Protein AF-0000000084555552 (afdb_homodimer)

Solvent-accessible surface area (backbone atoms only — not comparable to full-atom values): 51570 Å² total; per-residue (Å²): 131,85,63,41,32,30,37,31,36,58,42,62,59,38,36,66,40,48,61,44,42,51,59,56,48,58,71,69,38,66,29,37,39,37,36,34,46,58,45,84,52,55,28,61,59,44,50,56,56,46,33,74,76,32,78,50,43,44,78,46,81,36,83,60,73,51,71,53,64,30,64,51,51,33,51,45,52,47,43,39,24,70,73,68,57,19,38,31,37,39,61,41,54,65,50,48,43,84,39,47,71,81,75,53,57,63,60,62,54,57,64,67,54,81,68,51,30,33,20,35,45,29,28,50,35,39,54,71,59,44,85,52,69,45,47,45,35,61,48,60,40,48,25,27,32,45,76,54,71,48,90,60,39,33,35,37,36,26,13,66,51,56,71,74,42,49,68,41,40,34,67,89,37,50,39,42,31,37,52,46,93,84,74,45,74,44,76,56,79,47,56,76,41,82,65,40,35,30,42,27,46,88,52,63,30,73,44,52,43,51,37,51,27,45,51,52,31,38,22,40,16,33,54,45,20,73,50,39,66,64,61,54,68,28,45,53,50,34,53,26,51,53,66,71,61,68,75,79,87,71,71,87,63,49,40,84,64,41,53,76,42,87,72,85,60,82,62,86,72,47,55,67,72,78,69,60,44,57,34,49,52,52,51,51,36,41,53,50,20,25,50,40,22,49,54,59,29,56,77,64,57,62,45,33,25,34,40,30,42,42,52,88,55,60,70,32,37,50,49,24,50,53,25,57,73,51,29,72,58,73,65,51,36,38,40,32,30,33,60,90,81,52,57,64,68,57,54,51,52,51,38,69,70,39,89,48,38,44,81,40,47,63,85,52,85,80,79,75,47,47,30,34,32,43,39,53,57,48,48,24,44,36,44,51,27,69,46,53,53,51,34,50,42,60,55,42,66,90,33,51,31,37,38,28,44,46,61,41,78,83,42,84,78,24,39,31,65,52,72,33,40,39,79,41,54,15,43,60,53,38,67,67,29,72,87,41,93,56,61,61,78,24,46,56,52,25,27,40,26,52,55,80,55,89,84,64,52,66,62,80,38,42,55,86,40,33,76,36,49,68,62,50,47,61,67,60,24,56,88,34,56,28,37,30,26,40,90,69,80,119,131,85,62,42,32,29,35,31,35,57,42,62,60,37,36,67,42,48,61,44,41,52,58,57,49,58,72,69,38,68,28,37,40,37,34,36,46,58,44,85,52,56,29,61,60,46,51,56,56,45,32,73,77,34,80,50,44,44,76,45,80,36,84,62,73,51,70,53,65,30,64,50,51,32,50,44,51,47,45,41,24,71,72,67,57,19,39,32,37,39,60,43,53,66,50,49,43,83,39,46,70,82,74,54,57,64,59,62,54,59,65,70,54,80,68,53,31,34,20,37,44,30,27,50,34,40,54,71,59,44,84,54,68,46,46,44,33,60,49,60,39,49,25,28,31,44,77,55,70,47,89,60,37,34,36,38,35,26,13,66,50,54,70,73,42,50,68,40,39,34,69,89,37,50,40,43,33,37,52,44,94,84,74,45,75,44,77,57,77,46,56,77,42,81,64,40,35,30,43,28,47,87,53,62,28,71,43,53,45,51,38,51,27,45,51,51,29,38,23,40,17,33,54,46,20,76,40,37,63,64,61,56,69,27,46,52,50,34,52,25,50,52,67,71,61,67,74,80,86,71,70,86,63,48,40,84,65,44,54,76,41,87,72,84,59,84,63,86,71,45,55,66,71,78,68,58,44,58,34,50,52,50,52,50,36,42,53,48,20,24,51,41,22,48,54,58,31,58,77,64,57,60,44,34,25,34,39,28,43,43,52,89,52,60,70,31,37,50,47,23,50,53,24,57,72,52,29,73,60,74,64,52,36,39,41,32,31,32,59,91,82,53,57,65,67,58,54,51,51,51,39,69,70,39,90,47,38,44,80,41,47,62,86,54,85,78,79,75,48,46,30,35,31,44,40,53,58,48,49,22,45,36,44,53,29,70,45,54,55,50,34,50,40,59,57,40,65,90,33,50,33,37,37,29,44,48,60,41,80,81,43,86,71,24,41,33,65,53,71,31,38,38,77,42,54,16,44,59,53,40,67,66,29,72,86,40,93,54,62,61,76,26,47,57,52,25,26,40,25,50,56,82,55,87,84,63,52,66,62,79,38,43,56,87,41,33,75,36,49,68,60,49,46,62,68,61,25,56,88,32,57,28,39,31,26,38,85,68,79,120

Foldseek 3Di:
DQFAEEEEEEDAQPLLALLLQVVQCVVAHPAYEYEYEPHPDCNVVQLVVVCVVPVRYHYHYHPDLADDQQVVQLVRLLCCLPVVPGQKYHYDYSQKDKAFDPPDDPRVVVRPDDDFKAWAFEWEKEFPDQQFDSQFNPLQGWIWIAPDTDPFTAMMGGSVVSVVFDWTADPPRRFIWTQDPVRDIDTDDHYYDPRIHMYGYCGRHPLSLQQCLLSVQVSPCLVANPPDPPSVVSVVQNVCVVVVNDDDDDRPRIGTDHRRDDDGDGGDRRDGDDDDSVSRNVVSVVVSVVVVLLVVLLVVAKAEEEEEFDFDCLVLQVQAVVQVVLAPDDRYAYEYEYDPPPDVVSQVCQCVVDVRYHYDYLPDDDADIFKYAYAYRNEHAHNHLVSLQRSVCSSVVLAFKAFEQQDDPPPPSYRYFANDKDKDQLQVVCVVPLPPPDARNCQSRRMMGRGDDPVDRRSVQADSRDGVRSVVSVVPRHPGMYIYRDPPDD/DQFAEEEEEEDAQPLLALQLLVVQCVVAHPAYEYEYEPHPDCNVVQLVVVCVVPVRYHYHYHPDLADDQQVVQLVRLLCCLPVVPGQKYHYDYSQKDKAFDPPDDPRVVVRPDDDFKAWAFEWEKEFPDQQFDSQFNPLQGWIWIAPDTDPFTAMMGGSVVSVVFDWTADPPRRFIWTQDPVRDIDTDDHYYDPRIHMYGYCGRHPLSLQQCLLSVQVSPCLVANPPDPPSVVSVVQNVCVVVVNDDDDDRPPIGTDHRRDDDGDGGDRRDGDDDDSVVRNVVSVVVSVVVVLLVVLLVVAKAEEEEEFDFPCLVLQVQAVVLVVLAPDDRYAYEYEYDPPPDVVSQVCQCVVDVRYYYDYLPDDDADIFKYAYAYRNEHAHNHLVSLQRSVCSSVVLAFKAFEQQPPPPDDRYRYFANDKDKDQLQVVLVVPLPPPDARNCQSRRMMGRGDDPPDRRSVQADSRDGVRSVVSVVPRHPGMYIYRDPPPD

Organism: NCBI:txid82374

Sequence (980 aa):
MSEKIIVVSMAKNEADIIESFVRYYMTFADGIIIVDHNSDDDTGKILAELQKEYPSLIVDQLKTIEHVQSEVMTNLVKIAANELGAGWVLPLDIDEYLIPRDGADCRSLLNNITDDVISLNWIEHELVDMEHERDVFLLNRLCNRSSKVNVMTKIFLKGSFVQNNNIRLIQGNHGVMKLAENDSESLAYAPRCSEFILAHFPFRSREQYVSKHAIGWLTSAMKYSVTTIAATNWKRAFDKICENDYEIPKIKDAKFVGKMFEENIALKYTDSKPINVLSRVMQLAEKICDKYARETAVHKLSTITVIMPLGHDFDAAVDTIGSLLNQTIRDWKLFIIAPNDIDERVRTALIECDGRISVVGINNDIVPEGFVKLISPGRKLSSDCLEKEAIALEIHREFNINVTYSNGKDAMGADVVVDHFCAQDGTDIWNGIKDTPYSLTGGVSGMMLRNIPQDLQLPEVIENYQWQEKEILGKLLPGKLFLVFSERFVMSEKIIVVSMAKNEADIIESFVRYYMTFADGIIIVDHNSDDDTGKILAELQKEYPSLIVDQLKTIEHVQSEVMTNLVKIAANELGAGWVLPLDIDEYLIPRDGADCRSLLNNITDDVISLNWIEHELVDMEHERDVFLLNRLCNRSSKVNVMTKIFLKGSFVQNNNIRLIQGNHGVMKLAENDSESLAYAPRCSEFILAHFPFRSREQYVSKHAIGWLTSAMKYSVTTIAATNWKRAFDKICENDYEIPKIKDAKFVGKMFEENIALKYTDSKPINVLSRVMQLAEKICDKYARETAVHKLSTITVIMPLGHDFDAAVDTIGSLLNQTIRDWKLFIIAPNDIDERVRTALIECDGRISVVGINNDIVPEGFVKLISPGRKLSSDCLEKEAIALEIHREFNINVTYSNGKDAMGADVVVDHFCAQDGTDIWNGIKDTPYSLTGGVSGMMLRNIPQDLQLPEVIENYQWQEKEILGKLLPGKLFLVFSERFV

Radius of gyration: 33.03 Å; Cα contacts (8 Å, |Δi|>4): 2004; chains: 2; bounding box: 77×93×76 Å

Secondary structure (DSSP, 8-state):
-PPPEEEEEEESS-TTTHHHHHHHHTTT-SEEEEEE---SSTHHHHHHHHHHH-TTEEEEE----S--HHHHHHHHHHIIIIIT--SEEEE--TTEEEEETTS--HHHHHHH---SEEEEEEEEEEES-SSS-TTS-GGGS-EEEESS--SSEEEEEEHHHHHHS-EEEPGGGS-EEEEPTTS-EEEPP-PEEEEEEEEE---S-HHHHHHHHHHHHHHHHHHH-SS-SS-HHHHHHHHHHHTT-------TTEEEEE-S-SS-PPPSS---PPP-HHHHHHHHHHHHHHHHHHHHHHHTPPPEEEEEE--S-HHHHHHHHHHHHT-S---EEEEEE--TT--HHHHHHHHHH-TTEEEE-TTS-----SEEEE--TT-EE-TTHHHHHHHHHHH-TT-SEEEE----SSSTTEE---S-EEEEEHHHHHHHHTTSS---TTGGGGEEESS--TT--GGGGEETTEE-HHHHHHHHSTT-EEEEE-SS--/-PPPEEEEEEESS-TTTHHHHHHHHTTT-SEEEEEE---SSTHHHHHHHHHHH-TTEEEEE----S--HHHHHHHHHHIIIIIT--SEEEE--TTEEEEETTS--HHHHHHH---SEEEEEEEEEEES-SSS-TTS-GGGS-EEEESS--SSEEEEEEHHHHHHS-EEEPGGGS-EEEEPTTS-EEEPP-PEEEEEEEEE---S-HHHHHHHHHHHHHHHHHHH-TT-SS-HHHHHHHHHHHTT-------TTEEEEE-S-SS-PPPSS---PPP-HHHHHHHHHHHHHHHHHHHHHHHTPPPEEEEEE--S-HHHHHHHHHHHHT-S---EEEEEE--TT--HHHHHHHHHH-TTEEEE-TTS-----SEEEE--TT-EE-TTHHHHHHHHHHH-TT-SEEEE----SSSSSEEPPPS-EEEEEHHHHHHHHTTSS---TTGGGGEEESS--TT--GGGGEETTEE-HHHHHHHHSTT-EEEEE-S---

Nearest PDB structures (foldseek):
  7msp-assembly2_B  TM=6.741E-01  e=6.247E-08  Bacillus subtilis subsp. subtilis str. 168
  7msk-assembly1_B  TM=5.847E-01  e=1.275E-07  Bacillus thuringiensis serovar andalousiensis BGSC 4AW1
  8vh7-assembly2_B  TM=3.640E-01  e=1.473E-09  Pasteurella multocida
  8vh7-assembly1_A  TM=3.133E-01  e=1.869E-09  Pasteurella multocida
  1ll0-assembly5_I  TM=3.508E-01  e=1.951E-03  Oryctolagus cuniculus

Structure (mmCIF, N/CA/C/O backbone):
data_AF-0000000084555552-model_v1
#
loop_
_entity.id
_entity.type
_entity.pdbx_description
1 polymer 'Glycosyltransferase 2-like domain-containing protein'
#
loop_
_atom_site.group_PDB
_atom_site.id
_atom_site.type_symbol
_atom_site.label_atom_id
_atom_site.label_alt_id
_atom_site.label_comp_id
_atom_site.label_asym_id
_atom_site.label_entity_id
_atom_site.label_seq_id
_atom_site.pdbx_PDB_ins_code
_atom_site.Cartn_x
_atom_site.Cartn_y
_atom_site.Cartn_z
_atom_site.occupancy
_atom_site.B_iso_or_equiv
_atom_site.auth_seq_id
_atom_site.auth_comp_id
_atom_site.auth_asym_id
_atom_site.auth_atom_id
_atom_site.pdbx_PDB_model_num
ATOM 1 N N . MET A 1 1 ? 8.477 -46.25 -22.234 1 52.38 1 MET A N 1
ATOM 2 C CA . MET A 1 1 ? 8.508 -44.906 -22.781 1 52.38 1 MET A CA 1
ATOM 3 C C . MET A 1 1 ? 8.867 -43.875 -21.703 1 52.38 1 MET A C 1
ATOM 5 O O . MET A 1 1 ? 8.5 -44.062 -20.547 1 52.38 1 MET A O 1
ATOM 9 N N . SER A 1 2 ? 9.961 -43.062 -21.875 1 78.12 2 SER A N 1
ATOM 10 C CA . SER A 1 2 ? 10.477 -42.094 -20.906 1 78.12 2 SER A CA 1
ATOM 11 C C . SER A 1 2 ? 9.414 -41.094 -20.5 1 78.12 2 SER A C 1
ATOM 13 O O . SER A 1 2 ? 8.617 -40.656 -21.328 1 78.12 2 SER A O 1
ATOM 15 N N . GLU A 1 3 ? 9.203 -41 -19.234 1 89.94 3 GLU A N 1
ATOM 16 C CA . GLU A 1 3 ? 8.188 -40.094 -18.688 1 89.94 3 GLU A CA 1
ATOM 17 C C . GLU A 1 3 ? 8.5 -38.656 -19.047 1 89.94 3 GLU A C 1
ATOM 19 O O . GLU A 1 3 ? 9.664 -38.25 -19.047 1 89.94 3 GLU A O 1
ATOM 24 N N . LYS A 1 4 ? 7.453 -38.031 -19.578 1 96.94 4 LYS A N 1
ATOM 25 C CA . LYS A 1 4 ? 7.562 -36.594 -19.844 1 96.94 4 LYS A CA 1
ATOM 26 C C . LYS A 1 4 ? 7.801 -35.812 -18.547 1 96.94 4 LYS A C 1
ATOM 28 O O . LYS A 1 4 ? 7.051 -35.969 -17.578 1 96.94 4 LYS A O 1
ATOM 33 N N . ILE A 1 5 ? 8.836 -34.969 -18.531 1 97.88 5 ILE A N 1
ATOM 34 C CA . ILE A 1 5 ? 9.211 -34.219 -17.328 1 97.88 5 ILE A CA 1
ATOM 35 C C . ILE A 1 5 ? 8.906 -32.719 -17.516 1 97.88 5 ILE A C 1
ATOM 37 O O . ILE A 1 5 ? 9.398 -32.094 -18.469 1 97.88 5 ILE A O 1
ATOM 41 N N . ILE A 1 6 ? 8.102 -32.156 -16.625 1 98.38 6 ILE A N 1
ATOM 42 C CA . ILE A 1 6 ? 7.773 -30.734 -16.688 1 98.38 6 ILE A CA 1
ATOM 43 C C . ILE A 1 6 ? 8.156 -30.047 -15.383 1 98.38 6 ILE A C 1
ATOM 45 O O . ILE A 1 6 ? 7.77 -30.5 -14.297 1 98.38 6 ILE A O 1
ATOM 49 N N . VAL A 1 7 ? 8.906 -28.984 -15.477 1 98.56 7 VAL A N 1
ATOM 50 C CA . VAL A 1 7 ? 9.281 -28.156 -14.328 1 98.56 7 VAL A CA 1
ATOM 51 C C . VAL A 1 7 ? 8.312 -26.984 -14.195 1 98.56 7 VAL A C 1
ATOM 53 O O . VAL A 1 7 ? 7.945 -26.359 -15.195 1 98.56 7 VAL A O 1
ATOM 56 N N . VAL A 1 8 ? 7.812 -26.734 -12.969 1 98.25 8 VAL A N 1
ATOM 57 C CA . VAL A 1 8 ? 6.957 -25.578 -12.727 1 98.25 8 VAL A CA 1
ATOM 58 C C . VAL A 1 8 ? 7.578 -24.688 -11.656 1 98.25 8 VAL A C 1
ATOM 60 O O . VAL A 1 8 ? 8.156 -25.188 -10.68 1 98.25 8 VAL A O 1
ATOM 63 N N . SER A 1 9 ? 7.504 -23.375 -11.883 1 97.62 9 SER A N 1
ATOM 64 C CA . SER A 1 9 ? 8.148 -22.453 -10.953 1 97.62 9 SER A CA 1
ATOM 65 C C . SER A 1 9 ? 7.465 -21.094 -10.961 1 97.62 9 SER A C 1
ATOM 67 O O . SER A 1 9 ? 6.625 -20.812 -11.82 1 97.62 9 SER A O 1
ATOM 69 N N . MET A 1 10 ? 7.734 -20.391 -9.977 1 94.88 10 MET A N 1
ATOM 70 C CA . MET A 1 10 ? 7.348 -19 -9.844 1 94.88 10 MET A CA 1
ATOM 71 C C . MET A 1 10 ? 8.57 -18.109 -9.609 1 94.88 10 MET A C 1
ATOM 73 O O . MET A 1 10 ? 9.477 -18.484 -8.859 1 94.88 10 MET A O 1
ATOM 77 N N . ALA A 1 11 ? 8.594 -17.016 -10.375 1 94.12 11 ALA A N 1
ATOM 78 C CA . ALA A 1 11 ? 9.773 -16.156 -10.289 1 94.12 11 ALA A CA 1
ATOM 79 C C . ALA A 1 11 ? 9.383 -14.734 -9.906 1 94.12 11 ALA A C 1
ATOM 81 O O . ALA A 1 11 ? 8.383 -14.211 -10.391 1 94.12 11 ALA A O 1
ATOM 82 N N . LYS A 1 12 ? 10.109 -14.156 -8.992 1 91.12 12 LYS A N 1
ATOM 83 C CA . LYS A 1 12 ? 10.008 -12.742 -8.656 1 91.12 12 LYS A CA 1
ATOM 84 C C . LYS A 1 12 ? 11.391 -12.117 -8.469 1 91.12 12 LYS A C 1
ATOM 86 O O . LYS A 1 12 ? 12.094 -12.43 -7.508 1 91.12 12 LYS A O 1
ATOM 91 N N . ASN A 1 13 ? 11.766 -11.227 -9.328 1 91.12 13 ASN A N 1
ATOM 92 C CA . ASN A 1 13 ? 13.031 -10.5 -9.289 1 91.12 13 ASN A CA 1
ATOM 93 C C . ASN A 1 13 ? 14.219 -11.461 -9.234 1 91.12 13 ASN A C 1
ATOM 95 O O . ASN A 1 13 ? 15.07 -11.352 -8.352 1 91.12 13 ASN A O 1
ATOM 99 N N . GLU A 1 14 ? 14.258 -12.359 -10.156 1 93.94 14 GLU A N 1
ATOM 100 C CA . GLU A 1 14 ? 15.32 -13.367 -10.203 1 93.94 14 GLU A CA 1
ATOM 101 C C . GLU A 1 14 ? 16.172 -13.203 -11.461 1 93.94 14 GLU A C 1
ATOM 103 O O . GLU A 1 14 ? 16.594 -14.195 -12.062 1 93.94 14 GLU A O 1
ATOM 108 N N . ALA A 1 15 ? 16.375 -12.008 -11.891 1 92.94 15 ALA A N 1
ATOM 109 C CA . ALA A 1 15 ? 17.094 -11.742 -13.133 1 92.94 15 ALA A CA 1
ATOM 110 C C . ALA A 1 15 ? 18.516 -12.305 -13.07 1 92.94 15 ALA A C 1
ATOM 112 O O . ALA A 1 15 ? 19.078 -12.703 -14.094 1 92.94 15 ALA A O 1
ATOM 113 N N . ASP A 1 16 ? 19.062 -12.438 -11.914 1 92.12 16 ASP A N 1
ATOM 114 C CA . ASP A 1 16 ? 20.453 -12.852 -11.758 1 92.12 16 ASP A CA 1
ATOM 115 C C . ASP A 1 16 ? 20.609 -14.359 -11.977 1 92.12 16 ASP A C 1
ATOM 117 O O . ASP A 1 16 ? 21.703 -14.836 -12.281 1 92.12 16 ASP A O 1
ATOM 121 N N . ILE A 1 17 ? 19.484 -15.141 -11.867 1 95.25 17 ILE A N 1
ATOM 122 C CA . ILE A 1 17 ? 19.719 -16.578 -11.945 1 95.25 17 ILE A CA 1
ATOM 123 C C . ILE A 1 17 ? 18.641 -17.234 -12.812 1 95.25 17 ILE A C 1
ATOM 125 O O . ILE A 1 17 ? 18.703 -18.438 -13.086 1 95.25 17 ILE A O 1
ATOM 129 N N . ILE A 1 18 ? 17.656 -16.5 -13.273 1 97.12 18 ILE A N 1
ATOM 130 C CA . ILE A 1 18 ? 16.547 -17.094 -13.992 1 97.12 18 ILE A CA 1
ATOM 131 C C . ILE A 1 18 ? 17.047 -17.781 -15.258 1 97.12 18 ILE A C 1
ATOM 133 O O . ILE A 1 18 ? 16.562 -18.844 -15.625 1 97.12 18 ILE A O 1
ATOM 137 N N . GLU A 1 19 ? 18.016 -17.188 -15.914 1 97.69 19 GLU A N 1
ATOM 138 C CA . GLU A 1 19 ? 18.578 -17.812 -17.109 1 97.69 19 GLU A CA 1
ATOM 139 C C . GLU A 1 19 ? 19.297 -19.109 -16.766 1 97.69 19 GLU A C 1
ATOM 141 O O . GLU A 1 19 ? 19.156 -20.109 -17.453 1 97.69 19 GLU A O 1
ATOM 146 N N . SER A 1 20 ? 20.109 -19.094 -15.711 1 97.12 20 SER A N 1
ATOM 147 C CA . SER A 1 20 ? 20.781 -20.312 -15.25 1 97.12 20 SER A CA 1
ATOM 148 C C . SER A 1 20 ? 19.766 -21.422 -14.984 1 97.12 20 SER A C 1
ATOM 150 O O . SER A 1 20 ? 20 -22.578 -15.359 1 97.12 20 SER A O 1
ATOM 152 N N . PHE A 1 21 ? 18.688 -21.047 -14.367 1 97.81 21 PHE A N 1
ATOM 153 C CA . PHE A 1 21 ? 17.641 -22 -14.016 1 97.81 21 PHE A CA 1
ATOM 154 C C . PHE A 1 21 ? 17.062 -22.656 -15.266 1 97.81 21 PHE A C 1
ATOM 156 O O . PHE A 1 21 ? 17.016 -23.875 -15.367 1 97.81 21 PHE A O 1
ATOM 163 N N . VAL A 1 22 ? 16.672 -21.828 -16.172 1 98.38 22 VAL A N 1
ATOM 164 C CA . VAL A 1 22 ? 16.016 -22.328 -17.375 1 98.38 22 VAL A CA 1
ATOM 165 C C . VAL A 1 22 ? 16.984 -23.188 -18.188 1 98.38 22 VAL A C 1
ATOM 167 O O . VAL A 1 22 ? 16.641 -24.297 -18.609 1 98.38 22 VAL A O 1
ATOM 170 N N . ARG A 1 23 ? 18.141 -22.719 -18.406 1 97.44 23 ARG A N 1
ATOM 171 C CA . ARG A 1 23 ? 19.109 -23.438 -19.234 1 97.44 23 ARG A CA 1
ATOM 172 C C . ARG A 1 23 ? 19.469 -24.781 -18.594 1 97.44 23 ARG A C 1
ATOM 174 O O . ARG A 1 23 ? 19.656 -25.781 -19.281 1 97.44 23 ARG A O 1
ATOM 181 N N . TYR A 1 24 ? 19.609 -24.797 -17.297 1 96.69 24 TYR A N 1
ATOM 182 C CA . TYR A 1 24 ? 19.938 -26.031 -16.609 1 96.69 24 TYR A CA 1
ATOM 183 C C . TYR A 1 24 ? 18.844 -27.078 -16.797 1 96.69 24 TYR A C 1
ATOM 185 O O . TYR A 1 24 ? 19.109 -28.203 -17.234 1 96.69 24 TYR A O 1
ATOM 193 N N . TYR A 1 25 ? 17.625 -26.734 -16.5 1 97.12 25 TYR A N 1
ATOM 194 C CA . TYR A 1 25 ? 16.547 -27.734 -16.484 1 97.12 25 TYR A CA 1
ATOM 195 C C . TYR A 1 25 ? 16.156 -28.109 -17.906 1 97.12 25 TYR A C 1
ATOM 197 O O . TYR A 1 25 ? 15.68 -29.219 -18.156 1 97.12 25 TYR A O 1
ATOM 205 N N . MET A 1 26 ? 16.469 -27.25 -18.844 1 96.12 26 MET A N 1
ATOM 206 C CA . MET A 1 26 ? 16.188 -27.578 -20.234 1 96.12 26 MET A CA 1
ATOM 207 C C . MET A 1 26 ? 17.156 -28.641 -20.75 1 96.12 26 MET A C 1
ATOM 209 O O . MET A 1 26 ? 16.938 -29.219 -21.828 1 96.12 26 MET A O 1
ATOM 213 N N . THR A 1 27 ? 18.156 -28.938 -19.984 1 93.81 27 THR A N 1
ATOM 214 C CA . THR A 1 27 ? 19.078 -29.984 -20.391 1 93.81 27 THR A CA 1
ATOM 215 C C . THR A 1 27 ? 18.438 -31.359 -20.312 1 93.81 27 THR A C 1
ATOM 217 O O . THR A 1 27 ? 18.875 -32.312 -20.969 1 93.81 27 THR A O 1
ATOM 220 N N . PHE A 1 28 ? 17.359 -31.516 -19.484 1 94.12 28 PHE A N 1
ATOM 221 C CA . PHE A 1 28 ? 16.797 -32.844 -19.391 1 94.12 28 PHE A CA 1
ATOM 222 C C . PHE A 1 28 ? 15.273 -32.781 -19.297 1 94.12 28 PHE A C 1
ATOM 224 O O . PHE A 1 28 ? 14.594 -33.781 -19.5 1 94.12 28 PHE A O 1
ATOM 231 N N . ALA A 1 29 ? 14.703 -31.672 -18.938 1 96.94 29 ALA A N 1
ATOM 232 C CA . ALA A 1 29 ? 13.25 -31.547 -18.859 1 96.94 29 ALA A CA 1
ATOM 233 C C . ALA A 1 29 ? 12.641 -31.375 -20.25 1 96.94 29 ALA A C 1
ATOM 235 O O . ALA A 1 29 ? 13.305 -30.859 -21.156 1 96.94 29 ALA A O 1
ATOM 236 N N . ASP A 1 30 ? 11.367 -31.781 -20.375 1 97.69 30 ASP A N 1
ATOM 237 C CA . ASP A 1 30 ? 10.664 -31.656 -21.641 1 97.69 30 ASP A CA 1
ATOM 238 C C . ASP A 1 30 ? 9.953 -30.297 -21.734 1 97.69 30 ASP A C 1
ATOM 240 O O . ASP A 1 30 ? 9.578 -29.875 -22.828 1 97.69 30 ASP A O 1
ATOM 244 N N . GLY A 1 31 ? 9.742 -29.703 -20.656 1 97.75 31 GLY A N 1
ATOM 245 C CA . GLY A 1 31 ? 9.109 -28.406 -20.609 1 97.75 31 GLY A CA 1
ATOM 246 C C . GLY A 1 31 ? 9.25 -27.719 -19.266 1 97.75 31 GLY A C 1
ATOM 247 O O . GLY A 1 31 ? 9.508 -28.375 -18.25 1 97.75 31 GLY A O 1
ATOM 248 N N . ILE A 1 32 ? 9.102 -26.375 -19.297 1 98.44 32 ILE A N 1
ATOM 249 C CA . ILE A 1 32 ? 9.125 -25.562 -18.094 1 98.44 32 ILE A CA 1
ATOM 250 C C . ILE A 1 32 ? 7.973 -24.562 -18.125 1 98.44 32 ILE A C 1
ATOM 252 O O . ILE A 1 32 ? 7.699 -23.953 -19.172 1 98.44 32 ILE A O 1
ATOM 256 N N . ILE A 1 33 ? 7.262 -24.484 -17.047 1 97.88 33 ILE A N 1
ATOM 257 C CA . ILE A 1 33 ? 6.27 -23.422 -16.859 1 97.88 33 ILE A CA 1
ATOM 258 C C . ILE A 1 33 ? 6.723 -22.484 -15.742 1 97.88 33 ILE A C 1
ATOM 260 O O . ILE A 1 33 ? 6.957 -22.906 -14.609 1 97.88 33 ILE A O 1
ATOM 264 N N . ILE A 1 34 ? 6.828 -21.188 -16.094 1 97.5 34 ILE A N 1
ATOM 265 C CA . ILE A 1 34 ? 7.223 -20.203 -15.094 1 97.5 34 ILE A CA 1
ATOM 266 C C . ILE A 1 34 ? 6.188 -19.078 -15.047 1 97.5 34 ILE A C 1
ATOM 268 O O . ILE A 1 34 ? 5.801 -18.531 -16.078 1 97.5 34 ILE A O 1
ATOM 272 N N . VAL A 1 35 ? 5.703 -18.781 -13.883 1 95.12 35 VAL A N 1
ATOM 273 C CA . VAL A 1 35 ? 4.871 -17.594 -13.656 1 95.12 35 VAL A CA 1
ATOM 274 C C . VAL A 1 35 ? 5.727 -16.469 -13.094 1 95.12 35 VAL A C 1
ATOM 276 O O . VAL A 1 35 ? 6.316 -16.594 -12.016 1 95.12 35 VAL A O 1
ATOM 279 N N . ASP A 1 36 ? 5.859 -15.461 -13.867 1 93.31 36 ASP A N 1
ATOM 280 C CA . ASP A 1 36 ? 6.52 -14.25 -13.375 1 93.31 36 ASP A CA 1
ATOM 281 C C . ASP A 1 36 ? 5.582 -13.438 -12.492 1 93.31 36 ASP A C 1
ATOM 283 O O . ASP A 1 36 ? 4.582 -12.891 -12.969 1 93.31 36 ASP A O 1
ATOM 287 N N . HIS A 1 37 ? 5.891 -13.359 -11.258 1 89.62 37 HIS A N 1
ATOM 288 C CA . HIS A 1 37 ? 5.059 -12.703 -10.258 1 89.62 37 HIS A CA 1
ATOM 289 C C . HIS A 1 37 ? 5.336 -11.203 -10.211 1 89.62 37 HIS A C 1
ATOM 291 O O . HIS A 1 37 ? 5.703 -10.664 -9.164 1 89.62 37 HIS A O 1
ATOM 297 N N . ASN A 1 38 ? 5.121 -10.547 -11.297 1 84.44 38 ASN A N 1
ATOM 298 C CA . ASN A 1 38 ? 5.199 -9.094 -11.406 1 84.44 38 ASN A CA 1
ATOM 299 C C . ASN A 1 38 ? 6.566 -8.578 -10.977 1 84.44 38 ASN A C 1
ATOM 301 O O . ASN A 1 38 ? 6.66 -7.703 -10.109 1 84.44 38 ASN A O 1
ATOM 305 N N . SER A 1 39 ? 7.609 -9.109 -11.641 1 88.5 39 SER A N 1
ATOM 306 C CA . SER A 1 39 ? 8.977 -8.711 -11.336 1 88.5 39 SER A CA 1
ATOM 307 C C . SER A 1 39 ? 9.227 -7.254 -11.727 1 88.5 39 SER A C 1
ATOM 309 O O . SER A 1 39 ? 8.664 -6.766 -12.703 1 88.5 39 SER A O 1
ATOM 311 N N . ASP A 1 40 ? 10.062 -6.605 -10.953 1 81.88 40 ASP A N 1
ATOM 312 C CA . ASP A 1 40 ? 10.43 -5.219 -11.203 1 81.88 40 ASP A CA 1
ATOM 313 C C . ASP A 1 40 ? 11.797 -5.125 -11.875 1 81.88 40 ASP A C 1
ATOM 315 O O . ASP A 1 40 ? 12.242 -4.039 -12.25 1 81.88 40 ASP A O 1
ATOM 319 N N . ASP A 1 41 ? 12.461 -6.23 -12.102 1 87 41 ASP A N 1
ATOM 320 C CA . ASP A 1 41 ? 13.766 -6.262 -12.758 1 87 41 ASP A CA 1
ATOM 321 C C . ASP A 1 41 ? 13.672 -6.91 -14.133 1 87 41 ASP A C 1
ATOM 323 O O . ASP A 1 41 ? 12.609 -6.926 -14.75 1 87 41 ASP A O 1
ATOM 327 N N . ASP A 1 42 ? 14.797 -7.371 -14.617 1 90.31 42 ASP A N 1
ATOM 328 C CA . ASP A 1 42 ? 14.836 -7.84 -16 1 90.31 42 ASP A CA 1
ATOM 329 C C . ASP A 1 42 ? 14.383 -9.289 -16.109 1 90.31 42 ASP A C 1
ATOM 331 O O . ASP A 1 42 ? 14.555 -9.93 -17.141 1 90.31 42 ASP A O 1
ATOM 335 N N . THR A 1 43 ? 13.82 -9.859 -15.07 1 93.88 43 THR A N 1
ATOM 336 C CA . THR A 1 43 ? 13.375 -11.25 -15.078 1 93.88 43 THR A CA 1
ATOM 337 C C . THR A 1 43 ? 12.422 -11.508 -16.25 1 93.88 43 THR A C 1
ATOM 339 O O . THR A 1 43 ? 12.625 -12.445 -17.016 1 93.88 43 THR A O 1
ATOM 342 N N . GLY A 1 44 ? 11.445 -10.617 -16.359 1 93.06 44 GLY A N 1
ATOM 343 C CA . GLY A 1 44 ? 10.492 -10.773 -17.453 1 93.06 44 GLY A CA 1
ATOM 344 C C . GLY A 1 44 ? 11.133 -10.688 -18.812 1 93.06 44 GLY A C 1
ATOM 345 O O . GLY A 1 44 ? 10.812 -11.477 -19.703 1 93.06 44 GLY A O 1
ATOM 346 N N . LYS A 1 45 ? 12.023 -9.766 -18.953 1 93.69 45 LYS A N 1
ATOM 347 C CA . LYS A 1 45 ? 12.719 -9.586 -20.219 1 93.69 45 LYS A CA 1
ATOM 348 C C . LYS A 1 45 ? 13.547 -10.82 -20.578 1 93.69 45 LYS A C 1
ATOM 350 O O . LYS A 1 45 ? 13.539 -11.281 -21.719 1 93.69 45 LYS A O 1
ATOM 355 N N . ILE A 1 46 ? 14.273 -11.328 -19.641 1 96.5 46 ILE A N 1
ATOM 356 C CA . ILE A 1 46 ? 15.109 -12.5 -19.844 1 96.5 46 ILE A CA 1
ATOM 357 C C . ILE A 1 46 ? 14.242 -13.703 -20.203 1 96.5 46 ILE A C 1
ATOM 359 O O . ILE A 1 46 ? 14.562 -14.461 -21.125 1 96.5 46 ILE A O 1
ATOM 363 N N . LEU A 1 47 ? 13.141 -13.867 -19.516 1 97.25 47 LEU A N 1
ATOM 364 C CA . LEU A 1 47 ? 12.219 -14.969 -19.797 1 97.25 47 LEU A CA 1
ATOM 365 C C . LEU A 1 47 ? 11.672 -14.875 -21.219 1 97.25 47 LEU A C 1
ATOM 367 O O . LEU A 1 47 ? 11.539 -15.891 -21.906 1 97.25 47 LEU A O 1
ATOM 371 N N . ALA A 1 48 ? 11.367 -13.688 -21.656 1 95.12 48 ALA A N 1
ATOM 372 C CA . ALA A 1 48 ? 10.859 -13.484 -23 1 95.12 48 ALA A CA 1
ATOM 373 C C . ALA A 1 48 ? 11.883 -13.914 -24.047 1 95.12 48 ALA A C 1
ATOM 375 O O . ALA A 1 48 ? 11.539 -14.562 -25.031 1 95.12 48 ALA A O 1
ATOM 376 N N . GLU A 1 49 ? 13.117 -13.578 -23.812 1 96.88 49 GLU A N 1
ATOM 377 C CA . GLU A 1 49 ? 14.188 -13.977 -24.719 1 96.88 49 GLU A CA 1
ATOM 378 C C . GLU A 1 49 ? 14.383 -15.492 -24.719 1 96.88 49 GLU A C 1
ATOM 380 O O . GLU A 1 49 ? 14.586 -16.109 -25.766 1 96.88 49 GLU A O 1
ATOM 385 N N . LEU A 1 50 ? 14.352 -16.047 -23.578 1 97.69 50 LEU A N 1
ATOM 386 C CA . LEU A 1 50 ? 14.531 -17.484 -23.438 1 97.69 50 LEU A CA 1
ATOM 387 C C . LEU A 1 50 ? 13.391 -18.25 -24.125 1 97.69 50 LEU A C 1
ATOM 389 O O . LEU A 1 50 ? 13.602 -19.328 -24.688 1 97.69 50 LEU A O 1
ATOM 393 N N . GLN A 1 51 ? 12.25 -17.703 -24.016 1 96.62 51 GLN A N 1
ATOM 394 C CA . GLN A 1 51 ? 11.102 -18.328 -24.688 1 96.62 51 GLN A CA 1
ATOM 395 C C . GLN A 1 51 ? 11.336 -18.453 -26.188 1 96.62 51 GLN A C 1
ATOM 397 O O . GLN A 1 51 ? 10.859 -19.406 -26.812 1 96.62 51 GLN A O 1
ATOM 402 N N . LYS A 1 52 ? 12.016 -17.516 -26.781 1 96.56 52 LYS A N 1
ATOM 403 C CA . LYS A 1 52 ? 12.352 -17.578 -28.203 1 96.56 52 LYS A CA 1
ATOM 404 C C . LYS A 1 52 ? 13.289 -18.734 -28.484 1 96.56 52 LYS A C 1
ATOM 406 O O . LYS A 1 52 ? 13.211 -19.359 -29.562 1 96.56 52 LYS A O 1
ATOM 411 N N . GLU A 1 53 ? 14.156 -19.031 -27.594 1 96.94 53 GLU A N 1
ATOM 412 C CA . GLU A 1 53 ? 15.133 -20.094 -27.75 1 96.94 53 GLU A CA 1
ATOM 413 C C . GLU A 1 53 ? 14.516 -21.469 -27.438 1 96.94 53 GLU A C 1
ATOM 415 O O . GLU A 1 53 ? 14.883 -22.469 -28.062 1 96.94 53 GLU A O 1
ATOM 420 N N . TYR A 1 54 ? 13.641 -21.453 -26.453 1 97.38 54 TYR A N 1
ATOM 421 C CA . TYR A 1 54 ? 13.031 -22.688 -26 1 97.38 54 TYR A CA 1
ATOM 422 C C . TYR A 1 54 ? 11.516 -22.656 -26.172 1 97.38 54 TYR A C 1
ATOM 424 O O . TYR A 1 54 ? 10.797 -22.219 -25.266 1 97.38 54 TYR A O 1
ATOM 432 N N . PRO A 1 55 ? 10.984 -23.25 -27.125 1 95.38 55 PRO A N 1
ATOM 433 C CA . PRO A 1 55 ? 9.539 -23.219 -27.344 1 95.38 55 PRO A CA 1
ATOM 434 C C . PRO A 1 55 ? 8.758 -23.953 -26.25 1 95.38 55 PRO A C 1
ATOM 436 O O . PRO A 1 55 ? 7.559 -23.719 -26.078 1 95.38 55 PRO A O 1
ATOM 439 N N . SER A 1 56 ? 9.414 -24.828 -25.547 1 96.69 56 SER A N 1
ATOM 440 C CA . SER A 1 56 ? 8.758 -25.609 -24.5 1 96.69 56 SER A CA 1
ATOM 441 C C . SER A 1 56 ? 8.75 -24.859 -23.172 1 96.69 56 SER A C 1
ATOM 443 O O . SER A 1 56 ? 8.266 -25.375 -22.172 1 96.69 56 SER A O 1
ATOM 445 N N . LEU A 1 57 ? 9.297 -23.656 -23.188 1 97.5 57 LEU A N 1
ATOM 446 C CA . LEU A 1 57 ? 9.195 -22.75 -22.047 1 97.5 57 LEU A CA 1
ATOM 447 C C . LEU A 1 57 ? 7.922 -21.922 -22.125 1 97.5 57 LEU A C 1
ATOM 449 O O . LEU A 1 57 ? 7.754 -21.125 -23.047 1 97.5 57 LEU A O 1
ATOM 453 N N . ILE A 1 58 ? 7.066 -22.141 -21.203 1 96.44 58 ILE A N 1
ATOM 454 C CA . ILE A 1 58 ? 5.828 -21.375 -21.109 1 96.44 58 ILE A CA 1
ATOM 455 C C . ILE A 1 58 ? 5.941 -20.359 -19.984 1 96.44 58 ILE A C 1
ATOM 457 O O . ILE A 1 58 ? 6.27 -20.703 -18.844 1 96.44 58 ILE A O 1
ATOM 461 N N . VAL A 1 59 ? 5.711 -19.094 -20.297 1 95.56 59 VAL A N 1
ATOM 462 C CA . VAL A 1 59 ? 5.809 -18.031 -19.312 1 95.56 59 VAL A CA 1
ATOM 463 C C . VAL A 1 59 ? 4.461 -17.328 -19.188 1 95.56 59 VAL A C 1
ATOM 465 O O . VAL A 1 59 ? 3.844 -16.953 -20.188 1 95.56 59 VAL A O 1
ATOM 468 N N . ASP A 1 60 ? 3.996 -17.234 -17.969 1 91.12 60 ASP A N 1
ATOM 469 C CA . ASP A 1 60 ? 2.801 -16.453 -17.656 1 91.12 60 ASP A CA 1
ATOM 470 C C . ASP A 1 60 ? 3.127 -15.289 -16.719 1 91.12 60 ASP A C 1
ATOM 472 O O . ASP A 1 60 ? 4.152 -15.312 -16.031 1 91.12 60 ASP A O 1
ATOM 476 N N . GLN A 1 61 ? 2.297 -14.297 -16.797 1 87.56 61 GLN A N 1
ATOM 477 C CA . GLN A 1 61 ? 2.465 -13.125 -15.938 1 87.56 61 GLN A CA 1
ATOM 478 C C . GLN A 1 61 ? 1.356 -13.039 -14.891 1 87.56 61 GLN A C 1
ATOM 480 O O . GLN A 1 61 ? 0.179 -13.219 -15.211 1 87.56 61 GLN A O 1
ATOM 485 N N . LEU A 1 62 ? 1.747 -12.922 -13.711 1 84 62 LEU A N 1
ATOM 486 C CA . LEU A 1 62 ? 0.803 -12.695 -12.617 1 84 62 LEU A CA 1
ATOM 487 C C . LEU A 1 62 ? 0.863 -11.25 -12.133 1 84 62 LEU A C 1
ATOM 489 O O . LEU A 1 62 ? 1.907 -10.797 -11.664 1 84 62 LEU A O 1
ATOM 493 N N . LYS A 1 63 ? -0.28 -10.578 -12.125 1 74.38 63 LYS A N 1
ATOM 494 C CA . LYS A 1 63 ? -0.317 -9.141 -11.844 1 74.38 63 LYS A CA 1
ATOM 495 C C . LYS A 1 63 ? -0.551 -8.875 -10.359 1 74.38 63 LYS A C 1
ATOM 497 O O . LYS A 1 63 ? -0.304 -7.773 -9.875 1 74.38 63 LYS A O 1
ATOM 502 N N . THR A 1 64 ? -0.842 -9.898 -9.664 1 76.5 64 THR A N 1
ATOM 503 C CA . THR A 1 64 ? -1.101 -9.695 -8.25 1 76.5 64 THR A CA 1
ATOM 504 C C . THR A 1 64 ? 0.19 -9.352 -7.508 1 76.5 64 THR A C 1
ATOM 506 O O . THR A 1 64 ? 1.278 -9.742 -7.934 1 76.5 64 THR A O 1
ATOM 509 N N . ILE A 1 65 ? 0.042 -8.523 -6.449 1 77.56 65 ILE A N 1
ATOM 510 C CA . ILE A 1 65 ? 1.201 -8.102 -5.668 1 77.56 65 ILE A CA 1
ATOM 511 C C . ILE A 1 65 ? 1.358 -9.008 -4.449 1 77.56 65 ILE A C 1
ATOM 513 O O . ILE A 1 65 ? 2.479 -9.344 -4.059 1 77.56 65 ILE A O 1
ATOM 517 N N . GLU A 1 66 ? 0.264 -9.539 -3.893 1 76.31 66 GLU A N 1
ATOM 518 C CA . GLU A 1 66 ? 0.238 -10.32 -2.658 1 76.31 66 GLU A CA 1
ATOM 519 C C . GLU A 1 66 ? 0.95 -11.656 -2.834 1 76.31 66 GLU A C 1
ATOM 521 O O . GLU A 1 66 ? 1.072 -12.156 -3.953 1 76.31 66 GLU A O 1
ATOM 526 N N . HIS A 1 67 ? 1.403 -12.102 -1.782 1 74.44 67 HIS A N 1
ATOM 527 C CA . HIS A 1 67 ? 2.061 -13.398 -1.81 1 74.44 67 HIS A CA 1
ATOM 528 C C . HIS A 1 67 ? 1.048 -14.523 -2.008 1 74.44 67 HIS A C 1
ATOM 530 O O . HIS A 1 67 ? 0.199 -14.758 -1.145 1 74.44 67 HIS A O 1
ATOM 536 N N . VAL A 1 68 ? 1.114 -15.266 -3.174 1 76.12 68 VAL A N 1
ATOM 537 C CA . VAL A 1 68 ? 0.141 -16.297 -3.514 1 76.12 68 VAL A CA 1
ATOM 538 C C . VAL A 1 68 ? 0.865 -17.531 -4.035 1 76.12 68 VAL A C 1
ATOM 540 O O . VAL A 1 68 ? 0.427 -18.156 -5.008 1 76.12 68 VAL A O 1
ATOM 543 N N . GLN A 1 69 ? 1.924 -17.891 -3.404 1 80.62 69 GLN A N 1
ATOM 544 C CA . GLN A 1 69 ? 2.812 -18.938 -3.918 1 80.62 69 GLN A CA 1
ATOM 545 C C . GLN A 1 69 ? 2.113 -20.281 -3.947 1 80.62 69 GLN A C 1
ATOM 547 O O . GLN A 1 69 ? 2.135 -20.984 -4.969 1 80.62 69 GLN A O 1
ATOM 552 N N . SER A 1 70 ? 1.452 -20.703 -2.906 1 83.19 70 SER A N 1
ATOM 553 C CA . SER A 1 70 ? 0.817 -22 -2.838 1 83.19 70 SER A CA 1
ATOM 554 C C . SER A 1 70 ? -0.276 -22.141 -3.893 1 83.19 70 SER A C 1
ATOM 556 O O . SER A 1 70 ? -0.335 -23.156 -4.602 1 83.19 70 SER A O 1
ATOM 558 N N . GLU A 1 71 ? -1.039 -21.172 -3.99 1 85.12 71 GLU A N 1
ATOM 559 C CA . GLU A 1 71 ? -2.135 -21.188 -4.953 1 85.12 71 GLU A CA 1
ATOM 560 C C . GLU A 1 71 ? -1.609 -21.281 -6.387 1 85.12 71 GLU A C 1
ATOM 562 O O . GLU A 1 71 ? -2.084 -22.094 -7.176 1 85.12 71 GLU A O 1
ATOM 567 N N . VAL A 1 72 ? -0.634 -20.531 -6.645 1 89.94 72 VAL A N 1
ATOM 568 C CA . VAL A 1 72 ? -0.083 -20.469 -7.992 1 89.94 72 VAL A CA 1
ATOM 569 C C . VAL A 1 72 ? 0.603 -21.797 -8.336 1 89.94 72 VAL A C 1
ATOM 571 O O . VAL A 1 72 ? 0.359 -22.375 -9.398 1 89.94 72 VAL A O 1
ATOM 574 N N . MET A 1 73 ? 1.354 -22.297 -7.457 1 93.38 73 MET A N 1
ATOM 575 C CA . MET A 1 73 ? 2.1 -23.516 -7.715 1 93.38 73 MET A CA 1
ATOM 576 C C . MET A 1 73 ? 1.157 -24.719 -7.84 1 93.38 73 MET A C 1
ATOM 578 O O . MET A 1 73 ? 1.387 -25.609 -8.656 1 93.38 73 MET A O 1
ATOM 582 N N . THR A 1 74 ? 0.119 -24.766 -7.059 1 93.31 74 THR A N 1
ATOM 583 C CA . THR A 1 74 ? -0.875 -25.812 -7.172 1 93.31 74 THR A CA 1
ATOM 584 C C . THR A 1 74 ? -1.508 -25.828 -8.562 1 93.31 74 THR A C 1
ATOM 586 O O . THR A 1 74 ? -1.619 -26.875 -9.195 1 93.31 74 THR A O 1
ATOM 589 N N . ASN A 1 75 ? -1.813 -24.656 -8.945 1 93.12 75 ASN A N 1
ATOM 590 C CA . ASN A 1 75 ? -2.41 -24.547 -10.273 1 93.12 75 ASN A CA 1
ATOM 591 C C . ASN A 1 75 ? -1.438 -24.969 -11.367 1 93.12 75 ASN A C 1
ATOM 593 O O . ASN A 1 75 ? -1.835 -25.625 -12.336 1 93.12 75 ASN A O 1
ATOM 597 N N . LEU A 1 76 ? -0.215 -24.625 -11.227 1 95.62 76 LEU A N 1
ATOM 598 C CA . LEU A 1 76 ? 0.79 -24.969 -12.227 1 95.62 76 LEU A CA 1
ATOM 599 C C . LEU A 1 76 ? 0.99 -26.469 -12.297 1 95.62 76 LEU A C 1
ATOM 601 O O . LEU A 1 76 ? 1.143 -27.031 -13.391 1 95.62 76 LEU A O 1
ATOM 605 N N . VAL A 1 77 ? 0.979 -27.094 -11.188 1 97.25 77 VAL A N 1
ATOM 606 C CA . VAL A 1 77 ? 1.136 -28.547 -11.133 1 97.25 77 VAL A CA 1
ATOM 607 C C . VAL A 1 77 ? -0.038 -29.219 -11.844 1 97.25 77 VAL A C 1
ATOM 609 O O . VAL A 1 77 ? 0.149 -30.172 -12.594 1 97.25 77 VAL A O 1
ATOM 612 N N . LYS A 1 78 ? -1.176 -28.75 -11.68 1 96.25 78 LYS A N 1
ATOM 613 C CA . LYS A 1 78 ? -2.367 -29.297 -12.32 1 96.25 78 LYS A CA 1
ATOM 614 C C . LYS A 1 78 ? -2.318 -29.094 -13.828 1 96.25 78 LYS A C 1
ATOM 616 O O . LYS A 1 78 ? -2.643 -30 -14.594 1 96.25 78 LYS A O 1
ATOM 621 N N . ILE A 1 79 ? -1.89 -27.953 -14.219 1 95.75 79 ILE A N 1
ATOM 622 C CA . ILE A 1 79 ? -1.771 -27.656 -15.641 1 95.75 79 ILE A CA 1
ATOM 623 C C . ILE A 1 79 ? -0.745 -28.594 -16.281 1 95.75 79 ILE A C 1
ATOM 625 O O . ILE A 1 79 ? -1.001 -29.188 -17.328 1 95.75 79 ILE A O 1
ATOM 629 N N . ALA A 1 80 ? 0.352 -28.766 -15.633 1 97.31 80 ALA A N 1
ATOM 630 C CA . ALA A 1 80 ? 1.414 -29.625 -16.141 1 97.31 80 ALA A CA 1
ATOM 631 C C . ALA A 1 80 ? 0.926 -31.062 -16.312 1 97.31 80 ALA A C 1
ATOM 633 O O . ALA A 1 80 ? 1.187 -31.703 -17.328 1 97.31 80 ALA A O 1
ATOM 634 N N . ALA A 1 81 ? 0.203 -31.547 -15.375 1 97.19 81 ALA A N 1
ATOM 635 C CA . ALA A 1 81 ? -0.263 -32.938 -15.383 1 97.19 81 ALA A CA 1
ATOM 636 C C . ALA A 1 81 ? -1.434 -33.125 -16.344 1 97.19 81 ALA A C 1
ATOM 638 O O . ALA A 1 81 ? -1.416 -34 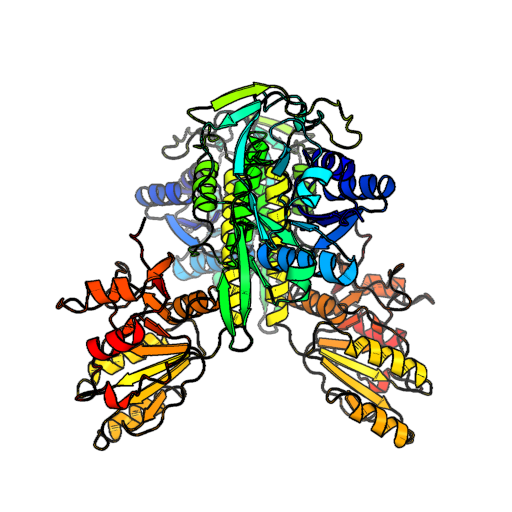-17.203 1 97.19 81 ALA A O 1
ATOM 639 N N . ASN A 1 82 ? -2.377 -32.219 -16.25 1 95.94 82 ASN A N 1
ATOM 640 C CA . ASN A 1 82 ? -3.658 -32.406 -16.922 1 95.94 82 ASN A CA 1
ATOM 641 C C . ASN A 1 82 ? -3.615 -31.906 -18.359 1 95.94 82 ASN A C 1
ATOM 643 O O . ASN A 1 82 ? -4.242 -32.5 -19.234 1 95.94 82 ASN A O 1
ATOM 647 N N . GLU A 1 83 ? -2.939 -30.875 -18.547 1 94.12 83 GLU A N 1
ATOM 648 C CA . GLU A 1 83 ? -2.986 -30.25 -19.859 1 94.12 83 GLU A CA 1
ATOM 649 C C . GLU A 1 83 ? -1.757 -30.625 -20.688 1 94.12 83 GLU A C 1
ATOM 651 O O . GLU A 1 83 ? -1.851 -30.781 -21.906 1 94.12 83 GLU A O 1
ATOM 656 N N . LEU A 1 84 ? -0.647 -30.828 -20.062 1 95.25 84 LEU A N 1
ATOM 657 C CA . LEU A 1 84 ? 0.58 -31.062 -20.812 1 95.25 84 LEU A CA 1
ATOM 658 C C . LEU A 1 84 ? 0.983 -32.531 -20.75 1 95.25 84 LEU A C 1
ATOM 660 O O . LEU A 1 84 ? 1.95 -32.938 -21.406 1 95.25 84 LEU A O 1
ATOM 664 N N . GLY A 1 85 ? 0.294 -33.25 -19.922 1 95.38 85 GLY A N 1
ATOM 665 C CA . GLY A 1 85 ? 0.524 -34.688 -19.891 1 95.38 85 GLY A CA 1
ATOM 666 C C . GLY A 1 85 ? 1.837 -35.062 -19.234 1 95.38 85 GLY A C 1
ATOM 667 O O . GLY A 1 85 ? 2.521 -36 -19.688 1 95.38 85 GLY A O 1
ATOM 668 N N . ALA A 1 86 ? 2.242 -34.438 -18.266 1 96.88 86 ALA A N 1
ATOM 669 C CA . ALA A 1 86 ? 3.504 -34.688 -17.578 1 96.88 86 ALA A CA 1
ATOM 670 C C . ALA A 1 86 ? 3.477 -36.031 -16.859 1 96.88 86 ALA A C 1
ATOM 672 O O . ALA A 1 86 ? 2.49 -36.375 -16.203 1 96.88 86 ALA A O 1
ATOM 673 N N . GLY A 1 87 ? 4.516 -36.812 -17.078 1 96.88 87 GLY A N 1
ATOM 674 C CA . GLY A 1 87 ? 4.73 -37.969 -16.234 1 96.88 87 GLY A CA 1
ATOM 675 C C . GLY A 1 87 ? 5.262 -37.625 -14.859 1 96.88 87 GLY A C 1
ATOM 676 O O . GLY A 1 87 ? 4.82 -38.188 -13.859 1 96.88 87 GLY A O 1
ATOM 677 N N . TRP A 1 88 ? 6.223 -36.656 -14.859 1 97.62 88 TRP A N 1
ATOM 678 C CA . TRP A 1 88 ? 6.754 -36.062 -13.633 1 97.62 88 TRP A CA 1
ATOM 679 C C . TRP A 1 88 ? 6.562 -34.531 -13.633 1 97.62 88 TRP A C 1
ATOM 681 O O . TRP A 1 88 ? 6.805 -33.875 -14.648 1 97.62 88 TRP A O 1
ATOM 691 N N . VAL A 1 89 ? 6.105 -34.062 -12.539 1 98.31 89 VAL A N 1
ATOM 692 C CA . VAL A 1 89 ? 6.035 -32.625 -12.312 1 98.31 89 VAL A CA 1
ATOM 693 C C . VAL A 1 89 ? 7.008 -32.219 -11.211 1 98.31 89 VAL A C 1
ATOM 695 O O . VAL A 1 89 ? 6.953 -32.75 -10.102 1 98.31 89 VAL A O 1
ATOM 698 N N . LEU A 1 90 ? 7.875 -31.266 -11.516 1 98.31 90 LEU A N 1
ATOM 699 C CA . LEU A 1 90 ? 8.891 -30.828 -10.57 1 98.31 90 LEU A CA 1
ATOM 700 C C . LEU A 1 90 ? 8.641 -29.375 -10.141 1 98.31 90 LEU A C 1
ATOM 702 O O . LEU A 1 90 ? 9.102 -28.438 -10.797 1 98.31 90 LEU A O 1
ATOM 706 N N . PRO A 1 91 ? 7.918 -29.156 -9.039 1 97.81 91 PRO A N 1
ATOM 707 C CA . PRO A 1 91 ? 7.809 -27.797 -8.492 1 97.81 91 PRO A CA 1
ATOM 708 C C . PRO A 1 91 ? 9.102 -27.328 -7.84 1 97.81 91 PRO A C 1
ATOM 710 O O . PRO A 1 91 ? 9.594 -27.953 -6.891 1 97.81 91 PRO A O 1
ATOM 713 N N . LEU A 1 92 ? 9.586 -26.266 -8.359 1 97.12 92 LEU A N 1
ATOM 714 C CA . LEU A 1 92 ? 10.891 -25.797 -7.883 1 97.12 92 LEU A CA 1
ATOM 715 C C . LEU A 1 92 ? 10.914 -24.281 -7.758 1 97.12 92 LEU A C 1
ATOM 717 O O . LEU A 1 92 ? 10.312 -23.578 -8.57 1 97.12 92 LEU A O 1
ATOM 721 N N . ASP A 1 93 ? 11.641 -23.797 -6.711 1 95.69 93 ASP A N 1
ATOM 722 C CA . ASP A 1 93 ? 12.016 -22.391 -6.695 1 95.69 93 ASP A CA 1
ATOM 723 C C . ASP A 1 93 ? 13.18 -22.109 -7.648 1 95.69 93 ASP A C 1
ATOM 725 O O . ASP A 1 93 ? 13.93 -23.031 -8 1 95.69 93 ASP A O 1
ATOM 729 N N . ILE A 1 94 ? 13.312 -20.922 -8 1 96.81 94 ILE A N 1
ATOM 730 C CA . ILE A 1 94 ? 14.289 -20.547 -9.031 1 96.81 94 ILE A CA 1
ATOM 731 C C . ILE A 1 94 ? 15.703 -20.781 -8.508 1 96.81 94 ILE A C 1
ATOM 733 O O . ILE A 1 94 ? 16.625 -21.016 -9.281 1 96.81 94 ILE A O 1
ATOM 737 N N . ASP A 1 95 ? 15.883 -20.797 -7.207 1 96.31 95 ASP A N 1
ATOM 738 C CA . ASP A 1 95 ? 17.203 -20.953 -6.621 1 96.31 95 ASP A CA 1
ATOM 739 C C . ASP A 1 95 ? 17.453 -22.391 -6.191 1 96.31 95 ASP A C 1
ATOM 741 O O . ASP A 1 95 ? 18.312 -22.656 -5.348 1 96.31 95 ASP A O 1
ATOM 745 N N . GLU A 1 96 ? 16.719 -23.266 -6.754 1 96.81 96 GLU A N 1
ATOM 746 C CA . GLU A 1 96 ? 16.859 -24.688 -6.441 1 96.81 96 GLU A CA 1
ATOM 747 C C . GLU A 1 96 ? 17.266 -25.484 -7.676 1 96.81 96 GLU A C 1
ATOM 749 O O . GLU A 1 96 ? 16.656 -25.375 -8.734 1 96.81 96 GLU A O 1
ATOM 754 N N . TYR A 1 97 ? 18.266 -26.391 -7.516 1 96.5 97 TYR A N 1
ATOM 755 C CA . TYR A 1 97 ? 18.797 -27.172 -8.625 1 96.5 97 TYR A CA 1
ATOM 756 C C . TYR A 1 97 ? 18.906 -28.641 -8.258 1 96.5 97 TYR A C 1
ATOM 758 O O . TYR A 1 97 ? 19.516 -28.984 -7.242 1 96.5 97 TYR A O 1
ATOM 766 N N . LEU A 1 98 ? 18.375 -29.453 -9.094 1 95.81 98 LEU A N 1
ATOM 767 C CA . LEU A 1 98 ? 18.422 -30.891 -8.898 1 95.81 98 LEU A CA 1
ATOM 768 C C . LEU A 1 98 ? 19.75 -31.469 -9.352 1 95.81 98 LEU A C 1
ATOM 770 O O . LEU A 1 98 ? 20.094 -31.391 -10.531 1 95.81 98 LEU A O 1
ATOM 774 N N . ILE A 1 99 ? 20.469 -32.031 -8.406 1 92.88 99 ILE A N 1
ATOM 775 C CA . ILE A 1 99 ? 21.797 -32.594 -8.703 1 92.88 99 ILE A CA 1
ATOM 776 C C . ILE A 1 99 ? 21.812 -34.094 -8.398 1 92.88 99 ILE A C 1
ATOM 778 O O . ILE A 1 99 ? 21.578 -34.5 -7.258 1 92.88 99 ILE A O 1
ATOM 782 N N . PRO A 1 100 ? 22.141 -34.844 -9.406 1 91.44 100 PRO A N 1
ATOM 783 C CA . PRO A 1 100 ? 22.266 -36.281 -9.133 1 91.44 100 PRO A CA 1
ATOM 784 C C . PRO A 1 100 ? 23.516 -36.625 -8.336 1 91.44 100 PRO A C 1
ATOM 786 O O . PRO A 1 100 ? 24.562 -35.969 -8.516 1 91.44 100 PRO A O 1
ATOM 789 N N . ARG A 1 101 ? 23.578 -37.469 -7.375 1 81.62 101 ARG A N 1
ATOM 790 C CA . ARG A 1 101 ? 24.703 -37.844 -6.516 1 81.62 101 ARG A CA 1
ATOM 791 C C . ARG A 1 101 ? 25.812 -38.5 -7.316 1 81.62 101 ARG A C 1
ATOM 793 O O . ARG A 1 101 ? 27 -38.25 -7.086 1 81.62 101 ARG A O 1
ATOM 800 N N . ASP A 1 102 ? 25.672 -39.375 -8.133 1 75.31 102 ASP A N 1
ATOM 801 C CA . ASP A 1 102 ? 26.734 -40.156 -8.766 1 75.31 102 ASP A CA 1
ATOM 802 C C . ASP A 1 102 ? 26.875 -39.781 -10.234 1 75.31 102 ASP A C 1
ATOM 804 O O . ASP A 1 102 ? 27.266 -40.625 -11.055 1 75.31 102 ASP A O 1
ATOM 808 N N . GLY A 1 103 ? 26.594 -38.469 -10.508 1 74.75 103 GLY A N 1
ATOM 809 C CA . GLY A 1 103 ? 26.75 -38.031 -11.883 1 74.75 103 GLY A CA 1
ATOM 810 C C . GLY A 1 103 ? 25.797 -38.719 -12.844 1 74.75 103 GLY A C 1
ATOM 811 O O . GLY A 1 103 ? 26 -38.656 -14.062 1 74.75 103 GLY A O 1
ATOM 812 N N . ALA A 1 104 ? 24.891 -39.312 -12.328 1 82.31 104 ALA A N 1
ATOM 813 C CA . ALA A 1 104 ? 23.906 -40 -13.164 1 82.31 104 ALA A CA 1
ATOM 814 C C . ALA A 1 104 ? 23.016 -39 -13.898 1 82.31 104 ALA A C 1
ATOM 816 O O . ALA A 1 104 ? 23.141 -37.781 -13.688 1 82.31 104 ALA A O 1
ATOM 817 N N . ASP A 1 105 ? 22.328 -39.562 -14.891 1 87.75 105 ASP A N 1
ATOM 818 C CA . ASP A 1 105 ? 21.375 -38.781 -15.664 1 87.75 105 ASP A CA 1
ATOM 819 C C . ASP A 1 105 ? 20.062 -38.594 -14.898 1 87.75 105 ASP A C 1
ATOM 821 O O . ASP A 1 105 ? 19.453 -39.562 -14.453 1 87.75 105 ASP A O 1
ATOM 825 N N . CYS A 1 106 ? 19.641 -37.344 -14.75 1 91.31 106 CYS A N 1
ATOM 826 C CA . CYS A 1 106 ? 18.453 -37.031 -13.969 1 91.31 106 CYS A CA 1
ATOM 827 C C . CYS A 1 106 ? 17.234 -37.75 -14.523 1 91.31 106 CYS A C 1
ATOM 829 O O . CYS A 1 106 ? 16.438 -38.312 -13.766 1 91.31 106 CYS A O 1
ATOM 831 N N . ARG A 1 107 ? 17.109 -37.781 -15.812 1 92.06 107 ARG A N 1
ATOM 832 C CA . ARG A 1 107 ? 15.945 -38.406 -16.438 1 92.06 107 ARG A CA 1
ATOM 833 C C . ARG A 1 107 ? 15.883 -39.875 -16.125 1 92.06 107 ARG A C 1
ATOM 835 O O . ARG A 1 107 ? 14.82 -40.406 -15.758 1 92.06 107 ARG A O 1
ATOM 842 N N . SER A 1 108 ? 17.016 -40.5 -16.297 1 91.81 108 SER A N 1
ATOM 843 C CA . SER A 1 108 ? 17.062 -41.938 -16.031 1 91.81 108 SER A CA 1
ATOM 844 C C . SER A 1 108 ? 16.703 -42.25 -14.586 1 91.81 108 SER A C 1
ATOM 846 O O . SER A 1 108 ? 15.984 -43.219 -14.312 1 91.81 108 SER A O 1
ATOM 848 N N . LEU A 1 109 ? 17.203 -41.438 -13.734 1 92.12 109 LEU A N 1
ATOM 849 C CA . LEU A 1 109 ? 16.922 -41.656 -12.32 1 92.12 109 LEU A CA 1
ATOM 850 C C . LEU A 1 109 ? 15.438 -41.469 -12.023 1 92.12 109 LEU A C 1
ATOM 852 O O . LEU A 1 109 ? 14.844 -42.312 -11.312 1 92.12 109 LEU A O 1
ATOM 856 N N . LEU A 1 110 ? 14.812 -40.469 -12.57 1 93.62 110 LEU A N 1
ATOM 857 C CA . LEU A 1 110 ? 13.398 -40.219 -12.352 1 93.62 110 LEU A CA 1
ATOM 858 C C . LEU A 1 110 ? 12.539 -41.344 -12.914 1 93.62 110 LEU A C 1
ATOM 860 O O . LEU A 1 110 ? 11.539 -41.719 -12.305 1 93.62 110 LEU A O 1
ATOM 864 N N . ASN A 1 111 ? 12.969 -41.875 -14.016 1 92.38 111 ASN A N 1
ATOM 865 C CA . ASN A 1 111 ? 12.211 -42.938 -14.672 1 92.38 111 ASN A CA 1
ATOM 866 C C . ASN A 1 111 ? 12.227 -44.219 -13.859 1 92.38 111 ASN A C 1
ATOM 868 O O . ASN A 1 111 ? 11.336 -45.062 -14 1 92.38 111 ASN A O 1
ATOM 872 N N . ASN A 1 112 ? 13.188 -44.312 -12.992 1 91.5 112 ASN A N 1
ATOM 873 C CA . ASN A 1 112 ? 13.344 -45.531 -12.219 1 91.5 112 ASN A CA 1
ATOM 874 C C . ASN A 1 112 ? 12.57 -45.469 -10.906 1 91.5 112 ASN A C 1
ATOM 876 O O . ASN A 1 112 ? 12.43 -46.469 -10.211 1 91.5 112 ASN A O 1
ATOM 880 N N . ILE A 1 113 ? 12.102 -44.344 -10.609 1 92.81 113 ILE A N 1
ATOM 881 C CA . ILE A 1 113 ? 11.367 -44.156 -9.359 1 92.81 113 ILE A CA 1
ATOM 882 C C . ILE A 1 113 ? 9.922 -44.625 -9.539 1 92.81 113 ILE A C 1
ATOM 884 O O . ILE A 1 113 ? 9.266 -44.25 -10.516 1 92.81 113 ILE A O 1
ATOM 888 N N . THR A 1 114 ? 9.383 -45.375 -8.547 1 92.19 114 THR A N 1
ATOM 889 C CA . THR A 1 114 ? 8.039 -45.906 -8.68 1 92.19 114 THR A CA 1
ATOM 890 C C . THR A 1 114 ? 7.059 -45.156 -7.789 1 92.19 114 THR A C 1
ATOM 892 O O . THR A 1 114 ? 5.852 -45.188 -8.031 1 92.19 114 THR A O 1
ATOM 895 N N . ASP A 1 115 ? 7.539 -44.469 -6.789 1 94.38 115 ASP A N 1
ATOM 896 C CA . ASP A 1 115 ? 6.672 -43.719 -5.867 1 94.38 115 ASP A CA 1
ATOM 897 C C . ASP A 1 115 ? 5.922 -42.625 -6.59 1 94.38 115 ASP A C 1
ATOM 899 O O . ASP A 1 115 ? 6.449 -42 -7.52 1 94.38 115 ASP A O 1
ATOM 903 N N . ASP A 1 116 ? 4.699 -42.375 -6.137 1 95.38 116 ASP A N 1
ATOM 904 C CA . ASP A 1 116 ? 3.863 -41.344 -6.746 1 95.38 116 ASP A CA 1
ATOM 905 C C . ASP A 1 116 ? 4.367 -39.938 -6.395 1 95.38 116 ASP A C 1
ATOM 907 O O . ASP A 1 116 ? 4.242 -39 -7.191 1 95.38 116 ASP A O 1
ATOM 911 N N . VAL A 1 117 ? 4.738 -39.75 -5.227 1 96.25 117 VAL A N 1
ATOM 912 C CA . VAL A 1 117 ? 5.316 -38.531 -4.691 1 96.25 117 VAL A CA 1
ATOM 913 C C . VAL A 1 117 ? 6.625 -38.844 -3.975 1 96.25 117 VAL A C 1
ATOM 915 O O . VAL A 1 117 ? 6.73 -39.844 -3.271 1 96.25 117 VAL A O 1
ATOM 918 N N . ILE A 1 118 ? 7.586 -38.031 -4.246 1 95.44 118 ILE A N 1
ATOM 919 C CA . ILE A 1 118 ? 8.852 -38.25 -3.551 1 95.44 118 ILE A CA 1
ATOM 920 C C . ILE A 1 118 ? 9.305 -36.938 -2.887 1 95.44 118 ILE A C 1
ATOM 922 O O . ILE A 1 118 ? 8.891 -35.875 -3.295 1 95.44 118 ILE A O 1
ATOM 926 N N . SER A 1 119 ? 10.07 -37.062 -1.867 1 93.56 119 SER A N 1
ATOM 927 C CA . SER A 1 119 ? 10.711 -35.906 -1.207 1 93.56 119 SER A CA 1
ATOM 928 C C . SER A 1 119 ? 12.211 -35.906 -1.465 1 93.56 119 SER A C 1
ATOM 930 O O . SER A 1 119 ? 12.828 -36.969 -1.651 1 93.56 119 SER A O 1
ATOM 932 N N . LEU A 1 120 ? 12.727 -34.75 -1.586 1 93.81 120 LEU A N 1
ATOM 933 C CA . LEU A 1 120 ? 14.141 -34.562 -1.905 1 93.81 120 LEU A CA 1
ATOM 934 C C . LEU A 1 120 ? 14.906 -34.031 -0.708 1 93.81 120 LEU A C 1
ATOM 936 O O . LEU A 1 120 ? 14.367 -33.25 0.073 1 93.81 120 LEU A O 1
ATOM 940 N N . ASN A 1 121 ? 16.188 -34.469 -0.638 1 90.12 121 ASN A N 1
ATOM 941 C CA . ASN A 1 121 ? 17.094 -33.844 0.325 1 90.12 121 ASN A CA 1
ATOM 942 C C . ASN A 1 121 ? 17.469 -32.406 -0.092 1 90.12 121 ASN A C 1
ATOM 944 O O . ASN A 1 121 ? 18.172 -32.219 -1.083 1 90.12 121 ASN A O 1
ATOM 948 N N . TRP A 1 122 ? 17.047 -31.516 0.66 1 90.19 122 TRP A N 1
ATOM 949 C CA . TRP A 1 122 ? 17.219 -30.078 0.428 1 90.19 122 TRP A CA 1
ATOM 950 C C . TRP A 1 122 ? 18.469 -29.562 1.147 1 90.19 122 TRP A C 1
ATOM 952 O O . TRP A 1 122 ? 18.531 -29.578 2.379 1 90.19 122 TRP A O 1
ATOM 962 N N . ILE A 1 123 ? 19.5 -29.172 0.39 1 92.25 123 ILE A N 1
ATOM 963 C CA . ILE A 1 123 ? 20.781 -28.812 0.988 1 92.25 123 ILE A CA 1
ATOM 964 C C . ILE A 1 123 ? 21.141 -27.391 0.595 1 92.25 123 ILE A C 1
ATOM 966 O O . ILE A 1 123 ? 21.062 -27.016 -0.579 1 92.25 123 ILE A O 1
ATOM 970 N N . GLU A 1 124 ? 21.594 -26.641 1.54 1 92.88 124 GLU A N 1
ATOM 971 C CA . GLU A 1 124 ? 21.953 -25.234 1.308 1 92.88 124 GLU A CA 1
ATOM 972 C C . GLU A 1 124 ? 23.359 -25.125 0.735 1 92.88 124 GLU A C 1
ATOM 974 O O . GLU A 1 124 ? 24.266 -25.844 1.144 1 92.88 124 GLU A O 1
ATOM 979 N N . HIS A 1 125 ? 23.531 -24.297 -0.185 1 93.94 125 HIS A N 1
ATOM 980 C CA . HIS A 1 125 ? 24.828 -23.969 -0.79 1 93.94 125 HIS A CA 1
ATOM 981 C C . HIS A 1 125 ? 25.109 -22.469 -0.72 1 93.94 125 HIS A C 1
ATOM 983 O O . HIS A 1 125 ? 24.188 -21.656 -0.846 1 93.94 125 HIS A O 1
ATOM 989 N N . GLU A 1 126 ? 26.328 -22.125 -0.482 1 92.69 126 GLU A N 1
ATOM 990 C CA . GLU A 1 126 ? 26.766 -20.734 -0.417 1 92.69 126 GLU A CA 1
ATOM 991 C C . GLU A 1 126 ? 27.859 -20.453 -1.449 1 92.69 126 GLU A C 1
ATOM 993 O O . GLU A 1 126 ? 28.812 -21.234 -1.58 1 92.69 126 GLU A O 1
ATOM 998 N N . LEU A 1 127 ? 27.672 -19.406 -2.16 1 92.12 127 LEU A N 1
ATOM 999 C CA . LEU A 1 127 ? 28.672 -19.031 -3.15 1 92.12 127 LEU A CA 1
ATOM 1000 C C . LEU A 1 127 ? 29.922 -18.469 -2.475 1 92.12 127 LEU A C 1
ATOM 1002 O O . LEU A 1 127 ? 29.828 -17.734 -1.489 1 92.12 127 LEU A O 1
ATOM 1006 N N . VAL A 1 128 ? 30.969 -18.766 -3.029 1 90.06 128 VAL A N 1
ATOM 1007 C CA . VAL A 1 128 ? 32.25 -18.297 -2.502 1 90.06 128 VAL A CA 1
ATOM 1008 C C . VAL A 1 128 ? 32.406 -16.812 -2.799 1 90.06 128 VAL A C 1
ATOM 1010 O O . VAL A 1 128 ? 32.875 -16.047 -1.954 1 90.06 128 VAL A O 1
ATOM 1013 N N . ASP A 1 129 ? 32.094 -16.438 -3.967 1 89 129 ASP A N 1
ATOM 1014 C CA . ASP A 1 129 ? 32.156 -15.047 -4.387 1 89 129 ASP A CA 1
ATOM 1015 C C . ASP A 1 129 ? 30.75 -14.508 -4.68 1 89 129 ASP A C 1
ATOM 1017 O O . ASP A 1 129 ? 30.141 -14.875 -5.684 1 89 129 ASP A O 1
ATOM 1021 N N . MET A 1 130 ? 30.344 -13.641 -3.855 1 85.44 130 MET A N 1
ATOM 1022 C CA . MET A 1 130 ? 29 -13.094 -4.004 1 85.44 130 MET A CA 1
ATOM 1023 C C . MET A 1 130 ? 29.047 -11.734 -4.695 1 85.44 130 MET A C 1
ATOM 1025 O O . MET A 1 130 ? 28 -11.164 -5.02 1 85.44 130 MET A O 1
ATOM 1029 N N . GLU A 1 131 ? 30.109 -11.211 -4.875 1 81.56 131 GLU A N 1
ATOM 1030 C CA . GLU A 1 131 ? 30.234 -9.844 -5.371 1 81.56 131 GLU A CA 1
ATOM 1031 C C . GLU A 1 131 ? 30.516 -9.82 -6.867 1 81.56 131 GLU A C 1
ATOM 1033 O O . GLU A 1 131 ? 30.125 -8.891 -7.566 1 81.56 131 GLU A O 1
ATOM 1038 N N . HIS A 1 132 ? 31.141 -10.922 -7.125 1 80.38 132 HIS A N 1
ATOM 1039 C CA . HIS A 1 132 ? 31.547 -10.969 -8.523 1 80.38 132 HIS A CA 1
ATOM 1040 C C . HIS A 1 132 ? 30.891 -12.133 -9.25 1 80.38 132 HIS A C 1
ATOM 1042 O O . HIS A 1 132 ? 30.031 -12.82 -8.688 1 80.38 132 HIS A O 1
ATOM 1048 N N . GLU A 1 133 ? 30.953 -12.297 -10.578 1 79.31 133 GLU A N 1
ATOM 1049 C CA . GLU A 1 133 ? 30.578 -13.422 -11.422 1 79.31 133 GLU A CA 1
ATOM 1050 C C . GLU A 1 133 ? 29.047 -13.531 -11.547 1 79.31 133 GLU A C 1
ATOM 1052 O O . GLU A 1 133 ? 28.5 -14.633 -11.57 1 79.31 133 GLU A O 1
ATOM 1057 N N . ARG A 1 134 ? 28.438 -12.5 -11.5 1 82.12 134 ARG A N 1
ATOM 1058 C CA . ARG A 1 134 ? 26.969 -12.5 -11.555 1 82.12 134 ARG A CA 1
ATOM 1059 C C . ARG A 1 134 ? 26.484 -12.977 -12.914 1 82.12 134 ARG A C 1
ATOM 1061 O O . ARG A 1 134 ? 25.344 -13.445 -13.047 1 82.12 134 ARG A O 1
ATOM 1068 N N . ASP A 1 135 ? 27.344 -12.852 -13.891 1 85.38 135 ASP A N 1
ATOM 1069 C CA . ASP A 1 135 ? 26.953 -13.227 -15.242 1 85.38 135 ASP A CA 1
ATOM 1070 C C . ASP A 1 135 ? 27.469 -14.625 -15.594 1 85.38 135 ASP A C 1
ATOM 1072 O O . ASP A 1 135 ? 27.531 -14.984 -16.766 1 85.38 135 ASP A O 1
ATOM 1076 N N . VAL A 1 136 ? 27.891 -15.336 -14.547 1 90.06 136 VAL A N 1
ATOM 1077 C CA . VAL A 1 136 ? 28.359 -16.703 -14.711 1 90.06 136 VAL A CA 1
ATOM 1078 C C . VAL A 1 136 ? 27.234 -17.672 -14.359 1 90.06 136 VAL A C 1
ATOM 1080 O O . VAL A 1 136 ? 26.469 -17.438 -13.414 1 90.06 136 VAL A O 1
ATOM 1083 N N . PHE A 1 137 ? 27.172 -18.75 -15.203 1 94.69 137 PHE A N 1
ATOM 1084 C CA . PHE A 1 137 ? 26.234 -19.828 -14.922 1 94.69 137 PHE A CA 1
ATOM 1085 C C . PHE A 1 137 ? 26.328 -20.266 -13.461 1 94.69 137 PHE A C 1
ATOM 1087 O O . PHE A 1 137 ? 27.422 -20.578 -12.984 1 94.69 137 PHE A O 1
ATOM 1094 N N . LEU A 1 138 ? 25.219 -20.281 -12.758 1 94.19 138 LEU A N 1
ATOM 1095 C CA . LEU A 1 138 ? 25.203 -20.391 -11.305 1 94.19 138 LEU A CA 1
ATOM 1096 C C . LEU A 1 138 ? 25.953 -21.641 -10.836 1 94.19 138 LEU A C 1
ATOM 1098 O O . LEU A 1 138 ? 26.766 -21.562 -9.922 1 94.19 138 LEU A O 1
ATOM 1102 N N . LEU A 1 139 ? 25.734 -22.781 -11.5 1 94.19 139 LEU A N 1
ATOM 1103 C CA . LEU A 1 139 ? 26.297 -24.047 -11.055 1 94.19 139 LEU A CA 1
ATOM 1104 C C . LEU A 1 139 ? 27.766 -24.156 -11.43 1 94.19 139 LEU A C 1
ATOM 1106 O O . LEU A 1 139 ? 28.453 -25.109 -11.039 1 94.19 139 LEU A O 1
ATOM 1110 N N . ASN A 1 140 ? 28.25 -23.203 -12.188 1 93.88 140 ASN A N 1
ATOM 1111 C CA . ASN A 1 140 ? 29.672 -23.141 -12.5 1 93.88 140 ASN A CA 1
ATOM 1112 C C . ASN A 1 140 ? 30.422 -22.234 -11.539 1 93.88 140 ASN A C 1
ATOM 1114 O O . ASN A 1 140 ? 31.656 -22.109 -11.617 1 93.88 140 ASN A O 1
ATOM 1118 N N . ARG A 1 141 ? 29.734 -21.594 -10.672 1 92.88 141 ARG A N 1
ATOM 1119 C CA . ARG A 1 141 ? 30.359 -20.781 -9.641 1 92.88 141 ARG A CA 1
ATOM 1120 C C . ARG A 1 141 ? 30.828 -21.625 -8.469 1 92.88 141 ARG A C 1
ATOM 1122 O O . ARG A 1 141 ? 30.156 -22.594 -8.094 1 92.88 141 ARG A O 1
ATOM 1129 N N . LEU A 1 142 ? 31.906 -21.188 -7.895 1 92.44 142 LEU A N 1
ATOM 1130 C CA . LEU A 1 142 ? 32.438 -21.922 -6.75 1 92.44 142 LEU A CA 1
ATOM 1131 C C . LEU A 1 142 ? 31.516 -21.766 -5.535 1 92.44 142 LEU A C 1
ATOM 1133 O O . LEU A 1 142 ? 31.031 -20.656 -5.262 1 92.44 142 LEU A O 1
ATOM 1137 N N . CYS A 1 143 ? 31.266 -22.938 -4.914 1 93.31 143 CYS A N 1
ATOM 1138 C CA . CYS A 1 143 ? 30.359 -22.828 -3.783 1 93.31 143 CYS A CA 1
ATOM 1139 C C . CYS A 1 143 ? 30.766 -23.781 -2.662 1 93.31 143 CYS A C 1
ATOM 1141 O O . CYS A 1 143 ? 31.609 -24.656 -2.861 1 93.31 143 CYS A O 1
ATOM 1143 N N . ASN A 1 144 ? 30.281 -23.453 -1.488 1 93.31 144 ASN A N 1
ATOM 1144 C CA . ASN A 1 144 ? 30.328 -24.312 -0.309 1 93.31 144 ASN A CA 1
ATOM 1145 C C . ASN A 1 144 ? 28.969 -24.969 -0.044 1 93.31 144 ASN A C 1
ATOM 1147 O O . ASN A 1 144 ? 27.938 -24.422 -0.412 1 93.31 144 ASN A O 1
ATOM 1151 N N . ARG A 1 145 ? 29 -26.172 0.459 1 92.81 145 ARG A N 1
ATOM 1152 C CA . ARG A 1 145 ? 27.781 -26.906 0.751 1 92.81 145 ARG A CA 1
ATOM 1153 C C . ARG A 1 145 ? 27.641 -27.172 2.246 1 92.81 145 ARG A C 1
ATOM 1155 O O . ARG A 1 145 ? 28.625 -27.484 2.916 1 92.81 145 ARG A O 1
ATOM 1162 N N . SER A 1 146 ? 26.406 -27.031 2.656 1 90.44 146 SER A N 1
ATOM 1163 C CA . SER A 1 146 ? 26.125 -27.375 4.047 1 90.44 146 SER A CA 1
ATOM 1164 C C . SER A 1 146 ? 26.375 -28.859 4.301 1 90.44 146 SER A C 1
ATOM 1166 O O . SER A 1 146 ? 26.109 -29.703 3.439 1 90.44 146 SER A O 1
ATOM 1168 N N . SER A 1 147 ? 26.812 -29.125 5.52 1 86.44 147 SER A N 1
ATOM 1169 C CA . SER A 1 147 ? 27.016 -30.516 5.902 1 86.44 147 SER A CA 1
ATOM 1170 C C . SER A 1 147 ? 25.719 -31.156 6.379 1 86.44 147 SER A C 1
ATOM 1172 O O . SER A 1 147 ? 25.625 -32.375 6.508 1 86.44 147 SER A O 1
ATOM 1174 N N . LYS A 1 148 ? 24.781 -30.375 6.531 1 82.5 148 LYS A N 1
ATOM 1175 C CA . LYS A 1 148 ? 23.5 -30.859 7.062 1 82.5 148 LYS A CA 1
ATOM 1176 C C . LYS A 1 148 ? 22.406 -30.781 6.016 1 82.5 148 LYS A C 1
ATOM 1178 O O . LYS A 1 148 ? 22.344 -29.812 5.242 1 82.5 148 LYS A O 1
ATOM 1183 N N . VAL A 1 149 ? 21.625 -31.828 6.027 1 81.69 149 VAL A N 1
ATOM 1184 C CA . VAL A 1 149 ? 20.406 -31.812 5.219 1 81.69 149 VAL A CA 1
ATOM 1185 C C . VAL A 1 149 ? 19.297 -31.078 5.965 1 81.69 149 VAL A C 1
ATOM 1187 O O . VAL A 1 149 ? 19.141 -31.25 7.176 1 81.69 149 VAL A O 1
ATOM 1190 N N . ASN A 1 150 ? 18.656 -30.234 5.254 1 78.12 150 ASN A N 1
ATOM 1191 C CA . ASN A 1 150 ? 17.531 -29.531 5.867 1 78.12 150 ASN A CA 1
ATOM 1192 C C . ASN A 1 150 ? 16.453 -30.484 6.34 1 78.12 150 ASN A C 1
ATOM 1194 O O . ASN A 1 150 ? 16.203 -31.516 5.699 1 78.12 150 ASN A O 1
ATOM 1198 N N . VAL A 1 151 ? 15.789 -30.031 7.363 1 71.56 151 VAL A N 1
ATOM 1199 C CA . VAL A 1 151 ? 14.703 -30.844 7.906 1 71.56 151 VAL A CA 1
ATOM 1200 C C . VAL A 1 151 ? 13.508 -30.812 6.961 1 71.56 151 VAL A C 1
ATOM 1202 O O . VAL A 1 151 ? 12.812 -31.828 6.789 1 71.56 151 VAL A O 1
ATOM 1205 N N . MET A 1 152 ? 13.406 -29.703 6.391 1 78.69 152 MET A N 1
ATOM 1206 C CA . MET A 1 152 ? 12.336 -29.578 5.414 1 78.69 152 MET A CA 1
ATOM 1207 C C . MET A 1 152 ? 12.734 -30.203 4.082 1 78.69 152 MET A C 1
ATOM 1209 O O . MET A 1 152 ? 13.922 -30.25 3.74 1 78.69 152 MET A O 1
ATOM 1213 N N . THR A 1 153 ? 11.734 -30.766 3.428 1 84.44 153 THR A N 1
ATOM 1214 C CA . THR A 1 153 ? 11.969 -31.375 2.125 1 84.44 153 THR A CA 1
ATOM 1215 C C . THR A 1 153 ? 11.164 -30.672 1.04 1 84.44 153 THR A C 1
ATOM 1217 O O . THR A 1 153 ? 10.352 -29.781 1.335 1 84.44 153 THR A O 1
ATOM 1220 N N . LYS A 1 154 ? 11.547 -30.953 -0.111 1 92.38 154 LYS A N 1
ATOM 1221 C CA . LYS A 1 154 ? 10.781 -30.562 -1.294 1 92.38 154 LYS A CA 1
ATOM 1222 C C . LYS A 1 154 ? 10.227 -31.797 -2.01 1 92.38 154 LYS A C 1
ATOM 1224 O O . LYS A 1 154 ? 10.742 -32.906 -1.852 1 92.38 154 LYS A O 1
ATOM 1229 N N . ILE A 1 155 ? 9.188 -31.578 -2.816 1 93.94 155 ILE A N 1
ATOM 1230 C CA . ILE A 1 155 ? 8.562 -32.781 -3.344 1 93.94 155 ILE A CA 1
ATOM 1231 C C . ILE A 1 155 ? 8.5 -32.719 -4.867 1 93.94 155 ILE A C 1
ATOM 1233 O O . ILE A 1 155 ? 8.547 -31.609 -5.445 1 93.94 155 ILE A O 1
ATOM 1237 N N . PHE A 1 156 ? 8.461 -33.875 -5.484 1 97.06 156 PHE A N 1
ATOM 1238 C CA . PHE A 1 156 ? 8.094 -34.094 -6.875 1 97.06 156 PHE A CA 1
ATOM 1239 C C . PHE A 1 156 ? 6.875 -35 -6.969 1 97.06 156 PHE A C 1
ATOM 1241 O O . PHE A 1 156 ? 6.621 -35.812 -6.066 1 97.06 156 PHE A O 1
ATOM 1248 N N . LEU A 1 157 ? 6.133 -34.812 -8.047 1 97.5 157 LEU A N 1
ATOM 1249 C CA . LEU A 1 157 ? 4.887 -35.562 -8.164 1 97.5 157 LEU A CA 1
ATOM 1250 C C . LEU A 1 157 ? 4.781 -36.219 -9.531 1 97.5 157 LEU A C 1
ATOM 1252 O O . LEU A 1 157 ? 5.137 -35.625 -10.547 1 97.5 157 LEU A O 1
ATOM 1256 N N . LYS A 1 158 ? 4.246 -37.438 -9.5 1 97.31 158 LYS A N 1
ATOM 1257 C CA . LYS A 1 158 ? 3.848 -38.062 -10.766 1 97.31 158 LYS A CA 1
ATOM 1258 C C . LYS A 1 158 ? 2.584 -37.406 -11.312 1 97.31 158 LYS A C 1
ATOM 1260 O O . LYS A 1 158 ? 1.676 -37.062 -10.555 1 97.31 158 LYS A O 1
ATOM 1265 N N . GLY A 1 159 ? 2.586 -37.25 -12.578 1 96.94 159 GLY A N 1
ATOM 1266 C CA . GLY A 1 159 ? 1.403 -36.688 -13.219 1 96.94 159 GLY A CA 1
ATOM 1267 C C . GLY A 1 159 ? 0.141 -37.469 -12.922 1 96.94 159 GLY A C 1
ATOM 1268 O O . GLY A 1 159 ? -0.924 -36.906 -12.703 1 96.94 159 GLY A O 1
ATOM 1269 N N . SER A 1 160 ? 0.247 -38.719 -12.875 1 96.25 160 SER A N 1
ATOM 1270 C CA . SER A 1 160 ? -0.895 -39.594 -12.602 1 96.25 160 SER A CA 1
ATOM 1271 C C . SER A 1 160 ? -1.475 -39.344 -11.219 1 96.25 160 SER A C 1
ATOM 1273 O O . SER A 1 160 ? -2.691 -39.375 -11.031 1 96.25 160 SER A O 1
ATOM 1275 N N . PHE A 1 161 ? -0.624 -39.062 -10.297 1 96.56 161 PHE A N 1
ATOM 1276 C CA . PHE A 1 161 ? -1.072 -38.75 -8.945 1 96.56 161 PHE A CA 1
ATOM 1277 C C . PHE A 1 161 ? -1.919 -37.5 -8.945 1 96.56 161 PHE A C 1
ATOM 1279 O O . PHE A 1 161 ? -2.969 -37.438 -8.305 1 96.56 161 PHE A O 1
ATOM 1286 N N . VAL A 1 162 ? -1.457 -36.5 -9.641 1 96.62 162 VAL A N 1
ATOM 1287 C CA . VAL A 1 162 ? -2.131 -35.219 -9.719 1 96.62 162 VAL A CA 1
ATOM 1288 C C . VAL A 1 162 ? -3.482 -35.375 -10.414 1 96.62 162 VAL A C 1
ATOM 1290 O O . VAL A 1 162 ? -4.473 -34.781 -10 1 96.62 162 VAL A O 1
ATOM 1293 N N . GLN A 1 163 ? -3.529 -36.219 -11.383 1 95.69 163 GLN A N 1
ATOM 1294 C CA . GLN A 1 163 ? -4.742 -36.469 -12.164 1 95.69 163 GLN A CA 1
ATOM 1295 C C . GLN A 1 163 ? -5.785 -37.219 -11.359 1 95.69 163 GLN A C 1
ATOM 1297 O O . GLN A 1 163 ? -6.988 -37 -11.531 1 95.69 163 GLN A O 1
ATOM 1302 N N . ASN A 1 164 ? -5.344 -37.969 -10.469 1 94.88 164 ASN A N 1
ATOM 1303 C CA . ASN A 1 164 ? -6.238 -38.875 -9.766 1 94.88 164 ASN A CA 1
ATOM 1304 C C . ASN A 1 164 ? -6.656 -38.312 -8.406 1 94.88 164 ASN A C 1
ATOM 1306 O O . ASN A 1 164 ? -7.484 -38.906 -7.719 1 94.88 164 ASN A O 1
ATOM 1310 N N . ASN A 1 165 ? -6.043 -37.219 -8.031 1 93.38 165 ASN A N 1
ATOM 1311 C CA . ASN A 1 165 ? -6.34 -36.656 -6.707 1 93.38 165 ASN A CA 1
ATOM 1312 C C . ASN A 1 165 ? -6.574 -35.156 -6.762 1 93.38 165 ASN A C 1
ATOM 1314 O O . ASN A 1 165 ? -6.008 -34.469 -7.609 1 93.38 165 ASN A O 1
ATOM 1318 N N . ASN A 1 166 ? -7.434 -34.719 -5.879 1 92.38 166 ASN A N 1
ATOM 1319 C CA . ASN A 1 166 ? -7.496 -33.281 -5.598 1 92.38 166 ASN A CA 1
ATOM 1320 C C . ASN A 1 166 ? -6.41 -32.844 -4.617 1 92.38 166 ASN A C 1
ATOM 1322 O O . ASN A 1 166 ? -6.383 -33.312 -3.475 1 92.38 166 ASN A O 1
ATOM 1326 N N . ILE A 1 167 ? -5.562 -32 -5.164 1 92.62 167 ILE A N 1
ATOM 1327 C CA . ILE A 1 167 ? -4.375 -31.781 -4.344 1 92.62 167 ILE A CA 1
ATOM 1328 C C . ILE A 1 167 ? -4.176 -30.297 -4.102 1 92.62 167 ILE A C 1
ATOM 1330 O O . ILE A 1 167 ? -4.73 -29.453 -4.824 1 92.62 167 ILE A O 1
ATOM 1334 N N . ARG A 1 168 ? -3.391 -29.953 -3.113 1 90 168 ARG A N 1
ATOM 1335 C CA . ARG A 1 168 ? -2.887 -28.609 -2.809 1 90 168 ARG A CA 1
ATOM 1336 C C . ARG A 1 168 ? -1.441 -28.672 -2.326 1 90 168 ARG A C 1
ATOM 1338 O O . ARG A 1 168 ? -1.133 -29.359 -1.354 1 90 168 ARG A O 1
ATOM 1345 N N . LEU A 1 169 ? -0.671 -27.891 -2.99 1 91.19 169 LEU A N 1
ATOM 1346 C CA . LEU A 1 169 ? 0.72 -27.844 -2.555 1 91.19 169 LEU A CA 1
ATOM 1347 C C . LEU A 1 169 ? 0.867 -26.969 -1.31 1 91.19 169 LEU A C 1
ATOM 1349 O O . LEU A 1 169 ? 0.231 -25.922 -1.201 1 91.19 169 LEU A O 1
ATOM 1353 N N . ILE A 1 170 ? 1.664 -27.438 -0.473 1 81.06 170 ILE A N 1
ATOM 1354 C CA . ILE A 1 170 ? 2.014 -26.625 0.693 1 81.06 170 ILE A CA 1
ATOM 1355 C C . ILE A 1 170 ? 3 -25.531 0.289 1 81.06 170 ILE A C 1
ATOM 1357 O O . ILE A 1 170 ? 3.883 -25.766 -0.541 1 81.06 170 ILE A O 1
ATOM 1361 N N . GLN A 1 171 ? 2.826 -24.422 0.935 1 79.88 171 GLN A N 1
ATOM 1362 C CA . GLN A 1 171 ? 3.693 -23.281 0.631 1 79.88 171 GLN A CA 1
ATOM 1363 C C . GLN A 1 171 ? 5.164 -23.688 0.654 1 79.88 171 GLN A C 1
ATOM 1365 O O . GLN A 1 171 ? 5.598 -24.406 1.557 1 79.88 171 GLN A O 1
ATOM 1370 N N . GLY A 1 172 ? 5.883 -23.312 -0.357 1 83.5 172 GLY A N 1
ATOM 1371 C CA . GLY A 1 172 ? 7.293 -23.656 -0.471 1 83.5 172 GLY A CA 1
ATOM 1372 C C . GLY A 1 172 ? 7.523 -25 -1.117 1 83.5 172 GLY A C 1
ATOM 1373 O O . GLY A 1 172 ? 8.672 -25.438 -1.256 1 83.5 172 GLY A O 1
ATOM 1374 N N . ASN A 1 173 ? 6.477 -25.688 -1.445 1 90.62 173 ASN A N 1
ATOM 1375 C CA . ASN A 1 173 ? 6.531 -27 -2.09 1 90.62 173 ASN A CA 1
ATOM 1376 C C . ASN A 1 173 ? 7.09 -28.062 -1.151 1 90.62 173 ASN A C 1
ATOM 1378 O O . ASN A 1 173 ? 7.84 -28.938 -1.578 1 90.62 173 ASN A O 1
ATOM 1382 N N . HIS A 1 174 ? 6.816 -27.969 0.063 1 86.38 174 HIS A N 1
ATOM 1383 C CA . HIS A 1 174 ? 7.371 -28.859 1.078 1 86.38 174 HIS A CA 1
ATOM 1384 C C . HIS A 1 174 ? 6.551 -30.141 1.197 1 86.38 174 HIS A C 1
ATOM 1386 O O . HIS A 1 174 ? 6.988 -31.094 1.829 1 86.38 174 HIS A O 1
ATOM 1392 N N . GLY A 1 175 ? 5.406 -30.062 0.654 1 88.06 175 GLY A N 1
ATOM 1393 C CA . GLY A 1 175 ? 4.477 -31.188 0.686 1 88.06 175 GLY A CA 1
ATOM 1394 C C . GLY A 1 175 ? 3.223 -30.938 -0.129 1 88.06 175 GLY A C 1
ATOM 1395 O O . GLY A 1 175 ? 3.07 -29.891 -0.748 1 88.06 175 GLY A O 1
ATOM 1396 N N . VAL A 1 176 ? 2.467 -32.031 -0.155 1 90.06 176 VAL A N 1
ATOM 1397 C CA . VAL A 1 176 ? 1.217 -31.922 -0.9 1 90.06 176 VAL A CA 1
ATOM 1398 C C . VAL A 1 176 ? 0.075 -32.531 -0.083 1 90.06 176 VAL A C 1
ATOM 1400 O O . VAL A 1 176 ? 0.25 -33.562 0.576 1 90.06 176 VAL A O 1
ATOM 1403 N N . MET A 1 177 ? -0.973 -31.75 -0.061 1 85 177 MET A N 1
ATOM 1404 C CA . MET A 1 177 ? -2.184 -32.188 0.621 1 85 177 MET A CA 1
ATOM 1405 C C . MET A 1 177 ? -3.166 -32.812 -0.365 1 85 177 MET A C 1
ATOM 1407 O O . MET A 1 177 ? -3.314 -32.312 -1.488 1 85 177 MET A O 1
ATOM 1411 N N . LYS A 1 178 ? -3.781 -33.906 0.086 1 89.06 178 LYS A N 1
ATOM 1412 C CA . LYS A 1 178 ? -4.926 -34.469 -0.622 1 89.06 178 LYS A CA 1
ATOM 1413 C C . LYS A 1 178 ? -6.242 -33.969 -0.028 1 89.06 178 LYS A C 1
ATOM 1415 O O . LYS A 1 178 ? -6.43 -34 1.19 1 89.06 178 LYS A O 1
ATOM 1420 N N . LEU A 1 179 ? -6.988 -33.406 -0.857 1 84.06 179 LEU A N 1
ATOM 1421 C CA . LEU A 1 179 ? -8.289 -32.906 -0.426 1 84.06 179 LEU A CA 1
ATOM 1422 C C . LEU A 1 179 ? -9.391 -33.938 -0.689 1 84.06 179 LEU A C 1
ATOM 1424 O O . LEU A 1 179 ? -9.586 -34.344 -1.83 1 84.06 179 LEU A O 1
ATOM 1428 N N . ALA A 1 180 ? -10.016 -34.375 0.41 1 78.81 180 ALA A N 1
ATOM 1429 C CA . ALA A 1 180 ? -11.109 -35.312 0.286 1 78.81 180 ALA A CA 1
ATOM 1430 C C . ALA A 1 180 ? -12.43 -34.594 -0.003 1 78.81 180 ALA A C 1
ATOM 1432 O O . ALA A 1 180 ? -12.5 -33.375 0.063 1 78.81 180 ALA A O 1
ATOM 1433 N N . GLU A 1 181 ? -13.367 -35.312 -0.439 1 73.19 181 GLU A N 1
ATOM 1434 C CA . GLU A 1 181 ? -14.68 -34.781 -0.763 1 73.19 181 GLU A CA 1
ATOM 1435 C C . GLU A 1 181 ? -15.344 -34.156 0.463 1 73.19 181 GLU A C 1
ATOM 1437 O O . GLU A 1 181 ? -16.109 -33.188 0.341 1 73.19 181 GLU A O 1
ATOM 1442 N N . ASN A 1 182 ? -15.047 -34.625 1.664 1 63.09 182 ASN A N 1
ATOM 1443 C CA . ASN A 1 182 ? -15.656 -34.125 2.889 1 63.09 182 ASN A CA 1
ATOM 1444 C C . ASN A 1 182 ? -14.859 -32.969 3.465 1 63.09 182 ASN A C 1
ATOM 1446 O O . ASN A 1 182 ? -14.906 -32.719 4.668 1 63.09 182 ASN A O 1
ATOM 1450 N N . ASP A 1 183 ? -14.023 -32.375 2.68 1 61.44 183 ASP A N 1
ATOM 1451 C CA . ASP A 1 183 ? -13.242 -31.172 3.021 1 61.44 183 ASP A CA 1
ATOM 1452 C C . ASP A 1 183 ? -12.133 -31.516 4.02 1 61.44 183 ASP A C 1
ATOM 1454 O O . ASP A 1 183 ? -11.578 -30.625 4.66 1 61.44 183 ASP A O 1
ATOM 1458 N N . SER A 1 184 ? -11.992 -32.844 4.156 1 69.69 184 SER A N 1
ATOM 1459 C CA . SER A 1 184 ? -10.852 -33.219 4.984 1 69.69 184 SER A CA 1
ATOM 1460 C C . SER A 1 184 ? -9.555 -33.219 4.184 1 69.69 184 SER A C 1
ATOM 1462 O O . SER A 1 184 ? -9.555 -33.531 2.99 1 69.69 184 SER A O 1
ATOM 1464 N N . GLU A 1 185 ? -8.508 -32.719 4.816 1 75.31 185 GLU A N 1
ATOM 1465 C CA . GLU A 1 185 ? -7.195 -32.656 4.188 1 75.31 185 GLU A CA 1
ATOM 1466 C C . GLU A 1 185 ? -6.211 -33.594 4.859 1 75.31 185 GLU A C 1
ATOM 1468 O O . GLU A 1 185 ? -6.23 -33.75 6.082 1 75.31 185 GLU A O 1
ATOM 1473 N N . SER A 1 186 ? -5.504 -34.406 3.945 1 78.31 186 SER A N 1
ATOM 1474 C CA . SER A 1 186 ? -4.461 -35.281 4.473 1 78.31 186 SER A CA 1
ATOM 1475 C C . SER A 1 186 ? -3.146 -35.062 3.723 1 78.31 186 SER A C 1
ATOM 1477 O O . SER A 1 186 ? -3.145 -34.812 2.521 1 78.31 186 SER A O 1
ATOM 1479 N N . LEU A 1 187 ? -2.111 -35.219 4.473 1 84.62 187 LEU A N 1
ATOM 1480 C CA . LEU A 1 187 ? -0.789 -35.125 3.871 1 84.62 187 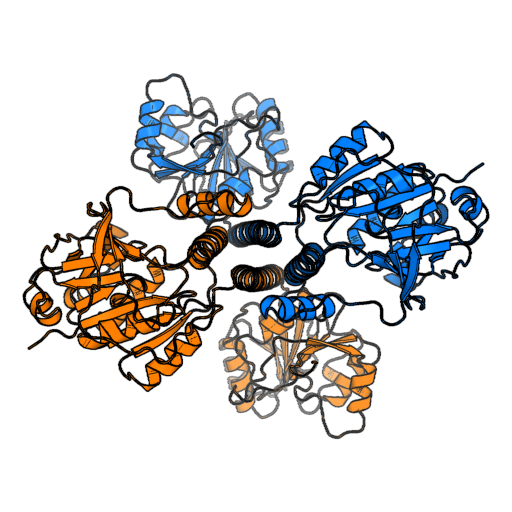LEU A CA 1
ATOM 1481 C C . LEU A 1 187 ? -0.452 -36.375 3.066 1 84.62 187 LEU A C 1
ATOM 1483 O O . LEU A 1 187 ? -0.644 -37.5 3.543 1 84.62 187 LEU A O 1
ATOM 1487 N N . ALA A 1 188 ? 0.005 -36.188 1.865 1 88.5 188 ALA A N 1
ATOM 1488 C CA . ALA A 1 188 ? 0.399 -37.312 1.039 1 88.5 188 ALA A CA 1
ATOM 1489 C C . ALA A 1 188 ? 1.743 -37.906 1.489 1 88.5 188 ALA A C 1
ATOM 1491 O O . ALA A 1 188 ? 2.639 -37.156 1.882 1 88.5 188 ALA A O 1
ATOM 1492 N N . TYR A 1 189 ? 1.807 -39.188 1.37 1 88.31 189 TYR A N 1
ATOM 1493 C CA . TYR A 1 189 ? 3.068 -39.844 1.671 1 88.31 189 TYR A CA 1
ATOM 1494 C C . TYR A 1 189 ? 4.105 -39.562 0.591 1 88.31 189 TYR A C 1
ATOM 1496 O O . TYR A 1 189 ? 3.836 -39.75 -0.6 1 88.31 189 TYR A O 1
ATOM 1504 N N . ALA A 1 190 ? 5.254 -39.094 1.021 1 91.56 190 ALA A N 1
ATOM 1505 C CA . ALA A 1 190 ? 6.352 -38.781 0.115 1 91.56 190 ALA A CA 1
ATOM 1506 C C . ALA A 1 190 ? 7.684 -39.281 0.657 1 91.56 190 ALA A C 1
ATOM 1508 O O . ALA A 1 190 ? 8.383 -38.562 1.381 1 91.56 190 ALA A O 1
ATOM 1509 N N . PRO A 1 191 ? 8.07 -40.438 0.221 1 91.19 191 PRO A N 1
ATOM 1510 C CA . PRO A 1 191 ? 9.336 -41 0.718 1 91.19 191 PRO A CA 1
ATOM 1511 C C . PRO A 1 191 ? 10.547 -40.188 0.223 1 91.19 191 PRO A C 1
ATOM 1513 O O . PRO A 1 191 ? 10.531 -39.688 -0.898 1 91.19 191 PRO A O 1
ATOM 1516 N N . ARG A 1 192 ? 11.539 -40.219 1.012 1 89.62 192 ARG A N 1
ATOM 1517 C CA . ARG A 1 192 ? 12.766 -39.5 0.667 1 89.62 192 ARG A CA 1
ATOM 1518 C C . ARG A 1 192 ? 13.555 -40.25 -0.399 1 89.62 192 ARG A C 1
ATOM 1520 O O . ARG A 1 192 ? 13.742 -41.469 -0.299 1 89.62 192 ARG A O 1
ATOM 1527 N N . CYS A 1 193 ? 13.938 -39.562 -1.381 1 90.69 193 CYS A N 1
ATOM 1528 C CA . CYS A 1 193 ? 14.75 -40.094 -2.455 1 90.69 193 CYS A CA 1
ATOM 1529 C C . CYS A 1 193 ? 16.219 -39.75 -2.258 1 90.69 193 CYS A C 1
ATOM 1531 O O . CYS A 1 193 ? 16.594 -38.594 -2.234 1 90.69 193 CYS A O 1
ATOM 1533 N N . SER A 1 194 ? 17.094 -40.719 -2.232 1 87.44 194 SER A N 1
ATOM 1534 C CA . SER A 1 194 ? 18.516 -40.5 -1.935 1 87.44 194 SER A CA 1
ATOM 1535 C C . SER A 1 194 ? 19.328 -40.344 -3.215 1 87.44 194 SER A C 1
ATOM 1537 O O . SER A 1 194 ? 20.531 -40.062 -3.162 1 87.44 194 SER A O 1
ATOM 1539 N N . GLU A 1 195 ? 18.703 -40.5 -4.316 1 88.75 195 GLU A N 1
ATOM 1540 C CA . GLU A 1 195 ? 19.422 -40.469 -5.586 1 88.75 195 GLU A CA 1
ATOM 1541 C C . GLU A 1 195 ? 19.797 -39.062 -6 1 88.75 195 GLU A C 1
ATOM 1543 O O . GLU A 1 195 ? 20.641 -38.875 -6.879 1 88.75 195 GLU A O 1
ATOM 1548 N N . PHE A 1 196 ? 19.109 -38.062 -5.395 1 90.56 196 PHE A N 1
ATOM 1549 C CA . PHE A 1 196 ? 19.312 -36.656 -5.746 1 90.56 196 PHE A CA 1
ATOM 1550 C C . PHE A 1 196 ? 19.594 -35.812 -4.5 1 90.56 196 PHE A C 1
ATOM 1552 O O . PHE A 1 196 ? 19.266 -36.219 -3.385 1 90.56 196 PHE A O 1
ATOM 1559 N N . ILE A 1 197 ? 20.203 -34.75 -4.742 1 90.19 197 ILE A N 1
ATOM 1560 C CA . ILE A 1 197 ? 20.125 -33.656 -3.789 1 90.19 197 ILE A CA 1
ATOM 1561 C C . ILE A 1 197 ? 19.516 -32.438 -4.469 1 90.19 197 ILE A C 1
ATOM 1563 O O . ILE A 1 197 ? 19.609 -32.281 -5.688 1 90.19 197 ILE A O 1
ATOM 1567 N N . LEU A 1 198 ? 18.844 -31.703 -3.74 1 94.88 198 LEU A N 1
ATOM 1568 C CA . LEU A 1 198 ? 18.344 -30.406 -4.203 1 94.88 198 LEU A CA 1
ATOM 1569 C C . LEU A 1 198 ? 19.203 -29.281 -3.65 1 94.88 198 LEU A C 1
ATOM 1571 O O . LEU A 1 198 ? 19.109 -28.938 -2.469 1 94.88 198 LEU A O 1
ATOM 1575 N N . ALA A 1 199 ? 20.047 -28.781 -4.551 1 94.94 199 ALA A N 1
ATOM 1576 C CA . ALA A 1 199 ? 20.938 -27.703 -4.156 1 94.94 199 ALA A CA 1
ATOM 1577 C C . ALA A 1 199 ? 20.188 -26.375 -4.09 1 94.94 199 ALA A C 1
ATOM 1579 O O . ALA A 1 199 ? 19.609 -25.922 -5.086 1 94.94 199 ALA A O 1
ATOM 1580 N N . HIS A 1 200 ? 20.188 -25.781 -2.939 1 95.06 200 HIS A N 1
ATOM 1581 C CA . HIS A 1 200 ? 19.5 -24.516 -2.693 1 95.06 200 HIS A CA 1
ATOM 1582 C C . HIS A 1 200 ? 20.5 -23.375 -2.516 1 95.06 200 HIS A C 1
ATOM 1584 O O . HIS A 1 200 ? 21.453 -23.484 -1.737 1 95.06 200 HIS A O 1
ATOM 1590 N N . PHE A 1 201 ? 20.328 -22.328 -3.301 1 94.19 201 PHE A N 1
ATOM 1591 C CA . PHE A 1 201 ? 21.172 -21.141 -3.227 1 94.19 201 PHE A CA 1
ATOM 1592 C C . PHE A 1 201 ? 20.375 -19.938 -2.715 1 94.19 201 PHE A C 1
ATOM 1594 O O . PHE A 1 201 ? 20.047 -19.031 -3.482 1 94.19 201 PHE A O 1
ATOM 1601 N N . PRO A 1 202 ? 20.203 -19.828 -1.399 1 90.94 202 PRO A N 1
ATOM 1602 C CA . PRO A 1 202 ? 19.312 -18.797 -0.857 1 90.94 202 PRO A CA 1
ATOM 1603 C C . PRO A 1 202 ? 19.891 -17.391 -0.935 1 90.94 202 PRO A C 1
ATOM 1605 O O . PRO A 1 202 ? 19.156 -16.422 -1.04 1 90.94 202 PRO A O 1
ATOM 1608 N N . PHE A 1 203 ? 21.297 -17.312 -0.827 1 91.25 203 PHE A N 1
ATOM 1609 C CA . PHE A 1 203 ? 21.938 -16.016 -0.816 1 91.25 203 PHE A CA 1
ATOM 1610 C C . PHE A 1 203 ? 23.016 -15.93 -1.885 1 91.25 203 PHE A C 1
ATOM 1612 O O . PHE A 1 203 ? 23.938 -16.766 -1.917 1 91.25 203 PHE A O 1
ATOM 1619 N N . ARG A 1 204 ? 22.891 -14.969 -2.695 1 90.81 204 ARG A N 1
ATOM 1620 C CA . ARG A 1 204 ? 23.766 -14.867 -3.867 1 90.81 204 ARG A CA 1
ATOM 1621 C C . ARG A 1 204 ? 24.5 -13.539 -3.887 1 90.81 204 ARG A C 1
ATOM 1623 O O . ARG A 1 204 ? 25.484 -13.383 -4.617 1 90.81 204 ARG A O 1
ATOM 1630 N N . SER A 1 205 ? 24.031 -12.562 -3.191 1 89.81 205 SER A N 1
ATOM 1631 C CA . SER A 1 205 ? 24.656 -11.266 -2.969 1 89.81 205 SER A CA 1
ATOM 1632 C C . SER A 1 205 ? 24.031 -10.539 -1.787 1 89.81 205 SER A C 1
ATOM 1634 O O . SER A 1 205 ? 22.953 -10.922 -1.315 1 89.81 205 SER A O 1
ATOM 1636 N N . ARG A 1 206 ? 24.703 -9.555 -1.325 1 89.5 206 ARG A N 1
ATOM 1637 C CA . ARG A 1 206 ? 24.141 -8.742 -0.246 1 89.5 206 ARG A CA 1
ATOM 1638 C C . ARG A 1 206 ? 22.844 -8.062 -0.68 1 89.5 206 ARG A C 1
ATOM 1640 O O . ARG A 1 206 ? 21.875 -8.047 0.07 1 89.5 206 ARG A O 1
ATOM 1647 N N . GLU A 1 207 ? 22.891 -7.523 -1.853 1 91.44 207 GLU A N 1
ATOM 1648 C CA . GLU A 1 207 ? 21.719 -6.816 -2.371 1 91.44 207 GLU A CA 1
ATOM 1649 C C . GLU A 1 207 ? 20.547 -7.766 -2.568 1 91.44 207 GLU A C 1
ATOM 1651 O O . GLU A 1 207 ? 19.391 -7.398 -2.316 1 91.44 207 GLU A O 1
ATOM 1656 N N . GLN A 1 208 ? 20.875 -8.945 -3.043 1 91.44 208 GLN A N 1
ATOM 1657 C CA . GLN A 1 208 ? 19.812 -9.922 -3.23 1 91.44 208 GLN A CA 1
ATOM 1658 C C . GLN A 1 208 ? 19.203 -10.336 -1.895 1 91.44 208 GLN A C 1
ATOM 1660 O O . GLN A 1 208 ? 18 -10.516 -1.79 1 91.44 208 GLN A O 1
ATOM 1665 N N . TYR A 1 209 ? 20.016 -10.484 -0.913 1 91.94 209 TYR A N 1
ATOM 1666 C CA . TYR A 1 209 ? 19.531 -10.805 0.427 1 91.94 209 TYR A CA 1
ATOM 1667 C C . TYR A 1 209 ? 18.562 -9.742 0.926 1 91.94 209 TYR A C 1
ATOM 1669 O O . TYR A 1 209 ? 17.469 -10.062 1.395 1 91.94 209 TYR A O 1
ATOM 1677 N N . VAL A 1 210 ? 18.984 -8.531 0.814 1 93.38 210 VAL A N 1
ATOM 1678 C CA . VAL A 1 210 ? 18.188 -7.414 1.303 1 93.38 210 VAL A CA 1
ATOM 1679 C C . VAL A 1 210 ? 16.891 -7.328 0.515 1 93.38 210 VAL A C 1
ATOM 1681 O O . VAL A 1 210 ? 15.805 -7.211 1.101 1 93.38 210 VAL A O 1
ATOM 1684 N N . SER A 1 211 ? 16.969 -7.441 -0.75 1 92.75 211 SER A N 1
ATOM 1685 C CA . SER A 1 211 ? 15.805 -7.355 -1.618 1 92.75 211 SER A CA 1
ATOM 1686 C C . SER A 1 211 ? 14.805 -8.469 -1.312 1 92.75 211 SER A C 1
ATOM 1688 O O . SER A 1 211 ? 13.609 -8.211 -1.188 1 92.75 211 SER A O 1
ATOM 1690 N N . LYS A 1 212 ? 15.273 -9.609 -1.228 1 91.19 212 LYS A N 1
ATOM 1691 C CA . LYS A 1 212 ? 14.43 -10.773 -0.979 1 91.19 212 LYS A CA 1
ATOM 1692 C C . LYS A 1 212 ? 13.633 -10.609 0.31 1 91.19 212 LYS A C 1
ATOM 1694 O O . LYS A 1 212 ? 12.422 -10.836 0.326 1 91.19 212 LYS A O 1
ATOM 1699 N N . HIS A 1 213 ? 14.273 -10.219 1.333 1 92.06 213 HIS A N 1
ATOM 1700 C CA . HIS A 1 213 ? 13.609 -10.133 2.631 1 92.06 213 HIS A CA 1
ATOM 1701 C C . HIS A 1 213 ? 12.711 -8.898 2.711 1 92.06 213 HIS A C 1
ATOM 1703 O O . HIS A 1 213 ? 11.641 -8.953 3.311 1 92.06 213 HIS A O 1
ATOM 1709 N N . ALA A 1 214 ? 13.141 -7.801 2.15 1 93.5 214 ALA A N 1
ATOM 1710 C CA . ALA A 1 214 ? 12.305 -6.602 2.125 1 93.5 214 ALA A CA 1
ATOM 1711 C C . ALA A 1 214 ? 11.023 -6.848 1.345 1 93.5 214 ALA A C 1
ATOM 1713 O O . ALA A 1 214 ? 9.922 -6.637 1.866 1 93.5 214 ALA A O 1
ATOM 1714 N N . ILE A 1 215 ? 11.195 -7.355 0.12 1 91.44 215 ILE A N 1
ATOM 1715 C CA . ILE A 1 215 ? 10.055 -7.57 -0.771 1 91.44 215 ILE A CA 1
ATOM 1716 C C . ILE A 1 215 ? 9.188 -8.703 -0.232 1 91.44 215 ILE A C 1
ATOM 1718 O O . ILE A 1 215 ? 7.957 -8.609 -0.249 1 91.44 215 ILE A O 1
ATOM 1722 N N . GLY A 1 216 ? 9.852 -9.742 0.204 1 88.94 216 GLY A N 1
ATOM 1723 C CA . GLY A 1 216 ? 9.102 -10.852 0.781 1 88.94 216 GLY A CA 1
ATOM 1724 C C . GLY A 1 216 ? 8.219 -10.438 1.939 1 88.94 216 GLY A C 1
ATOM 1725 O O . GLY A 1 216 ? 7.035 -10.781 1.98 1 88.94 216 GLY A O 1
ATOM 1726 N N . TRP A 1 217 ? 8.75 -9.68 2.842 1 90.62 217 TRP A N 1
ATOM 1727 C CA . TRP A 1 217 ? 7.977 -9.219 3.99 1 90.62 217 TRP A CA 1
ATOM 1728 C C . TRP A 1 217 ? 6.844 -8.297 3.551 1 90.62 217 TRP A C 1
ATOM 1730 O O . TRP A 1 217 ? 5.703 -8.445 4 1 90.62 217 TRP A O 1
ATOM 1740 N N . LEU A 1 218 ? 7.156 -7.379 2.713 1 91.06 218 LEU A N 1
ATOM 1741 C CA . LEU A 1 218 ? 6.168 -6.391 2.293 1 91.06 218 LEU A CA 1
ATOM 1742 C C . LEU A 1 218 ? 4.992 -7.062 1.592 1 91.06 218 LEU A C 1
ATOM 1744 O O . LEU A 1 218 ? 3.834 -6.746 1.874 1 91.06 218 LEU A O 1
ATOM 1748 N N . THR A 1 219 ? 5.277 -7.988 0.717 1 87.44 219 THR A N 1
ATOM 1749 C CA . THR A 1 219 ? 4.199 -8.672 0.011 1 87.44 219 THR A CA 1
ATOM 1750 C C . THR A 1 219 ? 3.381 -9.531 0.974 1 87.44 219 THR A C 1
ATOM 1752 O O . THR A 1 219 ? 2.168 -9.672 0.805 1 87.44 219 THR A O 1
ATOM 1755 N N . SER A 1 220 ? 4.059 -10.094 1.957 1 85.56 220 SER A N 1
ATOM 1756 C CA . SER A 1 220 ? 3.35 -10.828 3 1 85.56 220 SER A CA 1
ATOM 1757 C C . SER A 1 220 ? 2.469 -9.891 3.828 1 85.56 220 SER A C 1
ATOM 1759 O O . SER A 1 220 ? 1.312 -10.211 4.109 1 85.56 220 SER A O 1
ATOM 1761 N N . ALA A 1 221 ? 3.051 -8.766 4.219 1 85.81 221 ALA A N 1
ATOM 1762 C CA . ALA A 1 221 ? 2.324 -7.793 5.031 1 85.81 221 ALA A CA 1
ATOM 1763 C C . ALA A 1 221 ? 1.102 -7.262 4.285 1 85.81 221 ALA A C 1
ATOM 1765 O O . ALA A 1 221 ? 0.07 -6.977 4.898 1 85.81 221 ALA A O 1
ATOM 1766 N N . MET A 1 222 ? 1.262 -7.137 3.033 1 85.88 222 MET A N 1
ATOM 1767 C CA . MET A 1 222 ? 0.141 -6.672 2.221 1 85.88 222 MET A CA 1
ATOM 1768 C C . MET A 1 222 ? -1.015 -7.668 2.27 1 85.88 222 MET A C 1
ATOM 1770 O O . MET A 1 222 ? -2.182 -7.273 2.217 1 85.88 222 MET A O 1
ATOM 1774 N N . LYS A 1 223 ? -0.638 -8.914 2.338 1 80.38 223 LYS A N 1
ATOM 1775 C CA . LYS A 1 223 ? -1.657 -9.961 2.359 1 80.38 223 LYS A CA 1
ATOM 1776 C C . LYS A 1 223 ? -2.18 -10.188 3.775 1 80.38 223 LYS A C 1
ATOM 1778 O O . LYS A 1 223 ? -3.387 -10.328 3.982 1 80.38 223 LYS A O 1
ATOM 1783 N N . TYR A 1 224 ? -1.273 -10.172 4.785 1 76.81 224 TYR A N 1
ATOM 1784 C CA . TYR A 1 224 ? -1.633 -10.664 6.113 1 76.81 224 TYR A CA 1
ATOM 1785 C C . TYR A 1 224 ? -1.524 -9.547 7.148 1 76.81 224 TYR A C 1
ATOM 1787 O O . TYR A 1 224 ? -1.734 -9.781 8.344 1 76.81 224 TYR A O 1
ATOM 1795 N N . SER A 1 225 ? -1.229 -8.344 6.746 1 81.25 225 SER A N 1
ATOM 1796 C CA . SER A 1 225 ? -0.94 -7.254 7.672 1 81.25 225 SER A CA 1
ATOM 1797 C C . SER A 1 225 ? 0.335 -7.523 8.461 1 81.25 225 SER A C 1
ATOM 1799 O O . SER A 1 225 ? 0.895 -8.617 8.391 1 81.25 225 SER A O 1
ATOM 1801 N N . VAL A 1 226 ? 0.779 -6.562 9.086 1 81.62 226 VAL A N 1
ATOM 1802 C CA . VAL A 1 226 ? 2.002 -6.699 9.867 1 81.62 226 VAL A CA 1
ATOM 1803 C C . VAL A 1 226 ? 1.73 -7.543 11.109 1 81.62 226 VAL A C 1
ATOM 1805 O O . VAL A 1 226 ? 2.658 -8.086 11.719 1 81.62 226 VAL A O 1
ATOM 1808 N N . THR A 1 227 ? 0.477 -7.551 11.477 1 70.88 227 THR A N 1
ATOM 1809 C CA . THR A 1 227 ? 0.075 -8.391 12.594 1 70.88 227 THR A CA 1
ATOM 1810 C C . THR A 1 227 ? -0.201 -9.82 12.133 1 70.88 227 THR A C 1
ATOM 1812 O O . THR A 1 227 ? -1.357 -10.203 11.945 1 70.88 227 THR A O 1
ATOM 1815 N N . THR A 1 228 ? 0.843 -10.508 11.805 1 68.5 228 THR A N 1
ATOM 1816 C CA . THR A 1 228 ? 0.721 -11.859 11.258 1 68.5 228 THR A CA 1
ATOM 1817 C C . THR A 1 228 ? 1.656 -12.82 11.977 1 68.5 228 THR A C 1
ATOM 1819 O O . THR A 1 228 ? 2.674 -12.406 12.539 1 68.5 228 THR A O 1
ATOM 1822 N N . ILE A 1 229 ? 1.197 -13.961 11.945 1 63.38 229 ILE A N 1
ATOM 1823 C CA . ILE A 1 229 ? 2.043 -15.016 12.492 1 63.38 229 ILE A CA 1
ATOM 1824 C C . ILE A 1 229 ? 2.926 -15.594 11.391 1 63.38 229 ILE A C 1
ATOM 1826 O O . ILE A 1 229 ? 3.871 -16.328 11.664 1 63.38 229 ILE A O 1
ATOM 1830 N N . ALA A 1 230 ? 2.625 -15.195 10.297 1 62.66 230 ALA A N 1
ATOM 1831 C CA . ALA A 1 230 ? 3.348 -15.742 9.148 1 62.66 230 ALA A CA 1
ATOM 1832 C C . ALA A 1 230 ? 4.594 -14.922 8.844 1 62.66 230 ALA A C 1
ATOM 1834 O O . ALA A 1 230 ? 4.727 -13.781 9.312 1 62.66 230 ALA A O 1
ATOM 1835 N N . ALA A 1 231 ? 5.598 -15.445 8.258 1 73.56 231 ALA A N 1
ATOM 1836 C CA . ALA A 1 231 ? 6.758 -14.797 7.656 1 73.56 231 ALA A CA 1
ATOM 1837 C C . ALA A 1 231 ? 7.617 -14.117 8.719 1 73.56 231 ALA A C 1
ATOM 1839 O O . ALA A 1 231 ? 8.148 -13.023 8.5 1 73.56 231 ALA A O 1
ATOM 1840 N N . THR A 1 232 ? 7.645 -14.688 9.906 1 74.06 232 THR A N 1
ATOM 1841 C CA . THR A 1 232 ? 8.406 -14.125 11.016 1 74.06 232 THR A CA 1
ATOM 1842 C C . THR A 1 232 ? 9.867 -13.945 10.633 1 74.06 232 THR A C 1
ATOM 1844 O O . THR A 1 232 ? 10.508 -12.977 11.039 1 74.06 232 THR A O 1
ATOM 1847 N N . ASN A 1 233 ? 10.398 -14.867 9.859 1 78.88 233 ASN A N 1
ATOM 1848 C CA . ASN A 1 233 ? 11.789 -14.773 9.422 1 78.88 233 ASN A CA 1
ATOM 1849 C C . ASN A 1 233 ? 12.008 -13.555 8.523 1 78.88 233 ASN A C 1
ATOM 1851 O O . ASN A 1 233 ? 13.023 -12.867 8.641 1 78.88 233 ASN A O 1
ATOM 1855 N N . TRP A 1 234 ? 11.078 -13.312 7.703 1 86.44 234 TRP A N 1
ATOM 1856 C CA . TRP A 1 234 ? 11.156 -12.148 6.828 1 86.44 234 TRP A CA 1
ATOM 1857 C C . TRP A 1 234 ? 11.086 -10.852 7.633 1 86.44 234 TRP A C 1
ATOM 1859 O O . TRP A 1 234 ? 11.836 -9.914 7.375 1 86.44 234 TRP A O 1
ATOM 1869 N N . LYS A 1 235 ? 10.219 -10.859 8.656 1 87.88 235 LYS A N 1
ATOM 1870 C CA . LYS A 1 235 ? 10.039 -9.664 9.477 1 87.88 235 LYS A CA 1
ATOM 1871 C C . LYS A 1 235 ? 11.305 -9.344 10.266 1 87.88 235 LYS A C 1
ATOM 1873 O O . LYS A 1 235 ? 11.75 -8.195 10.305 1 87.88 235 LYS A O 1
ATOM 1878 N N . ARG A 1 236 ? 11.852 -10.359 10.828 1 86.56 236 ARG A N 1
ATOM 1879 C CA . ARG A 1 236 ? 13.07 -10.172 11.602 1 86.56 236 ARG A CA 1
ATOM 1880 C C . ARG A 1 236 ? 14.195 -9.609 10.734 1 86.56 236 ARG A C 1
ATOM 1882 O O . ARG A 1 236 ? 14.883 -8.672 11.133 1 86.56 236 ARG A O 1
ATOM 1889 N N . ALA A 1 237 ? 14.398 -10.25 9.625 1 91.69 237 ALA A N 1
ATOM 1890 C CA . ALA A 1 237 ? 15.43 -9.773 8.703 1 91.69 237 ALA A CA 1
ATOM 1891 C C . ALA A 1 237 ? 15.133 -8.344 8.242 1 91.69 237 ALA A C 1
ATOM 1893 O O . ALA A 1 237 ? 16.047 -7.512 8.172 1 91.69 237 ALA A O 1
ATOM 1894 N N . PHE A 1 238 ? 13.883 -8.078 7.969 1 93.75 238 PHE A N 1
ATOM 1895 C CA . PHE A 1 238 ? 13.43 -6.754 7.555 1 93.75 238 PHE A CA 1
ATOM 1896 C C . PHE A 1 238 ? 13.805 -5.703 8.594 1 93.75 238 PHE A C 1
ATOM 1898 O O . PHE A 1 238 ? 14.375 -4.664 8.258 1 93.75 238 PHE A O 1
ATOM 1905 N N . ASP A 1 239 ? 13.531 -6.004 9.812 1 91.5 239 ASP A N 1
ATOM 1906 C CA . ASP A 1 239 ? 13.828 -5.078 10.906 1 91.5 239 ASP A CA 1
ATOM 1907 C C . ASP A 1 239 ? 15.328 -4.84 11.031 1 91.5 239 ASP A C 1
ATOM 1909 O O . ASP A 1 239 ? 15.773 -3.701 11.195 1 91.5 239 ASP A O 1
ATOM 1913 N N . LYS A 1 240 ? 16.078 -5.863 10.898 1 92.44 240 LYS A N 1
ATOM 1914 C CA . LYS A 1 240 ? 17.531 -5.742 10.992 1 92.44 240 LYS A CA 1
ATOM 1915 C C . LYS A 1 240 ? 18.078 -4.918 9.836 1 92.44 240 LYS A C 1
ATOM 1917 O O . LYS A 1 240 ? 19.031 -4.16 10.016 1 92.44 240 LYS A O 1
ATOM 1922 N N . ILE A 1 241 ? 17.547 -5.113 8.672 1 93.38 241 ILE A N 1
ATOM 1923 C CA . ILE A 1 241 ? 17.969 -4.359 7.5 1 93.38 241 ILE A CA 1
ATOM 1924 C C . ILE A 1 241 ? 17.672 -2.875 7.711 1 93.38 241 ILE A C 1
ATOM 1926 O O . ILE A 1 241 ? 18.516 -2.021 7.43 1 93.38 241 ILE A O 1
ATOM 1930 N N . CYS A 1 242 ? 16.516 -2.578 8.211 1 90.75 242 CYS A N 1
ATOM 1931 C CA . CYS A 1 242 ? 16.141 -1.197 8.484 1 90.75 242 CYS A CA 1
ATOM 1932 C C . CYS A 1 242 ? 17.094 -0.557 9.484 1 90.75 242 CYS A C 1
ATOM 1934 O O . CYS A 1 242 ? 17.391 0.635 9.383 1 90.75 242 CYS A O 1
ATOM 1936 N N . GLU A 1 243 ? 17.562 -1.383 10.375 1 89.81 243 GLU A N 1
ATOM 1937 C CA . GLU A 1 243 ? 18.469 -0.891 11.414 1 89.81 243 GLU A CA 1
ATOM 1938 C C . GLU A 1 243 ? 19.922 -0.915 10.938 1 89.81 243 GLU A C 1
ATOM 1940 O O . GLU A 1 243 ? 20.828 -0.511 11.672 1 89.81 243 GLU A O 1
ATOM 1945 N N . ASN A 1 244 ? 20.109 -1.351 9.75 1 87.12 244 ASN A N 1
ATOM 1946 C CA . ASN A 1 244 ? 21.438 -1.512 9.18 1 87.12 244 ASN A CA 1
ATOM 1947 C C . ASN A 1 244 ? 22.328 -2.412 10.039 1 87.12 244 ASN A C 1
ATOM 1949 O O . ASN A 1 244 ? 23.516 -2.158 10.195 1 87.12 244 ASN A O 1
ATOM 1953 N N . ASP A 1 245 ? 21.688 -3.268 10.68 1 87.12 245 ASP A N 1
ATOM 1954 C CA . ASP A 1 245 ? 22.344 -4.242 11.547 1 87.12 245 ASP A CA 1
ATOM 1955 C C . ASP A 1 245 ? 22.016 -5.668 11.109 1 87.12 245 ASP A C 1
ATOM 1957 O O . ASP A 1 245 ? 21.391 -6.422 11.859 1 87.12 245 ASP A O 1
ATOM 1961 N N . TYR A 1 246 ? 22.438 -5.953 9.844 1 87.88 246 TYR A N 1
ATOM 1962 C CA . TYR A 1 246 ? 22.156 -7.293 9.352 1 87.88 246 TYR A CA 1
ATOM 1963 C C . TYR A 1 246 ? 23.422 -7.953 8.805 1 87.88 246 TYR A C 1
ATOM 1965 O O . TYR A 1 246 ? 24.391 -7.27 8.469 1 87.88 246 TYR A O 1
ATOM 1973 N N . GLU A 1 247 ? 23.422 -9.219 8.914 1 88.94 247 GLU A N 1
ATOM 1974 C CA . GLU A 1 247 ? 24.453 -10.055 8.312 1 88.94 247 GLU A CA 1
ATOM 1975 C C . GLU A 1 247 ? 23.844 -11.172 7.473 1 88.94 247 GLU A C 1
ATOM 1977 O O . GLU A 1 247 ? 22.781 -11.688 7.801 1 88.94 247 GLU A O 1
ATOM 1982 N N . ILE A 1 248 ? 24.547 -11.406 6.406 1 88.44 248 ILE A N 1
ATOM 1983 C CA . ILE A 1 248 ? 24.109 -12.539 5.602 1 88.44 248 ILE A CA 1
ATOM 1984 C C . ILE A 1 248 ? 24.438 -13.844 6.328 1 88.44 248 ILE A C 1
ATOM 1986 O O . ILE A 1 248 ? 25.562 -14.055 6.766 1 88.44 248 ILE A O 1
ATOM 1990 N N . PRO A 1 249 ? 23.438 -14.617 6.426 1 84.06 249 PRO A N 1
ATOM 1991 C CA . PRO A 1 249 ? 23.703 -15.891 7.102 1 84.06 249 PRO A CA 1
ATOM 1992 C C . PRO A 1 249 ? 24.797 -16.703 6.41 1 84.06 249 PRO A C 1
ATOM 1994 O O . PRO A 1 249 ? 24.875 -16.734 5.18 1 84.06 249 PRO A O 1
ATOM 1997 N N . LYS A 1 250 ? 25.672 -17.219 7.164 1 85.19 250 LYS A N 1
ATOM 1998 C CA . LYS A 1 250 ? 26.719 -18.109 6.68 1 85.19 250 LYS A CA 1
ATOM 1999 C C . LYS A 1 250 ? 26.469 -19.547 7.121 1 85.19 250 LYS A C 1
ATOM 2001 O O . LYS A 1 250 ? 25.938 -19.781 8.211 1 85.19 250 LYS A O 1
ATOM 2006 N N . ILE A 1 251 ? 26.922 -20.406 6.203 1 86.31 251 ILE A N 1
ATOM 2007 C CA . ILE A 1 251 ? 26.812 -21.812 6.562 1 86.31 251 ILE A CA 1
ATOM 2008 C C . ILE A 1 251 ? 27.938 -22.188 7.527 1 86.31 251 ILE A C 1
ATOM 2010 O O . ILE A 1 251 ? 29.125 -22.062 7.203 1 86.31 251 ILE A O 1
ATOM 2014 N N . LYS A 1 252 ? 27.781 -22.547 8.797 1 78.38 252 LYS A N 1
ATOM 2015 C CA . LYS A 1 252 ? 28.75 -22.797 9.859 1 78.38 252 LYS A CA 1
ATOM 2016 C C . LYS A 1 252 ? 29.688 -23.953 9.508 1 78.38 252 LYS A C 1
ATOM 2018 O O . LYS A 1 252 ? 30.906 -23.844 9.664 1 78.38 252 LYS A O 1
ATOM 2023 N N . ASP A 1 253 ? 29.156 -25.031 9.086 1 82.12 253 ASP A N 1
ATOM 2024 C CA . ASP A 1 253 ? 29.938 -26.219 8.766 1 82.12 253 ASP A CA 1
ATOM 2025 C C . ASP A 1 253 ? 29.906 -26.516 7.27 1 82.12 253 ASP A C 1
ATOM 2027 O O . ASP A 1 253 ? 29.641 -27.656 6.867 1 82.12 253 ASP A O 1
ATOM 2031 N N . ALA A 1 254 ? 30.344 -25.453 6.559 1 86.06 254 ALA A N 1
ATOM 2032 C CA . ALA A 1 254 ? 30.297 -25.578 5.105 1 86.06 254 ALA A CA 1
ATOM 2033 C C . ALA A 1 254 ? 31.516 -26.328 4.578 1 86.06 254 ALA A C 1
ATOM 2035 O O . ALA A 1 254 ? 32.625 -26.188 5.117 1 86.06 254 ALA A O 1
ATOM 2036 N N . LYS A 1 255 ? 31.312 -27.156 3.633 1 88.62 255 LYS A N 1
ATOM 2037 C CA . LYS A 1 255 ? 32.375 -27.859 2.916 1 88.62 255 LYS A CA 1
ATOM 2038 C C . LYS A 1 255 ? 32.5 -27.344 1.482 1 88.62 255 LYS A C 1
ATOM 2040 O O . LYS A 1 255 ? 31.484 -27.188 0.789 1 88.62 255 LYS A O 1
ATOM 2045 N N . PHE A 1 256 ? 33.781 -27.156 1.146 1 87 256 PHE A N 1
ATOM 2046 C CA . PHE A 1 256 ? 34.031 -26.703 -0.224 1 87 256 PHE A CA 1
ATOM 2047 C C . PHE A 1 256 ? 33.688 -27.828 -1.213 1 87 256 PHE A C 1
ATOM 2049 O O . PHE A 1 256 ? 34.188 -28.953 -1.065 1 87 256 PHE A O 1
ATOM 2056 N N . VAL A 1 257 ? 32.812 -27.547 -2.264 1 84.94 257 VAL A N 1
ATOM 2057 C CA . VAL A 1 257 ? 32.469 -28.578 -3.232 1 84.94 257 VAL A CA 1
ATOM 2058 C C . VAL A 1 257 ? 32.812 -28.094 -4.645 1 84.94 257 VAL A C 1
ATOM 2060 O O . VAL A 1 257 ? 32.781 -28.891 -5.594 1 84.94 257 VAL A O 1
ATOM 2063 N N . GLY A 1 258 ? 33.188 -26.828 -4.773 1 87.44 258 GLY A N 1
ATOM 2064 C CA . GLY A 1 258 ? 33.562 -26.312 -6.078 1 87.44 258 GLY A CA 1
ATOM 2065 C C . GLY A 1 258 ? 32.406 -26.141 -7.027 1 87.44 258 GLY A C 1
ATOM 2066 O O . GLY A 1 258 ? 31.344 -25.656 -6.629 1 87.44 258 GLY A O 1
ATOM 2067 N N . LYS A 1 259 ? 32.719 -26.484 -8.312 1 88.19 259 LYS A N 1
ATOM 2068 C CA . LYS A 1 259 ? 31.656 -26.391 -9.32 1 88.19 259 LYS A CA 1
ATOM 2069 C C . LYS A 1 259 ? 30.703 -27.594 -9.242 1 88.19 259 LYS A C 1
ATOM 2071 O O . LYS A 1 259 ? 31.141 -28.719 -9.008 1 88.19 259 LYS A O 1
ATOM 2076 N N . MET A 1 260 ? 29.469 -27.266 -9.477 1 88.38 260 MET A N 1
ATOM 2077 C CA . MET A 1 260 ? 28.469 -28.297 -9.297 1 88.38 260 MET A CA 1
ATOM 2078 C C . MET A 1 260 ? 28.047 -28.891 -10.641 1 88.38 260 MET A C 1
ATOM 2080 O O . MET A 1 260 ? 27.297 -29.875 -10.688 1 88.38 260 MET A O 1
ATOM 2084 N N . PHE A 1 261 ? 28.422 -28.25 -11.656 1 86.25 261 PHE A N 1
ATOM 2085 C CA . PHE A 1 261 ? 28.078 -28.688 -13 1 86.25 261 PHE A CA 1
ATOM 2086 C C . PHE A 1 261 ? 29.297 -28.703 -13.898 1 86.25 261 PHE A C 1
ATOM 2088 O O . PHE A 1 261 ? 30.094 -27.75 -13.898 1 86.25 261 PHE A O 1
ATOM 2095 N N . GLU A 1 262 ? 29.453 -29.719 -14.648 1 81.19 262 GLU A N 1
ATOM 2096 C CA . GLU A 1 262 ? 30.656 -29.922 -15.438 1 81.19 262 GLU A CA 1
ATOM 2097 C C . GLU A 1 262 ? 30.656 -29.062 -16.703 1 81.19 262 GLU A C 1
ATOM 2099 O O . GLU A 1 262 ? 31.672 -28.484 -17.078 1 81.19 262 GLU A O 1
ATOM 2104 N N . GLU A 1 263 ? 29.547 -29.078 -17.312 1 84.81 263 GLU A N 1
ATOM 2105 C CA . GLU A 1 263 ? 29.453 -28.328 -18.562 1 84.81 263 GLU A CA 1
ATOM 2106 C C . GLU A 1 263 ? 29.375 -26.828 -18.297 1 84.81 263 GLU A C 1
ATOM 2108 O O . GLU A 1 263 ? 28.734 -26.391 -17.344 1 84.81 263 GLU A O 1
ATOM 2113 N N . ASN A 1 264 ? 30.078 -26.094 -19.078 1 84.38 264 ASN A N 1
ATOM 2114 C CA . ASN A 1 264 ? 30 -24.641 -18.984 1 84.38 264 ASN A CA 1
ATOM 2115 C C . ASN A 1 264 ? 28.891 -24.094 -19.875 1 84.38 264 ASN A C 1
ATOM 2117 O O . ASN A 1 264 ? 29 -24.094 -21.094 1 84.38 264 ASN A O 1
ATOM 2121 N N . ILE A 1 265 ? 27.891 -23.688 -19.25 1 91.62 265 ILE A N 1
ATOM 2122 C CA . ILE A 1 265 ? 26.766 -23.109 -19.984 1 91.62 265 ILE A CA 1
ATOM 2123 C C . ILE A 1 265 ? 26.922 -21.594 -20.062 1 91.62 265 ILE A C 1
ATOM 2125 O O . ILE A 1 265 ? 27.016 -20.922 -19.031 1 91.62 265 ILE A O 1
ATOM 2129 N N . ALA A 1 266 ? 26.984 -21.062 -21.25 1 91.81 266 ALA A N 1
ATOM 2130 C CA . ALA A 1 266 ? 27.125 -19.625 -21.453 1 91.81 266 ALA A CA 1
ATOM 2131 C C . ALA A 1 266 ? 25.781 -18.922 -21.266 1 91.81 266 ALA A C 1
ATOM 2133 O O . ALA A 1 266 ? 24.766 -19.359 -21.797 1 91.81 266 ALA A O 1
ATOM 2134 N N . LEU A 1 267 ? 25.828 -17.875 -20.5 1 94.5 267 LEU A N 1
ATOM 2135 C CA . LEU A 1 267 ? 24.641 -17.031 -20.344 1 94.5 267 LEU A CA 1
ATOM 2136 C C . LEU A 1 267 ? 24.641 -15.922 -21.375 1 94.5 267 LEU A C 1
ATOM 2138 O O . LEU A 1 267 ? 25.688 -15.391 -21.734 1 94.5 267 LEU A O 1
ATOM 2142 N N . LYS A 1 268 ? 23.484 -15.602 -21.844 1 95.44 268 LYS A N 1
ATOM 2143 C CA . LYS A 1 268 ? 23.359 -14.625 -22.938 1 95.44 268 LYS A CA 1
ATOM 2144 C C . LYS A 1 268 ? 22.672 -13.359 -22.469 1 95.44 268 LYS A C 1
ATOM 2146 O O . LYS A 1 268 ? 22.938 -12.266 -22.969 1 95.44 268 LYS A O 1
ATOM 2151 N N . TYR A 1 269 ? 21.797 -13.523 -21.5 1 94.88 269 TYR A N 1
ATOM 2152 C CA . TYR A 1 269 ? 20.891 -12.422 -21.203 1 94.88 269 TYR A CA 1
ATOM 2153 C C . TYR A 1 269 ? 21.109 -11.914 -19.781 1 94.88 269 TYR A C 1
ATOM 2155 O O . TYR A 1 269 ? 20.672 -10.812 -19.438 1 94.88 269 TYR A O 1
ATOM 2163 N N . THR A 1 270 ? 21.719 -12.727 -18.922 1 92.56 270 THR A N 1
ATOM 2164 C CA . THR A 1 270 ? 22 -12.328 -17.547 1 92.56 270 THR A CA 1
ATOM 2165 C C . THR A 1 270 ? 23.125 -11.297 -17.5 1 92.56 270 THR A C 1
ATOM 2167 O O . THR A 1 270 ? 24.188 -11.5 -18.109 1 92.56 270 THR A O 1
ATOM 2170 N N . ASP A 1 271 ? 22.891 -10.156 -16.875 1 86.31 271 ASP A N 1
ATOM 2171 C CA . ASP A 1 271 ? 23.938 -9.148 -16.828 1 86.31 271 ASP A CA 1
ATOM 2172 C C . ASP A 1 271 ? 24.609 -9.125 -15.461 1 86.31 271 ASP A C 1
ATOM 2174 O O . ASP A 1 271 ? 24.156 -9.773 -14.523 1 86.31 271 ASP A O 1
ATOM 2178 N N . SER A 1 272 ? 25.734 -8.43 -15.406 1 81.94 272 SER A N 1
ATOM 2179 C CA . SER A 1 272 ? 26.562 -8.422 -14.203 1 81.94 272 SER A CA 1
ATOM 2180 C C . SER A 1 272 ? 26.25 -7.219 -13.32 1 81.94 272 SER A C 1
ATOM 2182 O O . SER A 1 272 ? 26.906 -6.992 -12.305 1 81.94 272 SER A O 1
ATOM 2184 N N . LYS A 1 273 ? 25.203 -6.504 -13.625 1 81.62 273 LYS A N 1
ATOM 2185 C CA . LYS A 1 273 ? 24.891 -5.309 -12.844 1 81.62 273 LYS A CA 1
ATOM 2186 C C . LYS A 1 273 ? 24.344 -5.68 -11.469 1 81.62 273 LYS A C 1
ATOM 2188 O O . LYS A 1 273 ? 23.562 -6.621 -11.336 1 81.62 273 LYS A O 1
ATOM 2193 N N . PRO A 1 274 ? 24.828 -4.887 -10.492 1 84.88 274 PRO A N 1
ATOM 2194 C CA . PRO A 1 274 ? 24.312 -5.16 -9.148 1 84.88 274 PRO A CA 1
ATOM 2195 C C . PRO A 1 274 ? 22.828 -4.82 -9 1 84.88 274 PRO A C 1
ATOM 2197 O O . PRO A 1 274 ? 22.312 -3.986 -9.75 1 84.88 274 PRO A O 1
ATOM 2200 N N . ILE A 1 275 ? 22.25 -5.488 -8.094 1 87 275 ILE A N 1
ATOM 2201 C CA . ILE A 1 275 ? 20.844 -5.25 -7.785 1 87 275 ILE A CA 1
ATOM 2202 C C . ILE A 1 275 ? 20.688 -3.893 -7.105 1 87 275 ILE A C 1
ATOM 2204 O O . ILE A 1 275 ? 21.422 -3.568 -6.172 1 87 275 ILE A O 1
ATOM 2208 N N . ASN A 1 276 ? 19.812 -3.08 -7.664 1 88.88 276 ASN A N 1
ATOM 2209 C CA . ASN A 1 276 ? 19.422 -1.833 -7.016 1 88.88 276 ASN A CA 1
ATOM 2210 C C . ASN A 1 276 ? 18.234 -2.037 -6.074 1 88.88 276 ASN A C 1
ATOM 2212 O O . ASN A 1 276 ? 17.078 -1.93 -6.488 1 88.88 276 ASN A O 1
ATOM 2216 N N . VAL A 1 277 ? 18.578 -2.254 -4.82 1 91.12 277 VAL A N 1
ATOM 2217 C CA . VAL A 1 277 ? 17.562 -2.637 -3.846 1 91.12 277 VAL A CA 1
ATOM 2218 C C . VAL A 1 277 ? 16.578 -1.486 -3.643 1 91.12 277 VAL A C 1
ATOM 2220 O O . VAL A 1 277 ? 15.367 -1.699 -3.594 1 91.12 277 VAL A O 1
ATOM 2223 N N . LEU A 1 278 ? 17.094 -0.282 -3.506 1 92.31 278 LEU A N 1
ATOM 2224 C CA . LEU A 1 278 ? 16.25 0.881 -3.293 1 92.31 278 LEU A CA 1
ATOM 2225 C C . LEU A 1 278 ? 15.211 1.011 -4.406 1 92.31 278 LEU A C 1
ATOM 2227 O O . LEU A 1 278 ? 14.023 1.198 -4.141 1 92.31 278 LEU A O 1
ATOM 2231 N N . SER A 1 279 ? 15.641 0.887 -5.598 1 91.56 279 SER A N 1
ATOM 2232 C CA . SER A 1 279 ? 14.75 0.972 -6.75 1 91.56 279 SER A CA 1
ATOM 2233 C C . SER A 1 279 ? 13.656 -0.087 -6.68 1 91.56 279 SER A C 1
ATOM 2235 O O . SER A 1 279 ? 12.484 0.204 -6.941 1 91.56 279 SER A O 1
ATOM 2237 N N . ARG A 1 280 ? 13.938 -1.28 -6.344 1 90.19 280 ARG A N 1
ATOM 2238 C CA . ARG A 1 280 ? 12.977 -2.373 -6.27 1 90.19 280 ARG A CA 1
ATOM 2239 C C . ARG A 1 280 ? 11.922 -2.102 -5.207 1 90.19 280 ARG A C 1
ATOM 2241 O O . ARG A 1 280 ? 10.727 -2.307 -5.438 1 90.19 280 ARG A O 1
ATOM 2248 N N . VAL A 1 281 ? 12.445 -1.677 -4.082 1 92.06 281 VAL A N 1
ATOM 2249 C CA . VAL A 1 281 ? 11.516 -1.413 -2.984 1 92.06 281 VAL A CA 1
ATOM 2250 C C . VAL A 1 281 ? 10.609 -0.239 -3.344 1 92.06 281 VAL A C 1
ATOM 2252 O O . VAL A 1 281 ? 9.406 -0.28 -3.092 1 92.06 281 VAL A O 1
ATOM 2255 N N . MET A 1 282 ? 11.195 0.785 -3.908 1 93.25 282 MET A N 1
ATOM 2256 C CA . MET A 1 282 ? 10.43 1.954 -4.332 1 93.25 282 MET A CA 1
ATOM 2257 C C . MET A 1 282 ? 9.352 1.563 -5.34 1 93.25 282 MET A C 1
ATOM 2259 O O . MET A 1 282 ? 8.195 1.981 -5.219 1 93.25 282 MET A O 1
ATOM 2263 N N . GLN A 1 283 ? 9.711 0.777 -6.285 1 90.75 283 GLN A N 1
ATOM 2264 C CA . GLN A 1 283 ? 8.773 0.368 -7.324 1 90.75 283 GLN A CA 1
ATOM 2265 C C . GLN A 1 283 ? 7.652 -0.489 -6.742 1 90.75 283 GLN A C 1
ATOM 2267 O O . GLN A 1 283 ? 6.484 -0.313 -7.094 1 90.75 283 GLN A O 1
ATOM 2272 N N . LEU A 1 284 ? 7.977 -1.385 -5.938 1 90.38 284 LEU A N 1
ATOM 2273 C CA . LEU A 1 284 ? 6.949 -2.178 -5.27 1 90.38 284 LEU A CA 1
ATOM 2274 C C . LEU A 1 284 ? 6.012 -1.285 -4.465 1 90.38 284 LEU A C 1
ATOM 2276 O O . LEU A 1 284 ? 4.789 -1.433 -4.543 1 90.38 284 LEU A O 1
ATOM 2280 N N . ALA A 1 285 ? 6.629 -0.414 -3.664 1 91.81 285 ALA A N 1
ATOM 2281 C CA . ALA A 1 285 ? 5.828 0.492 -2.844 1 91.81 285 ALA A CA 1
ATOM 2282 C C . ALA A 1 285 ? 4.863 1.303 -3.707 1 91.81 285 ALA A C 1
ATOM 2284 O O . ALA A 1 285 ? 3.711 1.523 -3.322 1 91.81 285 ALA A O 1
ATOM 2285 N N . GLU A 1 286 ? 5.316 1.779 -4.812 1 91 286 GLU A N 1
ATOM 2286 C CA . GLU A 1 286 ? 4.457 2.533 -5.723 1 91 286 GLU A CA 1
ATOM 2287 C C . GLU A 1 286 ? 3.258 1.702 -6.164 1 91 286 GLU A C 1
ATOM 2289 O O . GLU A 1 286 ? 2.127 2.191 -6.172 1 91 286 GLU A O 1
ATOM 2294 N N . LYS A 1 287 ? 3.547 0.476 -6.551 1 88.38 287 LYS A N 1
ATOM 2295 C CA . LYS A 1 287 ? 2.473 -0.421 -6.965 1 88.38 287 LYS A CA 1
ATOM 2296 C C . LYS A 1 287 ? 1.449 -0.608 -5.852 1 88.38 287 LYS A C 1
ATOM 2298 O O . LYS A 1 287 ? 0.243 -0.621 -6.102 1 88.38 287 LYS A O 1
ATOM 2303 N N . ILE A 1 288 ? 1.97 -0.744 -4.695 1 88.75 288 ILE A N 1
ATOM 2304 C CA . ILE A 1 288 ? 1.098 -0.948 -3.543 1 88.75 288 ILE A CA 1
ATOM 2305 C C . ILE A 1 288 ? 0.26 0.305 -3.301 1 88.75 288 ILE A C 1
ATOM 2307 O O . ILE A 1 288 ? -0.941 0.215 -3.035 1 88.75 288 ILE A O 1
ATOM 2311 N N . CYS A 1 289 ? 0.9 1.438 -3.33 1 89.31 289 CYS A N 1
ATOM 2312 C CA . CYS A 1 289 ? 0.194 2.701 -3.148 1 89.31 289 CYS A CA 1
ATOM 2313 C C . CYS A 1 289 ? -0.919 2.857 -4.18 1 89.31 289 CYS A C 1
ATOM 2315 O O . CYS A 1 289 ? -2.035 3.254 -3.836 1 89.31 289 CYS A O 1
ATOM 2317 N N . ASP A 1 290 ? -0.608 2.561 -5.355 1 86.88 290 ASP A N 1
ATOM 2318 C CA . ASP A 1 290 ? -1.595 2.645 -6.43 1 86.88 290 ASP A CA 1
ATOM 2319 C C . ASP A 1 290 ? -2.777 1.717 -6.16 1 86.88 290 ASP A C 1
ATOM 2321 O O . ASP A 1 290 ? -3.934 2.119 -6.301 1 86.88 290 ASP A O 1
ATOM 2325 N N . LYS A 1 291 ? -2.455 0.522 -5.871 1 86.31 291 LYS A N 1
ATOM 2326 C CA . LYS A 1 291 ? -3.5 -0.456 -5.574 1 86.31 291 LYS A CA 1
ATOM 2327 C C . LYS A 1 291 ? -4.359 -0.002 -4.395 1 86.31 291 LYS A C 1
ATOM 2329 O O . LYS A 1 291 ? -5.582 -0.144 -4.426 1 86.31 291 LYS A O 1
ATOM 2334 N N . TYR A 1 292 ? -3.742 0.508 -3.4 1 86.25 292 TYR A N 1
ATOM 2335 C CA . TYR A 1 292 ? -4.465 1.018 -2.24 1 86.25 292 TYR A CA 1
ATOM 2336 C C . TYR A 1 292 ? -5.441 2.113 -2.645 1 86.25 292 TYR A C 1
ATOM 2338 O O . TYR A 1 292 ? -6.617 2.076 -2.268 1 86.25 292 TYR A O 1
ATOM 2346 N N . ALA A 1 293 ? -4.918 3.074 -3.326 1 84.38 293 ALA A N 1
ATOM 2347 C CA . ALA A 1 293 ? -5.75 4.203 -3.742 1 84.38 293 ALA A CA 1
ATOM 2348 C C . ALA A 1 293 ? -6.949 3.729 -4.559 1 84.38 293 ALA A C 1
ATOM 2350 O O . ALA A 1 293 ? -8.078 4.16 -4.32 1 84.38 293 ALA A O 1
ATOM 2351 N N . ARG A 1 294 ? -6.742 2.838 -5.426 1 82.94 294 ARG A N 1
ATOM 2352 C CA . ARG A 1 294 ? -7.793 2.34 -6.309 1 82.94 294 ARG A CA 1
ATOM 2353 C C . ARG A 1 294 ? -8.82 1.519 -5.531 1 82.94 294 ARG A C 1
ATOM 2355 O O . ARG A 1 294 ? -10.023 1.696 -5.711 1 82.94 294 ARG A O 1
ATOM 2362 N N . GLU A 1 295 ? -8.336 0.664 -4.715 1 81.88 295 GLU A N 1
ATOM 2363 C CA . GLU A 1 295 ? -9.242 -0.179 -3.941 1 81.88 295 GLU A CA 1
ATOM 2364 C C . GLU A 1 295 ? -10.086 0.654 -2.98 1 81.88 295 GLU A C 1
ATOM 2366 O O . GLU A 1 295 ? -11.273 0.377 -2.789 1 81.88 295 GLU A O 1
ATOM 2371 N N . THR A 1 296 ? -9.492 1.625 -2.389 1 82.12 296 THR A N 1
ATOM 2372 C CA . THR A 1 296 ? -10.219 2.516 -1.495 1 82.12 296 THR A CA 1
ATOM 2373 C C . THR A 1 296 ? -11.297 3.285 -2.26 1 82.12 296 THR A C 1
ATOM 2375 O O . THR A 1 296 ? -12.406 3.471 -1.76 1 82.12 296 THR A O 1
ATOM 2378 N N . ALA A 1 297 ? -10.961 3.705 -3.408 1 83.44 297 ALA A N 1
ATOM 2379 C CA . ALA A 1 297 ? -11.906 4.445 -4.238 1 83.44 297 ALA A CA 1
ATOM 2380 C C . ALA A 1 297 ? -13.055 3.551 -4.699 1 83.44 297 ALA A C 1
ATOM 2382 O O . ALA A 1 297 ? -14.211 3.973 -4.715 1 83.44 297 ALA A O 1
ATOM 2383 N N . VAL A 1 298 ? -12.75 2.348 -5.074 1 81.44 298 VAL A N 1
ATOM 2384 C CA . VAL A 1 298 ? -13.742 1.414 -5.605 1 81.44 298 VAL A CA 1
ATOM 2385 C C . VAL A 1 298 ? -14.836 1.174 -4.566 1 81.44 298 VAL A C 1
ATOM 2387 O O . VAL A 1 298 ? -16.016 1.087 -4.91 1 81.44 298 VAL A O 1
ATOM 2390 N N . HIS A 1 299 ? -14.508 1.109 -3.336 1 78.25 299 HIS A N 1
ATOM 2391 C CA . HIS A 1 299 ? -15.461 0.822 -2.271 1 78.25 299 HIS A CA 1
ATOM 2392 C C . HIS A 1 299 ? -16.359 2.021 -2.002 1 78.25 299 HIS A C 1
ATOM 2394 O O . HIS A 1 299 ? -17.422 1.881 -1.388 1 78.25 299 HIS A O 1
ATOM 2400 N N . LYS A 1 300 ? -15.953 3.133 -2.482 1 81.12 300 LYS A N 1
ATOM 2401 C CA . LYS A 1 300 ? -16.719 4.355 -2.236 1 81.12 300 LYS A CA 1
ATOM 2402 C C . LYS A 1 300 ? -17.516 4.766 -3.471 1 81.12 300 LYS A C 1
ATOM 2404 O O . LYS A 1 300 ? -18.203 5.785 -3.459 1 81.12 300 LYS A O 1
ATOM 2409 N N . LEU A 1 301 ? -17.344 4 -4.469 1 86.44 301 LEU A N 1
ATOM 2410 C CA . LEU A 1 301 ? -17.969 4.387 -5.727 1 86.44 301 LEU A CA 1
ATOM 2411 C C . LEU A 1 301 ? -19.484 4.359 -5.609 1 86.44 301 LEU A C 1
ATOM 2413 O O . LEU A 1 301 ? -20.047 3.455 -4.988 1 86.44 301 LEU A O 1
ATOM 2417 N N . SER A 1 302 ? -20.062 5.367 -6.098 1 85.88 302 SER A N 1
ATOM 2418 C CA . SER A 1 302 ? -21.516 5.363 -6.301 1 85.88 302 SER A CA 1
ATOM 2419 C C . SER A 1 302 ? -21.891 4.574 -7.547 1 85.88 302 SER A C 1
ATOM 2421 O O . SER A 1 302 ? -21.031 4.238 -8.367 1 85.88 302 SER A O 1
ATOM 2423 N N . THR A 1 303 ? -23.156 4.293 -7.629 1 92.06 303 THR A N 1
ATOM 2424 C CA . THR A 1 303 ? -23.688 3.605 -8.797 1 92.06 303 THR A CA 1
ATOM 2425 C C . THR A 1 303 ? -23.422 4.41 -10.07 1 92.06 303 THR A C 1
ATOM 2427 O O . THR A 1 303 ? -23.375 5.641 -10.031 1 92.06 303 THR A O 1
ATOM 2430 N N . ILE A 1 304 ? -23.188 3.686 -11.18 1 94.5 304 ILE A N 1
ATOM 2431 C CA . ILE A 1 304 ? -22.984 4.328 -12.469 1 94.5 304 ILE A CA 1
ATOM 2432 C C . ILE A 1 304 ? -24.234 4.176 -13.328 1 94.5 304 ILE A C 1
ATOM 2434 O O . ILE A 1 304 ? -24.688 3.059 -13.586 1 94.5 304 ILE A O 1
ATOM 2438 N N . THR A 1 305 ? -24.797 5.27 -13.703 1 95.62 305 THR A N 1
ATOM 2439 C CA . THR A 1 305 ? -25.938 5.277 -14.609 1 95.62 305 THR A CA 1
ATOM 2440 C C . THR A 1 305 ? -25.484 5.469 -16.047 1 95.62 305 THR A C 1
ATOM 2442 O O . THR A 1 305 ? -24.859 6.48 -16.391 1 95.62 305 THR A O 1
ATOM 2445 N N . VAL A 1 306 ? -25.766 4.488 -16.875 1 95.69 306 VAL A N 1
ATOM 2446 C CA . VAL A 1 306 ? -25.469 4.566 -18.297 1 95.69 306 VAL A CA 1
ATOM 2447 C C . VAL A 1 306 ? -26.734 4.863 -19.094 1 95.69 306 VAL A C 1
ATOM 2449 O O . VAL A 1 306 ? -27.781 4.27 -18.828 1 95.69 306 VAL A O 1
ATOM 2452 N N . ILE A 1 307 ? -26.656 5.816 -20.016 1 94.5 307 ILE A N 1
ATOM 2453 C CA . ILE A 1 307 ? -27.797 6.195 -20.828 1 94.5 307 ILE A CA 1
ATOM 2454 C C . ILE A 1 307 ? -27.453 6.047 -22.312 1 94.5 307 ILE A C 1
ATOM 2456 O O . ILE A 1 307 ? -26.422 6.531 -22.766 1 94.5 307 ILE A O 1
ATOM 2460 N N . MET A 1 308 ? -28.297 5.383 -23.031 1 94 308 MET A N 1
ATOM 2461 C CA . MET A 1 308 ? -28.062 5.102 -24.453 1 94 308 MET A CA 1
ATOM 2462 C C . MET A 1 308 ? -29.328 5.289 -25.266 1 94 308 MET A C 1
ATOM 2464 O O . MET A 1 308 ? -30.344 4.613 -25.031 1 94 308 MET A O 1
ATOM 2468 N N . PRO A 1 309 ? -29.266 6.18 -26.172 1 92.94 309 PRO A N 1
ATOM 2469 C CA . PRO A 1 309 ? -30.406 6.246 -27.109 1 92.94 309 PRO A CA 1
ATOM 2470 C C . PRO A 1 309 ? -30.406 5.105 -28.125 1 92.94 309 PRO A C 1
ATOM 2472 O O . PRO A 1 309 ? -29.344 4.691 -28.594 1 92.94 309 PRO A O 1
ATOM 2475 N N . LEU A 1 310 ? -31.531 4.57 -28.359 1 90.44 310 LEU A N 1
ATOM 2476 C CA . LEU A 1 310 ? -31.656 3.469 -29.312 1 90.44 310 LEU A CA 1
ATOM 2477 C C . LEU A 1 310 ? -32.469 3.893 -30.516 1 90.44 310 LEU A C 1
ATOM 2479 O O . LEU A 1 310 ? -33.688 4.07 -30.422 1 90.44 310 LEU A O 1
ATOM 2483 N N . GLY A 1 311 ? -31.766 4.105 -31.547 1 78.06 311 GLY A N 1
ATOM 2484 C CA . GLY A 1 311 ? -32.438 4.332 -32.812 1 78.06 311 GLY A CA 1
ATOM 2485 C C . GLY A 1 311 ? -32.75 3.051 -33.562 1 78.06 311 GLY A C 1
ATOM 2486 O O . GLY A 1 311 ? -33.375 2.139 -33 1 78.06 311 GLY A O 1
ATOM 2487 N N . HIS A 1 312 ? -32.312 3.02 -34.844 1 72.62 312 HIS A N 1
ATOM 2488 C CA . HIS A 1 312 ? -32.688 1.899 -35.688 1 72.62 312 HIS A CA 1
ATOM 2489 C C . HIS A 1 312 ? -31.562 0.852 -35.719 1 72.62 312 HIS A C 1
ATOM 2491 O O . HIS A 1 312 ? -31.734 -0.218 -36.312 1 72.62 312 HIS A O 1
ATOM 2497 N N . ASP A 1 313 ? -30.609 1.113 -35.031 1 76.56 313 ASP A N 1
ATOM 2498 C CA . ASP A 1 313 ? -29.469 0.207 -35.125 1 76.56 313 ASP A CA 1
ATOM 2499 C C . ASP A 1 313 ? -29.391 -0.691 -33.875 1 76.56 313 ASP A C 1
ATOM 2501 O O . ASP A 1 313 ? -28.531 -0.493 -33.031 1 76.56 313 ASP A O 1
ATOM 2505 N N . PHE A 1 314 ? -30.109 -1.695 -33.969 1 80.88 314 PHE A N 1
ATOM 2506 C CA . PHE A 1 314 ? -30.203 -2.607 -32.812 1 80.88 314 PHE A CA 1
ATOM 2507 C C . PHE A 1 314 ? -28.938 -3.434 -32.688 1 80.88 314 PHE A C 1
ATOM 2509 O O . PHE A 1 314 ? -28.484 -3.699 -31.562 1 80.88 314 PHE A O 1
ATOM 2516 N N . ASP A 1 315 ? -28.344 -3.721 -33.781 1 82.62 315 ASP A N 1
ATOM 2517 C CA . ASP A 1 315 ? -27.125 -4.504 -33.75 1 82.62 315 ASP A CA 1
ATOM 2518 C C . ASP A 1 315 ? -26 -3.748 -33.031 1 82.62 315 ASP A C 1
ATOM 2520 O O . ASP A 1 315 ? -25.25 -4.336 -32.25 1 82.62 315 ASP A O 1
ATOM 2524 N N . ALA A 1 316 ? -25.984 -2.539 -33.281 1 85.06 316 ALA A N 1
ATOM 2525 C CA . ALA A 1 316 ? -24.984 -1.703 -32.656 1 85.06 316 ALA A CA 1
ATOM 2526 C C . ALA A 1 316 ? -25.203 -1.644 -31.141 1 85.06 316 ALA A C 1
ATOM 2528 O O . ALA A 1 316 ? -24.25 -1.684 -30.359 1 85.06 316 ALA A O 1
ATOM 2529 N N . ALA A 1 317 ? -26.438 -1.596 -30.766 1 87.5 317 ALA A N 1
ATOM 2530 C CA . ALA A 1 317 ? -26.781 -1.525 -29.344 1 87.5 317 ALA A CA 1
ATOM 2531 C C . ALA A 1 317 ? -26.375 -2.805 -28.609 1 87.5 317 ALA A C 1
ATOM 2533 O O . ALA A 1 317 ? -25.938 -2.76 -27.469 1 87.5 317 ALA A O 1
ATOM 2534 N N . VAL A 1 318 ? -26.484 -3.887 -29.297 1 85.81 318 VAL A N 1
ATOM 2535 C CA . VAL A 1 318 ? -26.156 -5.176 -28.688 1 85.81 318 VAL A CA 1
ATOM 2536 C C . VAL A 1 318 ? -24.672 -5.227 -28.375 1 85.81 318 VAL A C 1
ATOM 2538 O O . VAL A 1 318 ? -24.266 -5.738 -27.328 1 85.81 318 VAL A O 1
ATOM 2541 N N . ASP A 1 319 ? -23.906 -4.66 -29.25 1 85.56 319 ASP A N 1
ATOM 2542 C CA . ASP A 1 319 ? -22.469 -4.609 -29.016 1 85.56 319 ASP A CA 1
ATOM 2543 C C . ASP A 1 319 ? -22.141 -3.805 -27.766 1 85.56 319 ASP A C 1
ATOM 2545 O O . ASP A 1 319 ? -21.328 -4.227 -26.938 1 85.56 319 ASP A O 1
ATOM 2549 N N . THR A 1 320 ? -22.797 -2.705 -27.703 1 89.44 320 THR A N 1
ATOM 2550 C CA . THR A 1 320 ? -22.578 -1.836 -26.547 1 89.44 320 THR A CA 1
ATOM 2551 C C . THR A 1 320 ? -23.016 -2.527 -25.266 1 89.44 320 THR A C 1
ATOM 2553 O O . THR A 1 320 ? -22.281 -2.529 -24.266 1 89.44 320 THR A O 1
ATOM 2556 N N . ILE A 1 321 ? -24.109 -3.174 -25.312 1 90.5 321 ILE A N 1
ATOM 2557 C CA . ILE A 1 321 ? -24.656 -3.865 -24.141 1 90.5 321 ILE A CA 1
ATOM 2558 C C . ILE A 1 321 ? -23.719 -5.016 -23.75 1 90.5 321 ILE A C 1
ATOM 2560 O O . ILE A 1 321 ? -23.438 -5.223 -22.578 1 90.5 321 ILE A O 1
ATOM 2564 N N . GLY A 1 322 ? -23.266 -5.742 -24.719 1 88.69 322 GLY A N 1
ATOM 2565 C CA . GLY A 1 322 ? -22.297 -6.793 -24.453 1 88.69 322 GLY A CA 1
ATOM 2566 C C . GLY A 1 322 ? -21.062 -6.301 -23.719 1 88.69 322 GLY A C 1
ATOM 2567 O O . GLY A 1 322 ? -20.594 -6.953 -22.781 1 88.69 322 GLY A O 1
ATOM 2568 N N . SER A 1 323 ? -20.562 -5.152 -24.141 1 88.56 323 SER A N 1
ATOM 2569 C CA . SER A 1 323 ? -19.391 -4.586 -23.5 1 88.56 323 SER A CA 1
ATOM 2570 C C . SER A 1 323 ? -19.688 -4.148 -22.078 1 88.56 323 SER A C 1
ATOM 2572 O O . SER A 1 323 ? -18.812 -4.207 -21.203 1 88.56 323 SER A O 1
ATOM 2574 N N . LEU A 1 324 ? -20.906 -3.684 -21.812 1 91.19 324 LEU A N 1
ATOM 2575 C CA . LEU A 1 324 ? -21.312 -3.283 -20.469 1 91.19 324 LEU A CA 1
ATOM 2576 C C . LEU A 1 324 ? -21.406 -4.492 -19.547 1 91.19 324 LEU A C 1
ATOM 2578 O O . LEU A 1 324 ? -20.953 -4.438 -18.406 1 91.19 324 LEU A O 1
ATOM 2582 N N . LEU A 1 325 ? -21.875 -5.57 -20.078 1 88.38 325 LEU A N 1
ATOM 2583 C CA . LEU A 1 325 ? -22.016 -6.789 -19.297 1 88.38 325 LEU A CA 1
ATOM 2584 C C . LEU A 1 325 ? -20.656 -7.355 -18.906 1 88.38 325 LEU A C 1
ATOM 2586 O O . LEU A 1 325 ? -20.531 -8.062 -17.906 1 88.38 325 LEU A O 1
ATOM 2590 N N . ASN A 1 326 ? -19.688 -6.957 -19.641 1 87.19 326 ASN A N 1
ATOM 2591 C CA . ASN A 1 326 ? -18.328 -7.473 -19.422 1 87.19 326 ASN A CA 1
ATOM 2592 C C . ASN A 1 326 ? -17.516 -6.539 -18.531 1 87.19 326 ASN A C 1
ATOM 2594 O O . ASN A 1 326 ? -16.328 -6.758 -18.328 1 87.19 326 ASN A O 1
ATOM 2598 N N . GLN A 1 327 ? -18.219 -5.539 -18.047 1 89.94 327 GLN A N 1
ATOM 2599 C CA . GLN A 1 327 ? -17.5 -4.598 -17.188 1 89.94 327 GLN A CA 1
ATOM 2600 C C . GLN A 1 327 ? -17.109 -5.242 -15.859 1 89.94 327 GLN A C 1
ATOM 2602 O O . GLN A 1 327 ? -17.875 -6.055 -15.312 1 89.94 327 GLN A O 1
ATOM 2607 N N . THR A 1 328 ? -15.914 -4.898 -15.297 1 86.25 328 THR A N 1
ATOM 2608 C CA . THR A 1 328 ? -15.445 -5.402 -14.008 1 86.25 328 THR A CA 1
ATOM 2609 C C . THR A 1 328 ? -16.328 -4.895 -12.875 1 86.25 328 THR A C 1
ATOM 2611 O O . THR A 1 328 ? -16.609 -5.633 -11.93 1 86.25 328 THR A O 1
ATOM 2614 N N . ILE A 1 329 ? -16.719 -3.666 -12.945 1 88 329 ILE A N 1
ATOM 2615 C CA . ILE A 1 329 ? -17.641 -3.121 -11.953 1 88 329 ILE A CA 1
ATOM 2616 C C . ILE A 1 329 ? -19.047 -3.605 -12.242 1 88 329 ILE A C 1
ATOM 2618 O O . ILE A 1 329 ? -19.5 -3.6 -13.398 1 88 329 ILE A O 1
ATOM 2622 N N . ARG A 1 330 ? -19.703 -3.984 -11.227 1 88.25 330 ARG A N 1
ATOM 2623 C CA . ARG A 1 330 ? -21.016 -4.582 -11.438 1 88.25 330 ARG A CA 1
ATOM 2624 C C . ARG A 1 330 ? -22.125 -3.602 -11.07 1 88.25 330 ARG A C 1
ATOM 2626 O O . ARG A 1 330 ? -23.266 -3.752 -11.523 1 88.25 330 ARG A O 1
ATOM 2633 N N . ASP A 1 331 ? -21.859 -2.604 -10.367 1 91.06 331 ASP A N 1
ATOM 2634 C CA . ASP A 1 331 ? -22.875 -1.676 -9.891 1 91.06 331 ASP A CA 1
ATOM 2635 C C . ASP A 1 331 ? -23.141 -0.582 -10.922 1 91.06 331 ASP A C 1
ATOM 2637 O O . ASP A 1 331 ? -22.797 0.582 -10.703 1 91.06 331 ASP A O 1
ATOM 2641 N N . TRP A 1 332 ? -23.766 -0.943 -11.984 1 93.88 332 TRP A N 1
ATOM 2642 C CA . TRP A 1 332 ? -24.219 0.005 -13 1 93.88 332 TRP A CA 1
ATOM 2643 C C . TRP A 1 332 ? -25.641 -0.3 -13.43 1 93.88 332 TRP A C 1
ATOM 2645 O O . TRP A 1 332 ? -26.156 -1.404 -13.211 1 93.88 332 TRP A O 1
ATOM 2655 N N . LYS A 1 333 ? -26.344 0.752 -13.984 1 95.81 333 LYS A N 1
ATOM 2656 C CA . LYS A 1 333 ? -27.672 0.659 -14.578 1 95.81 333 LYS A CA 1
ATOM 2657 C C . LYS A 1 333 ? -27.703 1.275 -15.969 1 95.81 333 LYS A C 1
ATOM 2659 O O . LYS A 1 333 ? -27.078 2.311 -16.203 1 95.81 333 LYS A O 1
ATOM 2664 N N . LEU A 1 334 ? -28.375 0.596 -16.844 1 96.06 334 LEU A N 1
ATOM 2665 C CA . LEU A 1 334 ? -28.484 1.096 -18.203 1 96.06 334 LEU A CA 1
ATOM 2666 C C . LEU A 1 334 ? -29.922 1.515 -18.516 1 96.06 334 LEU A C 1
ATOM 2668 O O . LEU A 1 334 ? -30.844 0.724 -18.359 1 96.06 334 LEU A O 1
ATOM 2672 N N . PHE A 1 335 ? -30.062 2.732 -18.922 1 94.94 335 PHE A N 1
ATOM 2673 C CA . PHE A 1 335 ? -31.312 3.244 -19.438 1 94.94 335 PHE A CA 1
ATOM 2674 C C . PHE A 1 335 ? -31.25 3.404 -20.953 1 94.94 335 PHE A C 1
ATOM 2676 O O . PHE A 1 335 ? -30.469 4.199 -21.469 1 94.94 335 PHE A O 1
ATOM 2683 N N . ILE A 1 336 ? -32.094 2.703 -21.609 1 94 336 ILE A N 1
ATOM 2684 C CA . ILE A 1 336 ? -32.188 2.795 -23.062 1 94 336 ILE A CA 1
ATOM 2685 C C . ILE A 1 336 ? -33.375 3.666 -23.453 1 94 336 ILE A C 1
ATOM 2687 O O . ILE A 1 336 ? -34.531 3.346 -23.125 1 94 336 ILE A O 1
ATOM 2691 N N . ILE A 1 337 ? -33.062 4.746 -24.109 1 93.5 337 ILE A N 1
ATOM 2692 C CA . ILE A 1 337 ? -34.125 5.629 -24.609 1 93.5 337 ILE A CA 1
ATOM 2693 C C . ILE A 1 337 ? -34.562 5.18 -25.984 1 93.5 337 ILE A C 1
ATOM 2695 O O . ILE A 1 337 ? -33.812 5.301 -26.969 1 93.5 337 ILE A O 1
ATOM 2699 N N . ALA A 1 338 ? -35.781 4.742 -26.062 1 90.94 338 ALA A N 1
ATOM 2700 C CA . ALA A 1 338 ? -36.281 4.195 -27.328 1 90.94 338 ALA A CA 1
ATOM 2701 C C . ALA A 1 338 ? -37.625 4.848 -27.719 1 90.94 338 ALA A C 1
ATOM 2703 O O . ALA A 1 338 ? -38.281 5.438 -26.875 1 90.94 338 ALA A O 1
ATOM 2704 N N . PRO A 1 339 ? -37.875 4.789 -29.062 1 86.94 339 PRO A N 1
ATOM 2705 C CA . PRO A 1 339 ? -39.188 5.289 -29.516 1 86.94 339 PRO A CA 1
ATOM 2706 C C . PRO A 1 339 ? -40.344 4.48 -28.938 1 86.94 339 PRO A C 1
ATOM 2708 O O . PRO A 1 339 ? -40.188 3.299 -28.625 1 86.94 339 PRO A O 1
ATOM 2711 N N . ASN A 1 340 ? -41.469 5.141 -28.828 1 81 340 ASN A N 1
ATOM 2712 C CA . ASN A 1 340 ? -42.656 4.488 -28.297 1 81 340 ASN A CA 1
ATOM 2713 C C . ASN A 1 340 ? -43.094 3.309 -29.156 1 81 340 ASN A C 1
ATOM 2715 O O . ASN A 1 340 ? -43.688 2.365 -28.656 1 81 340 ASN A O 1
ATOM 2719 N N . ASP A 1 341 ? -42.719 3.375 -30.422 1 83 341 ASP A N 1
ATOM 2720 C CA . ASP A 1 341 ? -43.156 2.338 -31.344 1 83 341 ASP A CA 1
ATOM 2721 C C . ASP A 1 341 ? -42.094 1.268 -31.547 1 83 341 ASP A C 1
ATOM 2723 O O . ASP A 1 341 ? -42.062 0.574 -32.562 1 83 341 ASP A O 1
ATOM 2727 N N . ILE A 1 342 ? -41.188 1.174 -30.609 1 85.75 342 ILE A N 1
ATOM 2728 C CA . ILE A 1 342 ? -40.156 0.154 -30.688 1 85.75 342 ILE A CA 1
ATOM 2729 C C . ILE A 1 342 ? -40.781 -1.232 -30.719 1 85.75 342 ILE A C 1
ATOM 2731 O O . ILE A 1 342 ? -41.844 -1.455 -30.125 1 85.75 342 ILE A O 1
ATOM 2735 N N . ASP A 1 343 ? -40.25 -2.111 -31.5 1 87.19 343 ASP A N 1
ATOM 2736 C CA . ASP A 1 343 ? -40.688 -3.5 -31.562 1 87.19 343 ASP A CA 1
ATOM 2737 C C . ASP A 1 343 ? -40.719 -4.117 -30.156 1 87.19 343 ASP A C 1
ATOM 2739 O O . ASP A 1 343 ? -39.719 -4.094 -29.438 1 87.19 343 ASP A O 1
ATOM 2743 N N . GLU A 1 344 ? -41.875 -4.609 -29.781 1 88.62 344 GLU A N 1
ATOM 2744 C CA . GLU A 1 344 ? -42.062 -5.141 -28.438 1 88.62 344 GLU A CA 1
ATOM 2745 C C . GLU A 1 344 ? -41.125 -6.332 -28.188 1 88.62 344 GLU A C 1
ATOM 2747 O O . GLU A 1 344 ? -40.719 -6.574 -27.047 1 88.62 344 GLU A O 1
ATOM 2752 N N . ARG A 1 345 ? -40.844 -7.02 -29.203 1 86.81 345 ARG A N 1
ATOM 2753 C CA . ARG A 1 345 ? -39.906 -8.141 -29.047 1 86.81 345 ARG A CA 1
ATOM 2754 C C . ARG A 1 345 ? -38.5 -7.656 -28.656 1 86.81 345 ARG A C 1
ATOM 2756 O O . ARG A 1 345 ? -37.844 -8.258 -27.812 1 86.81 345 ARG A O 1
ATOM 2763 N N . VAL A 1 346 ? -38.156 -6.645 -29.266 1 85.25 346 VAL A N 1
ATOM 2764 C CA . VAL A 1 346 ? -36.844 -6.055 -28.984 1 85.25 346 VAL A CA 1
ATOM 2765 C C . VAL A 1 346 ? -36.844 -5.496 -27.562 1 85.25 346 VAL A C 1
ATOM 2767 O O . VAL A 1 346 ? -35.875 -5.738 -26.812 1 85.25 346 VAL A O 1
ATOM 2770 N N . ARG A 1 347 ? -37.844 -4.836 -27.219 1 88.38 347 ARG A N 1
ATOM 2771 C CA . ARG A 1 347 ? -37.969 -4.266 -25.875 1 88.38 347 ARG A CA 1
ATOM 2772 C C . ARG A 1 347 ? -37.844 -5.344 -24.812 1 88.38 347 ARG A C 1
ATOM 2774 O O . ARG A 1 347 ? -37.062 -5.195 -23.859 1 88.38 347 ARG A O 1
ATOM 2781 N N . THR A 1 348 ? -38.594 -6.367 -24.984 1 90.62 348 THR A N 1
ATOM 2782 C CA . THR A 1 348 ? -38.594 -7.461 -24.016 1 90.62 348 THR A CA 1
ATOM 2783 C C . THR A 1 348 ? -37.25 -8.141 -23.953 1 90.62 348 THR A C 1
ATOM 2785 O O . THR A 1 348 ? -36.75 -8.469 -22.859 1 90.62 348 THR A O 1
ATOM 2788 N N . ALA A 1 349 ? -36.688 -8.305 -25.062 1 86.75 349 ALA A N 1
ATOM 2789 C CA . ALA A 1 349 ? -35.375 -8.945 -25.125 1 86.75 349 ALA A CA 1
ATOM 2790 C C . ALA A 1 349 ? -34.344 -8.141 -24.344 1 86.75 349 ALA A C 1
ATOM 2792 O O . ALA A 1 349 ? -33.5 -8.711 -23.641 1 86.75 349 ALA A O 1
ATOM 2793 N N . LEU A 1 350 ? -34.406 -6.918 -24.422 1 87.12 350 LEU A N 1
ATOM 2794 C CA . LEU A 1 350 ? -33.469 -6.035 -23.766 1 87.12 350 LEU A CA 1
ATOM 2795 C C . LEU A 1 350 ? -33.625 -6.07 -22.25 1 87.12 350 LEU A C 1
ATOM 2797 O O . LEU A 1 350 ? -32.656 -6.203 -21.516 1 87.12 350 LEU A O 1
ATOM 2801 N N . ILE A 1 351 ? -34.812 -6.016 -21.797 1 89.31 351 ILE A N 1
ATOM 2802 C CA . ILE A 1 351 ? -35.125 -5.961 -20.375 1 89.31 351 ILE A CA 1
ATOM 2803 C C . ILE A 1 351 ? -34.781 -7.305 -19.719 1 89.31 351 ILE A C 1
ATOM 2805 O O . ILE A 1 351 ? -34.312 -7.352 -18.594 1 89.31 351 ILE A O 1
ATOM 2809 N N . GLU A 1 352 ? -34.938 -8.352 -20.422 1 87.5 352 GLU A N 1
ATOM 2810 C CA . GLU A 1 352 ? -34.75 -9.68 -19.859 1 87.5 352 GLU A CA 1
ATOM 2811 C C . GLU A 1 352 ? -33.281 -10.086 -19.906 1 87.5 352 GLU A C 1
ATOM 2813 O O . GLU A 1 352 ? -32.844 -11.008 -19.203 1 87.5 352 GLU A O 1
ATOM 2818 N N . CYS A 1 353 ? -32.562 -9.453 -20.734 1 85 353 CYS A N 1
ATOM 2819 C CA . CYS A 1 353 ? -31.156 -9.758 -20.875 1 85 353 CYS A CA 1
ATOM 2820 C C . CYS A 1 353 ? -30.422 -9.602 -19.547 1 85 353 CYS A C 1
ATOM 2822 O O . CYS A 1 353 ? -29.594 -10.445 -19.188 1 85 353 CYS A O 1
ATOM 2824 N N . ASP A 1 354 ? -30.672 -8.562 -18.828 1 88.88 354 ASP A N 1
ATOM 2825 C CA . ASP A 1 354 ? -30.062 -8.234 -17.547 1 88.88 354 ASP A CA 1
ATOM 2826 C C . ASP A 1 354 ? -30.953 -7.32 -16.719 1 88.88 354 ASP A C 1
ATOM 2828 O O . ASP A 1 354 ? -31.516 -6.359 -17.25 1 88.88 354 ASP A O 1
ATOM 2832 N N . GLY A 1 355 ? -31.125 -7.629 -15.469 1 90.62 355 GLY A N 1
ATOM 2833 C CA . GLY A 1 355 ? -32 -6.879 -14.594 1 90.62 355 GLY A CA 1
ATOM 2834 C C . GLY A 1 355 ? -31.594 -5.434 -14.414 1 90.62 355 GLY A C 1
ATOM 2835 O O . GLY A 1 355 ? -32.375 -4.605 -13.953 1 90.62 355 GLY A O 1
ATOM 2836 N N . ARG A 1 356 ? -30.469 -5.008 -14.867 1 93.12 356 ARG A N 1
ATOM 2837 C CA . ARG A 1 356 ? -29.938 -3.654 -14.734 1 93.12 356 ARG A CA 1
ATOM 2838 C C . ARG A 1 356 ? -30.375 -2.779 -15.906 1 93.12 356 ARG A C 1
ATOM 2840 O O . ARG A 1 356 ? -30.109 -1.575 -15.922 1 93.12 356 ARG A O 1
ATOM 2847 N N . ILE A 1 357 ? -31.031 -3.387 -16.922 1 93.94 357 ILE A N 1
ATOM 2848 C CA . ILE A 1 357 ? -31.375 -2.68 -18.156 1 93.94 357 ILE A CA 1
ATOM 2849 C C . ILE A 1 357 ? -32.844 -2.266 -18.109 1 93.94 357 ILE A C 1
ATOM 2851 O O . ILE A 1 357 ? -33.719 -3.084 -17.812 1 93.94 357 ILE A O 1
ATOM 2855 N N . SER A 1 358 ? -33.094 -1.009 -18.359 1 93.88 358 SER A N 1
ATOM 2856 C CA . SER A 1 358 ? -34.438 -0.455 -18.5 1 93.88 358 SER A CA 1
ATOM 2857 C C . SER A 1 358 ? -34.625 0.246 -19.828 1 93.88 358 SER A C 1
ATOM 2859 O O . SER A 1 358 ? -33.688 0.871 -20.344 1 93.88 358 SER A O 1
ATOM 2861 N N . VAL A 1 359 ? -35.812 0.123 -20.391 1 92.25 359 VAL A N 1
ATOM 2862 C CA . VAL A 1 359 ? -36.156 0.814 -21.625 1 92.25 359 VAL A CA 1
ATOM 2863 C C . VAL A 1 359 ? -37.219 1.879 -21.328 1 92.25 359 VAL A C 1
ATOM 2865 O O . VAL A 1 359 ? -38.312 1.57 -20.812 1 92.25 359 VAL A O 1
ATOM 2868 N N . VAL A 1 360 ? -36.812 3.092 -21.656 1 92.12 360 VAL A N 1
ATOM 2869 C CA . VAL A 1 360 ? -37.688 4.207 -21.312 1 92.12 360 VAL A CA 1
ATOM 2870 C C . VAL A 1 360 ? -37.938 5.066 -22.547 1 92.12 360 VAL A C 1
ATOM 2872 O O . VAL A 1 360 ? -37.219 4.953 -23.547 1 92.12 360 VAL A O 1
ATOM 2875 N N . GLY A 1 361 ? -39 5.906 -22.438 1 89 361 GLY A N 1
ATOM 2876 C CA . GLY A 1 361 ? -39.281 6.859 -23.5 1 89 361 GLY A CA 1
ATOM 2877 C C . GLY A 1 361 ? -38.469 8.141 -23.391 1 89 361 GLY A C 1
ATOM 2878 O O . GLY A 1 361 ? -37.906 8.438 -22.328 1 89 361 GLY A O 1
ATOM 2879 N N . ILE A 1 362 ? -38.406 8.852 -24.453 1 83.75 362 ILE A N 1
ATOM 2880 C CA . ILE A 1 362 ? -37.594 10.062 -24.547 1 83.75 362 ILE A CA 1
ATOM 2881 C C . ILE A 1 362 ? -38.094 11.086 -23.531 1 83.75 362 ILE A C 1
ATOM 2883 O O . ILE A 1 362 ? -37.312 11.883 -23 1 83.75 362 ILE A O 1
ATOM 2887 N N . ASN A 1 363 ? -39.375 11.07 -23.219 1 77.88 363 ASN A N 1
ATOM 2888 C CA . ASN A 1 363 ? -39.938 12.078 -22.328 1 77.88 363 ASN A CA 1
ATOM 2889 C C . ASN A 1 363 ? -39.938 11.609 -20.875 1 77.88 363 ASN A C 1
ATOM 2891 O O . ASN A 1 363 ? -40.406 12.328 -19.984 1 77.88 363 ASN A O 1
ATOM 2895 N N . ASN A 1 364 ? -39.375 10.508 -20.703 1 76.56 364 ASN A N 1
ATOM 2896 C CA . ASN A 1 364 ? -39.281 10.039 -19.312 1 76.56 364 ASN A CA 1
ATOM 2897 C C . ASN A 1 364 ? -38.156 10.75 -18.562 1 76.56 364 ASN A C 1
ATOM 2899 O O . ASN A 1 364 ? -37.094 11.008 -19.109 1 76.56 364 ASN A O 1
ATOM 2903 N N . ASP A 1 365 ? -38.531 11.148 -17.391 1 74.56 365 ASP A N 1
ATOM 2904 C CA . ASP A 1 365 ? -37.531 11.797 -16.547 1 74.56 365 ASP A CA 1
ATOM 2905 C C . ASP A 1 365 ? -36.594 10.766 -15.938 1 74.56 365 ASP A C 1
ATOM 2907 O O . ASP A 1 365 ? -37 9.953 -15.109 1 74.56 365 ASP A O 1
ATOM 2911 N N . ILE A 1 366 ? -35.469 10.609 -16.531 1 83.69 366 ILE A N 1
ATOM 2912 C CA . ILE A 1 366 ? -34.406 9.773 -15.969 1 83.69 366 ILE A CA 1
ATOM 2913 C C . ILE A 1 366 ? -33.656 10.531 -14.867 1 83.69 366 ILE A C 1
ATOM 2915 O O . ILE A 1 366 ? -33.156 11.641 -15.094 1 83.69 366 ILE A O 1
ATOM 2919 N N . VAL A 1 367 ? -33.719 10.062 -13.625 1 83.88 367 VAL A N 1
ATOM 2920 C CA . VAL A 1 367 ? -32.938 10.625 -12.523 1 83.88 367 VAL A CA 1
ATOM 2921 C C . VAL A 1 367 ? -31.719 9.758 -12.25 1 83.88 367 VAL A C 1
ATOM 2923 O O . VAL A 1 367 ? -31.781 8.797 -11.484 1 83.88 367 VAL A O 1
ATOM 2926 N N . PRO A 1 368 ? -30.688 10.117 -12.977 1 86.88 368 PRO A N 1
ATOM 2927 C CA . PRO A 1 368 ? -29.5 9.281 -12.82 1 86.88 368 PRO A CA 1
ATOM 2928 C C . PRO A 1 368 ? -28.953 9.289 -11.398 1 86.88 368 PRO A C 1
ATOM 2930 O O . PRO A 1 368 ? -29 10.32 -10.719 1 86.88 368 PRO A O 1
ATOM 2933 N N . GLU A 1 369 ? -28.578 8.18 -10.977 1 88.31 369 GLU A N 1
ATOM 2934 C CA . GLU A 1 369 ? -27.922 8.031 -9.68 1 88.31 369 GLU A CA 1
ATOM 2935 C C . GLU A 1 369 ? -26.406 7.93 -9.844 1 88.31 369 GLU A C 1
ATOM 2937 O O . GLU A 1 369 ? -25.922 7.27 -10.758 1 88.31 369 GLU A O 1
ATOM 2942 N N . GLY A 1 370 ? -25.734 8.656 -9.023 1 91.38 370 GLY A N 1
ATOM 2943 C CA . GLY A 1 370 ? -24.281 8.57 -9.031 1 91.38 370 GLY A CA 1
ATOM 2944 C C . GLY A 1 370 ? -23.656 9.125 -10.297 1 91.38 370 GLY A C 1
ATOM 2945 O O . GLY A 1 370 ? -24.094 10.164 -10.805 1 91.38 370 GLY A O 1
ATOM 2946 N N . PHE A 1 371 ? -22.609 8.414 -10.812 1 93.62 371 PHE A N 1
ATOM 2947 C CA . PHE A 1 371 ? -21.922 8.836 -12.023 1 93.62 371 PHE A CA 1
ATOM 2948 C C . PHE A 1 371 ? -22.781 8.562 -13.258 1 93.62 371 PHE A C 1
ATOM 2950 O O . PHE A 1 371 ? -23.578 7.625 -13.258 1 93.62 371 PHE A O 1
ATOM 2957 N N . VAL A 1 372 ? -22.594 9.367 -14.266 1 93.88 372 VAL A N 1
ATOM 2958 C CA . VAL A 1 372 ? -23.422 9.227 -15.461 1 93.88 372 VAL A CA 1
ATOM 2959 C C . VAL A 1 372 ? -22.531 9.078 -16.688 1 93.88 372 VAL A C 1
ATOM 2961 O O . VAL A 1 372 ? -21.578 9.836 -16.875 1 93.88 372 VAL A O 1
ATOM 2964 N N . LYS A 1 373 ? -22.812 8.133 -17.438 1 93.25 373 LYS A N 1
ATOM 2965 C CA . LYS A 1 373 ? -22.141 7.906 -18.719 1 93.25 373 LYS A CA 1
ATOM 2966 C C . LYS A 1 373 ? -23.125 7.898 -19.875 1 93.25 373 LYS A C 1
ATOM 2968 O O . LYS A 1 373 ? -24.125 7.164 -19.844 1 93.25 373 LYS A O 1
ATOM 2973 N N . LEU A 1 374 ? -22.906 8.797 -20.828 1 91.31 374 LEU A N 1
ATOM 2974 C CA . LEU A 1 374 ? -23.672 8.805 -22.062 1 91.31 374 LEU A CA 1
ATOM 2975 C C . LEU A 1 374 ? -22.953 7.984 -23.141 1 91.31 374 LEU A C 1
ATOM 2977 O O . LEU A 1 374 ? -21.781 8.211 -23.422 1 91.31 374 LEU A O 1
ATOM 2981 N N . ILE A 1 375 ? -23.656 7.039 -23.688 1 91.44 375 ILE A N 1
ATOM 2982 C CA . ILE A 1 375 ? -22.984 6.172 -24.641 1 91.44 375 ILE A CA 1
ATOM 2983 C C . ILE A 1 375 ? -23.828 6.07 -25.922 1 91.44 375 ILE A C 1
ATOM 2985 O O . ILE A 1 375 ? -25.062 6.09 -25.859 1 91.44 375 ILE A O 1
ATOM 2989 N N . SER A 1 376 ? -23.094 6.016 -27 1 88.12 376 SER A N 1
ATOM 2990 C CA . SER A 1 376 ? -23.734 5.809 -28.297 1 88.12 376 SER A CA 1
ATOM 2991 C C . SER A 1 376 ? -23.781 4.328 -28.672 1 88.12 376 SER A C 1
ATOM 2993 O O . SER A 1 376 ? -22.828 3.588 -28.375 1 88.12 376 SER A O 1
ATOM 2995 N N . PRO A 1 377 ? -24.891 3.994 -29.328 1 87.81 377 PRO A N 1
ATOM 2996 C CA . PRO A 1 377 ? -24.906 2.613 -29.812 1 87.81 377 PRO A CA 1
ATOM 2997 C C . PRO A 1 377 ? -23.734 2.305 -30.734 1 87.81 377 PRO A C 1
ATOM 2999 O O . PRO A 1 377 ? -23.359 3.139 -31.562 1 87.81 377 PRO A O 1
ATOM 3002 N N . GLY A 1 378 ? -23.156 1.154 -30.516 1 83.94 378 GLY A N 1
ATOM 3003 C CA . GLY A 1 378 ? -22.016 0.743 -31.328 1 83.94 378 GLY A CA 1
ATOM 3004 C C . GLY A 1 378 ? -20.688 0.958 -30.641 1 83.94 378 GLY A C 1
ATOM 3005 O O . GLY A 1 378 ? -19.688 0.3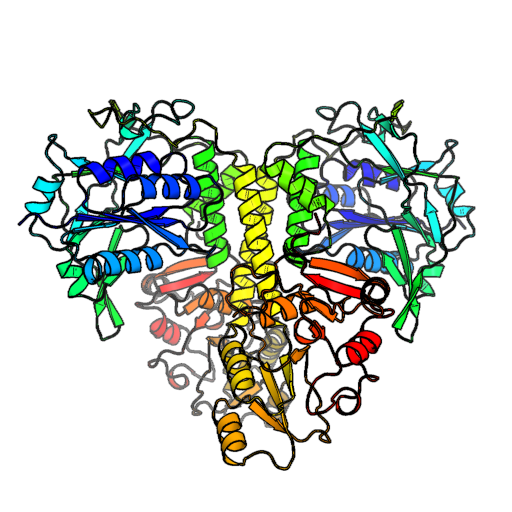34 -31 1 83.94 378 GLY A O 1
ATOM 3006 N N . ARG A 1 379 ? -20.734 1.798 -29.688 1 84.44 379 ARG A N 1
ATOM 3007 C CA . ARG A 1 379 ? -19.516 2.027 -28.922 1 84.44 379 ARG A CA 1
ATOM 3008 C C . ARG A 1 379 ? -19.281 0.905 -27.922 1 84.44 379 ARG A C 1
ATOM 3010 O O . ARG A 1 379 ? -20.203 0.473 -27.234 1 84.44 379 ARG A O 1
ATOM 3017 N N . LYS A 1 380 ? -18.062 0.42 -28.031 1 85.31 380 LYS A N 1
ATOM 3018 C CA . LYS A 1 380 ? -17.672 -0.634 -27.094 1 85.31 380 LYS A CA 1
ATOM 3019 C C . LYS A 1 380 ? -16.688 -0.113 -26.047 1 85.31 380 LYS A C 1
ATOM 3021 O O . LYS A 1 380 ? -15.828 0.708 -26.359 1 85.31 380 LYS A O 1
ATOM 3026 N N . LEU A 1 381 ? -16.812 -0.618 -24.828 1 85.94 381 LEU A N 1
ATOM 3027 C CA . LEU A 1 381 ? -15.961 -0.242 -23.703 1 85.94 381 LEU A CA 1
ATOM 3028 C C . LEU A 1 381 ? -15.047 -1.397 -23.312 1 85.94 381 LEU A C 1
ATOM 3030 O O . LEU A 1 381 ? -15.477 -2.555 -23.297 1 85.94 381 LEU A O 1
ATOM 3034 N N . SER A 1 382 ? -13.805 -1.087 -23.031 1 82.69 382 SER A N 1
ATOM 3035 C CA . SER A 1 382 ? -12.953 -2.098 -22.422 1 82.69 382 SER A CA 1
ATOM 3036 C C . SER A 1 382 ? -13.508 -2.545 -21.078 1 82.69 382 SER A C 1
ATOM 3038 O O . SER A 1 382 ? -14.281 -1.823 -20.453 1 82.69 382 SER A O 1
ATOM 3040 N N . SER A 1 383 ? -13.148 -3.695 -20.594 1 85.88 383 SER A N 1
ATOM 3041 C CA . SER A 1 383 ? -13.773 -4.332 -19.438 1 85.88 383 SER A CA 1
ATOM 3042 C C . SER A 1 383 ? -13.578 -3.496 -18.172 1 85.88 383 SER A C 1
ATOM 3044 O O . SER A 1 383 ? -14.359 -3.596 -17.234 1 85.88 383 SER A O 1
ATOM 3046 N N . ASP A 1 384 ? -12.594 -2.617 -18.203 1 84.94 384 ASP A N 1
ATOM 3047 C CA . ASP A 1 384 ? -12.32 -1.854 -16.984 1 84.94 384 ASP A CA 1
ATOM 3048 C C . ASP A 1 384 ? -12.586 -0.366 -17.203 1 84.94 384 ASP A C 1
ATOM 3050 O O . ASP A 1 384 ? -12.188 0.468 -16.391 1 84.94 384 ASP A O 1
ATOM 3054 N N . CYS A 1 385 ? -13.242 -0.061 -18.219 1 85.88 385 CYS A N 1
ATOM 3055 C CA . CYS A 1 385 ? -13.438 1.333 -18.594 1 85.88 385 CYS A CA 1
ATOM 3056 C C . CYS A 1 385 ? -14.266 2.076 -17.547 1 85.88 385 CYS A C 1
ATOM 3058 O O . CYS A 1 385 ? -13.828 3.102 -17.031 1 85.88 385 CYS A O 1
ATOM 3060 N N . LEU A 1 386 ? -15.469 1.555 -17.234 1 89.69 386 LEU A N 1
ATOM 3061 C CA . LEU A 1 386 ? -16.344 2.219 -16.281 1 89.69 386 LEU A CA 1
ATOM 3062 C C . LEU A 1 386 ? -15.656 2.383 -14.93 1 89.69 386 LEU A C 1
ATOM 3064 O O . LEU A 1 386 ? -15.727 3.449 -14.312 1 89.69 386 LEU A O 1
ATOM 3068 N N . GLU A 1 387 ? -15 1.354 -14.562 1 88.25 387 GLU A N 1
ATOM 3069 C CA . GLU A 1 387 ? -14.328 1.36 -13.266 1 88.25 387 GLU A CA 1
ATOM 3070 C C . GLU A 1 387 ? -13.227 2.422 -13.227 1 88.25 387 GLU A C 1
ATOM 3072 O O . GLU A 1 387 ? -13.141 3.195 -12.273 1 88.25 387 GLU A O 1
ATOM 3077 N N . LYS A 1 388 ? -12.375 2.459 -14.227 1 84.31 388 LYS A N 1
ATOM 3078 C CA . LYS A 1 388 ? -11.258 3.4 -14.281 1 84.31 388 LYS A CA 1
ATOM 3079 C C . LYS A 1 388 ? -11.758 4.844 -14.281 1 84.31 388 LYS A C 1
ATOM 3081 O O . LYS A 1 388 ? -11.203 5.695 -13.586 1 84.31 388 LYS A O 1
ATOM 3086 N N . GLU A 1 389 ? -12.797 5.09 -15.008 1 86.69 389 GLU A N 1
ATOM 3087 C CA . GLU A 1 389 ? -13.352 6.441 -15.078 1 86.69 389 GLU A CA 1
ATOM 3088 C C . GLU A 1 389 ? -13.969 6.855 -13.75 1 86.69 389 GLU A C 1
ATOM 3090 O O . GLU A 1 389 ? -13.742 7.973 -13.273 1 86.69 389 GLU A O 1
ATOM 3095 N N . ALA A 1 390 ? -14.742 5.965 -13.188 1 89.25 390 ALA A N 1
ATOM 3096 C CA . ALA A 1 390 ? -15.406 6.262 -11.922 1 89.25 390 ALA A CA 1
ATOM 3097 C C . ALA A 1 390 ? -14.383 6.48 -10.805 1 89.25 390 ALA A C 1
ATOM 3099 O O . ALA A 1 390 ? -14.523 7.398 -9.992 1 89.25 390 ALA A O 1
ATOM 3100 N N . ILE A 1 391 ? -13.398 5.641 -10.812 1 86.5 391 ILE A N 1
ATOM 3101 C CA . ILE A 1 391 ? -12.352 5.75 -9.805 1 86.5 391 ILE A CA 1
ATOM 3102 C C . ILE A 1 391 ? -11.641 7.094 -9.938 1 86.5 391 ILE A C 1
ATOM 3104 O O . ILE A 1 391 ? -11.367 7.762 -8.938 1 86.5 391 ILE A O 1
ATOM 3108 N N . ALA A 1 392 ? -11.328 7.445 -11.156 1 82.81 392 ALA A N 1
ATOM 3109 C CA . ALA A 1 392 ? -10.648 8.719 -11.398 1 82.81 392 ALA A CA 1
ATOM 3110 C C . ALA A 1 392 ? -11.445 9.883 -10.82 1 82.81 392 ALA A C 1
ATOM 3112 O O . ALA A 1 392 ? -10.883 10.766 -10.164 1 82.81 392 ALA A O 1
ATOM 3113 N N . LEU A 1 393 ? -12.719 9.875 -11 1 85.88 393 LEU A N 1
ATOM 3114 C CA . LEU A 1 393 ? -13.57 10.961 -10.516 1 85.88 393 LEU A CA 1
ATOM 3115 C C . LEU A 1 393 ? -13.719 10.891 -9 1 85.88 393 LEU A C 1
ATOM 3117 O O . LEU A 1 393 ? -13.875 11.922 -8.344 1 85.88 393 LEU A O 1
ATOM 3121 N N . GLU A 1 394 ? -13.672 9.688 -8.539 1 87.44 394 GLU A N 1
ATOM 3122 C CA . GLU A 1 394 ? -13.781 9.531 -7.09 1 87.44 394 GLU A CA 1
ATOM 3123 C C . GLU A 1 394 ? -12.523 10.047 -6.387 1 87.44 394 GLU A C 1
ATOM 3125 O O . GLU A 1 394 ? -12.617 10.656 -5.316 1 87.44 394 GLU A O 1
ATOM 3130 N N . ILE A 1 395 ? -11.453 9.75 -6.965 1 81.25 395 ILE A N 1
ATOM 3131 C CA . ILE A 1 395 ? -10.18 10.156 -6.387 1 81.25 395 ILE A CA 1
ATOM 3132 C C . ILE A 1 395 ? -9.992 11.664 -6.539 1 81.25 395 ILE A C 1
ATOM 3134 O O . ILE A 1 395 ? -9.562 12.344 -5.605 1 81.25 395 ILE A O 1
ATOM 3138 N N . HIS A 1 396 ? -10.312 12.172 -7.719 1 79.44 396 HIS A N 1
ATOM 3139 C CA . HIS A 1 396 ? -10.188 13.594 -8 1 79.44 396 HIS A CA 1
ATOM 3140 C C . HIS A 1 396 ? -11.531 14.305 -7.891 1 79.44 396 HIS A C 1
ATOM 3142 O O . HIS A 1 396 ? -12.125 14.68 -8.906 1 79.44 396 HIS A O 1
ATOM 3148 N N . ARG A 1 397 ? -11.867 14.609 -6.773 1 77.69 397 ARG A N 1
ATOM 3149 C CA . ARG A 1 397 ? -13.211 15.094 -6.465 1 77.69 397 ARG A CA 1
ATOM 3150 C C . ARG A 1 397 ? -13.414 16.516 -6.965 1 77.69 397 ARG A C 1
ATOM 3152 O O . ARG A 1 397 ? -14.547 17 -7.066 1 77.69 397 ARG A O 1
ATOM 3159 N N . GLU A 1 398 ? -12.312 17.141 -7.277 1 72.94 398 GLU A N 1
ATOM 3160 C CA . GLU A 1 398 ? -12.406 18.516 -7.77 1 72.94 398 GLU A CA 1
ATOM 3161 C C . GLU A 1 398 ? -12.914 18.547 -9.211 1 72.94 398 GLU A C 1
ATOM 3163 O O . GLU A 1 398 ? -13.336 19.594 -9.695 1 72.94 398 GLU A O 1
ATOM 3168 N N . PHE A 1 399 ? -12.938 17.359 -9.844 1 78.19 399 PHE A N 1
ATOM 3169 C CA . PHE A 1 399 ? -13.398 17.281 -11.219 1 78.19 399 PHE A CA 1
ATOM 3170 C C . PHE A 1 399 ? -14.805 16.688 -11.289 1 78.19 399 PHE A C 1
ATOM 3172 O O . PHE A 1 399 ? -15.125 15.758 -10.555 1 78.19 399 PHE A O 1
ATOM 3179 N N . ASN A 1 400 ? -15.57 17.219 -12.141 1 81.12 400 ASN A N 1
ATOM 3180 C CA . ASN A 1 400 ? -16.938 16.734 -12.297 1 81.12 400 ASN A CA 1
ATOM 3181 C C . ASN A 1 400 ? -17.094 15.883 -13.555 1 81.12 400 ASN A C 1
ATOM 3183 O O . ASN A 1 400 ? -18.094 15.203 -13.727 1 81.12 400 ASN A O 1
ATOM 3187 N N . ILE A 1 401 ? -16.109 16.016 -14.383 1 82.06 401 ILE A N 1
ATOM 3188 C CA . ILE A 1 401 ? -16.203 15.305 -15.656 1 82.06 401 ILE A CA 1
ATOM 3189 C C . ILE A 1 401 ? -14.828 14.758 -16.047 1 82.06 401 ILE A C 1
ATOM 3191 O O . ILE A 1 401 ? -13.805 15.406 -15.805 1 82.06 401 ILE A O 1
ATOM 3195 N N . ASN A 1 402 ? -14.859 13.562 -16.516 1 82.5 402 ASN A N 1
ATOM 3196 C CA . ASN A 1 402 ? -13.648 13.055 -17.156 1 82.5 402 ASN A CA 1
ATOM 3197 C C . ASN A 1 402 ? -13.852 12.812 -18.641 1 82.5 402 ASN A C 1
ATOM 3199 O O . ASN A 1 402 ? -14.992 12.656 -19.109 1 82.5 402 ASN A O 1
ATOM 3203 N N . VAL A 1 403 ? -12.766 12.898 -19.375 1 76.38 403 VAL A N 1
ATOM 3204 C CA . VAL A 1 403 ? -12.781 12.648 -20.812 1 76.38 403 VAL A CA 1
ATOM 3205 C C . VAL A 1 403 ? -11.695 11.641 -21.172 1 76.38 403 VAL A C 1
ATOM 3207 O O . VAL A 1 403 ? -10.578 11.703 -20.641 1 76.38 403 VAL A O 1
ATOM 3210 N N . THR A 1 404 ? -12.055 10.609 -21.859 1 71.69 404 THR A N 1
ATOM 3211 C CA . THR A 1 404 ? -11.094 9.617 -22.328 1 71.69 404 THR A CA 1
ATOM 3212 C C . THR A 1 404 ? -10.898 9.703 -23.844 1 71.69 404 THR A C 1
ATOM 3214 O O . THR A 1 404 ? -11.859 9.938 -24.578 1 71.69 404 THR A O 1
ATOM 3217 N N . TYR A 1 405 ? -9.586 9.75 -24.281 1 60.38 405 TYR A N 1
ATOM 3218 C CA . TYR A 1 405 ? -9.305 9.703 -25.719 1 60.38 405 TYR A CA 1
ATOM 3219 C C . TYR A 1 405 ? -9.234 8.258 -26.203 1 60.38 405 TYR A C 1
ATOM 3221 O O . TYR A 1 405 ? -8.766 7.371 -25.484 1 60.38 405 TYR A O 1
ATOM 3229 N N . SER A 1 406 ? -10.07 7.734 -27 1 55.34 406 SER A N 1
ATOM 3230 C CA . SER A 1 406 ? -10.25 6.391 -27.547 1 55.34 406 SER A CA 1
ATOM 3231 C C . SER A 1 406 ? -8.961 5.875 -28.188 1 55.34 406 SER A C 1
ATOM 3233 O O . SER A 1 406 ? -8.367 6.559 -29.016 1 55.34 406 SER A O 1
ATOM 3235 N N . ASN A 1 407 ? -7.719 5.754 -27.625 1 53.19 407 ASN A N 1
ATOM 3236 C CA . ASN A 1 407 ? -6.668 5.211 -28.484 1 53.19 407 ASN A CA 1
ATOM 3237 C C . ASN A 1 407 ? -6.406 3.738 -28.188 1 53.19 407 ASN A C 1
ATOM 3239 O O . ASN A 1 407 ? -5.355 3.207 -28.547 1 53.19 407 ASN A O 1
ATOM 3243 N N . GLY A 1 408 ? -7.102 3 -27.609 1 48.28 408 GLY A N 1
ATOM 3244 C CA . GLY A 1 408 ? -6.348 1.843 -27.141 1 48.28 408 GLY A CA 1
ATOM 3245 C C . GLY A 1 408 ? -6.039 0.854 -28.25 1 48.28 408 GLY A C 1
ATOM 3246 O O . GLY A 1 408 ? -6.906 0.535 -29.062 1 48.28 408 GLY A O 1
ATOM 3247 N N . LYS A 1 409 ? -4.824 0.812 -28.703 1 45.59 409 LYS A N 1
ATOM 3248 C CA . LYS A 1 409 ? -4.371 -0.215 -29.625 1 45.59 409 LYS A CA 1
ATOM 3249 C C . LYS A 1 409 ? -4.961 -1.577 -29.281 1 45.59 409 LYS A C 1
ATOM 3251 O O . LYS A 1 409 ? -5.238 -2.389 -30.172 1 45.59 409 LYS A O 1
ATOM 3256 N N . ASP A 1 410 ? -4.895 -1.926 -28.078 1 45.69 410 ASP A N 1
ATOM 3257 C CA . ASP A 1 410 ? -5.016 -3.332 -27.703 1 45.69 410 ASP A CA 1
ATOM 3258 C C . ASP A 1 410 ? -6.477 -3.777 -27.703 1 45.69 410 ASP A C 1
ATOM 3260 O O . ASP A 1 410 ? -6.77 -4.961 -27.531 1 45.69 410 ASP A O 1
ATOM 3264 N N . ALA A 1 411 ? -7.426 -2.904 -27.562 1 48.16 411 ALA A N 1
ATOM 3265 C CA . ALA A 1 411 ? -8.773 -3.469 -27.641 1 48.16 411 ALA A CA 1
ATOM 3266 C C . ALA A 1 411 ? -9.469 -3.061 -28.922 1 48.16 411 ALA A C 1
ATOM 3268 O O . ALA A 1 411 ? -9.93 -1.925 -29.062 1 48.16 411 ALA A O 1
ATOM 3269 N N . MET A 1 412 ? -9.258 -3.727 -29.953 1 48.19 412 MET A N 1
ATOM 3270 C CA . MET A 1 412 ? -9.852 -3.48 -31.266 1 48.19 412 MET A CA 1
ATOM 3271 C C . MET A 1 412 ? -11.352 -3.213 -31.141 1 48.19 412 MET A C 1
ATOM 3273 O O . MET A 1 412 ? -12.109 -4.086 -30.703 1 48.19 412 MET A O 1
ATOM 3277 N N . GLY A 1 413 ? -11.812 -2.008 -31.375 1 57.72 413 GLY A N 1
ATOM 3278 C CA . GLY A 1 413 ? -13.195 -1.573 -31.5 1 57.72 413 GLY A CA 1
ATOM 3279 C C . GLY A 1 413 ? -13.773 -1.027 -30.203 1 57.72 413 GLY A C 1
ATOM 3280 O O . GLY A 1 413 ? -14.953 -0.671 -30.141 1 57.72 413 GLY A O 1
ATOM 3281 N N . ALA A 1 414 ? -12.969 -1.131 -29.047 1 61.38 414 ALA A N 1
ATOM 3282 C CA . ALA A 1 414 ? -13.523 -0.635 -27.781 1 61.38 414 ALA A CA 1
ATOM 3283 C C . ALA A 1 414 ? -12.742 0.581 -27.281 1 61.38 414 ALA A C 1
ATOM 3285 O O . ALA A 1 414 ? -11.555 0.73 -27.578 1 61.38 414 ALA A O 1
ATOM 3286 N N . ASP A 1 415 ? -13.484 1.469 -26.625 1 65.44 415 ASP A N 1
ATOM 3287 C CA . ASP A 1 415 ? -12.875 2.619 -25.969 1 65.44 415 ASP A CA 1
ATOM 3288 C C . ASP A 1 415 ? -12.078 2.189 -24.75 1 65.44 415 ASP A C 1
ATOM 3290 O O . ASP A 1 415 ? -12.57 1.427 -23.906 1 65.44 415 ASP A O 1
ATOM 3294 N N . VAL A 1 416 ? -10.719 2.502 -24.781 1 61.62 416 VAL A N 1
ATOM 3295 C CA . VAL A 1 416 ? -9.828 2.146 -23.688 1 61.62 416 VAL A CA 1
ATOM 3296 C C . VAL A 1 416 ? -9.453 3.398 -22.891 1 61.62 416 VAL A C 1
ATOM 3298 O O . VAL A 1 416 ? -9.188 4.453 -23.484 1 61.62 416 VAL A O 1
ATOM 3301 N N . VAL A 1 417 ? -9.609 3.293 -21.578 1 64.44 417 VAL A N 1
ATOM 3302 C CA . VAL A 1 417 ? -9.172 4.371 -20.703 1 64.44 417 VAL A CA 1
ATOM 3303 C C . VAL A 1 417 ? -7.699 4.176 -20.344 1 64.44 417 VAL A C 1
ATOM 3305 O O . VAL A 1 417 ? -7.301 3.098 -19.891 1 64.44 417 VAL A O 1
ATOM 3308 N N . VAL A 1 418 ? -6.922 5.191 -20.594 1 62.19 418 VAL A N 1
ATOM 3309 C CA . VAL A 1 418 ? -5.5 5.141 -20.281 1 62.19 418 VAL A CA 1
ATOM 3310 C C . VAL A 1 418 ? -5.289 5.477 -18.797 1 62.19 418 VAL A C 1
ATOM 3312 O O . VAL A 1 418 ? -6.191 5.996 -18.141 1 62.19 418 VAL A O 1
ATOM 3315 N N . ASP A 1 419 ? -4.125 5.102 -18.281 1 61.88 419 ASP A N 1
ATOM 3316 C CA . ASP A 1 419 ? -3.857 5.219 -16.859 1 61.88 419 ASP A CA 1
ATOM 3317 C C . ASP A 1 419 ? -3.326 6.609 -16.516 1 61.88 419 ASP A C 1
ATOM 3319 O O . ASP A 1 419 ? -3.084 6.914 -15.336 1 61.88 419 ASP A O 1
ATOM 3323 N N . HIS A 1 420 ? -3.211 7.449 -17.547 1 64.38 420 HIS A N 1
ATOM 3324 C CA . HIS A 1 420 ? -2.674 8.773 -17.266 1 64.38 420 HIS A CA 1
ATOM 3325 C C . HIS A 1 420 ? -3.744 9.852 -17.422 1 64.38 420 HIS A C 1
ATOM 3327 O O . HIS A 1 420 ? -4.621 9.734 -18.281 1 64.38 420 HIS A O 1
ATOM 3333 N N . PHE A 1 421 ? -3.646 10.812 -16.484 1 66.25 421 PHE A N 1
ATOM 3334 C CA . PHE A 1 421 ? -4.648 11.867 -16.5 1 66.25 421 PHE A CA 1
ATOM 3335 C C . PHE A 1 421 ? -3.984 13.242 -16.609 1 66.25 421 PHE A C 1
ATOM 3337 O O . PHE A 1 421 ? -2.828 13.406 -16.219 1 66.25 421 PHE A O 1
ATOM 3344 N N . CYS A 1 422 ? -4.602 14.094 -17.328 1 66.19 422 CYS A N 1
ATOM 3345 C CA . CYS A 1 422 ? -4.266 15.516 -17.281 1 66.19 422 CYS A CA 1
ATOM 3346 C C . CYS A 1 422 ? -5.508 16.359 -17 1 66.19 422 CYS A C 1
ATOM 3348 O O . CYS A 1 422 ? -6.633 15.906 -17.219 1 66.19 422 CYS A O 1
ATOM 3350 N N . ALA A 1 423 ? -5.234 17.438 -16.297 1 68.69 423 ALA A N 1
ATOM 3351 C CA . ALA A 1 423 ? -6.312 18.406 -16.125 1 68.69 423 ALA A CA 1
ATOM 3352 C C . ALA A 1 423 ? -6.34 19.422 -17.281 1 68.69 423 ALA A C 1
ATOM 3354 O O . ALA A 1 423 ? -5.289 19.906 -17.703 1 68.69 423 ALA A O 1
ATOM 3355 N N . GLN A 1 424 ? -7.477 19.531 -17.812 1 70.88 424 GLN A N 1
ATOM 3356 C CA . GLN A 1 424 ? -7.613 20.5 -18.906 1 70.88 424 GLN A CA 1
ATOM 3357 C C . GLN A 1 424 ? -8.836 21.391 -18.703 1 70.88 424 GLN A C 1
ATOM 3359 O O . GLN A 1 424 ? -9.828 20.953 -18.109 1 70.88 424 GLN A O 1
ATOM 3364 N N . ASP A 1 425 ? -8.648 22.609 -19.141 1 74.75 425 ASP A N 1
ATOM 3365 C CA . ASP A 1 425 ? -9.773 23.547 -19.141 1 74.75 425 ASP A CA 1
ATOM 3366 C C . ASP A 1 425 ? -10.773 23.203 -20.234 1 74.75 425 ASP A C 1
ATOM 3368 O O . ASP A 1 425 ? -10.398 23.109 -21.406 1 74.75 425 ASP A O 1
ATOM 3372 N N . GLY A 1 426 ? -11.961 23.078 -19.797 1 74.94 426 GLY A N 1
ATOM 3373 C CA . GLY A 1 426 ? -13.008 22.734 -20.75 1 74.94 426 GLY A CA 1
ATOM 3374 C C . GLY A 1 426 ? -13.195 23.766 -21.828 1 74.94 426 GLY A C 1
ATOM 3375 O O . GLY A 1 426 ? -13.578 23.438 -22.953 1 74.94 426 GLY A O 1
ATOM 3376 N N . THR A 1 427 ? -12.953 24.984 -21.469 1 77.62 427 THR A N 1
ATOM 3377 C CA . THR A 1 427 ? -13.055 26.047 -22.453 1 77.62 427 THR A CA 1
ATOM 3378 C C . THR A 1 427 ? -12.039 25.828 -23.578 1 77.62 427 THR A C 1
ATOM 3380 O O . THR A 1 427 ? -12.359 26.031 -24.75 1 77.62 427 THR A O 1
ATOM 3383 N N . ASP A 1 428 ? -10.875 25.375 -23.219 1 76 428 ASP A N 1
ATOM 3384 C CA . ASP A 1 428 ? -9.844 25.109 -24.219 1 76 428 ASP A CA 1
ATOM 3385 C C . ASP A 1 428 ? -10.219 23.938 -25.109 1 76 428 ASP A C 1
ATOM 3387 O O . ASP A 1 428 ? -10.023 24 -26.328 1 76 428 ASP A O 1
ATOM 3391 N N . ILE A 1 429 ? -10.758 23.031 -24.484 1 72.19 429 ILE A N 1
ATOM 3392 C CA . ILE A 1 429 ? -11.172 21.859 -25.25 1 72.19 429 ILE A CA 1
ATOM 3393 C C . ILE A 1 429 ? -12.281 22.25 -26.219 1 72.19 429 ILE A C 1
ATOM 3395 O O . ILE A 1 429 ? -12.219 21.906 -27.406 1 72.19 429 ILE A O 1
ATOM 3399 N N . TRP A 1 430 ? -13.188 23.016 -25.719 1 77.75 430 TRP A N 1
ATOM 3400 C CA . TRP A 1 430 ? -14.32 23.438 -26.531 1 77.75 430 TRP A CA 1
ATOM 3401 C C . TRP A 1 430 ? -13.859 24.297 -27.703 1 77.75 430 TRP A C 1
ATOM 3403 O O . TRP A 1 430 ? -14.297 24.094 -28.844 1 77.75 430 TRP A O 1
ATOM 3413 N N . ASN A 1 431 ? -13.016 25.125 -27.406 1 79.69 431 ASN A N 1
ATOM 3414 C CA . ASN A 1 431 ? -12.508 26 -28.469 1 79.69 431 ASN A CA 1
ATOM 3415 C C . ASN A 1 431 ? -11.781 25.219 -29.547 1 79.69 431 ASN A C 1
ATOM 3417 O O . ASN A 1 431 ? -11.773 25.625 -30.719 1 79.69 431 ASN A O 1
ATOM 3421 N N . GLY A 1 432 ? -11.242 24.156 -29.141 1 73.62 432 GLY A N 1
ATOM 3422 C CA . GLY A 1 432 ? -10.516 23.312 -30.078 1 73.62 432 GLY A CA 1
ATOM 3423 C C . GLY A 1 432 ? -11.43 22.5 -30.969 1 73.62 432 GLY A C 1
ATOM 3424 O O . GLY A 1 432 ? -11.047 22.109 -32.094 1 73.62 432 GLY A O 1
ATOM 3425 N N . ILE A 1 433 ? -12.672 22.344 -30.484 1 74 433 ILE A N 1
ATOM 3426 C CA . ILE A 1 433 ? -13.484 21.391 -31.234 1 74 433 ILE A CA 1
ATOM 3427 C C . ILE A 1 433 ? -14.719 22.078 -31.797 1 74 433 ILE A C 1
ATOM 3429 O O . ILE A 1 433 ? -15.367 21.562 -32.719 1 74 433 ILE A O 1
ATOM 3433 N N . LYS A 1 434 ? -15.094 23.203 -31.266 1 77.88 434 LYS A N 1
ATOM 3434 C CA . LYS A 1 434 ? -16.375 23.812 -31.578 1 77.88 434 LYS A CA 1
ATOM 3435 C C . LYS A 1 434 ? -16.5 24.109 -33.062 1 77.88 434 LYS A C 1
ATOM 3437 O O . LYS A 1 434 ? -17.578 24 -33.656 1 77.88 434 LYS A O 1
ATOM 3442 N N . ASP A 1 435 ? -15.398 24.469 -33.625 1 76.38 435 ASP A N 1
ATOM 3443 C CA . ASP A 1 435 ? -15.453 24.875 -35.031 1 76.38 435 ASP A CA 1
ATOM 3444 C C . ASP A 1 435 ? -14.859 23.797 -35.938 1 76.38 435 ASP A C 1
ATOM 3446 O O . ASP A 1 435 ? -14.547 24.062 -37.094 1 76.38 435 ASP A O 1
ATOM 3450 N N . THR A 1 436 ? -14.586 22.656 -35.344 1 65 436 THR A N 1
ATOM 3451 C CA . THR A 1 436 ? -14 21.594 -36.125 1 65 436 THR A CA 1
ATOM 3452 C C . THR A 1 436 ? -14.984 20.438 -36.281 1 65 436 THR A C 1
ATOM 3454 O O . THR A 1 436 ? -15.906 20.281 -35.5 1 65 436 THR A O 1
ATOM 3457 N N . PRO A 1 437 ? -14.758 19.812 -37.344 1 58.41 437 PRO A N 1
ATOM 3458 C CA . PRO A 1 437 ? -15.594 18.625 -37.5 1 58.41 437 PRO A CA 1
ATOM 3459 C C . PRO A 1 437 ? -15.211 17.5 -36.531 1 58.41 437 PRO A C 1
ATOM 3461 O O . PRO A 1 437 ? -15.938 16.5 -36.438 1 58.41 437 PRO A O 1
ATOM 3464 N N . TYR A 1 438 ? -14.07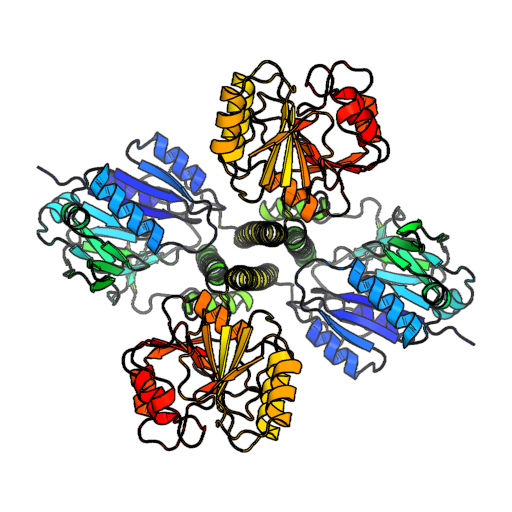8 17.719 -35.875 1 52.41 438 TYR A N 1
ATOM 3465 C CA . TYR A 1 438 ? -13.57 16.672 -35 1 52.41 438 TYR A CA 1
ATOM 3466 C C . TYR A 1 438 ? -14.273 16.719 -33.625 1 52.41 438 TYR A C 1
ATOM 3468 O O . TYR A 1 438 ? -14.586 17.797 -33.125 1 52.41 438 TYR A O 1
ATOM 3476 N N . SER A 1 439 ? -14.812 15.523 -33.312 1 56.91 439 SER A N 1
ATOM 3477 C CA . SER A 1 439 ? -15.336 15.359 -31.969 1 56.91 439 SER A CA 1
ATOM 3478 C C . SER A 1 439 ? -14.305 14.711 -31.047 1 56.91 439 SER A C 1
ATOM 3480 O O . SER A 1 439 ? -13.289 14.188 -31.516 1 56.91 439 SER A O 1
ATOM 3482 N N . LEU A 1 440 ? -14.289 15.016 -29.875 1 60.19 440 LEU A N 1
ATOM 3483 C CA . LEU A 1 440 ? -13.469 14.281 -28.906 1 60.19 440 LEU A CA 1
ATOM 3484 C C . LEU A 1 440 ? -13.484 12.789 -29.203 1 60.19 440 LEU A C 1
ATOM 3486 O O . LEU A 1 440 ? -14.531 12.234 -29.562 1 60.19 440 LEU A O 1
ATOM 3490 N N . THR A 1 441 ? -12.336 12.18 -29.594 1 56.06 441 THR A N 1
ATOM 3491 C CA . THR A 1 441 ? -12.227 10.797 -30.062 1 56.06 441 THR A CA 1
ATOM 3492 C C . THR A 1 441 ? -13.227 9.898 -29.328 1 56.06 441 THR A C 1
ATOM 3494 O O . THR A 1 441 ? -13.836 9.023 -29.938 1 56.06 441 THR A O 1
ATOM 3497 N N . GLY A 1 442 ? -13.469 10.18 -28.109 1 63.22 442 GLY A N 1
ATOM 3498 C CA . GLY A 1 442 ? -14.445 9.359 -27.422 1 63.22 442 GLY A CA 1
ATOM 3499 C C . GLY A 1 442 ? -15.836 9.961 -27.406 1 63.22 442 GLY A C 1
ATOM 3500 O O . GLY A 1 442 ? -16.812 9.289 -27.047 1 63.22 442 GLY A O 1
ATOM 3501 N N . GLY A 1 443 ? -15.969 11.133 -28.078 1 72 443 GLY A N 1
ATOM 3502 C CA . GLY A 1 443 ? -17.25 11.836 -28.062 1 72 443 GLY A CA 1
ATOM 3503 C C . GLY A 1 443 ? -17.875 11.891 -26.688 1 72 443 GLY A C 1
ATOM 3504 O O . GLY A 1 443 ? -17.172 12.008 -25.688 1 72 443 GLY A O 1
ATOM 3505 N N . VAL A 1 444 ? -19.172 11.867 -26.719 1 79.69 444 VAL A N 1
ATOM 3506 C CA . VAL A 1 444 ? -19.906 11.898 -25.469 1 79.69 444 VAL A CA 1
ATOM 3507 C C . VAL A 1 444 ? -19.719 10.586 -24.719 1 79.69 444 VAL A C 1
ATOM 3509 O O . VAL A 1 444 ? -19.719 10.555 -23.484 1 79.69 444 VAL A O 1
ATOM 3512 N N . SER A 1 445 ? -19.438 9.516 -25.547 1 83.69 445 SER A N 1
ATOM 3513 C CA . SER A 1 445 ? -19.266 8.195 -24.953 1 83.69 445 SER A CA 1
ATOM 3514 C C . SER A 1 445 ? -17.953 8.094 -24.172 1 83.69 445 SER A C 1
ATOM 3516 O O . SER A 1 445 ? -17.766 7.176 -23.375 1 83.69 445 SER A O 1
ATOM 3518 N N . GLY A 1 446 ? -17.062 8.953 -24.422 1 80.25 446 GLY A N 1
ATOM 3519 C CA . GLY A 1 446 ? -15.781 8.961 -23.734 1 80.25 446 GLY A CA 1
ATOM 3520 C C . GLY A 1 446 ? -15.805 9.758 -22.453 1 80.25 446 GLY A C 1
ATOM 3521 O O . GLY A 1 446 ? -14.781 9.891 -21.766 1 80.25 446 GLY A O 1
ATOM 3522 N N . MET A 1 447 ? -17.031 10.188 -22.109 1 83.56 447 MET A N 1
ATOM 3523 C CA . MET A 1 447 ? -17.125 11.055 -20.938 1 83.56 447 MET A CA 1
ATOM 3524 C C . MET A 1 447 ? -17.891 10.367 -19.828 1 83.56 447 MET A C 1
ATOM 3526 O O . MET A 1 447 ? -18.812 9.586 -20.078 1 83.56 447 MET A O 1
ATOM 3530 N N . MET A 1 448 ? -17.453 10.617 -18.672 1 89.88 448 MET A N 1
ATOM 3531 C CA . MET A 1 448 ? -18.234 10.289 -17.484 1 89.88 448 MET A CA 1
ATOM 3532 C C . MET A 1 448 ? -18.469 11.523 -16.625 1 89.88 448 MET A C 1
ATOM 3534 O O . MET A 1 448 ? -17.531 12.305 -16.391 1 89.88 448 MET A O 1
ATOM 3538 N N . LEU A 1 449 ? -19.734 11.656 -16.234 1 90.31 449 LEU A N 1
ATOM 3539 C CA . LEU A 1 449 ? -20.125 12.812 -15.43 1 90.31 449 LEU A CA 1
ATOM 3540 C C . LEU A 1 449 ? -20.375 12.414 -13.977 1 90.31 449 LEU A C 1
ATOM 3542 O O . LEU A 1 449 ? -20.922 11.344 -13.711 1 90.31 449 LEU A O 1
ATOM 3546 N N . ARG A 1 450 ? -19.906 13.234 -13.086 1 88.44 450 ARG A N 1
ATOM 3547 C CA . ARG A 1 450 ? -20.25 13.023 -11.688 1 88.44 450 ARG A CA 1
ATOM 3548 C C . ARG A 1 450 ? -21.75 13.164 -11.461 1 88.44 450 ARG A C 1
ATOM 3550 O O . ARG A 1 450 ? -22.344 12.414 -10.672 1 88.44 450 ARG A O 1
ATOM 3557 N N . ASN A 1 451 ? -22.297 14.172 -12.07 1 84.88 451 ASN A N 1
ATOM 3558 C CA . ASN A 1 451 ? -23.734 14.414 -12.117 1 84.88 451 ASN A CA 1
ATOM 3559 C C . ASN A 1 451 ? -24.156 15.117 -13.398 1 84.88 451 ASN A C 1
ATOM 3561 O O . ASN A 1 451 ? -23.328 15.781 -14.039 1 84.88 451 ASN A O 1
ATOM 3565 N N . ILE A 1 452 ? -25.375 14.883 -13.766 1 82 452 ILE A N 1
ATOM 3566 C CA . ILE A 1 452 ? -25.859 15.617 -14.922 1 82 452 ILE A CA 1
ATOM 3567 C C . ILE A 1 452 ? -26.156 17.062 -14.523 1 82 452 ILE A C 1
ATOM 3569 O O . ILE A 1 452 ? -26.891 17.312 -13.562 1 82 452 ILE A O 1
ATOM 3573 N N . PRO A 1 453 ? -25.469 17.859 -15.258 1 79.62 453 PRO A N 1
ATOM 3574 C CA . PRO A 1 453 ? -25.781 19.266 -14.945 1 79.62 453 PRO A CA 1
ATOM 3575 C C . PRO A 1 453 ? -27.266 19.594 -15.109 1 79.62 453 PRO A C 1
ATOM 3577 O O . PRO A 1 453 ? -27.922 19.031 -15.992 1 79.62 453 PRO A O 1
ATOM 3580 N N . GLN A 1 454 ? -27.734 20.5 -14.336 1 75.5 454 GLN A N 1
ATOM 3581 C CA . GLN A 1 454 ? -29.141 20.891 -14.336 1 75.5 454 GLN A CA 1
ATOM 3582 C C . GLN A 1 454 ? -29.547 21.453 -15.695 1 75.5 454 GLN A C 1
ATOM 3584 O O . GLN A 1 454 ? -30.703 21.297 -16.109 1 75.5 454 GLN A O 1
ATOM 3589 N N . ASP A 1 455 ? -28.625 21.984 -16.359 1 77.12 455 ASP A N 1
ATOM 3590 C CA . ASP A 1 455 ? -28.953 22.656 -17.609 1 77.12 455 ASP A CA 1
ATOM 3591 C C . ASP A 1 455 ? -28.938 21.656 -18.781 1 77.12 455 ASP A C 1
ATOM 3593 O O . ASP A 1 455 ? -29.297 22.016 -19.906 1 77.12 455 ASP A O 1
ATOM 3597 N N . LEU A 1 456 ? -28.609 20.5 -18.547 1 82.5 456 LEU A N 1
ATOM 3598 C CA . LEU A 1 456 ? -28.609 19.484 -19.594 1 82.5 456 LEU A CA 1
ATOM 3599 C C . LEU A 1 456 ? -29.859 18.625 -19.531 1 82.5 456 LEU A C 1
ATOM 3601 O O . LEU A 1 456 ? -29.953 17.719 -18.703 1 82.5 456 LEU A O 1
ATOM 3605 N N . GLN A 1 457 ? -30.797 18.969 -20.406 1 85.06 457 GLN A N 1
ATOM 3606 C CA . GLN A 1 457 ? -32 18.172 -20.531 1 85.06 457 GLN A CA 1
ATOM 3607 C C . GLN A 1 457 ? -31.875 17.141 -21.656 1 85.06 457 GLN A C 1
ATOM 3609 O O . GLN A 1 457 ? -31.766 17.5 -22.828 1 85.06 457 GLN A O 1
ATOM 3614 N N . LEU A 1 458 ? -32 15.977 -21.359 1 86 458 LEU A N 1
ATOM 3615 C CA . LEU A 1 458 ? -31.688 14.875 -22.266 1 86 458 LEU A CA 1
ATOM 3616 C C . LEU A 1 458 ? -32.562 14.93 -23.516 1 86 458 LEU A C 1
ATOM 3618 O O . LEU A 1 458 ? -32.062 14.781 -24.641 1 86 458 LEU A O 1
ATOM 3622 N N . PRO A 1 459 ? -33.875 15.281 -23.344 1 86.25 459 PRO A N 1
ATOM 3623 C CA . PRO A 1 459 ? -34.719 15.297 -24.547 1 86.25 459 PRO A CA 1
ATOM 3624 C C . PRO A 1 459 ? -34.25 16.359 -25.562 1 86.25 459 PRO A C 1
ATOM 3626 O O . PRO A 1 459 ? -34.469 16.188 -26.766 1 86.25 459 PRO A O 1
ATOM 3629 N N . GLU A 1 460 ? -33.594 17.312 -25.047 1 88.06 460 GLU A N 1
ATOM 3630 C CA . GLU A 1 460 ? -33.188 18.422 -25.906 1 88.06 460 GLU A CA 1
ATOM 3631 C C . GLU A 1 460 ? -31.891 18.094 -26.656 1 88.06 460 GLU A C 1
ATOM 3633 O O . GLU A 1 460 ? -31.578 18.766 -27.641 1 88.06 460 GLU A O 1
ATOM 3638 N N . VAL A 1 461 ? -31.266 17.094 -26.188 1 89 461 VAL A N 1
ATOM 3639 C CA . VAL A 1 461 ? -29.969 16.844 -26.797 1 89 461 VAL A CA 1
ATOM 3640 C C . VAL A 1 461 ? -30 15.5 -27.531 1 89 461 VAL A C 1
ATOM 3642 O O . VAL A 1 461 ? -28.953 14.945 -27.875 1 89 461 VAL A O 1
ATOM 3645 N N . ILE A 1 462 ? -31.156 14.984 -27.719 1 89.44 462 ILE A N 1
ATOM 3646 C CA . ILE A 1 462 ? -31.359 13.766 -28.484 1 89.44 462 ILE A CA 1
ATOM 3647 C C . ILE A 1 462 ? -32.188 14.07 -29.719 1 89.44 462 ILE A C 1
ATOM 3649 O O . ILE A 1 462 ? -33.281 14.641 -29.609 1 89.44 462 ILE A O 1
ATOM 3653 N N . GLU A 1 463 ? -31.641 13.773 -30.875 1 87.69 463 GLU A N 1
ATOM 3654 C CA . GLU A 1 463 ? -32.344 13.891 -32.156 1 87.69 463 GLU A CA 1
ATOM 3655 C C . GLU A 1 463 ? -32.312 12.578 -32.938 1 87.69 463 GLU A C 1
ATOM 3657 O O . GLU A 1 463 ? -31.25 12.016 -33.156 1 87.69 463 GLU A O 1
ATOM 3662 N N . ASN A 1 464 ? -33.469 12.031 -33.344 1 85.12 464 ASN A N 1
ATOM 3663 C CA . ASN A 1 464 ? -33.562 10.758 -34.031 1 85.12 464 ASN A CA 1
ATOM 3664 C C . ASN A 1 464 ? -32.906 9.625 -33.25 1 85.12 464 ASN A C 1
ATOM 3666 O O . ASN A 1 464 ? -32.25 8.773 -33.844 1 85.12 464 ASN A O 1
ATOM 3670 N N . TYR A 1 465 ? -32.969 9.875 -31.953 1 87.5 465 TYR A N 1
ATOM 3671 C CA . TYR A 1 465 ? -32.469 8.891 -31 1 87.5 465 TYR A CA 1
ATOM 3672 C C . TYR A 1 465 ? -30.969 8.703 -31.156 1 87.5 465 TYR A C 1
ATOM 3674 O O . TYR A 1 465 ? -30.469 7.574 -31.141 1 87.5 465 TYR A O 1
ATOM 3682 N N . GLN A 1 466 ? -30.391 9.859 -31.484 1 87.25 466 GLN A N 1
ATOM 3683 C CA . GLN A 1 466 ? -28.938 10.016 -31.453 1 87.25 466 GLN A CA 1
ATOM 3684 C C . GLN A 1 466 ? -28.531 11.234 -30.641 1 87.25 466 GLN A C 1
ATOM 3686 O O . GLN A 1 466 ? -29.25 12.234 -30.609 1 87.25 466 GLN A O 1
ATOM 3691 N N . TRP A 1 467 ? -27.391 11.117 -30.031 1 89.31 467 TRP A N 1
ATOM 3692 C CA . TRP A 1 467 ? -26.891 12.25 -29.266 1 89.31 467 TRP A CA 1
ATOM 3693 C C . TRP A 1 467 ? -26.516 13.414 -30.172 1 89.31 467 TRP A C 1
ATOM 3695 O O . TRP A 1 467 ? -25.891 13.219 -31.219 1 89.31 467 TRP A O 1
ATOM 3705 N N . GLN A 1 468 ? -26.938 14.516 -29.766 1 87.56 468 GLN A N 1
ATOM 3706 C CA . GLN A 1 468 ? -26.359 15.727 -30.359 1 87.56 468 GLN A CA 1
ATOM 3707 C C . GLN A 1 468 ? -25.047 16.094 -29.672 1 87.56 468 GLN A C 1
ATOM 3709 O O . GLN A 1 468 ? -25.016 16.984 -28.812 1 87.56 468 GLN A O 1
ATOM 3714 N N . GLU A 1 469 ? -24.062 15.484 -30.062 1 83.69 469 GLU A N 1
ATOM 3715 C CA . GLU A 1 469 ? -22.781 15.508 -29.359 1 83.69 469 GLU A CA 1
ATOM 3716 C C . GLU A 1 469 ? -22.266 16.922 -29.203 1 83.69 469 GLU A C 1
ATOM 3718 O O . GLU A 1 469 ? -21.828 17.328 -28.109 1 83.69 469 GLU A O 1
ATOM 3723 N N . LYS A 1 470 ? -22.328 17.656 -30.234 1 82.25 470 LYS A N 1
ATOM 3724 C CA . LYS A 1 470 ? -21.797 19.016 -30.188 1 82.25 470 LYS A CA 1
ATOM 3725 C C . LYS A 1 470 ? -22.562 19.875 -29.203 1 82.25 470 LYS A C 1
ATOM 3727 O O . LYS A 1 470 ? -21.984 20.703 -28.5 1 82.25 470 LYS A O 1
ATOM 3732 N N . GLU A 1 471 ? -23.844 19.672 -29.188 1 84.69 471 GLU A N 1
ATOM 3733 C CA . GLU A 1 471 ? -24.672 20.422 -28.25 1 84.69 471 GLU A CA 1
ATOM 3734 C C . GLU A 1 471 ? -24.359 20.031 -26.797 1 84.69 471 GLU A C 1
ATOM 3736 O O . GLU A 1 471 ? -24.297 20.891 -25.922 1 84.69 471 GLU A O 1
ATOM 3741 N N . ILE A 1 472 ? -24.203 18.812 -26.641 1 87.5 472 ILE A N 1
ATOM 3742 C CA . ILE A 1 472 ? -23.891 18.312 -25.297 1 87.5 472 ILE A CA 1
ATOM 3743 C C . ILE A 1 472 ? -22.531 18.859 -24.844 1 87.5 472 ILE A C 1
ATOM 3745 O O . ILE A 1 472 ? -22.422 19.406 -23.75 1 87.5 472 ILE A O 1
ATOM 3749 N N . LEU A 1 473 ? -21.562 18.781 -25.688 1 82.06 473 LEU A N 1
ATOM 3750 C CA . LEU A 1 473 ? -20.219 19.219 -25.359 1 82.06 473 LEU A CA 1
ATOM 3751 C C . LEU A 1 473 ? -20.188 20.734 -25.156 1 82.06 473 LEU A C 1
ATOM 3753 O O . LEU A 1 473 ? -19.453 21.234 -24.281 1 82.06 473 LEU A O 1
ATOM 3757 N N . GLY A 1 474 ? -20.938 21.375 -25.906 1 81.56 474 GLY A N 1
ATOM 3758 C CA . GLY A 1 474 ? -21.016 22.812 -25.75 1 81.56 474 GLY A CA 1
ATOM 3759 C C . GLY A 1 474 ? -21.594 23.25 -24.406 1 81.56 474 GLY A C 1
ATOM 3760 O O . GLY A 1 474 ? -21.219 24.297 -23.875 1 81.56 474 GLY A O 1
ATOM 3761 N N . LYS A 1 475 ? -22.406 22.469 -23.891 1 84.44 475 LYS A N 1
ATOM 3762 C CA . LYS A 1 475 ? -23.031 22.766 -22.609 1 84.44 475 LYS A CA 1
ATOM 3763 C C . LYS A 1 475 ? -22.141 22.312 -21.438 1 84.44 475 LYS A C 1
ATOM 3765 O O . LYS A 1 475 ? -22.156 22.938 -20.375 1 84.44 475 LYS A O 1
ATOM 3770 N N . LEU A 1 476 ? -21.406 21.312 -21.719 1 83 476 LEU A N 1
ATOM 3771 C CA . LEU A 1 476 ? -20.688 20.672 -20.609 1 83 476 LEU A CA 1
ATOM 3772 C C . LEU A 1 476 ? -19.281 21.25 -20.469 1 83 476 LEU A C 1
ATOM 3774 O O . LEU A 1 476 ? -18.766 21.359 -19.359 1 83 476 LEU A O 1
ATOM 3778 N N . LEU A 1 477 ? -18.625 21.609 -21.484 1 77.56 477 LEU A N 1
ATOM 3779 C CA . LEU A 1 477 ? -17.188 21.844 -21.484 1 77.56 477 LEU A CA 1
ATOM 3780 C C . LEU A 1 477 ? -16.859 23.25 -21.016 1 77.56 477 LEU A C 1
ATOM 3782 O O . LEU A 1 477 ? -16.031 23.438 -20.125 1 77.56 477 LEU A O 1
ATOM 3786 N N . PRO A 1 478 ? -17.562 24.25 -21.5 1 74.88 478 PRO A N 1
ATOM 3787 C CA . PRO A 1 478 ? -17.094 25.594 -21.172 1 74.88 478 PRO A CA 1
ATOM 3788 C C . PRO A 1 478 ? -17.188 25.891 -19.672 1 74.88 478 PRO A C 1
ATOM 3790 O O . PRO A 1 478 ? -18.234 25.656 -19.062 1 74.88 478 PRO A O 1
ATOM 3793 N N . GLY A 1 479 ? -16.047 26.391 -19.094 1 66.12 479 GLY A N 1
ATOM 3794 C CA . GLY A 1 479 ? -16.016 26.922 -17.75 1 66.12 479 GLY A CA 1
ATOM 3795 C C . GLY A 1 479 ? -15.781 25.859 -16.688 1 66.12 479 GLY A C 1
ATOM 3796 O O . GLY A 1 479 ? -15.859 26.125 -15.492 1 66.12 479 GLY A O 1
ATOM 3797 N N . LYS A 1 480 ? -15.594 24.609 -17.172 1 71.06 480 LYS A N 1
ATOM 3798 C CA . LYS A 1 480 ? -15.391 23.516 -16.219 1 71.06 480 LYS A CA 1
ATOM 3799 C C . LYS A 1 480 ? -14.031 22.859 -16.422 1 71.06 480 LYS A C 1
ATOM 3801 O O . LYS A 1 480 ? -13.414 23 -17.484 1 71.06 480 LYS A O 1
ATOM 3806 N N . LEU A 1 481 ? -13.523 22.312 -15.367 1 68.38 481 LEU A N 1
ATOM 3807 C CA . LEU A 1 481 ? -12.273 21.562 -15.422 1 68.38 481 LEU A CA 1
ATOM 3808 C C . LEU A 1 481 ? -12.539 20.078 -15.648 1 68.38 481 LEU A C 1
ATOM 3810 O O . LEU A 1 481 ? -13.461 19.516 -15.055 1 68.38 481 LEU A O 1
ATOM 3814 N N . PHE A 1 482 ? -11.711 19.578 -16.594 1 70.31 482 PHE A N 1
ATOM 3815 C CA . PHE A 1 482 ? -11.906 18.188 -16.969 1 70.31 482 PHE A CA 1
ATOM 3816 C C . PHE A 1 482 ? -10.672 17.359 -16.641 1 70.31 482 PHE A C 1
ATOM 3818 O O . PHE A 1 482 ? -9.547 17.844 -16.75 1 70.31 482 PHE A O 1
ATOM 3825 N N . LEU A 1 483 ? -11.023 16.203 -16.203 1 70.38 483 LEU A N 1
ATOM 3826 C CA . LEU A 1 483 ? -9.992 15.18 -16.109 1 70.38 483 LEU A CA 1
ATOM 3827 C C . LEU A 1 483 ? -9.859 14.406 -17.406 1 70.38 483 LEU A C 1
ATOM 3829 O O . LEU A 1 483 ? -10.812 13.75 -17.844 1 70.38 483 LEU A O 1
ATOM 3833 N N . VAL A 1 484 ? -8.773 14.531 -18.078 1 65.38 484 VAL A N 1
ATOM 3834 C CA . VAL A 1 484 ? -8.609 13.93 -19.391 1 65.38 484 VAL A CA 1
ATOM 3835 C C . VAL A 1 484 ? -7.641 12.75 -19.312 1 65.38 484 VAL A C 1
ATOM 3837 O O . VAL A 1 484 ? -6.508 12.906 -18.844 1 65.38 484 VAL A O 1
ATOM 3840 N N . PHE A 1 485 ? -8.125 11.562 -19.688 1 62.19 485 PHE A N 1
ATOM 3841 C CA . PHE A 1 485 ? -7.27 10.391 -19.828 1 62.19 485 PHE A CA 1
ATOM 3842 C C . PHE A 1 485 ? -6.465 10.453 -21.109 1 62.19 485 PHE A C 1
ATOM 3844 O O . PHE A 1 485 ? -7.031 10.547 -22.203 1 62.19 485 PHE A O 1
ATOM 3851 N N . SER A 1 486 ? -5.145 10.844 -21.062 1 57.94 486 SER A N 1
ATOM 3852 C CA . SER A 1 486 ? -4.383 10.93 -22.312 1 57.94 486 SER A CA 1
ATOM 3853 C C . SER A 1 486 ? -3.016 10.266 -22.172 1 57.94 486 SER A C 1
ATOM 3855 O O . SER A 1 486 ? -2.418 10.297 -21.094 1 57.94 486 SER A O 1
ATOM 3857 N N . GLU A 1 487 ? -2.664 9.242 -23.031 1 51.44 487 GLU A N 1
ATOM 3858 C CA . GLU A 1 487 ? -1.297 8.734 -23.125 1 51.44 487 GLU A CA 1
ATOM 3859 C C . GLU A 1 487 ? -0.303 9.875 -23.328 1 51.44 487 GLU A C 1
ATOM 3861 O O . GLU A 1 487 ? 0.856 9.781 -22.922 1 51.44 487 GLU A O 1
ATOM 3866 N N . ARG A 1 488 ? -0.529 10.938 -24.234 1 39.38 488 ARG A N 1
ATOM 3867 C CA . ARG A 1 488 ? 0.386 11.859 -24.906 1 39.38 488 ARG A CA 1
ATOM 3868 C C . ARG A 1 488 ? 0.691 13.062 -24.016 1 39.38 488 ARG A C 1
ATOM 3870 O O . ARG A 1 488 ? 1.479 13.938 -24.391 1 39.38 488 ARG A O 1
ATOM 3877 N N . PHE A 1 489 ? -0.091 13.57 -23.141 1 34.94 489 PHE A N 1
ATOM 3878 C CA . PHE A 1 489 ? 0.255 14.977 -22.938 1 34.94 489 PHE A CA 1
ATOM 3879 C C . PHE A 1 489 ? 1.479 15.102 -22.031 1 34.94 489 PHE A C 1
ATOM 3881 O O . PHE A 1 489 ? 1.373 15 -20.812 1 34.94 489 PHE A O 1
ATOM 3888 N N . VAL A 1 490 ? 2.465 14.461 -22.125 1 29.62 490 VAL A N 1
ATOM 3889 C CA . VAL A 1 490 ? 3.721 15 -21.625 1 29.62 490 VAL A CA 1
ATOM 3890 C C . VAL A 1 490 ? 3.883 16.453 -22.078 1 29.62 490 VAL A C 1
ATOM 3892 O O . VAL A 1 490 ? 3.76 16.75 -23.266 1 29.62 490 VAL A O 1
ATOM 3895 N N . MET B 1 1 ? 0.405 47.125 22.031 1 52.12 1 MET B N 1
ATOM 3896 C CA . MET B 1 1 ? 0.764 45.812 22.562 1 52.12 1 MET B CA 1
ATOM 3897 C C . MET B 1 1 ? 1.237 44.875 21.453 1 52.12 1 MET B C 1
ATOM 3899 O O . MET B 1 1 ? 0.752 44.969 20.312 1 52.12 1 MET B O 1
ATOM 3903 N N . SER B 1 2 ? 2.494 44.281 21.531 1 78 2 SER B N 1
ATOM 3904 C CA . SER B 1 2 ? 3.121 43.438 20.5 1 78 2 SER B CA 1
ATOM 3905 C C . SER B 1 2 ? 2.262 42.25 20.172 1 78 2 SER B C 1
ATOM 3907 O O . SER B 1 2 ? 1.635 41.656 21.047 1 78 2 SER B O 1
ATOM 3909 N N . GLU B 1 3 ? 1.965 42.094 18.906 1 89.94 3 GLU B N 1
ATOM 3910 C CA . GLU B 1 3 ? 1.127 40.969 18.453 1 89.94 3 GLU B CA 1
ATOM 3911 C C . GLU B 1 3 ? 1.764 39.625 18.766 1 89.94 3 GLU B C 1
ATOM 3913 O O . GLU B 1 3 ? 2.982 39.469 18.656 1 89.94 3 GLU B O 1
ATOM 3918 N N . LYS B 1 4 ? 0.924 38.812 19.391 1 96.94 4 LYS B N 1
ATOM 3919 C CA . LYS B 1 4 ? 1.349 37.438 19.609 1 96.94 4 LYS B CA 1
ATOM 3920 C C . LYS B 1 4 ? 1.637 36.719 18.297 1 96.94 4 LYS B C 1
ATOM 3922 O O . LYS B 1 4 ? 0.795 36.719 17.406 1 96.94 4 LYS B O 1
ATOM 3927 N N . ILE B 1 5 ? 2.826 36.094 18.188 1 97.88 5 ILE B N 1
ATOM 3928 C CA . ILE B 1 5 ? 3.252 35.438 16.969 1 97.88 5 ILE B CA 1
ATOM 3929 C C . ILE B 1 5 ? 3.273 33.938 17.172 1 97.88 5 ILE B C 1
ATOM 3931 O O . ILE B 1 5 ? 3.955 33.438 18.062 1 97.88 5 ILE B O 1
ATOM 3935 N N . ILE B 1 6 ? 2.535 33.188 16.344 1 98.38 6 ILE B N 1
ATOM 3936 C CA . ILE B 1 6 ? 2.516 31.734 16.422 1 98.38 6 ILE B CA 1
ATOM 3937 C C . ILE B 1 6 ? 2.928 31.141 15.078 1 98.38 6 ILE B C 1
ATOM 3939 O O . ILE B 1 6 ? 2.369 31.484 14.031 1 98.38 6 ILE B O 1
ATOM 3943 N N . VAL B 1 7 ? 3.887 30.25 15.094 1 98.56 7 VAL B N 1
ATOM 3944 C CA . VAL B 1 7 ? 4.328 29.516 13.914 1 98.56 7 VAL B CA 1
ATOM 3945 C C . VAL B 1 7 ? 3.621 28.156 13.852 1 98.56 7 VAL B C 1
ATOM 3947 O O . VAL B 1 7 ? 3.471 27.484 14.867 1 98.56 7 VAL B O 1
ATOM 3950 N N . VAL B 1 8 ? 3.082 27.797 12.664 1 98.25 8 VAL B N 1
ATOM 3951 C CA . VAL B 1 8 ? 2.469 26.484 12.484 1 98.25 8 VAL B CA 1
ATOM 3952 C C . VAL B 1 8 ? 3.174 25.734 11.359 1 98.25 8 VAL B C 1
ATOM 3954 O O . VAL B 1 8 ? 3.549 26.344 10.344 1 98.25 8 VAL B O 1
ATOM 3957 N N . SER B 1 9 ? 3.402 24.453 11.578 1 97.56 9 SER B N 1
ATOM 3958 C CA . SER B 1 9 ? 4.145 23.672 10.586 1 97.56 9 SER B CA 1
ATOM 3959 C C . SER B 1 9 ? 3.768 22.203 10.641 1 97.56 9 SER B C 1
ATOM 3961 O O . SER B 1 9 ? 3.088 21.766 11.57 1 97.56 9 SER B O 1
ATOM 3963 N N . MET B 1 10 ? 4.078 21.562 9.617 1 94.81 10 MET B N 1
ATOM 3964 C CA . MET B 1 10 ? 3.988 20.109 9.508 1 94.81 10 MET B CA 1
ATOM 3965 C C . MET B 1 10 ? 5.348 19.516 9.172 1 94.81 10 MET B C 1
ATOM 3967 O O . MET B 1 10 ? 6.09 20.062 8.352 1 94.81 10 MET B O 1
ATOM 3971 N N . ALA B 1 11 ? 5.664 18.453 9.922 1 94 11 ALA B N 1
ATOM 3972 C CA . ALA B 1 11 ? 6.984 17.859 9.734 1 94 11 ALA B CA 1
ATOM 3973 C C . ALA B 1 11 ? 6.871 16.375 9.375 1 94 11 ALA B C 1
ATOM 3975 O O . ALA B 1 11 ? 6.031 15.664 9.922 1 94 11 ALA B O 1
ATOM 3976 N N . LYS B 1 12 ? 7.625 15.953 8.406 1 91.06 12 LYS B N 1
ATOM 3977 C CA . LYS B 1 12 ? 7.789 14.539 8.062 1 91.06 12 LYS B CA 1
ATOM 3978 C C . LYS B 1 12 ? 9.25 14.219 7.762 1 91.06 12 LYS B C 1
ATOM 3980 O O . LYS B 1 12 ? 9.797 14.656 6.75 1 91.06 12 LYS B O 1
ATOM 3985 N N . ASN B 1 13 ? 9.875 13.422 8.586 1 91.06 13 ASN B N 1
ATOM 3986 C CA . ASN B 1 13 ? 11.258 12.977 8.438 1 91.06 13 ASN B CA 1
ATOM 3987 C C . ASN B 1 13 ? 12.219 14.156 8.289 1 91.06 13 ASN B C 1
ATOM 3989 O O . ASN B 1 13 ? 12.992 14.219 7.336 1 91.06 13 ASN B O 1
ATOM 3993 N N . GLU B 1 14 ? 12.141 15.062 9.211 1 93.88 14 GLU B N 1
ATOM 3994 C CA . GLU B 1 14 ? 12.969 16.266 9.188 1 93.88 14 GLU B CA 1
ATOM 3995 C C . GLU B 1 14 ? 13.93 16.297 10.375 1 93.88 14 GLU B C 1
ATOM 3997 O O . GLU B 1 14 ? 14.18 17.359 10.945 1 93.88 14 GLU B O 1
ATOM 4002 N N . ALA B 1 15 ? 14.406 15.156 10.781 1 92.88 15 ALA B N 1
ATOM 4003 C CA . ALA B 1 15 ? 15.273 15.062 11.953 1 92.88 15 ALA B CA 1
ATOM 4004 C C . ALA B 1 15 ? 16.531 15.906 11.781 1 92.88 15 ALA B C 1
ATOM 4006 O O . ALA B 1 15 ? 17.078 16.422 12.758 1 92.88 15 ALA B O 1
ATOM 4007 N N . ASP B 1 16 ? 16.938 16.141 10.586 1 92.06 16 ASP B N 1
ATOM 4008 C CA . ASP B 1 16 ? 18.203 16.844 10.312 1 92.06 16 ASP B CA 1
ATOM 4009 C C . ASP B 1 16 ? 18.047 18.344 10.531 1 92.06 16 ASP B C 1
ATOM 4011 O O . ASP B 1 16 ? 19.047 19.047 10.758 1 92.06 16 ASP B O 1
ATOM 4015 N N . ILE B 1 17 ? 16.781 18.875 10.523 1 95.19 17 ILE B N 1
ATOM 4016 C CA . ILE B 1 17 ? 16.719 20.328 10.586 1 95.19 17 ILE B CA 1
ATOM 4017 C C . ILE B 1 17 ? 15.609 20.75 11.539 1 95.19 17 ILE B C 1
ATOM 4019 O O . ILE B 1 17 ? 15.445 21.938 11.82 1 95.19 17 ILE B O 1
ATOM 4023 N N . ILE B 1 18 ? 14.844 19.828 12.086 1 97.06 18 ILE B N 1
ATOM 4024 C CA . ILE B 1 18 ? 13.695 20.188 12.906 1 97.06 18 ILE B CA 1
ATOM 4025 C C . ILE B 1 18 ? 14.148 20.984 14.125 1 97.06 18 ILE B C 1
ATOM 4027 O O . ILE B 1 18 ? 13.477 21.922 14.547 1 97.06 18 ILE B O 1
ATOM 4031 N N . GLU B 1 19 ? 15.25 20.609 14.695 1 97.62 19 GLU B N 1
ATOM 4032 C CA . GLU B 1 19 ? 15.781 21.344 15.836 1 97.62 19 GLU B CA 1
ATOM 4033 C C . GLU B 1 19 ? 16.188 22.766 15.453 1 97.62 19 GLU B C 1
ATOM 4035 O O . GLU B 1 19 ? 15.883 23.719 16.172 1 97.62 19 GLU B O 1
ATOM 4040 N N . SER B 1 20 ? 16.891 22.906 14.344 1 97.12 20 SER B N 1
ATOM 4041 C CA . SER B 1 20 ? 17.25 24.234 13.852 1 97.12 20 SER B CA 1
ATOM 4042 C C . SER B 1 20 ? 16.016 25.109 13.672 1 97.12 20 SER B C 1
ATOM 4044 O O . SER B 1 20 ? 16.016 26.297 14.039 1 97.12 20 SER B O 1
ATOM 4046 N N . PHE B 1 21 ? 14.992 24.516 13.141 1 97.81 21 PHE B N 1
ATOM 4047 C CA . PHE B 1 21 ? 13.742 25.234 12.883 1 97.81 21 PHE B CA 1
ATOM 4048 C C . PHE B 1 21 ? 13.141 25.75 14.18 1 97.81 21 PHE B C 1
ATOM 4050 O O . PHE B 1 21 ? 12.844 26.938 14.297 1 97.81 21 PHE B O 1
ATOM 4057 N N . VAL B 1 22 ? 13.016 24.875 15.117 1 98.38 22 VAL B N 1
ATOM 4058 C CA . VAL B 1 22 ? 12.359 25.234 16.375 1 98.38 22 VAL B CA 1
ATOM 4059 C C . VAL B 1 22 ? 13.195 26.281 17.109 1 98.38 22 VAL B C 1
ATOM 4061 O O . VAL B 1 22 ? 12.664 27.297 17.562 1 98.38 22 VAL B O 1
ATOM 4064 N N . ARG B 1 23 ? 14.438 26.062 17.219 1 97.44 23 ARG B N 1
ATOM 4065 C CA . ARG B 1 23 ? 15.289 26.984 17.969 1 97.44 23 ARG B CA 1
ATOM 4066 C C . ARG B 1 23 ? 15.32 28.359 17.312 1 97.44 23 ARG B C 1
ATOM 4068 O O . ARG B 1 23 ? 15.344 29.391 18 1 97.44 23 ARG B O 1
ATOM 4075 N N . TYR B 1 24 ? 15.336 28.391 16.016 1 96.75 24 TYR B N 1
ATOM 4076 C CA . TYR B 1 24 ? 15.352 29.672 15.312 1 96.75 24 TYR B CA 1
ATOM 4077 C C . TYR B 1 24 ? 14.078 30.453 15.594 1 96.75 24 TYR B C 1
ATOM 4079 O O . TYR B 1 24 ? 14.141 31.609 16.016 1 96.75 24 TYR B O 1
ATOM 4087 N N . TYR B 1 25 ? 12.938 29.875 15.391 1 97.12 25 TYR B N 1
ATOM 4088 C CA . TYR B 1 25 ? 11.68 30.609 15.484 1 97.12 25 TYR B CA 1
ATOM 4089 C C . TYR B 1 25 ? 11.336 30.922 16.938 1 97.12 25 TYR B C 1
ATOM 4091 O O . TYR B 1 25 ? 10.648 31.906 17.219 1 97.12 25 TYR B O 1
ATOM 4099 N N . MET B 1 26 ? 11.891 30.156 17.844 1 96.12 26 MET B N 1
ATOM 4100 C CA . MET B 1 26 ? 11.656 30.438 19.25 1 96.12 26 MET B CA 1
ATOM 4101 C C . MET B 1 26 ? 12.414 31.672 19.703 1 96.12 26 MET B C 1
ATOM 4103 O O . MET B 1 26 ? 12.172 32.188 20.781 1 96.12 26 MET B O 1
ATOM 4107 N N . THR B 1 27 ? 13.273 32.188 18.859 1 93.88 27 THR B N 1
ATOM 4108 C CA . THR B 1 27 ? 14 33.406 19.203 1 93.88 27 THR B CA 1
ATOM 4109 C C . THR B 1 27 ? 13.07 34.594 19.172 1 93.88 27 THR B C 1
ATOM 4111 O O . THR B 1 27 ? 13.352 35.625 19.797 1 93.88 27 THR B O 1
ATOM 4114 N N . PHE B 1 28 ? 11.938 34.531 18.438 1 94.12 28 PHE B N 1
ATOM 4115 C CA . PHE B 1 28 ? 11.094 35.719 18.391 1 94.12 28 PHE B CA 1
ATOM 4116 C C . PHE B 1 28 ? 9.617 35.344 18.422 1 94.12 28 PHE B C 1
ATOM 4118 O O . PHE B 1 28 ? 8.758 36.188 18.703 1 94.12 28 PHE B O 1
ATOM 4125 N N . ALA B 1 29 ? 9.258 34.125 18.094 1 96.94 29 ALA B N 1
ATOM 4126 C CA . ALA B 1 29 ? 7.863 33.688 18.141 1 96.94 29 ALA B CA 1
ATOM 4127 C C . ALA B 1 29 ? 7.422 33.406 19.578 1 96.94 29 ALA B C 1
ATOM 4129 O O . ALA B 1 29 ? 8.242 33.031 20.422 1 96.94 29 ALA B O 1
ATOM 4130 N N . ASP B 1 30 ? 6.105 33.531 19.812 1 97.69 30 ASP B N 1
ATOM 4131 C CA . ASP B 1 30 ? 5.551 33.281 21.141 1 97.69 30 ASP B CA 1
ATOM 4132 C C . ASP B 1 30 ? 5.145 31.812 21.281 1 97.69 30 ASP B C 1
ATOM 4134 O O . ASP B 1 30 ? 4.953 31.312 22.391 1 97.69 30 ASP B O 1
ATOM 4138 N N . GLY B 1 31 ? 4.98 31.172 20.203 1 97.75 31 GLY B N 1
ATOM 4139 C CA . GLY B 1 31 ? 4.629 29.766 20.188 1 97.75 31 GLY B CA 1
ATOM 4140 C C . GLY B 1 31 ? 4.801 29.109 18.828 1 97.75 31 GLY B C 1
ATOM 4141 O O . GLY B 1 31 ? 4.836 29.797 17.812 1 97.75 31 GLY B O 1
ATOM 4142 N N . ILE B 1 32 ? 4.934 27.766 18.859 1 98.38 32 ILE B N 1
ATOM 4143 C CA . ILE B 1 32 ? 5.027 26.953 17.656 1 98.38 32 ILE B CA 1
ATOM 4144 C C . ILE B 1 32 ? 4.113 25.734 17.766 1 98.38 32 ILE B C 1
ATOM 4146 O O . ILE B 1 32 ? 4.059 25.094 18.828 1 98.38 32 ILE B O 1
ATOM 4150 N N . ILE B 1 33 ? 3.354 25.516 16.75 1 97.88 33 ILE B N 1
ATOM 4151 C CA . ILE B 1 33 ? 2.59 24.281 16.641 1 97.88 33 ILE B CA 1
ATOM 4152 C C . ILE B 1 33 ? 3.141 23.438 15.492 1 97.88 33 ILE B C 1
ATOM 4154 O O . ILE B 1 33 ? 3.188 23.891 14.344 1 97.88 33 ILE B O 1
ATOM 4158 N N . ILE B 1 34 ? 3.539 22.188 15.812 1 97.44 34 ILE B N 1
ATOM 4159 C CA . ILE B 1 34 ? 4.047 21.297 14.781 1 97.44 34 ILE B CA 1
ATOM 4160 C C . ILE B 1 34 ? 3.268 19.984 14.805 1 97.44 34 ILE B C 1
ATOM 4162 O O . ILE B 1 34 ? 3.084 19.391 15.867 1 97.44 34 ILE B O 1
ATOM 4166 N N . VAL B 1 35 ? 2.764 19.594 13.68 1 95 35 VAL B N 1
ATOM 4167 C CA . VAL B 1 35 ? 2.18 18.266 13.516 1 95 35 VAL B CA 1
ATOM 4168 C C . VAL B 1 35 ? 3.199 17.328 12.867 1 95 35 VAL B C 1
ATOM 4170 O O . VAL B 1 35 ? 3.658 17.562 11.75 1 95 35 VAL B O 1
ATOM 4173 N N . ASP B 1 36 ? 3.613 16.359 13.625 1 93.12 36 ASP B N 1
ATOM 4174 C CA . ASP B 1 36 ? 4.469 15.32 13.07 1 93.12 36 ASP B CA 1
ATOM 4175 C C . ASP B 1 36 ? 3.652 14.32 12.258 1 93.12 36 ASP B C 1
ATOM 4177 O O . ASP B 1 36 ? 2.838 13.578 12.812 1 93.12 36 ASP B O 1
ATOM 4181 N N . HIS B 1 37 ? 3.861 14.305 10.992 1 89.5 37 HIS B N 1
ATOM 4182 C CA . HIS B 1 37 ? 3.107 13.477 10.062 1 89.5 37 HIS B CA 1
ATOM 4183 C C . HIS B 1 37 ? 3.688 12.07 9.984 1 89.5 37 HIS B C 1
ATOM 4185 O O . HIS B 1 37 ? 4.078 11.609 8.906 1 89.5 37 HIS B O 1
ATOM 4191 N N . ASN B 1 38 ? 3.695 11.391 11.062 1 84.06 38 ASN B N 1
ATOM 4192 C CA . ASN B 1 38 ? 4.082 9.984 11.156 1 84.06 38 ASN B CA 1
ATOM 4193 C C . ASN B 1 38 ? 5.492 9.758 10.617 1 84.06 38 ASN B C 1
ATOM 4195 O O . ASN B 1 38 ? 5.691 8.914 9.742 1 84.06 38 ASN B O 1
ATOM 4199 N N . SER B 1 39 ? 6.445 10.5 11.203 1 88.44 39 SER B N 1
ATOM 4200 C CA . SER B 1 39 ? 7.84 10.391 10.789 1 88.44 39 SER B CA 1
ATOM 4201 C C . SER B 1 39 ? 8.414 9.023 11.141 1 88.44 39 SER B C 1
ATOM 4203 O O . SER B 1 39 ? 8.039 8.43 12.148 1 88.44 39 SER B O 1
ATOM 4205 N N . ASP B 1 40 ? 9.312 8.562 10.305 1 81.56 40 ASP B N 1
ATOM 4206 C CA . ASP B 1 40 ? 9.984 7.281 10.516 1 81.56 40 ASP B CA 1
ATOM 4207 C C . ASP B 1 40 ? 11.391 7.484 11.07 1 81.56 40 ASP B C 1
ATOM 4209 O O . ASP B 1 40 ? 12.078 6.516 11.391 1 81.56 40 ASP B O 1
ATOM 4213 N N . ASP B 1 41 ? 11.82 8.695 11.25 1 86.88 41 ASP B N 1
ATOM 4214 C CA . ASP B 1 41 ? 13.141 9.008 11.797 1 86.88 41 ASP B CA 1
ATOM 4215 C C . ASP B 1 41 ? 13.023 9.633 13.188 1 86.88 41 ASP B C 1
ATOM 4217 O O . ASP B 1 41 ? 12.031 9.43 13.883 1 86.88 41 ASP B O 1
ATOM 4221 N N . ASP B 1 42 ? 14.055 10.328 13.586 1 90.12 42 ASP B N 1
ATOM 4222 C CA . ASP B 1 42 ? 14.109 10.805 14.961 1 90.12 42 ASP B CA 1
ATOM 4223 C C . ASP B 1 42 ? 13.375 12.133 15.117 1 90.12 42 ASP B C 1
ATOM 4225 O O . ASP B 1 42 ? 13.5 12.805 16.141 1 90.12 42 ASP B O 1
ATOM 4229 N N . THR B 1 43 ? 12.625 12.562 14.117 1 93.81 43 THR B N 1
ATOM 4230 C CA . THR B 1 43 ? 11.906 13.828 14.18 1 93.81 43 THR B CA 1
ATOM 4231 C C . THR B 1 43 ? 11.023 13.891 15.422 1 93.81 43 THR B C 1
ATOM 42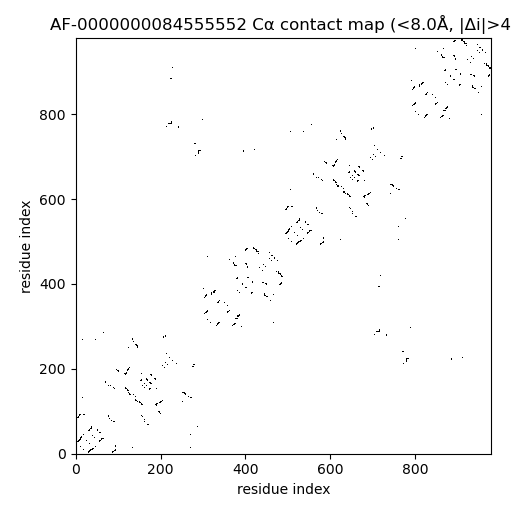33 O O . THR B 1 43 ? 11.086 14.859 16.188 1 93.81 43 THR B O 1
ATOM 4236 N N . GLY B 1 44 ? 10.266 12.82 15.609 1 92.94 44 GLY B N 1
ATOM 4237 C CA . GLY B 1 44 ? 9.391 12.781 16.766 1 92.94 44 GLY B CA 1
ATOM 4238 C C . GLY B 1 44 ? 10.148 12.844 18.094 1 92.94 44 GLY B C 1
ATOM 4239 O O . GLY B 1 44 ? 9.742 13.562 19 1 92.94 44 GLY B O 1
ATOM 4240 N N . LYS B 1 45 ? 11.211 12.133 18.141 1 93.56 45 LYS B N 1
ATOM 4241 C CA . LYS B 1 45 ? 12.031 12.117 19.359 1 93.56 45 LYS B CA 1
ATOM 4242 C C . LYS B 1 45 ? 12.617 13.492 19.641 1 93.56 45 LYS B C 1
ATOM 4244 O O . LYS B 1 45 ? 12.609 13.945 20.781 1 93.56 45 LYS B O 1
ATOM 4249 N N . ILE B 1 46 ? 13.133 14.133 18.656 1 96.44 46 ILE B N 1
ATOM 4250 C CA . ILE B 1 46 ? 13.727 15.461 18.812 1 96.44 46 ILE B CA 1
ATOM 4251 C C . ILE B 1 46 ? 12.656 16.453 19.25 1 96.44 46 ILE B C 1
ATOM 4253 O O . ILE B 1 46 ? 12.891 17.266 20.141 1 96.44 46 ILE B O 1
ATOM 4257 N N . LEU B 1 47 ? 11.5 16.391 18.656 1 97.19 47 LEU B N 1
ATOM 4258 C CA . LEU B 1 47 ? 10.398 17.266 19.016 1 97.19 47 LEU B CA 1
ATOM 4259 C C . LEU B 1 47 ? 10 17.078 20.469 1 97.19 47 LEU B C 1
ATOM 4261 O O . LEU B 1 47 ? 9.719 18.047 21.172 1 97.19 47 LEU B O 1
ATOM 4265 N N . ALA B 1 48 ? 9.984 15.859 20.938 1 95.12 48 ALA B N 1
ATOM 4266 C CA . ALA B 1 48 ? 9.641 15.562 22.328 1 95.12 48 ALA B CA 1
ATOM 4267 C C . ALA B 1 48 ? 10.633 16.203 23.281 1 95.12 48 ALA B C 1
ATOM 4269 O O . ALA B 1 48 ? 10.242 16.766 24.312 1 95.12 48 ALA B O 1
ATOM 4270 N N . GLU B 1 49 ? 11.883 16.125 22.938 1 96.88 49 GLU B N 1
ATOM 4271 C CA . GLU B 1 49 ? 12.914 16.75 23.766 1 96.88 49 GLU B CA 1
ATOM 4272 C C . GLU B 1 49 ? 12.797 18.266 23.75 1 96.88 49 GLU B C 1
ATOM 4274 O O . GLU B 1 49 ? 12.953 18.922 24.797 1 96.88 49 GLU B O 1
ATOM 4279 N N . LEU B 1 50 ? 12.547 18.797 22.625 1 97.62 50 LEU B N 1
ATOM 4280 C CA . LEU B 1 50 ? 12.414 20.234 22.484 1 97.62 50 LEU B CA 1
ATOM 4281 C C . LEU B 1 50 ? 11.203 20.75 23.281 1 97.62 50 LEU B C 1
ATOM 4283 O O . LEU B 1 50 ? 11.227 21.859 23.812 1 97.62 50 LEU B O 1
ATOM 4287 N N . GLN B 1 51 ? 10.195 19.984 23.266 1 96.56 51 GLN B N 1
ATOM 4288 C CA . GLN B 1 51 ? 9 20.359 24.016 1 96.56 51 GLN B CA 1
ATOM 4289 C C . GLN B 1 51 ? 9.328 20.531 25.5 1 96.56 51 GLN B C 1
ATOM 4291 O O . GLN B 1 51 ? 8.719 21.375 26.172 1 96.56 51 GLN B O 1
ATOM 4296 N N . LYS B 1 52 ? 10.227 19.766 26.016 1 96.56 52 LYS B N 1
ATOM 4297 C CA . LYS B 1 52 ? 10.656 19.906 27.406 1 96.56 52 LYS B CA 1
ATOM 4298 C C . LYS B 1 52 ? 11.359 21.25 27.625 1 96.56 52 LYS B C 1
ATOM 4300 O O . LYS B 1 52 ? 11.242 21.844 28.703 1 96.56 52 LYS B O 1
ATOM 4305 N N . GLU B 1 53 ? 12.062 21.703 26.656 1 96.94 53 GLU B N 1
ATOM 4306 C CA . GLU B 1 53 ? 12.805 22.953 26.75 1 96.94 53 GLU B CA 1
ATOM 4307 C C . GLU B 1 53 ? 11.898 24.156 26.516 1 96.94 53 GLU B C 1
ATOM 4309 O O . GLU B 1 53 ? 12.094 25.219 27.094 1 96.94 53 GLU B O 1
ATOM 4314 N N . TYR B 1 54 ? 10.961 23.953 25.594 1 97.31 54 TYR B N 1
ATOM 4315 C CA . TYR B 1 54 ? 10.07 25.047 25.203 1 97.31 54 TYR B CA 1
ATOM 4316 C C . TYR B 1 54 ? 8.617 24.688 25.484 1 97.31 54 TYR B C 1
ATOM 4318 O O . TYR B 1 54 ? 7.934 24.109 24.641 1 97.31 54 TYR B O 1
ATOM 4326 N N . PRO B 1 55 ? 8.055 25.172 26.5 1 95.31 55 PRO B N 1
ATOM 4327 C CA . PRO B 1 55 ? 6.668 24.844 26.828 1 95.31 55 PRO B CA 1
ATOM 4328 C C . PRO B 1 55 ? 5.672 25.391 25.812 1 95.31 55 PRO B C 1
ATOM 4330 O O . PRO B 1 55 ? 4.539 24.891 25.719 1 95.31 55 PRO B O 1
ATOM 4333 N N . SER B 1 56 ? 6.074 26.375 25.062 1 96.62 56 SER B N 1
ATOM 4334 C CA . SER B 1 56 ? 5.188 26.984 24.078 1 96.62 56 SER B CA 1
ATOM 4335 C C . SER B 1 56 ? 5.23 26.25 22.75 1 96.62 56 SER B C 1
ATOM 4337 O O . SER B 1 56 ? 4.562 26.641 21.781 1 96.62 56 SER B O 1
ATOM 4339 N N . LEU B 1 57 ? 6.012 25.188 22.703 1 97.5 57 LEU B N 1
ATOM 4340 C CA . LEU B 1 57 ? 6.004 24.266 21.562 1 97.5 57 LEU B CA 1
ATOM 4341 C C . LEU B 1 57 ? 4.945 23.188 21.734 1 97.5 57 LEU B C 1
ATOM 4343 O O . LEU B 1 57 ? 5.02 22.391 22.672 1 97.5 57 LEU B O 1
ATOM 4347 N N . ILE B 1 58 ? 3.986 23.219 20.891 1 96.44 58 ILE B N 1
ATOM 4348 C CA . ILE B 1 58 ? 2.934 22.219 20.891 1 96.44 58 ILE B CA 1
ATOM 4349 C C . ILE B 1 58 ? 3.166 21.219 19.75 1 96.44 58 ILE B C 1
ATOM 4351 O O . ILE B 1 58 ? 3.318 21.625 18.594 1 96.44 58 ILE B O 1
ATOM 4355 N N . VAL B 1 59 ? 3.227 19.953 20.078 1 95.56 59 VAL B N 1
ATOM 4356 C CA . VAL B 1 59 ? 3.467 18.922 19.094 1 95.56 59 VAL B CA 1
ATOM 4357 C C . VAL B 1 59 ? 2.287 17.953 19.062 1 95.56 59 VAL B C 1
ATOM 4359 O O . VAL B 1 59 ? 1.845 17.469 20.109 1 95.56 59 VAL B O 1
ATOM 4362 N N . ASP B 1 60 ? 1.752 17.75 17.875 1 91.12 60 ASP B N 1
ATOM 4363 C CA . ASP B 1 60 ? 0.724 16.734 17.656 1 91.12 60 ASP B CA 1
ATOM 4364 C C . ASP B 1 60 ? 1.209 15.664 16.672 1 91.12 60 ASP B C 1
ATOM 4366 O O . ASP B 1 60 ? 2.152 15.891 15.914 1 91.12 60 ASP B O 1
ATOM 4370 N N . GLN B 1 61 ? 0.614 14.516 16.812 1 87.5 61 GLN B N 1
ATOM 4371 C CA . GLN B 1 61 ? 0.954 13.398 15.93 1 87.5 61 GLN B CA 1
ATOM 4372 C C . GLN B 1 61 ? -0.194 13.078 14.984 1 87.5 61 GLN B C 1
ATOM 4374 O O . GLN B 1 61 ? -1.353 13.008 15.398 1 87.5 61 GLN B O 1
ATOM 4379 N N . LEU B 1 62 ? 0.114 13.031 13.758 1 83.75 62 LEU B N 1
ATOM 4380 C CA . LEU B 1 62 ? -0.848 12.602 12.75 1 83.75 62 LEU B CA 1
ATOM 4381 C C . LEU B 1 62 ? -0.525 11.203 12.25 1 83.75 62 LEU B C 1
ATOM 4383 O O . LEU B 1 62 ? 0.556 10.961 11.703 1 83.75 62 LEU B O 1
ATOM 4387 N N . LYS B 1 63 ? -1.486 10.305 12.328 1 74.25 63 LYS B N 1
ATOM 4388 C CA . LYS B 1 63 ? -1.247 8.891 12.039 1 74.25 63 LYS B CA 1
ATOM 4389 C C . LYS B 1 63 ? -1.542 8.57 10.578 1 74.25 63 LYS B C 1
ATOM 4391 O O . LYS B 1 63 ? -1.11 7.535 10.062 1 74.25 63 LYS B O 1
ATOM 4396 N N . THR B 1 64 ? -2.098 9.508 9.922 1 76.19 64 THR B N 1
ATOM 4397 C CA . THR B 1 64 ? -2.424 9.242 8.523 1 76.19 64 THR B CA 1
ATOM 4398 C C . THR B 1 64 ? -1.156 9.172 7.68 1 76.19 64 THR B C 1
ATOM 4400 O O . THR B 1 64 ? -0.141 9.781 8.016 1 76.19 64 THR B O 1
ATOM 4403 N N . ILE B 1 65 ? -1.211 8.312 6.625 1 77.25 65 ILE B N 1
ATOM 4404 C CA . ILE B 1 65 ? -0.059 8.141 5.746 1 77.25 65 ILE B CA 1
ATOM 4405 C C . ILE B 1 65 ? -0.193 9.047 4.527 1 77.25 65 ILE B C 1
ATOM 4407 O O . ILE B 1 65 ? 0.799 9.602 4.047 1 77.25 65 ILE B O 1
ATOM 4411 N N . GLU B 1 66 ? -1.42 9.336 4.082 1 76.06 66 GLU B N 1
ATOM 4412 C CA . GLU B 1 66 ? -1.707 10.078 2.859 1 76.06 66 GLU B CA 1
ATOM 4413 C C . GLU B 1 66 ? -1.271 11.539 2.988 1 76.06 66 GLU B C 1
ATOM 4415 O O . GLU B 1 66 ? -1.166 12.062 4.098 1 76.06 66 GLU B O 1
ATOM 4420 N N . HIS B 1 67 ? -0.993 12.047 1.909 1 73.88 67 HIS B N 1
ATOM 4421 C CA . HIS B 1 67 ? -0.615 13.453 1.896 1 73.88 67 HIS B CA 1
ATOM 4422 C C . HIS B 1 67 ? -1.816 14.352 2.178 1 73.88 67 HIS B C 1
ATOM 4424 O O . HIS B 1 67 ? -2.75 14.414 1.375 1 73.88 67 HIS B O 1
ATOM 4430 N N . VAL B 1 68 ? -1.828 15.094 3.354 1 76.12 68 VAL B N 1
ATOM 4431 C CA . VAL B 1 68 ? -2.967 15.898 3.775 1 76.12 68 VAL B CA 1
ATOM 4432 C C . VAL B 1 68 ? -2.484 17.281 4.242 1 76.12 68 VAL B C 1
ATOM 4434 O O . VAL B 1 68 ? -2.967 17.797 5.246 1 76.12 68 VAL B O 1
ATOM 4437 N N . GLN B 1 69 ? -1.585 17.844 3.533 1 80.62 69 GLN B N 1
ATOM 4438 C CA . GLN B 1 69 ? -0.897 19.062 3.982 1 80.62 69 GLN B CA 1
ATOM 4439 C C . GLN B 1 69 ? -1.861 20.234 4.078 1 80.62 69 GLN B C 1
ATOM 4441 O O . GLN B 1 69 ? -1.904 20.922 5.098 1 80.62 69 GLN B O 1
ATOM 4446 N N . SER B 1 70 ? -2.68 20.484 3.094 1 83.44 70 SER B N 1
ATOM 4447 C CA . SER B 1 70 ? -3.58 21.625 3.084 1 83.44 70 SER B CA 1
ATOM 4448 C C . SER B 1 70 ? -4.586 21.547 4.227 1 83.44 70 SER B C 1
ATOM 4450 O O . SER B 1 70 ? -4.797 22.531 4.945 1 83.44 70 SER B O 1
ATOM 4452 N N . GLU B 1 71 ? -5.109 20.438 4.391 1 85.19 71 GLU B N 1
ATOM 4453 C CA . GLU B 1 71 ? -6.105 20.234 5.441 1 85.19 71 GLU B CA 1
ATOM 4454 C C . GLU B 1 71 ? -5.492 20.453 6.824 1 85.19 71 GLU B C 1
ATOM 4456 O O . GLU B 1 71 ? -6.059 21.156 7.656 1 85.19 71 GLU B O 1
ATOM 4461 N N . VAL B 1 72 ? -4.375 19.938 6.992 1 90 72 VAL B N 1
ATOM 4462 C CA . VAL B 1 72 ? -3.713 20 8.289 1 90 72 VAL B CA 1
ATOM 4463 C C . VAL B 1 72 ? -3.291 21.438 8.586 1 90 72 VAL B C 1
ATOM 4465 O O . VAL B 1 72 ? -3.555 21.969 9.672 1 90 72 VAL B O 1
ATOM 4468 N N . MET B 1 73 ? -2.738 22.062 7.648 1 93.38 73 MET B N 1
ATOM 4469 C CA . MET B 1 73 ? -2.244 23.422 7.852 1 93.38 73 MET B CA 1
ATOM 4470 C C . MET B 1 73 ? -3.4 24.406 8.062 1 93.38 73 MET B C 1
ATOM 4472 O O . MET B 1 73 ? -3.291 25.328 8.859 1 93.38 73 MET B O 1
ATOM 4476 N N . THR B 1 74 ? -4.484 24.234 7.375 1 93.38 74 THR B N 1
ATOM 4477 C CA . THR B 1 74 ? -5.668 25.062 7.578 1 93.38 74 THR B CA 1
ATOM 4478 C C . THR B 1 74 ? -6.172 24.938 9.016 1 93.38 74 THR B C 1
ATOM 4480 O O . THR B 1 74 ? -6.449 25.953 9.664 1 93.38 74 THR B O 1
ATOM 4483 N N . ASN B 1 75 ? -6.191 23.75 9.414 1 93.06 75 ASN B N 1
ATOM 4484 C CA . ASN B 1 75 ? -6.641 23.516 10.789 1 93.06 75 ASN B CA 1
ATOM 4485 C C . ASN B 1 75 ? -5.695 24.156 11.805 1 93.06 75 ASN B C 1
ATOM 4487 O O . ASN B 1 75 ? -6.137 24.719 12.805 1 93.06 75 ASN B O 1
ATOM 4491 N N . LEU B 1 76 ? -4.441 24.062 11.555 1 95.62 76 LEU B N 1
ATOM 4492 C CA . LEU B 1 76 ? -3.451 24.609 12.477 1 95.62 76 LEU B CA 1
ATOM 4493 C C . LEU B 1 76 ? -3.561 26.125 12.547 1 95.62 76 LEU B C 1
ATOM 4495 O O . LEU B 1 76 ? -3.438 26.719 13.625 1 95.62 76 LEU B O 1
ATOM 4499 N N . VAL B 1 77 ? -3.793 26.719 11.445 1 97.25 77 VAL B N 1
ATOM 4500 C CA . VAL B 1 77 ? -3.945 28.172 11.391 1 97.25 77 VAL B CA 1
ATOM 4501 C C . VAL B 1 77 ? -5.172 28.594 12.195 1 97.25 77 VAL B C 1
ATOM 4503 O O . VAL B 1 77 ? -5.129 29.578 12.938 1 97.25 77 VAL B O 1
ATOM 4506 N N . LYS B 1 78 ? -6.191 27.906 12.125 1 96.25 78 LYS B N 1
ATOM 4507 C CA . LYS B 1 78 ? -7.418 28.203 12.859 1 96.25 78 LYS B CA 1
ATOM 4508 C C . LYS B 1 78 ? -7.207 28.016 14.367 1 96.25 78 LYS B C 1
ATOM 4510 O O . LYS B 1 78 ? -7.652 28.844 15.164 1 96.25 78 LYS B O 1
ATOM 4515 N N . ILE B 1 79 ? -6.52 27 14.703 1 95.62 79 ILE B N 1
ATOM 4516 C CA . ILE B 1 79 ? -6.227 26.75 16.109 1 95.62 79 ILE B CA 1
ATOM 4517 C C . ILE B 1 79 ? -5.371 27.875 16.672 1 95.62 79 ILE B C 1
ATOM 4519 O O . ILE B 1 79 ? -5.656 28.406 17.75 1 95.62 79 ILE B O 1
ATOM 4523 N N . ALA B 1 80 ? -4.395 28.266 15.93 1 97.25 80 ALA B N 1
ATOM 4524 C CA . ALA B 1 80 ? -3.498 29.344 16.359 1 97.25 80 ALA B CA 1
ATOM 4525 C C . ALA B 1 80 ? -4.258 30.641 16.578 1 97.25 80 ALA B C 1
ATOM 4527 O O . ALA B 1 80 ? -4.051 31.328 17.594 1 97.25 80 ALA B O 1
ATOM 4528 N N . ALA B 1 81 ? -5.141 30.969 15.727 1 97.19 81 ALA B N 1
ATOM 4529 C CA . ALA B 1 81 ? -5.883 32.219 15.781 1 97.19 81 ALA B CA 1
ATOM 4530 C C . ALA B 1 81 ? -6.984 32.156 16.844 1 97.19 81 ALA B C 1
ATOM 4532 O O . ALA B 1 81 ? -7.09 33.031 17.688 1 97.19 81 ALA B O 1
ATOM 4533 N N . ASN B 1 82 ? -7.727 31.078 16.797 1 95.94 82 ASN B N 1
ATOM 4534 C CA . ASN B 1 82 ? -8.961 31.016 17.578 1 95.94 82 ASN B CA 1
ATOM 4535 C C . ASN B 1 82 ? -8.695 30.531 19.016 1 95.94 82 ASN B C 1
ATOM 4537 O O . ASN B 1 82 ? -9.352 30.984 19.953 1 95.94 82 ASN B O 1
ATOM 4541 N N . GLU B 1 83 ? -7.801 29.672 19.141 1 94.12 83 GLU B N 1
ATOM 4542 C CA . GLU B 1 83 ? -7.605 29.062 20.453 1 94.12 83 GLU B CA 1
ATOM 4543 C C . GLU B 1 83 ? -6.418 29.688 21.172 1 94.12 83 GLU B C 1
ATOM 4545 O O . GLU B 1 83 ? -6.441 29.828 22.406 1 94.12 83 GLU B O 1
ATOM 4550 N N . LEU B 1 84 ? -5.422 30.109 20.453 1 95.25 84 LEU B N 1
ATOM 4551 C CA . LEU B 1 84 ? -4.215 30.594 21.109 1 95.25 84 LEU B CA 1
ATOM 4552 C C . LEU B 1 84 ? -4.133 32.125 21.031 1 95.25 84 LEU B C 1
ATOM 4554 O O . LEU B 1 84 ? -3.227 32.719 21.609 1 95.25 84 LEU B O 1
ATOM 4558 N N . GLY B 1 85 ? -5.035 32.688 20.266 1 95.31 85 GLY B N 1
ATOM 4559 C CA . GLY B 1 85 ? -5.109 34.125 20.234 1 95.31 85 GLY B CA 1
ATOM 4560 C C . GLY B 1 85 ? -3.963 34.781 19.469 1 95.31 85 GLY B C 1
ATOM 4561 O O . GLY B 1 85 ? -3.449 35.812 19.875 1 95.31 85 GLY B O 1
ATOM 4562 N N . ALA B 1 86 ? -3.514 34.219 18.469 1 96.88 86 ALA B N 1
ATOM 4563 C CA . ALA B 1 86 ? -2.393 34.719 17.672 1 96.88 86 ALA B CA 1
ATOM 4564 C C . ALA B 1 86 ? -2.756 36.031 16.969 1 96.88 86 ALA B C 1
ATOM 4566 O O . ALA B 1 86 ? -3.842 36.156 16.406 1 96.88 86 ALA B O 1
ATOM 4567 N N . GLY B 1 87 ? -1.886 37 17.125 1 96.88 87 GLY B N 1
ATOM 4568 C CA . GLY B 1 87 ? -1.983 38.188 16.266 1 96.88 87 GLY B CA 1
ATOM 4569 C C . GLY B 1 87 ? -1.508 37.938 14.852 1 96.88 87 GLY B C 1
ATOM 4570 O O . GLY B 1 87 ? -2.137 38.375 13.891 1 96.88 87 GLY B O 1
ATOM 4571 N N . TRP B 1 88 ? -0.371 37.188 14.758 1 97.62 88 TRP B N 1
ATOM 4572 C CA . TRP B 1 88 ? 0.17 36.688 13.492 1 97.62 88 TRP B CA 1
ATOM 4573 C C . TRP B 1 88 ? 0.299 35.188 13.5 1 97.62 88 TRP B C 1
ATOM 4575 O O . TRP B 1 88 ? 0.751 34.594 14.484 1 97.62 88 TRP B O 1
ATOM 4585 N N . VAL B 1 89 ? -0.135 34.594 12.438 1 98.31 89 VAL B N 1
ATOM 4586 C CA . VAL B 1 89 ? 0.08 33.188 12.203 1 98.31 89 VAL B CA 1
ATOM 4587 C C . VAL B 1 89 ? 1.022 33 11.016 1 98.31 89 VAL B C 1
ATOM 4589 O O . VAL B 1 89 ? 0.766 33.5 9.922 1 98.31 89 VAL B O 1
ATOM 4592 N N . LEU B 1 90 ? 2.09 32.25 11.25 1 98.31 90 LEU B N 1
ATOM 4593 C CA . LEU B 1 90 ? 3.1 32 10.227 1 98.31 90 LEU B CA 1
ATOM 4594 C C . LEU B 1 90 ? 3.121 30.547 9.805 1 98.31 90 LEU B C 1
ATOM 4596 O O . LEU B 1 90 ? 3.824 29.719 10.406 1 98.31 90 LEU B O 1
ATOM 4600 N N . PRO B 1 91 ? 2.365 30.156 8.758 1 97.81 91 PRO B N 1
ATOM 4601 C CA . PRO B 1 91 ? 2.496 28.797 8.211 1 97.81 91 PRO B CA 1
ATOM 4602 C C . PRO B 1 91 ? 3.807 28.594 7.449 1 97.81 91 PRO B C 1
ATOM 4604 O O . PRO B 1 91 ? 4.074 29.297 6.473 1 97.81 91 PRO B O 1
ATOM 4607 N N . LEU B 1 92 ? 4.543 27.656 7.918 1 97.19 92 LEU B N 1
ATOM 4608 C CA . LEU B 1 92 ? 5.867 27.484 7.336 1 97.19 92 LEU B CA 1
ATOM 4609 C C . LEU B 1 92 ? 6.199 26 7.195 1 97.19 92 LEU B C 1
ATOM 4611 O O . LEU B 1 92 ? 5.824 25.188 8.047 1 97.19 92 LEU B O 1
ATOM 4615 N N . ASP B 1 93 ? 6.922 25.672 6.094 1 95.69 93 ASP B N 1
ATOM 4616 C CA . ASP B 1 93 ? 7.582 24.359 6.035 1 95.69 93 ASP B CA 1
ATOM 4617 C C . ASP B 1 93 ? 8.852 24.359 6.887 1 95.69 93 ASP B C 1
ATOM 4619 O O . ASP B 1 93 ? 9.414 25.406 7.188 1 95.69 93 ASP B O 1
ATOM 4623 N N . ILE B 1 94 ? 9.266 23.219 7.215 1 96.81 94 ILE B N 1
ATOM 4624 C CA . ILE B 1 94 ? 10.375 23.078 8.156 1 96.81 94 ILE B CA 1
ATOM 4625 C C . ILE B 1 94 ? 11.656 23.594 7.52 1 96.81 94 ILE B C 1
ATOM 4627 O O . ILE B 1 94 ? 12.578 24.031 8.219 1 96.81 94 ILE B O 1
ATOM 4631 N N . ASP B 1 95 ? 11.727 23.641 6.215 1 96.31 95 ASP B N 1
ATOM 4632 C CA . ASP B 1 95 ? 12.938 24.062 5.52 1 96.31 95 ASP B CA 1
ATOM 4633 C C . ASP B 1 95 ? 12.844 25.516 5.086 1 96.31 95 ASP B C 1
ATOM 4635 O O . ASP B 1 95 ? 13.555 25.938 4.176 1 96.31 95 ASP B O 1
ATOM 4639 N N . GLU B 1 96 ? 11.984 26.219 5.715 1 96.81 96 GLU B N 1
ATOM 4640 C CA . GLU B 1 96 ? 11.797 27.641 5.406 1 96.81 96 GLU B CA 1
ATOM 4641 C C . GLU B 1 96 ? 12.125 28.516 6.605 1 96.81 96 GLU B C 1
ATOM 4643 O O . GLU B 1 96 ? 11.648 28.266 7.715 1 96.81 96 GLU B O 1
ATOM 4648 N N . TYR B 1 97 ? 12.906 29.594 6.379 1 96.5 97 TYR B N 1
ATOM 4649 C CA . TYR B 1 97 ? 13.344 30.484 7.449 1 96.5 97 TYR B CA 1
ATOM 4650 C C . TYR B 1 97 ? 13.109 31.938 7.086 1 96.5 97 TYR B C 1
ATOM 4652 O O . TYR B 1 97 ? 13.547 32.406 6.027 1 96.5 97 TYR B O 1
ATOM 4660 N N . LEU B 1 98 ? 12.5 32.625 7.973 1 95.81 98 LEU B N 1
ATOM 4661 C CA . LEU B 1 98 ? 12.219 34.062 7.785 1 95.81 98 LEU B CA 1
ATOM 4662 C C . LEU B 1 98 ? 13.438 34.906 8.133 1 95.81 98 LEU B C 1
ATOM 4664 O O . LEU B 1 98 ? 13.891 34.906 9.281 1 95.81 98 LEU B O 1
ATOM 4668 N N . ILE B 1 99 ? 13.953 35.594 7.137 1 92.94 99 ILE B N 1
ATOM 4669 C CA . ILE B 1 99 ? 15.148 36.406 7.324 1 92.94 99 ILE B CA 1
ATOM 4670 C C . ILE B 1 99 ? 14.82 37.875 7.035 1 92.94 99 ILE B C 1
ATOM 4672 O O . ILE B 1 99 ? 14.43 38.219 5.918 1 92.94 99 ILE B O 1
ATOM 4676 N N . PRO B 1 100 ? 15.078 38.688 8.023 1 91.5 100 PRO B N 1
ATOM 4677 C CA . PRO B 1 100 ? 14.883 40.125 7.758 1 91.5 100 PRO B CA 1
ATOM 4678 C C . PRO B 1 100 ? 15.969 40.688 6.855 1 91.5 100 PRO B C 1
ATOM 4680 O O . PRO B 1 100 ? 17.125 40.281 6.949 1 91.5 100 PRO B O 1
ATOM 4683 N N . ARG B 1 101 ? 15.758 41.531 5.902 1 81.69 101 ARG B N 1
ATOM 4684 C CA . ARG B 1 101 ? 16.719 42.125 4.953 1 81.69 101 ARG B CA 1
ATOM 4685 C C . ARG B 1 101 ? 17.719 43 5.668 1 81.69 101 ARG B C 1
ATOM 4687 O O . ARG B 1 101 ? 18.906 42.969 5.34 1 81.69 101 ARG B O 1
ATOM 4694 N N . ASP B 1 102 ? 17.469 43.844 6.512 1 75.25 102 ASP B N 1
ATOM 4695 C CA . ASP B 1 102 ? 18.391 44.812 7.059 1 75.25 102 ASP B CA 1
ATOM 4696 C C . ASP B 1 102 ? 18.734 44.5 8.516 1 75.25 102 ASP B C 1
ATOM 4698 O O . ASP B 1 102 ? 18.984 45.438 9.305 1 75.25 102 ASP B O 1
ATOM 4702 N N . GLY B 1 103 ? 18.75 43.156 8.797 1 74.75 103 GLY B N 1
ATOM 4703 C CA . GLY B 1 103 ? 19.109 42.781 10.148 1 74.75 103 GLY B CA 1
ATOM 4704 C C . GLY B 1 103 ? 18.109 43.25 11.188 1 74.75 103 GLY B C 1
ATOM 4705 O O . GLY B 1 103 ? 18.422 43.281 12.383 1 74.75 103 GLY B O 1
ATOM 4706 N N . ALA B 1 104 ? 17.062 43.656 10.758 1 82.25 104 ALA B N 1
ATOM 4707 C CA . ALA B 1 104 ? 16.016 44.125 11.672 1 82.25 104 ALA B CA 1
ATOM 4708 C C . ALA B 1 104 ? 15.43 42.969 12.461 1 82.25 104 ALA B C 1
ATOM 4710 O O . ALA B 1 104 ? 15.781 41.812 12.242 1 82.25 104 ALA B O 1
ATOM 4711 N N . ASP B 1 105 ? 14.711 43.406 13.523 1 87.81 105 ASP B N 1
ATOM 4712 C CA . ASP B 1 105 ? 14.016 42.438 14.367 1 87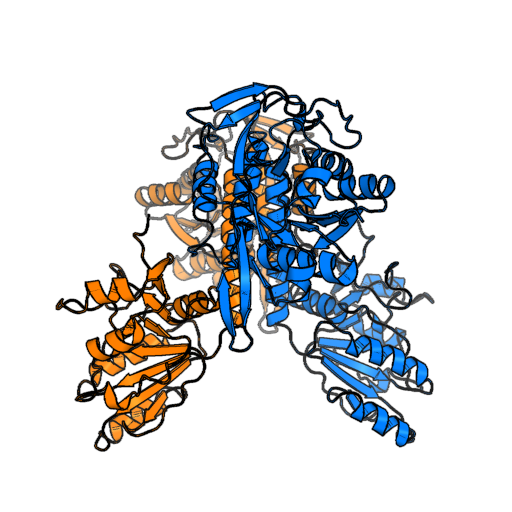.81 105 ASP B CA 1
ATOM 4713 C C . ASP B 1 105 ? 12.719 41.969 13.711 1 87.81 105 ASP B C 1
ATOM 4715 O O . ASP B 1 105 ? 11.875 42.781 13.328 1 87.81 105 ASP B O 1
ATOM 4719 N N . CYS B 1 106 ? 12.57 40.656 13.578 1 91.38 106 CYS B N 1
ATOM 4720 C CA . CYS B 1 106 ? 11.414 40.094 12.891 1 91.38 106 CYS B CA 1
ATOM 4721 C C . CYS B 1 106 ? 10.109 40.531 13.555 1 91.38 106 CYS B C 1
ATOM 4723 O O . CYS B 1 106 ? 9.164 40.938 12.867 1 91.38 106 CYS B O 1
ATOM 4725 N N . ARG B 1 107 ? 10.078 40.562 14.852 1 92.25 107 ARG B N 1
ATOM 4726 C CA . ARG B 1 107 ? 8.867 40.938 15.586 1 92.25 107 ARG B CA 1
ATOM 4727 C C . ARG B 1 107 ? 8.469 42.375 15.273 1 92.25 107 ARG B C 1
ATOM 4729 O O . ARG B 1 107 ? 7.297 42.656 15.016 1 92.25 107 ARG B O 1
ATOM 4736 N N . SER B 1 108 ? 9.461 43.219 15.352 1 91.88 108 SER B N 1
ATOM 4737 C CA . SER B 1 108 ? 9.188 44.625 15.102 1 91.88 108 SER B CA 1
ATOM 4738 C C . SER B 1 108 ? 8.648 44.844 13.695 1 91.88 108 SER B C 1
ATOM 4740 O O . SER B 1 108 ? 7.727 45.625 13.492 1 91.88 108 SER B O 1
ATOM 4742 N N . LEU B 1 109 ? 9.234 44.156 12.789 1 92.12 109 LEU B N 1
ATOM 4743 C CA . LEU B 1 109 ? 8.812 44.281 11.398 1 92.12 109 LEU B CA 1
ATOM 4744 C C . LEU B 1 109 ? 7.375 43.812 11.227 1 92.12 109 LEU B C 1
ATOM 4746 O O . LEU B 1 109 ? 6.566 44.469 10.57 1 92.12 109 LEU B O 1
ATOM 4750 N N . LEU B 1 110 ? 7.023 42.688 11.82 1 93.62 110 LEU B N 1
ATOM 4751 C CA . LEU B 1 110 ? 5.68 42.125 11.711 1 93.62 110 LEU B CA 1
ATOM 4752 C C . LEU B 1 110 ? 4.652 43.062 12.352 1 93.62 110 LEU B C 1
ATOM 4754 O O . LEU B 1 110 ? 3.547 43.219 11.836 1 93.62 110 LEU B O 1
ATOM 4758 N N . ASN B 1 111 ? 5.035 43.688 13.422 1 92.38 111 ASN B N 1
ATOM 4759 C CA . ASN B 1 111 ? 4.133 44.562 14.148 1 92.38 111 ASN B CA 1
ATOM 4760 C C . ASN B 1 111 ? 3.814 45.844 13.344 1 92.38 111 ASN B C 1
ATOM 4762 O O . ASN B 1 111 ? 2.781 46.469 13.562 1 92.38 111 ASN B O 1
ATOM 4766 N N . ASN B 1 112 ? 4.676 46.125 12.414 1 91.5 112 ASN B N 1
ATOM 4767 C CA . ASN B 1 112 ? 4.504 47.344 11.633 1 91.5 112 ASN B CA 1
ATOM 4768 C C . ASN B 1 112 ? 3.656 47.094 10.391 1 91.5 112 ASN B C 1
ATOM 4770 O O . ASN B 1 112 ? 3.256 48.062 9.711 1 91.5 112 ASN B O 1
ATOM 4774 N N . ILE B 1 113 ? 3.41 45.875 10.117 1 92.88 113 ILE B N 1
ATOM 4775 C CA . ILE B 1 113 ? 2.635 45.531 8.93 1 92.88 113 ILE B CA 1
ATOM 4776 C C . ILE B 1 113 ? 1.144 45.688 9.227 1 92.88 113 ILE B C 1
ATOM 4778 O O . ILE B 1 113 ? 0.664 45.188 10.25 1 92.88 113 ILE B O 1
ATOM 4782 N N . THR B 1 114 ? 0.391 46.312 8.312 1 92.25 114 THR B N 1
ATOM 4783 C CA . THR B 1 114 ? -1.024 46.562 8.547 1 92.25 114 THR B CA 1
ATOM 4784 C C . THR B 1 114 ? -1.894 45.625 7.734 1 92.25 114 THR B C 1
ATOM 4786 O O . THR B 1 114 ? -3.059 45.406 8.062 1 92.25 114 THR B O 1
ATOM 4789 N N . ASP B 1 115 ? -1.37 45.031 6.691 1 94.44 115 ASP B N 1
ATOM 4790 C CA . ASP B 1 115 ? -2.137 44.125 5.836 1 94.44 115 ASP B CA 1
ATOM 4791 C C . ASP B 1 115 ? -2.582 42.875 6.605 1 94.44 115 ASP B C 1
ATOM 4793 O O . ASP B 1 115 ? -1.866 42.406 7.484 1 94.44 115 ASP B O 1
ATOM 4797 N N . ASP B 1 116 ? -3.75 42.406 6.25 1 95.31 116 ASP B N 1
ATOM 4798 C CA . ASP B 1 116 ? -4.305 41.219 6.914 1 95.31 116 ASP B CA 1
ATOM 4799 C C . ASP B 1 116 ? -3.553 39.938 6.508 1 95.31 116 ASP B C 1
ATOM 4801 O O . ASP B 1 116 ? -3.42 39.031 7.301 1 95.31 116 ASP B O 1
ATOM 4805 N N . VAL B 1 117 ? -3.252 39.844 5.305 1 96.31 117 VAL B N 1
ATOM 4806 C CA . VAL B 1 117 ? -2.479 38.75 4.715 1 96.31 117 VAL B CA 1
ATOM 4807 C C . VAL B 1 117 ? -1.324 39.344 3.895 1 96.31 117 VAL B C 1
ATOM 4809 O O . VAL B 1 117 ? -1.488 40.344 3.199 1 96.31 117 VAL B O 1
ATOM 4812 N N . ILE B 1 118 ? -0.194 38.75 4.078 1 95.62 118 ILE B N 1
ATOM 4813 C CA . ILE B 1 118 ? 0.937 39.219 3.285 1 95.62 118 ILE B CA 1
ATOM 4814 C C . ILE B 1 118 ? 1.595 38.031 2.576 1 95.62 118 ILE B C 1
ATOM 4816 O O . ILE B 1 118 ? 1.454 36.875 3.008 1 95.62 118 ILE B O 1
ATOM 4820 N N . SER B 1 119 ? 2.242 38.281 1.502 1 93.81 119 SER B N 1
ATOM 4821 C CA . SER B 1 119 ? 3.047 37.281 0.783 1 93.81 119 SER B CA 1
ATOM 4822 C C . SER B 1 119 ? 4.535 37.594 0.919 1 93.81 119 SER B C 1
ATOM 4824 O O . SER B 1 119 ? 4.934 38.75 1.066 1 93.81 119 SER B O 1
ATOM 4826 N N . LEU B 1 120 ? 5.289 36.562 0.973 1 93.94 120 LEU B N 1
ATOM 4827 C CA . LEU B 1 120 ? 6.727 36.719 1.179 1 93.94 120 LEU B CA 1
ATOM 4828 C C . LEU B 1 120 ? 7.496 36.312 -0.083 1 93.94 120 LEU B C 1
ATOM 4830 O O . LEU B 1 120 ? 7.062 35.469 -0.838 1 93.94 120 LEU B O 1
ATOM 4834 N N . ASN B 1 121 ? 8.656 37 -0.234 1 90.38 121 ASN B N 1
ATOM 4835 C CA . ASN B 1 121 ? 9.586 36.594 -1.275 1 90.38 121 ASN B CA 1
ATOM 4836 C C . ASN B 1 121 ? 10.281 35.281 -0.911 1 90.38 121 ASN B C 1
ATOM 4838 O O . ASN B 1 121 ? 11.117 35.25 -0.008 1 90.38 121 ASN B O 1
ATOM 4842 N N . TRP B 1 122 ? 9.984 34.312 -1.625 1 90.44 122 TRP B N 1
ATOM 4843 C CA . TRP B 1 122 ? 10.469 32.938 -1.428 1 90.44 122 TRP B CA 1
ATOM 4844 C C . TRP B 1 122 ? 11.727 32.688 -2.25 1 90.44 122 TRP B C 1
ATOM 4846 O O . TRP B 1 122 ? 11.688 32.719 -3.482 1 90.44 122 TRP B O 1
ATOM 4856 N N . ILE B 1 123 ? 12.883 32.531 -1.577 1 92.44 123 ILE B N 1
ATOM 4857 C CA . ILE B 1 123 ? 14.156 32.438 -2.279 1 92.44 123 ILE B CA 1
ATOM 4858 C C . ILE B 1 123 ? 14.844 31.125 -1.927 1 92.44 123 ILE B C 1
ATOM 4860 O O . ILE B 1 123 ? 14.938 30.75 -0.752 1 92.44 123 ILE B O 1
ATOM 4864 N N . GLU B 1 124 ? 15.359 30.469 -2.912 1 92.94 124 GLU B N 1
ATOM 4865 C CA . GLU B 1 124 ? 16.016 29.172 -2.721 1 92.94 124 GLU B CA 1
ATOM 4866 C C . GLU B 1 124 ? 17.469 29.359 -2.264 1 92.94 124 GLU B C 1
ATOM 4868 O O . GLU B 1 124 ? 18.156 30.266 -2.736 1 92.94 124 GLU B O 1
ATOM 4873 N N . HIS B 1 125 ? 17.891 28.594 -1.362 1 94.06 125 HIS B N 1
ATOM 4874 C CA . HIS B 1 125 ? 19.25 28.547 -0.866 1 94.06 125 HIS B CA 1
ATOM 4875 C C . HIS B 1 125 ? 19.828 27.141 -0.97 1 94.06 125 HIS B C 1
ATOM 4877 O O . HIS B 1 125 ? 19.125 26.156 -0.781 1 94.06 125 HIS B O 1
ATOM 4883 N N . GLU B 1 126 ? 21.078 27.062 -1.306 1 92.75 126 GLU B N 1
ATOM 4884 C CA . GLU B 1 126 ? 21.797 25.797 -1.415 1 92.75 126 GLU B CA 1
ATOM 4885 C C . GLU B 1 126 ? 23 25.766 -0.476 1 92.75 126 GLU B C 1
ATOM 4887 O O . GLU B 1 126 ? 23.781 26.719 -0.417 1 92.75 126 GLU B O 1
ATOM 4892 N N . LEU B 1 127 ? 23.094 24.688 0.228 1 92.38 127 LEU B N 1
ATOM 4893 C CA . LEU B 1 127 ? 24.219 24.531 1.13 1 92.38 127 LEU B CA 1
ATOM 4894 C C . LEU B 1 127 ? 25.5 24.234 0.35 1 92.38 127 LEU B C 1
ATOM 4896 O O . LEU B 1 127 ? 25.484 23.5 -0.632 1 92.38 127 LEU B O 1
ATOM 4900 N N . VAL B 1 128 ? 26.5 24.766 0.835 1 90.12 128 VAL B N 1
ATOM 4901 C CA . VAL B 1 128 ? 27.812 24.562 0.202 1 90.12 128 VAL B CA 1
ATOM 4902 C C . VAL B 1 128 ? 28.297 23.156 0.472 1 90.12 128 VAL B C 1
ATOM 4904 O O . VAL B 1 128 ? 28.859 22.5 -0.416 1 90.12 128 VAL B O 1
ATOM 4907 N N . ASP B 1 129 ? 28.172 22.75 1.655 1 89.12 129 ASP B N 1
ATOM 4908 C CA . ASP B 1 129 ? 28.547 21.391 2.059 1 89.12 129 ASP B CA 1
ATOM 4909 C C . ASP B 1 129 ? 27.312 20.578 2.455 1 89.12 129 ASP B C 1
ATOM 4911 O O . ASP B 1 129 ? 26.703 20.812 3.502 1 89.12 129 ASP B O 1
ATOM 4915 N N . MET B 1 130 ? 27.031 19.625 1.649 1 85.5 130 MET B N 1
ATOM 4916 C CA . MET B 1 130 ? 25.859 18.812 1.897 1 85.5 130 MET B CA 1
ATOM 4917 C C . MET B 1 130 ? 26.234 17.5 2.572 1 85.5 130 MET B C 1
ATOM 4919 O O . MET B 1 130 ? 25.359 16.719 2.967 1 85.5 130 MET B O 1
ATOM 4923 N N . GLU B 1 131 ? 27.375 17.203 2.662 1 81.62 131 GLU B N 1
ATOM 4924 C CA . GLU B 1 131 ? 27.828 15.898 3.131 1 81.62 131 GLU B CA 1
ATOM 4925 C C . GLU B 1 131 ? 28.234 15.953 4.598 1 81.62 131 GLU B C 1
ATOM 4927 O O . GLU B 1 131 ? 28.125 14.961 5.316 1 81.62 131 GLU B O 1
ATOM 4932 N N . HIS B 1 132 ? 28.641 17.156 4.816 1 80.19 132 HIS B N 1
ATOM 4933 C CA . HIS B 1 132 ? 29.156 17.297 6.176 1 80.19 132 HIS B CA 1
ATOM 4934 C C . HIS B 1 132 ? 28.328 18.297 6.973 1 80.19 132 HIS B C 1
ATOM 4936 O O . HIS B 1 132 ? 27.312 18.812 6.484 1 80.19 132 HIS B O 1
ATOM 4942 N N . GLU B 1 133 ? 28.453 18.469 8.297 1 79.31 133 GLU B N 1
ATOM 4943 C CA . GLU B 1 133 ? 27.922 19.5 9.188 1 79.31 133 GLU B CA 1
ATOM 4944 C C . GLU B 1 133 ? 26.422 19.297 9.438 1 79.31 133 GLU B C 1
ATOM 4946 O O . GLU B 1 133 ? 25.656 20.266 9.516 1 79.31 133 GLU B O 1
ATOM 4951 N N . ARG B 1 134 ? 26.031 18.156 9.422 1 82.12 134 ARG B N 1
ATOM 4952 C CA . ARG B 1 134 ? 24.609 17.859 9.602 1 82.12 134 ARG B CA 1
ATOM 4953 C C . ARG B 1 134 ? 24.141 18.234 11 1 82.12 134 ARG B C 1
ATOM 4955 O O . ARG B 1 134 ? 22.953 18.469 11.227 1 82.12 134 ARG B O 1
ATOM 4962 N N . ASP B 1 135 ? 25.078 18.297 11.898 1 85.31 135 ASP B N 1
ATOM 4963 C CA . ASP B 1 135 ? 24.734 18.594 13.289 1 85.31 135 ASP B CA 1
ATOM 4964 C C . ASP B 1 135 ? 24.984 20.062 13.609 1 85.31 135 ASP B C 1
ATOM 4966 O O . ASP B 1 135 ? 25.078 20.453 14.773 1 85.31 135 ASP B O 1
ATOM 4970 N N . VAL B 1 136 ? 25.156 20.844 12.531 1 89.94 136 VAL B N 1
ATOM 4971 C CA . VAL B 1 136 ? 25.328 22.281 12.672 1 89.94 136 VAL B CA 1
ATOM 4972 C C . VAL B 1 136 ? 24 22.984 12.414 1 89.94 136 VAL B C 1
ATOM 4974 O O . VAL B 1 136 ? 23.234 22.578 11.539 1 89.94 136 VAL B O 1
ATOM 4977 N N . PHE B 1 137 ? 23.797 24.031 13.273 1 94.69 137 PHE B N 1
ATOM 4978 C CA . PHE B 1 137 ? 22.625 24.875 13.078 1 94.69 137 PHE B CA 1
ATOM 4979 C C . PHE B 1 137 ? 22.516 25.328 11.625 1 94.69 137 PHE B C 1
ATOM 4981 O O . PHE B 1 137 ? 23.484 25.844 11.055 1 94.69 137 PHE B O 1
ATOM 4988 N N . LEU B 1 138 ? 21.375 25.109 10.992 1 94.19 138 LEU B N 1
ATOM 4989 C CA . LEU B 1 138 ? 21.219 25.203 9.547 1 94.19 138 LEU B CA 1
ATOM 4990 C C . LEU B 1 138 ? 21.656 26.562 9.039 1 94.19 138 LEU B C 1
ATOM 4992 O O . LEU B 1 138 ? 22.391 26.656 8.055 1 94.19 138 LEU B O 1
ATOM 4996 N N . LEU B 1 139 ? 21.266 27.641 9.727 1 94.25 139 LEU B N 1
ATOM 4997 C CA . LEU B 1 139 ? 21.516 29 9.25 1 94.25 139 LEU B CA 1
ATOM 4998 C C . LEU B 1 139 ? 22.953 29.406 9.516 1 94.25 139 LEU B C 1
ATOM 5000 O O . LEU B 1 139 ? 23.391 30.484 9.078 1 94.25 139 LEU B O 1
ATOM 5004 N N . ASN B 1 140 ? 23.688 28.594 10.219 1 93.88 140 ASN B N 1
ATOM 5005 C CA . ASN B 1 140 ? 25.109 28.828 10.422 1 93.88 140 ASN B CA 1
ATOM 5006 C C . ASN B 1 140 ? 25.953 28.094 9.391 1 93.88 140 ASN B C 1
ATOM 5008 O O . ASN B 1 140 ? 27.172 28.234 9.367 1 93.88 140 ASN B O 1
ATOM 5012 N N . ARG B 1 141 ? 25.344 27.328 8.57 1 92.94 141 ARG B N 1
ATOM 5013 C CA . ARG B 1 141 ? 26.031 26.641 7.48 1 92.94 141 ARG B CA 1
ATOM 5014 C C . ARG B 1 141 ? 26.219 27.562 6.281 1 92.94 141 ARG B C 1
ATOM 5016 O O . ARG B 1 141 ? 25.344 28.375 5.973 1 92.94 141 ARG B O 1
ATOM 5023 N N . LEU B 1 142 ? 27.312 27.359 5.625 1 92.44 142 LEU B N 1
ATOM 5024 C CA . LEU B 1 142 ? 27.578 28.172 4.445 1 92.44 142 LEU B CA 1
ATOM 5025 C C . LEU B 1 142 ? 26.625 27.812 3.309 1 92.44 142 LEU B C 1
ATOM 5027 O O . LEU B 1 142 ? 26.359 26.641 3.064 1 92.44 142 LEU B O 1
ATOM 5031 N N . CYS B 1 143 ? 26.078 28.906 2.723 1 93.38 143 CYS B N 1
ATOM 5032 C CA . CYS B 1 143 ? 25.125 28.609 1.666 1 93.38 143 CYS B CA 1
ATOM 5033 C C . CYS B 1 143 ? 25.234 29.609 0.521 1 93.38 143 CYS B C 1
ATOM 5035 O O . CYS B 1 143 ? 25.891 30.656 0.662 1 93.38 143 CYS B O 1
ATOM 5037 N N . ASN B 1 144 ? 24.75 29.203 -0.61 1 93.38 144 ASN B N 1
ATOM 5038 C CA . ASN B 1 144 ? 24.516 30.031 -1.783 1 93.38 144 ASN B CA 1
ATOM 5039 C C . ASN B 1 144 ? 23.031 30.375 -1.938 1 93.38 144 ASN B C 1
ATOM 5041 O O . ASN B 1 144 ? 22.156 29.625 -1.497 1 93.38 144 ASN B O 1
ATOM 5045 N N . ARG B 1 145 ? 22.766 31.562 -2.434 1 92.88 145 ARG B N 1
ATOM 5046 C CA . ARG B 1 145 ? 21.391 32.031 -2.623 1 92.88 145 ARG B CA 1
ATOM 5047 C C . ARG B 1 145 ? 21.094 32.25 -4.102 1 92.88 145 ARG B C 1
ATOM 5049 O O . ARG B 1 145 ? 21.938 32.75 -4.844 1 92.88 145 ARG B O 1
ATOM 5056 N N . SER B 1 146 ? 19.875 31.844 -4.426 1 90.69 146 SER B N 1
ATOM 5057 C CA . SER B 1 146 ? 19.422 32.125 -5.781 1 90.69 146 SER B CA 1
ATOM 5058 C C . SER B 1 146 ? 19.344 33.625 -6.043 1 90.69 146 SER B C 1
ATOM 5060 O O . SER B 1 146 ? 18.969 34.375 -5.152 1 90.69 146 SER B O 1
ATOM 5062 N N . SER B 1 147 ? 19.609 33.969 -7.281 1 86.56 147 SER B N 1
ATOM 5063 C CA . SER B 1 147 ? 19.484 35.375 -7.668 1 86.56 147 SER B CA 1
ATOM 5064 C C . SER B 1 147 ? 18.047 35.719 -8.031 1 86.56 147 SER B C 1
ATOM 5066 O O . SER B 1 147 ? 17.703 36.875 -8.133 1 86.56 147 SER B O 1
ATOM 5068 N N . LYS B 1 148 ? 17.281 34.75 -8.102 1 82.94 148 LYS B N 1
ATOM 5069 C CA . LYS B 1 148 ? 15.898 34.969 -8.531 1 82.94 148 LYS B CA 1
ATOM 5070 C C . LYS B 1 148 ? 14.922 34.656 -7.395 1 82.94 148 LYS B C 1
ATOM 5072 O O . LYS B 1 148 ? 15.133 33.719 -6.629 1 82.94 148 LYS B O 1
ATOM 5077 N N . VAL B 1 149 ? 13.938 35.531 -7.332 1 82 149 VAL B N 1
ATOM 5078 C CA . VAL B 1 149 ? 12.82 35.281 -6.434 1 82 149 VAL B CA 1
ATOM 5079 C C . VAL B 1 149 ? 11.828 34.312 -7.098 1 82 149 VAL B C 1
ATOM 5081 O O . VAL B 1 149 ? 11.555 34.438 -8.297 1 82 149 VAL B O 1
ATOM 5084 N N . ASN B 1 150 ? 11.438 33.344 -6.348 1 78.88 150 ASN B N 1
ATOM 5085 C CA . ASN B 1 150 ? 10.453 32.406 -6.879 1 78.88 150 ASN B CA 1
ATOM 5086 C C . ASN B 1 150 ? 9.156 33.125 -7.258 1 78.88 150 ASN B C 1
ATOM 5088 O O . ASN B 1 150 ? 8.742 34.062 -6.602 1 78.88 150 ASN B O 1
ATOM 5092 N N . VAL B 1 151 ? 8.531 32.5 -8.234 1 72.25 151 VAL B N 1
ATOM 5093 C CA . VAL B 1 151 ? 7.266 33.062 -8.688 1 72.25 151 VAL B CA 1
ATOM 5094 C C . VAL B 1 151 ? 6.176 32.812 -7.648 1 72.25 151 VAL B C 1
ATOM 5096 O O . VAL B 1 151 ? 5.309 33.656 -7.418 1 72.25 151 VAL B O 1
ATOM 5099 N N . MET B 1 152 ? 6.344 31.719 -7.082 1 79.19 152 MET B N 1
ATOM 5100 C CA . MET B 1 152 ? 5.395 31.391 -6.02 1 79.19 152 MET B CA 1
ATOM 5101 C C . MET B 1 152 ? 5.766 32.094 -4.723 1 79.19 152 MET B C 1
ATOM 5103 O O . MET B 1 152 ? 6.938 32.406 -4.484 1 79.19 152 MET B O 1
ATOM 5107 N N . THR B 1 153 ? 4.738 32.438 -3.977 1 84.69 153 THR B N 1
ATOM 5108 C CA . THR B 1 153 ? 4.945 33.094 -2.693 1 84.69 153 THR B CA 1
ATOM 5109 C C . THR B 1 153 ? 4.395 32.25 -1.552 1 84.69 153 THR B C 1
ATOM 5111 O O . THR B 1 153 ? 3.762 31.203 -1.788 1 84.69 153 THR B O 1
ATOM 5114 N N . LYS B 1 154 ? 4.797 32.594 -0.428 1 92.5 154 LYS B N 1
ATOM 5115 C CA . LYS B 1 154 ? 4.227 32.062 0.81 1 92.5 154 LYS B CA 1
ATOM 5116 C C . LYS B 1 154 ? 3.492 33.156 1.581 1 92.5 154 LYS B C 1
ATOM 5118 O O . LYS B 1 154 ? 3.76 34.344 1.391 1 92.5 154 LYS B O 1
ATOM 5123 N N . ILE B 1 155 ? 2.592 32.75 2.465 1 94 155 ILE B N 1
ATOM 5124 C CA . ILE B 1 155 ? 1.774 33.781 3.053 1 94 155 ILE B CA 1
ATOM 5125 C C . ILE B 1 155 ? 1.854 33.719 4.574 1 94 155 ILE B C 1
ATOM 5127 O O . ILE B 1 155 ? 2.17 32.656 5.137 1 94 155 ILE B O 1
ATOM 5131 N N . PHE B 1 156 ? 1.625 34.844 5.203 1 97.06 156 PHE B N 1
ATOM 5132 C CA . PHE B 1 156 ? 1.328 35 6.621 1 97.06 156 PHE B CA 1
ATOM 5133 C C . PHE B 1 156 ? -0.04 35.656 6.82 1 97.06 156 PHE B C 1
ATOM 5135 O O . PHE B 1 156 ? -0.528 36.375 5.945 1 97.06 156 PHE B O 1
ATOM 5142 N N . LEU B 1 157 ? -0.63 35.312 7.961 1 97.5 157 LEU B N 1
ATOM 5143 C CA . LEU B 1 157 ? -1.99 35.781 8.188 1 97.5 157 LEU B CA 1
ATOM 5144 C C . LEU B 1 157 ? -2.121 36.438 9.562 1 97.5 157 LEU B C 1
ATOM 5146 O O . LEU B 1 157 ? -1.563 35.938 10.539 1 97.5 157 LEU B O 1
ATOM 5150 N N . LYS B 1 158 ? -2.91 37.5 9.578 1 97.25 158 LYS B N 1
ATOM 5151 C CA . LYS B 1 158 ? -3.322 38.031 10.883 1 97.25 158 LYS B CA 1
ATOM 5152 C C . LYS B 1 158 ? -4.371 37.125 11.531 1 97.25 158 LYS B C 1
ATOM 5154 O O . LYS B 1 158 ? -5.246 36.594 10.844 1 97.25 158 LYS B O 1
ATOM 5159 N N . GLY B 1 159 ? -4.227 37 12.789 1 96.94 159 GLY B N 1
ATOM 5160 C CA . GLY B 1 159 ? -5.211 36.188 13.516 1 96.94 159 GLY B CA 1
ATOM 5161 C C . GLY B 1 159 ? -6.633 36.719 13.336 1 96.94 159 GLY B C 1
ATOM 5162 O O . GLY B 1 159 ? -7.566 35.906 13.195 1 96.94 159 GLY B O 1
ATOM 5163 N N . SER B 1 160 ? -6.801 37.938 13.289 1 96.25 160 SER B N 1
ATOM 5164 C CA . SER B 1 160 ? -8.117 38.562 13.125 1 96.25 160 SER B CA 1
ATOM 5165 C C . SER B 1 160 ? -8.734 38.188 11.781 1 96.25 160 SER B C 1
ATOM 5167 O O . SER B 1 160 ? -9.953 37.969 11.695 1 96.25 160 SER B O 1
ATOM 5169 N N . 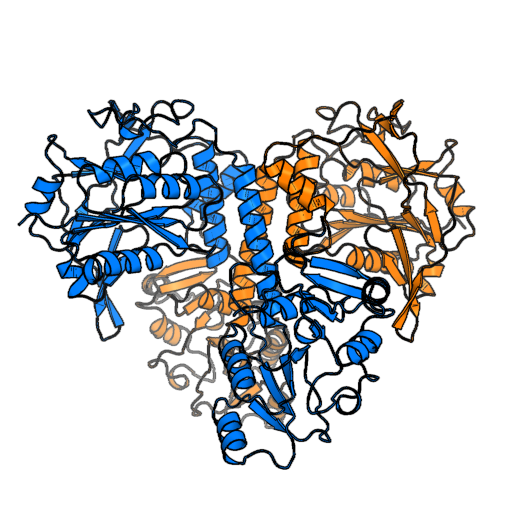PHE B 1 161 ? -7.918 38.094 10.789 1 96.62 161 PHE B N 1
ATOM 5170 C CA . PHE B 1 161 ? -8.398 37.688 9.477 1 96.62 161 PHE B CA 1
ATOM 5171 C C . PHE B 1 161 ? -8.961 36.281 9.531 1 96.62 161 PHE B C 1
ATOM 5173 O O . PHE B 1 161 ? -10.023 36 8.969 1 96.62 161 PHE B O 1
ATOM 5180 N N . VAL B 1 162 ? -8.258 35.406 10.18 1 96.69 162 VAL B N 1
ATOM 5181 C CA . VAL B 1 162 ? -8.633 34 10.297 1 96.69 162 VAL B CA 1
ATOM 5182 C C . VAL B 1 162 ? -9.93 33.875 11.102 1 96.69 162 VAL B C 1
ATOM 5184 O O . VAL B 1 162 ? -10.797 33.062 10.773 1 96.69 162 VAL B O 1
ATOM 5187 N N . GLN B 1 163 ? -10.078 34.719 12.086 1 95.69 163 GLN B N 1
ATOM 5188 C CA . GLN B 1 163 ? -11.242 34.688 12.969 1 95.69 163 GLN B CA 1
ATOM 5189 C C . GLN B 1 163 ? -12.484 35.219 12.25 1 95.69 163 GLN B C 1
ATOM 5191 O O . GLN B 1 163 ? -13.602 34.781 12.516 1 95.69 163 GLN B O 1
ATOM 5196 N N . ASN B 1 164 ? -12.281 36.031 11.336 1 94.88 164 ASN B N 1
ATOM 5197 C CA . ASN B 1 164 ? -13.398 36.75 10.719 1 94.88 164 ASN B CA 1
ATOM 5198 C C . ASN B 1 164 ? -13.805 36.094 9.398 1 94.88 164 ASN B C 1
ATOM 5200 O O . ASN B 1 164 ? -14.789 36.5 8.789 1 94.88 164 ASN B O 1
ATOM 5204 N N . ASN B 1 165 ? -13.008 35.125 8.953 1 93.44 165 ASN B N 1
ATOM 5205 C CA . ASN B 1 165 ? -13.289 34.531 7.656 1 93.44 165 ASN B CA 1
ATOM 5206 C C . ASN B 1 165 ? -13.211 33 7.715 1 93.44 165 ASN B C 1
ATOM 5208 O O . ASN B 1 165 ? -12.453 32.469 8.516 1 93.44 165 ASN B O 1
ATOM 5212 N N . ASN B 1 166 ? -14.023 32.375 6.902 1 92.44 166 ASN B N 1
ATOM 5213 C CA . ASN B 1 166 ? -13.812 30.969 6.613 1 92.44 166 ASN B CA 1
ATOM 5214 C C . ASN B 1 166 ? -12.742 30.766 5.543 1 92.44 166 ASN B C 1
ATOM 5216 O O . ASN B 1 166 ? -12.906 31.219 4.406 1 92.44 166 ASN B O 1
ATOM 5220 N N . ILE B 1 167 ? -11.68 30.125 6.016 1 92.75 167 ILE B N 1
ATOM 5221 C CA . ILE B 1 167 ? -10.547 30.156 5.102 1 92.75 167 ILE B CA 1
ATOM 5222 C C . ILE B 1 167 ? -10.062 28.719 4.828 1 92.75 167 ILE B C 1
ATOM 5224 O O . ILE B 1 167 ? -10.375 27.797 5.586 1 92.75 167 ILE B O 1
ATOM 5228 N N . ARG B 1 168 ? -9.312 28.547 3.773 1 90.25 168 ARG B N 1
ATOM 5229 C CA . ARG B 1 168 ? -8.57 27.344 3.414 1 90.25 168 ARG B CA 1
ATOM 5230 C C . ARG B 1 168 ? -7.211 27.688 2.816 1 90.25 168 ARG B C 1
ATOM 5232 O O . ARG B 1 168 ? -7.133 28.422 1.829 1 90.25 168 ARG B O 1
ATOM 5239 N N . LEU B 1 169 ? -6.234 27.109 3.408 1 91.44 169 LEU B N 1
ATOM 5240 C CA . LEU B 1 169 ? -4.902 27.328 2.859 1 91.44 169 LEU B CA 1
ATOM 5241 C C . LEU B 1 169 ? -4.68 26.5 1.6 1 91.44 169 LEU B C 1
ATOM 5243 O O . LEU B 1 169 ? -5.094 25.344 1.535 1 91.44 169 LEU B O 1
ATOM 5247 N N . ILE B 1 170 ? -4.074 27.109 0.701 1 81.12 170 ILE B N 1
ATOM 5248 C CA . ILE B 1 170 ? -3.66 26.391 -0.495 1 81.12 170 ILE B CA 1
ATOM 5249 C C . ILE B 1 170 ? -2.439 25.531 -0.177 1 81.12 170 ILE B C 1
ATOM 5251 O O . ILE B 1 170 ? -1.561 25.938 0.583 1 81.12 170 ILE B O 1
ATOM 5255 N N . GLN B 1 171 ? -2.43 24.375 -0.822 1 80.25 171 GLN B N 1
ATOM 5256 C CA . GLN B 1 171 ? -1.326 23.453 -0.596 1 80.25 171 GLN B CA 1
ATOM 5257 C C . GLN B 1 171 ? 0.02 24.156 -0.731 1 80.25 171 GLN B C 1
ATOM 5259 O O . GLN B 1 171 ? 0.227 24.938 -1.661 1 80.25 171 GLN B O 1
ATOM 5264 N N . GLY B 1 172 ? 0.885 23.953 0.225 1 83.81 172 GLY B N 1
ATOM 5265 C CA . GLY B 1 172 ? 2.195 24.578 0.229 1 83.81 172 GLY B CA 1
ATOM 5266 C C . GLY B 1 172 ? 2.193 25.953 0.866 1 83.81 172 GLY B C 1
ATOM 5267 O O . GLY B 1 172 ? 3.23 26.625 0.928 1 83.81 172 GLY B O 1
ATOM 5268 N N . ASN B 1 173 ? 1.057 26.406 1.277 1 90.94 173 ASN B N 1
ATOM 5269 C CA . ASN B 1 173 ? 0.889 27.703 1.925 1 90.94 173 ASN B CA 1
ATOM 5270 C C . ASN B 1 173 ? 1.137 28.859 0.952 1 90.94 173 ASN B C 1
ATOM 5272 O O . ASN B 1 173 ? 1.716 29.875 1.325 1 90.94 173 ASN B O 1
ATOM 5276 N N . HIS B 1 174 ? 0.793 28.688 -0.244 1 86.5 174 HIS B N 1
ATOM 5277 C CA . HIS B 1 174 ? 1.066 29.672 -1.293 1 86.5 174 HIS B CA 1
ATOM 5278 C C . HIS B 1 174 ? -0.009 30.75 -1.333 1 86.5 174 HIS B C 1
ATOM 5280 O O . HIS B 1 174 ? 0.166 31.781 -1.985 1 86.5 174 HIS B O 1
ATOM 5286 N N . GLY B 1 175 ? -1.066 30.453 -0.692 1 88.31 175 GLY B N 1
ATOM 5287 C CA . GLY B 1 175 ? -2.205 31.344 -0.639 1 88.31 175 GLY B CA 1
ATOM 5288 C C . GLY B 1 175 ? -3.312 30.859 0.275 1 88.31 175 GLY B C 1
ATOM 5289 O O . GLY B 1 175 ? -3.186 29.812 0.901 1 88.31 175 GLY B O 1
ATOM 5290 N N . VAL B 1 176 ? -4.266 31.766 0.372 1 90.44 176 VAL B N 1
ATOM 5291 C CA . VAL B 1 176 ? -5.406 31.406 1.214 1 90.44 176 VAL B CA 1
ATOM 5292 C C . VAL B 1 176 ? -6.707 31.766 0.496 1 90.44 176 VAL B C 1
ATOM 5294 O O . VAL B 1 176 ? -6.801 32.781 -0.169 1 90.44 176 VAL B O 1
ATOM 5297 N N . MET B 1 177 ? -7.574 30.781 0.556 1 85.62 177 MET B N 1
ATOM 5298 C CA . MET B 1 177 ? -8.906 30.953 -0.022 1 85.62 177 MET B CA 1
ATOM 5299 C C . MET B 1 177 ? -9.914 31.375 1.046 1 85.62 177 MET B C 1
ATOM 5301 O O . MET B 1 177 ? -9.859 30.875 2.174 1 85.62 177 MET B O 1
ATOM 5305 N N . LYS B 1 178 ? -10.781 32.312 0.658 1 89.31 178 LYS B N 1
ATOM 5306 C CA . LYS B 1 178 ? -11.953 32.625 1.462 1 89.31 178 LYS B CA 1
ATOM 5307 C C . LYS B 1 178 ? -13.188 31.859 0.973 1 89.31 178 LYS B C 1
ATOM 5309 O O . LYS B 1 178 ? -13.469 31.844 -0.226 1 89.31 178 LYS B O 1
ATOM 5314 N N . LEU B 1 179 ? -13.719 31.156 1.849 1 84.31 179 LEU B N 1
ATOM 5315 C CA . LEU B 1 179 ? -14.914 30.391 1.521 1 84.31 179 LEU B CA 1
ATOM 5316 C C . LEU B 1 179 ? -16.172 31.172 1.881 1 84.31 179 LEU B C 1
ATOM 5318 O O . LEU B 1 179 ? -16.359 31.547 3.037 1 84.31 179 LEU B O 1
ATOM 5322 N N . ALA B 1 180 ? -16.969 31.438 0.842 1 79.31 180 ALA B N 1
ATOM 5323 C CA . ALA B 1 180 ? -18.234 32.156 1.064 1 79.31 180 ALA B CA 1
ATOM 5324 C C . ALA B 1 180 ? -19.344 31.172 1.455 1 79.31 180 ALA B C 1
ATOM 5326 O O . ALA B 1 180 ? -19.172 29.953 1.375 1 79.31 180 ALA B O 1
ATOM 5327 N N . GLU B 1 181 ? -20.359 31.719 1.983 1 73.62 181 GLU B N 1
ATOM 5328 C CA . GLU B 1 181 ? -21.516 30.922 2.41 1 73.62 181 GLU B CA 1
ATOM 5329 C C . GLU B 1 181 ? -22.125 30.156 1.236 1 73.62 181 GLU B C 1
ATOM 5331 O O . GLU B 1 181 ? -22.656 29.062 1.411 1 73.62 181 GLU B O 1
ATOM 5336 N N . ASN B 1 182 ? -22.031 30.672 0.02 1 63.5 182 ASN B N 1
ATOM 5337 C CA . ASN B 1 182 ? -22.625 30.047 -1.156 1 63.5 182 ASN B CA 1
ATOM 5338 C C . ASN B 1 182 ? -21.656 29.062 -1.812 1 63.5 182 ASN B C 1
ATOM 5340 O O . ASN B 1 182 ? -21.75 28.797 -3.012 1 63.5 182 ASN B O 1
ATOM 5344 N N . ASP B 1 183 ? -20.656 28.641 -1.103 1 61.72 183 ASP B N 1
ATOM 5345 C CA . ASP B 1 183 ? -19.688 27.641 -1.523 1 61.72 183 ASP B CA 1
ATOM 5346 C C . ASP B 1 183 ? -18.75 28.203 -2.604 1 61.72 183 ASP B C 1
ATOM 5348 O O . ASP B 1 183 ? -18.078 27.438 -3.301 1 61.72 183 ASP B O 1
ATOM 5352 N N . SER B 1 184 ? -18.891 29.531 -2.74 1 70.31 184 SER B N 1
ATOM 5353 C CA . SER B 1 184 ? -17.938 30.125 -3.656 1 70.31 184 SER B CA 1
ATOM 5354 C C . SER B 1 184 ? -16.609 30.391 -2.961 1 70.31 184 SER B C 1
ATOM 5356 O O . SER B 1 184 ? -16.578 30.719 -1.771 1 70.31 184 SER B O 1
ATOM 5358 N N . GLU B 1 185 ? -15.531 30.125 -3.689 1 75.38 185 GLU B N 1
ATOM 5359 C CA . GLU B 1 185 ? -14.18 30.328 -3.17 1 75.38 185 GLU B CA 1
ATOM 5360 C C . GLU B 1 185 ? -13.477 31.469 -3.91 1 75.38 185 GLU B C 1
ATOM 5362 O O . GLU B 1 185 ? -13.633 31.609 -5.125 1 75.38 185 GLU B O 1
ATOM 5367 N N . SER B 1 186 ? -12.875 32.406 -3.047 1 78.5 186 SER B N 1
ATOM 5368 C CA . SER B 1 186 ? -12.086 33.469 -3.646 1 78.5 186 SER B CA 1
ATOM 5369 C C . SER B 1 186 ? -10.703 33.562 -3.01 1 78.5 186 SER B C 1
ATOM 5371 O O . SER B 1 186 ? -10.539 33.312 -1.816 1 78.5 186 SER B O 1
ATOM 5373 N N . LEU B 1 187 ? -9.781 33.906 -3.834 1 84.75 187 LEU B N 1
ATOM 5374 C CA . LEU B 1 187 ? -8.422 34.062 -3.344 1 84.75 187 LEU B CA 1
ATOM 5375 C C . LEU B 1 187 ? -8.281 35.375 -2.559 1 84.75 187 LEU B C 1
ATOM 5377 O O . LEU B 1 187 ? -8.742 36.438 -3.008 1 84.75 187 LEU B O 1
ATOM 5381 N N . ALA B 1 188 ? -7.699 35.312 -1.409 1 88.69 188 ALA B N 1
ATOM 5382 C CA . ALA B 1 188 ? -7.484 36.5 -0.606 1 88.69 188 ALA B CA 1
ATOM 5383 C C . ALA B 1 188 ? -6.324 37.344 -1.158 1 88.69 188 ALA B C 1
ATOM 5385 O O . ALA B 1 188 ? -5.328 36.781 -1.625 1 88.69 188 ALA B O 1
ATOM 5386 N N . TYR B 1 189 ? -6.523 38.625 -1.024 1 88.38 189 TYR B N 1
ATOM 5387 C CA . TYR B 1 189 ? -5.453 39.531 -1.421 1 88.38 189 TYR B CA 1
ATOM 5388 C C . TYR B 1 189 ? -4.297 39.469 -0.43 1 88.38 189 TYR B C 1
ATOM 5390 O O . TYR B 1 189 ? -4.5 39.594 0.779 1 88.38 189 TYR B O 1
ATOM 5398 N N . ALA B 1 190 ? -3.119 39.25 -0.964 1 91.88 190 ALA B N 1
ATOM 5399 C CA . ALA B 1 190 ? -1.908 39.156 -0.152 1 91.88 190 ALA B CA 1
ATOM 5400 C C . ALA B 1 190 ? -0.76 39.938 -0.796 1 91.88 190 ALA B C 1
ATOM 5402 O O . ALA B 1 190 ? 0.018 39.375 -1.57 1 91.88 190 ALA B O 1
ATOM 5403 N N . PRO B 1 191 ? -0.589 41.156 -0.378 1 91.44 191 PRO B N 1
ATOM 5404 C CA . PRO B 1 191 ? 0.497 41.938 -0.97 1 91.44 191 PRO B CA 1
ATOM 5405 C C . PRO B 1 191 ? 1.88 41.438 -0.582 1 91.44 191 PRO B C 1
ATOM 5407 O O . PRO B 1 191 ? 2.066 40.938 0.532 1 91.44 191 PRO B O 1
ATOM 5410 N N . ARG B 1 192 ? 2.787 41.656 -1.454 1 89.88 192 ARG B N 1
ATOM 5411 C CA . ARG B 1 192 ? 4.16 41.219 -1.218 1 89.88 192 ARG B CA 1
ATOM 5412 C C . ARG B 1 192 ? 4.859 42.125 -0.209 1 89.88 192 ARG B C 1
ATOM 5414 O O . ARG B 1 192 ? 4.781 43.344 -0.308 1 89.88 192 ARG B O 1
ATOM 5421 N N . CYS B 1 193 ? 5.453 41.531 0.733 1 90.88 193 CYS B N 1
ATOM 5422 C CA . CYS B 1 193 ? 6.219 42.25 1.744 1 90.88 193 CYS B CA 1
ATOM 5423 C C . CYS B 1 193 ? 7.707 42.219 1.425 1 90.88 193 CYS B C 1
ATOM 5425 O O . CYS B 1 193 ? 8.312 41.125 1.363 1 90.88 193 CYS B O 1
ATOM 5427 N N . SER B 1 194 ? 8.359 43.312 1.334 1 87.56 194 SER B N 1
ATOM 5428 C CA . SER B 1 194 ? 9.758 43.406 0.922 1 87.56 194 SER B CA 1
ATOM 5429 C C . SER B 1 194 ? 10.688 43.438 2.129 1 87.56 194 SER B C 1
ATOM 5431 O O . SER B 1 194 ? 11.914 43.406 1.978 1 87.56 194 SER B O 1
ATOM 5433 N N . GLU B 1 195 ? 10.141 43.469 3.277 1 88.75 195 GLU B N 1
ATOM 5434 C CA . GLU B 1 195 ? 10.945 43.625 4.484 1 88.75 195 GLU B CA 1
ATOM 5435 C C . GLU B 1 195 ? 11.641 42.312 4.855 1 88.75 195 GLU B C 1
ATOM 5437 O O . GLU B 1 195 ? 12.578 42.281 5.652 1 88.75 195 GLU B O 1
ATOM 5442 N N . PHE B 1 196 ? 11.133 41.188 4.293 1 90.62 196 PHE B N 1
ATOM 5443 C CA . PHE B 1 196 ? 11.656 39.844 4.613 1 90.62 196 PHE B CA 1
ATOM 5444 C C . PHE B 1 196 ? 12 39.094 3.342 1 90.62 196 PHE B C 1
ATOM 5446 O O . PHE B 1 196 ? 11.5 39.406 2.262 1 90.62 196 PHE B O 1
ATOM 5453 N N . ILE B 1 197 ? 12.836 38.156 3.523 1 90.31 197 ILE B N 1
ATOM 5454 C CA . ILE B 1 197 ? 12.914 37.062 2.57 1 90.31 197 ILE B CA 1
ATOM 5455 C C . ILE B 1 197 ? 12.625 35.75 3.283 1 90.31 197 ILE B C 1
ATOM 5457 O O . ILE B 1 197 ? 12.852 35.625 4.492 1 90.31 197 ILE B O 1
ATOM 5461 N N . LEU B 1 198 ? 12.055 34.906 2.6 1 94.94 198 LEU B N 1
ATOM 5462 C CA . LEU B 1 198 ? 11.883 33.531 3.088 1 94.94 198 LEU B CA 1
ATOM 5463 C C . LEU B 1 198 ? 12.914 32.594 2.461 1 94.94 198 LEU B C 1
ATOM 5465 O O . LEU B 1 198 ? 12.797 32.25 1.286 1 94.94 198 LEU B O 1
ATOM 5469 N N . ALA B 1 199 ? 13.898 32.312 3.299 1 95 199 ALA B N 1
ATOM 5470 C CA . ALA B 1 199 ? 14.969 31.422 2.828 1 95 199 ALA B CA 1
ATOM 5471 C C . ALA B 1 199 ? 14.508 29.969 2.812 1 95 199 ALA B C 1
ATOM 5473 O O . ALA B 1 199 ? 14.109 29.422 3.846 1 95 199 ALA B O 1
ATOM 5474 N N . HIS B 1 200 ? 14.531 29.375 1.651 1 95.12 200 HIS B N 1
ATOM 5475 C CA . HIS B 1 200 ? 14.102 28 1.452 1 95.12 200 HIS B CA 1
ATOM 5476 C C . HIS B 1 200 ? 15.297 27.078 1.188 1 95.12 200 HIS B C 1
ATOM 5478 O O . HIS B 1 200 ? 16.141 27.391 0.338 1 95.12 200 HIS B O 1
ATOM 5484 N N . PHE B 1 201 ? 15.414 26.016 1.972 1 94.19 201 PHE B N 1
ATOM 5485 C CA . PHE B 1 201 ? 16.484 25.031 1.821 1 94.19 201 PHE B CA 1
ATOM 5486 C C . PHE B 1 201 ? 15.914 23.703 1.365 1 94.19 201 PHE B C 1
ATOM 5488 O O . PHE B 1 201 ? 15.844 22.75 2.148 1 94.19 201 PHE B O 1
ATOM 5495 N N . PRO B 1 202 ? 15.656 23.531 0.07 1 90.88 202 PRO B N 1
ATOM 5496 C CA . PRO B 1 202 ? 14.953 22.344 -0.407 1 90.88 202 PRO B CA 1
ATOM 5497 C C . PRO B 1 202 ? 15.828 21.094 -0.394 1 90.88 202 PRO B C 1
ATOM 5499 O O . PRO B 1 202 ? 15.32 19.984 -0.239 1 90.88 202 PRO B O 1
ATOM 5502 N N . PHE B 1 203 ? 17.203 21.297 -0.611 1 91.19 203 PHE B N 1
ATOM 5503 C CA . PHE B 1 203 ? 18.109 20.156 -0.688 1 91.19 203 PHE B CA 1
ATOM 5504 C C . PHE B 1 203 ? 19.266 20.312 0.292 1 91.19 203 PHE B C 1
ATOM 5506 O O . PHE B 1 203 ? 19.984 21.312 0.257 1 91.19 203 PHE B O 1
ATOM 5513 N N . ARG B 1 204 ? 19.406 19.359 1.1 1 90.75 204 ARG B N 1
ATOM 5514 C CA . ARG B 1 204 ? 20.359 19.438 2.197 1 90.75 204 ARG B CA 1
ATOM 5515 C C . ARG B 1 204 ? 21.375 18.297 2.145 1 90.75 204 ARG B C 1
ATOM 5517 O O . ARG B 1 204 ? 22.422 18.359 2.793 1 90.75 204 ARG B O 1
ATOM 5524 N N . SER B 1 205 ? 21.062 17.25 1.477 1 89.81 205 SER B N 1
ATOM 5525 C CA . SER B 1 205 ? 21.922 16.109 1.192 1 89.81 205 SER B CA 1
ATOM 5526 C C . SER B 1 205 ? 21.359 15.258 0.058 1 89.81 205 SER B C 1
ATOM 5528 O O . SER B 1 205 ? 20.203 15.406 -0.325 1 89.81 205 SER B O 1
ATOM 5530 N N . ARG B 1 206 ? 22.188 14.438 -0.464 1 89.5 206 ARG B N 1
ATOM 5531 C CA . ARG B 1 206 ? 21.734 13.523 -1.502 1 89.5 206 ARG B CA 1
ATOM 5532 C C . ARG B 1 206 ? 20.656 12.586 -0.974 1 89.5 206 ARG B C 1
ATOM 5534 O O . ARG B 1 206 ? 19.641 12.359 -1.644 1 89.5 206 ARG B O 1
ATOM 5541 N N . GLU B 1 207 ? 20.891 12.07 0.189 1 91.44 207 GLU B N 1
ATOM 5542 C CA . GLU B 1 207 ? 19.938 11.141 0.79 1 91.44 207 GLU B CA 1
ATOM 5543 C C . GLU B 1 207 ? 18.609 11.82 1.091 1 91.44 207 GLU B C 1
ATOM 5545 O O . GLU B 1 207 ? 17.547 11.219 0.927 1 91.44 207 GLU B O 1
ATOM 5550 N N . GLN B 1 208 ? 18.734 13.047 1.547 1 91.38 208 GLN B N 1
ATOM 5551 C CA . GLN B 1 208 ? 17.5 13.781 1.829 1 91.38 208 GLN B CA 1
ATOM 5552 C C . GLN B 1 208 ? 16.719 14.047 0.55 1 91.38 208 GLN B C 1
ATOM 5554 O O . GLN B 1 208 ? 15.484 13.977 0.545 1 91.38 208 GLN B O 1
ATOM 5559 N N . TYR B 1 209 ? 17.375 14.359 -0.492 1 91.88 209 TYR B N 1
ATOM 5560 C CA . TYR B 1 209 ? 16.734 14.562 -1.785 1 91.88 209 TYR B CA 1
ATOM 5561 C C . TYR B 1 209 ? 15.977 13.312 -2.213 1 91.88 209 TYR B C 1
ATOM 5563 O O . TYR B 1 209 ? 14.805 13.391 -2.594 1 91.88 209 TYR B O 1
ATOM 5571 N N . VAL B 1 210 ? 16.656 12.211 -2.152 1 93.25 210 VAL B N 1
ATOM 5572 C CA . VAL B 1 210 ? 16.078 10.945 -2.582 1 93.25 210 VAL B CA 1
ATOM 5573 C C . VAL B 1 210 ? 14.883 10.602 -1.691 1 93.25 210 VAL B C 1
ATOM 5575 O O . VAL B 1 210 ? 13.812 10.258 -2.188 1 93.25 210 VAL B O 1
ATOM 5578 N N . SER B 1 211 ? 15.055 10.742 -0.44 1 92.75 211 SER B N 1
ATOM 5579 C CA . SER B 1 211 ? 14 10.422 0.521 1 92.75 211 SER B CA 1
ATOM 5580 C C . SER B 1 211 ? 12.773 11.297 0.306 1 92.75 211 SER B C 1
ATOM 5582 O O . SER B 1 211 ? 11.641 10.797 0.28 1 92.75 211 SER B O 1
ATOM 5584 N N . LYS B 1 212 ? 12.977 12.516 0.195 1 91.12 212 LYS B N 1
ATOM 5585 C CA . LYS B 1 212 ? 11.891 13.477 0.026 1 91.12 212 LYS B CA 1
ATOM 5586 C C . LYS B 1 212 ? 11.039 13.133 -1.195 1 91.12 212 LYS B C 1
ATOM 5588 O O . LYS B 1 212 ? 9.812 13.094 -1.111 1 91.12 212 LYS B O 1
ATOM 5593 N N . HIS B 1 213 ? 11.664 12.867 -2.271 1 92.06 213 HIS B N 1
ATOM 5594 C CA . HIS B 1 213 ? 10.938 12.633 -3.514 1 92.06 213 HIS B CA 1
ATOM 5595 C C . HIS B 1 213 ? 10.305 11.242 -3.529 1 92.06 213 HIS B C 1
ATOM 5597 O O . HIS B 1 213 ? 9.195 11.062 -4.035 1 92.06 213 HIS B O 1
ATOM 5603 N N . ALA B 1 214 ? 11 10.266 -3.01 1 93.5 214 ALA B N 1
ATOM 5604 C CA . ALA B 1 214 ? 10.438 8.922 -2.93 1 93.5 214 ALA B CA 1
ATOM 5605 C C . ALA B 1 214 ? 9.195 8.898 -2.045 1 93.5 214 ALA B C 1
ATOM 5607 O O . ALA B 1 214 ? 8.125 8.461 -2.479 1 93.5 214 ALA B O 1
ATOM 5608 N N . ILE B 1 215 ? 9.352 9.438 -0.839 1 91.38 215 ILE B N 1
ATOM 5609 C CA . ILE B 1 215 ? 8.273 9.422 0.142 1 91.38 215 ILE B CA 1
ATOM 5610 C C . ILE B 1 215 ? 7.145 10.344 -0.314 1 91.38 215 ILE B C 1
ATOM 5612 O O . ILE B 1 215 ? 5.965 9.992 -0.202 1 91.38 215 ILE B O 1
ATOM 5616 N N . GLY B 1 216 ? 7.535 11.5 -0.792 1 88.75 216 GLY B N 1
ATOM 5617 C CA . GLY B 1 216 ? 6.527 12.422 -1.296 1 88.75 216 GLY B CA 1
ATOM 5618 C C . GLY B 1 216 ? 5.66 11.82 -2.385 1 88.75 216 GLY B C 1
ATOM 5619 O O . GLY B 1 216 ? 4.43 11.914 -2.328 1 88.75 216 GLY B O 1
ATOM 5620 N N . TRP B 1 217 ? 6.273 11.18 -3.332 1 90.69 217 TRP B N 1
ATOM 5621 C CA . TRP B 1 217 ? 5.523 10.562 -4.422 1 90.69 217 TRP B CA 1
ATOM 5622 C C . TRP B 1 217 ? 4.645 9.43 -3.902 1 90.69 217 TRP B C 1
ATOM 5624 O O . TRP B 1 217 ? 3.469 9.336 -4.258 1 90.69 217 TRP B O 1
ATOM 5634 N N . LEU B 1 218 ? 5.211 8.594 -3.096 1 91 218 LEU B N 1
ATOM 5635 C CA . LEU B 1 218 ? 4.488 7.426 -2.607 1 91 218 LEU B CA 1
ATOM 5636 C C . LEU B 1 218 ? 3.254 7.844 -1.812 1 91 218 LEU B C 1
ATOM 5638 O O . LEU B 1 218 ? 2.17 7.289 -2.006 1 91 218 LEU B O 1
ATOM 5642 N N . THR B 1 219 ? 3.404 8.82 -0.959 1 87.31 219 THR B N 1
ATOM 5643 C CA . THR B 1 219 ? 2.27 9.273 -0.163 1 87.31 219 THR B CA 1
ATOM 5644 C C . THR B 1 219 ? 1.216 9.93 -1.049 1 87.31 219 THR B C 1
ATOM 5646 O O . THR B 1 219 ? 0.017 9.82 -0.783 1 87.31 219 THR B O 1
ATOM 5649 N N . SER B 1 220 ? 1.673 10.609 -2.076 1 85.56 220 SER B N 1
ATOM 5650 C CA . SER B 1 220 ? 0.745 11.172 -3.051 1 85.56 220 S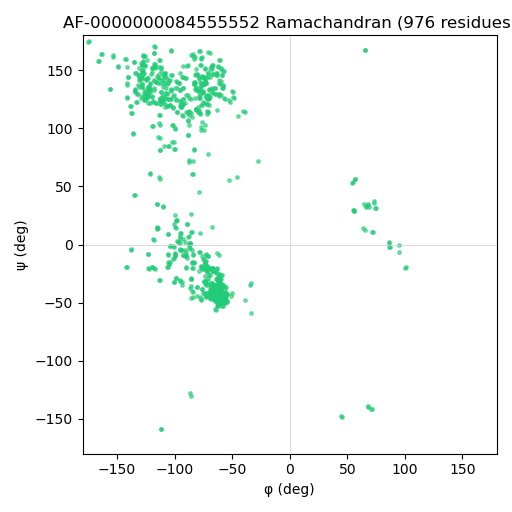ER B CA 1
ATOM 5651 C C . SER B 1 220 ? 0.015 10.078 -3.818 1 85.56 220 SER B C 1
ATOM 5653 O O . SER B 1 220 ? -1.202 10.141 -4 1 85.56 220 SER B O 1
ATOM 5655 N N . ALA B 1 221 ? 0.799 9.094 -4.262 1 86.12 221 ALA B N 1
ATOM 5656 C CA . ALA B 1 221 ? 0.228 7.984 -5.023 1 86.12 221 ALA B CA 1
ATOM 5657 C C . ALA B 1 221 ? -0.792 7.215 -4.191 1 86.12 221 ALA B C 1
ATOM 5659 O O . ALA B 1 221 ? -1.785 6.715 -4.723 1 86.12 221 ALA B O 1
ATOM 5660 N N . MET B 1 222 ? -0.516 7.129 -2.961 1 85.94 222 MET B N 1
ATOM 5661 C CA . MET B 1 222 ? -1.443 6.441 -2.064 1 85.94 222 MET B CA 1
ATOM 5662 C C . MET B 1 222 ? -2.781 7.172 -2.006 1 85.94 222 MET B C 1
ATOM 5664 O O . MET B 1 222 ? -3.83 6.543 -1.861 1 85.94 222 MET B O 1
ATOM 5668 N N . LYS B 1 223 ? -2.686 8.469 -2.094 1 80.44 223 LYS B N 1
ATOM 5669 C CA . LYS B 1 223 ? -3.902 9.273 -2.016 1 80.44 223 LYS B CA 1
ATOM 5670 C C . LYS B 1 223 ? -4.574 9.391 -3.381 1 80.44 223 LYS B C 1
ATOM 5672 O O . LYS B 1 223 ? -5.797 9.266 -3.488 1 80.44 223 LYS B O 1
ATOM 5677 N N . TYR B 1 224 ? -3.773 9.562 -4.465 1 77 224 TYR B N 1
ATOM 5678 C CA . TYR B 1 224 ? -4.34 9.953 -5.75 1 77 224 TYR B CA 1
ATOM 5679 C C . TYR B 1 224 ? -4.07 8.898 -6.812 1 77 224 TYR B C 1
ATOM 5681 O O . TYR B 1 224 ? -4.426 9.078 -7.98 1 77 224 TYR B O 1
ATOM 5689 N N . SER B 1 225 ? -3.484 7.789 -6.453 1 80.94 225 SER B N 1
ATOM 5690 C CA . SER B 1 225 ? -3.057 6.77 -7.406 1 80.94 225 SER B CA 1
ATOM 5691 C C . SER B 1 225 ? -1.944 7.285 -8.312 1 80.94 225 SER B C 1
ATOM 5693 O O . SER B 1 225 ? -1.639 8.484 -8.305 1 80.94 225 SER B O 1
ATOM 5695 N N . VAL B 1 226 ? -1.349 6.43 -8.984 1 82 226 VAL B N 1
ATOM 5696 C CA . VAL B 1 226 ? -0.235 6.793 -9.852 1 82 226 VAL B CA 1
ATOM 5697 C C . VAL B 1 226 ? -0.757 7.547 -11.07 1 82 226 VAL B C 1
ATOM 5699 O O . VAL B 1 226 ? 0.01 8.211 -11.773 1 82 226 VAL B O 1
ATOM 5702 N N . THR B 1 227 ? -2.008 7.43 -11.352 1 70.19 227 THR B N 1
ATOM 5703 C CA . THR B 1 227 ? -2.609 8.102 -12.5 1 70.19 227 THR B CA 1
ATOM 5704 C C . THR B 1 227 ? -3.027 9.523 -12.133 1 70.19 227 THR B C 1
ATOM 5706 O O . THR B 1 227 ? -3.691 10.203 -12.922 1 70.19 227 THR B O 1
ATOM 5709 N N . THR B 1 228 ? -2.422 10.078 -11.227 1 67.75 228 THR B N 1
ATOM 5710 C CA . THR B 1 228 ? -2.738 11.406 -10.719 1 67.75 228 THR B CA 1
ATOM 5711 C C . THR B 1 228 ? -2.119 12.484 -11.609 1 67.75 228 THR B C 1
ATOM 5713 O O . THR B 1 228 ? -1.093 12.25 -12.25 1 67.75 228 THR B O 1
ATOM 5716 N N . ILE B 1 229 ? -2.787 13.586 -11.602 1 63.88 229 ILE B N 1
ATOM 5717 C CA . ILE B 1 229 ? -2.25 14.758 -12.281 1 63.88 229 ILE B CA 1
ATOM 5718 C C . ILE B 1 229 ? -1.387 15.562 -11.312 1 63.88 229 ILE B C 1
ATOM 5720 O O . ILE B 1 229 ? -0.629 16.438 -11.734 1 63.88 229 ILE B O 1
ATOM 5724 N N . ALA B 1 230 ? -1.514 15.203 -10.188 1 62.97 230 ALA B N 1
ATOM 5725 C CA . ALA B 1 230 ? -0.803 15.945 -9.148 1 62.97 230 ALA B CA 1
ATOM 5726 C C . ALA B 1 230 ? 0.603 15.391 -8.938 1 62.97 230 ALA B C 1
ATOM 5728 O O . ALA B 1 230 ? 0.924 14.297 -9.422 1 62.97 230 ALA B O 1
ATOM 5729 N N . ALA B 1 231 ? 1.538 16.125 -8.469 1 73.06 231 ALA B N 1
ATOM 5730 C CA . ALA B 1 231 ? 2.854 15.727 -7.969 1 73.06 231 ALA B CA 1
ATOM 5731 C C . ALA B 1 231 ? 3.744 15.227 -9.102 1 73.06 231 ALA B C 1
ATOM 5733 O O . ALA B 1 231 ? 4.5 14.266 -8.93 1 73.06 231 ALA B O 1
ATOM 5734 N N . THR B 1 232 ? 3.566 15.781 -10.266 1 74.44 232 THR B N 1
ATOM 5735 C CA . THR B 1 232 ? 4.336 15.375 -11.438 1 74.44 232 THR B CA 1
ATOM 5736 C C . THR B 1 232 ? 5.832 15.516 -11.18 1 74.44 232 THR B C 1
ATOM 5738 O O . THR B 1 232 ? 6.625 14.695 -11.641 1 74.44 232 THR B O 1
ATOM 5741 N N . ASN B 1 233 ? 6.215 16.531 -10.445 1 79.06 233 ASN B N 1
ATOM 5742 C CA . ASN B 1 233 ? 7.625 16.734 -10.125 1 79.06 233 ASN B CA 1
ATOM 5743 C C . ASN B 1 233 ? 8.164 15.602 -9.25 1 79.06 233 ASN B C 1
ATOM 5745 O O . ASN B 1 233 ? 9.289 15.141 -9.453 1 79.06 233 ASN B O 1
ATOM 5749 N N . TRP B 1 234 ? 7.383 15.18 -8.352 1 86.38 234 TRP B N 1
ATOM 5750 C CA . TRP B 1 234 ? 7.777 14.07 -7.492 1 86.38 234 TRP B CA 1
ATOM 5751 C C . TRP B 1 234 ? 7.91 12.781 -8.297 1 86.38 234 TRP B C 1
ATOM 5753 O O . TRP B 1 234 ? 8.859 12.016 -8.102 1 86.38 234 TRP B O 1
ATOM 5763 N N . LYS B 1 235 ? 6.977 12.586 -9.242 1 88.12 235 LYS B N 1
ATOM 5764 C CA . LYS B 1 235 ? 6.992 11.367 -10.055 1 88.12 235 LYS B CA 1
ATOM 5765 C C . LYS B 1 235 ? 8.227 11.32 -10.945 1 88.12 235 LYS B C 1
ATOM 5767 O O . LYS B 1 235 ? 8.898 10.281 -11.031 1 88.12 235 LYS B O 1
ATOM 5772 N N . ARG B 1 236 ? 8.516 12.43 -11.539 1 86.62 236 ARG B N 1
ATOM 5773 C CA . ARG B 1 236 ? 9.68 12.492 -12.414 1 86.62 236 ARG B CA 1
ATOM 5774 C C . ARG B 1 236 ? 10.961 12.188 -11.641 1 86.62 236 ARG B C 1
ATOM 5776 O O . ARG B 1 236 ? 11.797 11.406 -12.094 1 86.62 236 ARG B O 1
ATOM 5783 N N . ALA B 1 237 ? 11.125 12.859 -10.547 1 91.75 237 ALA B N 1
ATOM 5784 C CA . ALA B 1 237 ? 12.297 12.617 -9.711 1 91.75 237 ALA B CA 1
ATOM 5785 C C . ALA B 1 237 ? 12.352 11.172 -9.25 1 91.75 237 ALA B C 1
ATOM 5787 O O . ALA B 1 237 ? 13.414 10.547 -9.258 1 91.75 237 ALA B O 1
ATOM 5788 N N . PHE B 1 238 ? 11.211 10.633 -8.875 1 93.69 238 PHE B N 1
ATOM 5789 C CA . PHE B 1 238 ? 11.086 9.25 -8.438 1 93.69 238 PHE B CA 1
ATOM 5790 C C . PHE B 1 238 ? 11.586 8.297 -9.516 1 93.69 238 PHE B C 1
ATOM 5792 O O . PHE B 1 238 ? 12.383 7.398 -9.234 1 93.69 238 PHE B O 1
ATOM 5799 N N . ASP B 1 239 ? 11.141 8.523 -10.703 1 91.5 239 ASP B N 1
ATOM 5800 C CA . ASP B 1 239 ? 11.547 7.672 -11.82 1 91.5 239 ASP B CA 1
ATOM 5801 C C . ASP B 1 239 ? 13.047 7.758 -12.062 1 91.5 239 ASP B C 1
ATOM 5803 O O . ASP B 1 239 ? 13.711 6.734 -12.273 1 91.5 239 ASP B O 1
ATOM 5807 N N . LYS B 1 240 ? 13.57 8.914 -11.992 1 92.38 240 LYS B N 1
ATOM 5808 C CA . LYS B 1 240 ? 15.008 9.102 -12.195 1 92.38 240 LYS B CA 1
ATOM 5809 C C . LYS B 1 240 ? 15.812 8.422 -11.102 1 92.38 240 LYS B C 1
ATOM 5811 O O . LYS B 1 240 ? 16.891 7.879 -11.359 1 92.38 240 LYS B O 1
ATOM 5816 N N . ILE B 1 241 ? 15.344 8.508 -9.898 1 93.31 241 ILE B N 1
ATOM 5817 C CA . ILE B 1 241 ? 16 7.867 -8.766 1 93.31 241 ILE B CA 1
ATOM 5818 C C . ILE B 1 241 ? 16.016 6.355 -8.961 1 93.31 241 ILE B C 1
ATOM 5820 O O . ILE B 1 241 ? 17.031 5.699 -8.766 1 93.31 241 ILE B O 1
ATOM 5824 N N . CYS B 1 242 ? 14.906 5.82 -9.375 1 90.62 242 CYS B N 1
ATOM 5825 C CA . CYS B 1 242 ? 14.805 4.387 -9.625 1 90.62 242 CYS B CA 1
ATOM 5826 C C . CYS B 1 242 ? 15.789 3.953 -10.703 1 90.62 242 CYS B C 1
ATOM 5828 O O . CYS B 1 242 ? 16.344 2.852 -10.641 1 90.62 242 CYS B O 1
ATOM 5830 N N . GLU B 1 243 ? 16.016 4.855 -11.633 1 89.75 243 GLU B N 1
ATOM 5831 C CA . GLU B 1 243 ? 16.906 4.551 -12.742 1 89.75 243 GLU B CA 1
ATOM 5832 C C . GLU B 1 243 ? 18.359 4.883 -12.383 1 89.75 243 GLU B C 1
ATOM 5834 O O . GLU B 1 243 ? 19.266 4.68 -13.195 1 89.75 243 GLU B O 1
ATOM 5839 N N . ASN B 1 244 ? 18.547 5.352 -11.211 1 86.88 244 ASN B N 1
ATOM 5840 C CA . ASN B 1 244 ? 19.859 5.793 -10.75 1 86.88 244 ASN B CA 1
ATOM 5841 C C . ASN B 1 244 ? 20.453 6.852 -11.672 1 86.88 244 ASN B C 1
ATOM 5843 O O . ASN B 1 244 ? 21.672 6.855 -11.93 1 86.88 244 ASN B O 1
ATOM 5847 N N . ASP B 1 245 ? 19.594 7.559 -12.25 1 87.12 245 ASP B N 1
ATOM 5848 C CA . ASP B 1 245 ? 19.953 8.641 -13.156 1 87.12 245 ASP B CA 1
ATOM 5849 C C . ASP B 1 245 ? 19.375 9.977 -12.68 1 87.12 245 ASP B C 1
ATOM 5851 O O . ASP B 1 245 ? 18.547 10.578 -13.367 1 87.12 245 ASP B O 1
ATOM 5855 N N . TYR B 1 246 ? 19.844 10.336 -11.445 1 87.75 246 TYR B N 1
ATOM 5856 C CA . TYR B 1 246 ? 19.312 11.594 -10.906 1 87.75 246 TYR B CA 1
ATOM 5857 C C . TYR B 1 246 ? 20.453 12.508 -10.477 1 87.75 246 TYR B C 1
ATOM 5859 O O . TYR B 1 246 ? 21.578 12.055 -10.234 1 87.75 246 TYR B O 1
ATOM 5867 N N . GLU B 1 247 ? 20.172 13.758 -10.57 1 88.69 247 GLU B N 1
ATOM 5868 C CA . GLU B 1 247 ? 21.062 14.797 -10.055 1 88.69 247 GLU B CA 1
ATOM 5869 C C . GLU B 1 247 ? 20.297 15.766 -9.148 1 88.69 247 GLU B C 1
ATOM 5871 O O . GLU B 1 247 ? 19.125 16.047 -9.383 1 88.69 247 GLU B O 1
ATOM 5876 N N . ILE B 1 248 ? 21.031 16.156 -8.141 1 88.25 248 ILE B N 1
ATOM 5877 C CA . ILE B 1 248 ? 20.438 17.172 -7.289 1 88.25 248 ILE B CA 1
ATOM 5878 C C . ILE B 1 248 ? 20.422 18.516 -8.023 1 88.25 248 ILE B C 1
ATOM 5880 O O . ILE B 1 248 ? 21.438 18.953 -8.555 1 88.25 248 ILE B O 1
ATOM 5884 N N . PRO B 1 249 ? 19.281 19.062 -8.039 1 83.88 249 PRO B N 1
ATOM 5885 C CA . PRO B 1 249 ? 19.219 20.359 -8.719 1 83.88 249 PRO B CA 1
ATOM 5886 C C . PRO B 1 249 ? 20.172 21.391 -8.109 1 83.88 249 PRO B C 1
ATOM 5888 O O . PRO B 1 249 ? 20.344 21.438 -6.887 1 83.88 249 PRO B O 1
ATOM 5891 N N . LYS B 1 250 ? 20.844 22.047 -8.922 1 85.25 250 LYS B N 1
ATOM 5892 C CA . LYS B 1 250 ? 21.719 23.141 -8.516 1 85.25 250 LYS B CA 1
ATOM 5893 C C . LYS B 1 250 ? 21.156 24.5 -8.93 1 85.25 250 LYS B C 1
ATOM 5895 O O . LYS B 1 250 ? 20.516 24.609 -9.977 1 85.25 250 LYS B O 1
ATOM 5900 N N . ILE B 1 251 ? 21.5 25.438 -8.039 1 86.38 251 ILE B N 1
ATOM 5901 C CA . ILE B 1 251 ? 21.062 26.781 -8.375 1 86.38 251 ILE B CA 1
ATOM 5902 C C . ILE B 1 251 ? 22.016 27.375 -9.422 1 86.38 251 ILE B C 1
ATOM 5904 O O . ILE B 1 251 ? 23.219 27.484 -9.195 1 86.38 251 ILE B O 1
ATOM 5908 N N . LYS B 1 252 ? 21.688 27.672 -10.68 1 78.25 252 LYS B N 1
ATOM 5909 C CA . LYS B 1 252 ? 22.5 28.109 -11.812 1 78.25 252 LYS B CA 1
ATOM 5910 C C . LYS B 1 252 ? 23.203 29.438 -11.523 1 78.25 252 LYS B C 1
ATOM 5912 O O . LYS B 1 252 ? 24.391 29.578 -11.773 1 78.25 252 LYS B O 1
ATOM 5917 N N . ASP B 1 253 ? 22.484 30.406 -11.055 1 82.19 253 ASP B N 1
ATOM 5918 C CA . ASP B 1 253 ? 23.047 31.719 -10.789 1 82.19 253 ASP B CA 1
ATOM 5919 C C . ASP B 1 253 ? 23.047 32.031 -9.289 1 82.19 253 ASP B C 1
ATOM 5921 O O . ASP B 1 253 ? 22.594 33.094 -8.859 1 82.19 253 ASP B O 1
ATOM 5925 N N . ALA B 1 254 ? 23.766 31.062 -8.625 1 86.19 254 ALA B N 1
ATOM 5926 C CA . ALA B 1 254 ? 23.797 31.203 -7.172 1 86.19 254 ALA B CA 1
ATOM 5927 C C . ALA B 1 254 ? 24.875 32.188 -6.73 1 86.19 254 ALA B C 1
ATOM 5929 O O . ALA B 1 254 ? 25.922 32.281 -7.355 1 86.19 254 ALA B O 1
ATOM 5930 N N . LYS B 1 255 ? 24.562 33 -5.77 1 88.75 255 LYS B N 1
ATOM 5931 C CA . LYS B 1 255 ? 25.516 33.906 -5.129 1 88.75 255 LYS B CA 1
ATOM 5932 C C . LYS B 1 255 ? 25.859 33.438 -3.717 1 88.75 255 LYS B C 1
ATOM 5934 O O . LYS B 1 255 ? 24.969 33.094 -2.943 1 88.75 255 LYS B O 1
ATOM 5939 N N . PHE B 1 256 ? 27.172 33.5 -3.486 1 87.12 256 PHE B N 1
ATOM 5940 C CA . PHE B 1 256 ? 27.594 33.125 -2.143 1 87.12 256 PHE B CA 1
ATOM 5941 C C . PHE B 1 256 ? 27.141 34.188 -1.122 1 87.12 256 PHE B C 1
ATOM 5943 O O . PHE B 1 256 ? 27.375 35.375 -1.298 1 87.12 256 PHE B O 1
ATOM 5950 N N . VAL B 1 257 ? 26.438 33.719 -0.011 1 85.19 257 VAL B N 1
ATOM 5951 C CA . VAL B 1 257 ? 25.938 34.656 0.992 1 85.19 257 VAL B CA 1
ATOM 5952 C C . VAL B 1 257 ? 26.484 34.281 2.367 1 85.19 257 VAL B C 1
ATOM 5954 O O . VAL B 1 257 ? 26.375 35.062 3.322 1 85.19 257 VAL B O 1
ATOM 5957 N N . GLY B 1 258 ? 27.156 33.125 2.461 1 87.56 258 GLY B N 1
ATOM 5958 C CA . GLY B 1 258 ? 27.734 32.719 3.727 1 87.56 258 GLY B CA 1
ATOM 5959 C C . GLY B 1 258 ? 26.703 32.312 4.758 1 87.56 258 GLY B C 1
ATOM 5960 O O . GLY B 1 258 ? 25.734 31.609 4.438 1 87.56 258 GLY B O 1
ATOM 5961 N N . LYS B 1 259 ? 27.016 32.719 6.035 1 88.25 259 LYS B N 1
ATOM 5962 C CA . LYS B 1 259 ? 26.094 32.406 7.121 1 88.25 259 LYS B CA 1
ATOM 5963 C C . LYS B 1 259 ? 24.906 33.375 7.125 1 88.25 259 LYS B C 1
ATOM 5965 O O . LYS B 1 259 ? 25.078 34.562 6.859 1 88.25 259 LYS B O 1
ATOM 5970 N N . MET B 1 260 ? 23.797 32.781 7.453 1 88.44 260 MET B N 1
ATOM 5971 C CA . MET B 1 260 ? 22.578 33.594 7.363 1 88.44 260 MET B CA 1
ATOM 5972 C C . MET B 1 260 ? 22.156 34.094 8.742 1 88.44 260 MET B C 1
ATOM 5974 O O . MET B 1 260 ? 21.234 34.906 8.859 1 88.44 260 MET B O 1
ATOM 5978 N N . PHE B 1 261 ? 22.75 33.562 9.711 1 86.25 261 PHE B N 1
ATOM 5979 C CA . PHE B 1 261 ? 22.422 33.938 11.086 1 86.25 261 PHE B CA 1
ATOM 5980 C C . PHE B 1 261 ? 23.688 34.219 11.883 1 86.25 261 PHE B C 1
ATOM 5982 O O . PHE B 1 261 ? 24.656 33.438 11.805 1 86.25 261 PHE B O 1
ATOM 5989 N N . GLU B 1 262 ? 23.688 35.219 12.633 1 81.12 262 GLU B N 1
ATOM 5990 C CA . GLU B 1 262 ? 24.891 35.688 13.32 1 81.12 262 GLU B CA 1
ATOM 5991 C C . GLU B 1 262 ? 25.172 34.875 14.57 1 81.12 262 GLU B C 1
ATOM 5993 O O . GLU B 1 262 ? 26.312 34.531 14.859 1 81.12 262 GLU B O 1
ATOM 5998 N N . GLU B 1 263 ? 24.141 34.656 15.273 1 85 263 GLU B N 1
ATOM 5999 C CA . GLU B 1 263 ? 24.312 33.906 16.516 1 85 263 GLU B CA 1
ATOM 6000 C C . GLU B 1 263 ? 24.531 32.438 16.25 1 85 263 GLU B C 1
ATOM 6002 O O . GLU B 1 263 ? 23.922 31.859 15.344 1 85 263 GLU B O 1
ATOM 6007 N N . ASN B 1 264 ? 25.422 31.859 16.953 1 84.81 264 ASN B N 1
ATOM 6008 C CA . ASN B 1 264 ? 25.641 30.422 16.859 1 84.81 264 ASN B CA 1
ATOM 6009 C C . ASN B 1 264 ? 24.75 29.656 17.828 1 84.81 264 ASN B C 1
ATOM 6011 O O . ASN B 1 264 ? 24.953 29.703 19.047 1 84.81 264 ASN B O 1
ATOM 6015 N N . ILE B 1 265 ? 23.797 29.047 17.281 1 91.69 265 ILE B N 1
ATOM 6016 C CA . ILE B 1 265 ? 22.891 28.266 18.094 1 91.69 265 ILE B CA 1
ATOM 6017 C C . ILE B 1 265 ? 23.359 26.812 18.156 1 91.69 265 ILE B C 1
ATOM 6019 O O . ILE B 1 265 ? 23.516 26.172 17.109 1 91.69 265 ILE B O 1
ATOM 6023 N N . ALA B 1 266 ? 23.625 26.297 19.328 1 91.81 266 ALA B N 1
ATOM 6024 C CA . ALA B 1 266 ? 24.078 24.922 19.5 1 91.81 266 ALA B CA 1
ATOM 6025 C C . ALA B 1 266 ? 22.891 23.953 19.422 1 91.81 266 ALA B C 1
ATOM 6027 O O . ALA B 1 266 ? 21.844 24.172 20.031 1 91.81 266 ALA B O 1
ATOM 6028 N N . LEU B 1 267 ? 23.094 22.938 18.641 1 94.5 267 LEU B N 1
ATOM 6029 C CA . LEU B 1 267 ? 22.109 21.859 18.578 1 94.5 267 LEU B CA 1
ATOM 6030 C C . LEU B 1 267 ? 22.406 20.781 19.609 1 94.5 267 LEU B C 1
ATOM 6032 O O . LEU B 1 267 ? 23.578 20.484 19.875 1 94.5 267 LEU B O 1
ATOM 6036 N N . LYS B 1 268 ? 21.391 20.234 20.172 1 95.44 268 LYS B N 1
ATOM 6037 C CA . LYS B 1 268 ? 21.562 19.266 21.25 1 95.44 268 LYS B CA 1
ATOM 6038 C C . LYS B 1 268 ? 21.109 17.875 20.812 1 95.44 268 LYS B C 1
ATOM 6040 O O . LYS B 1 268 ? 21.641 16.875 21.297 1 95.44 268 LYS B O 1
ATOM 6045 N N . TYR B 1 269 ? 20.156 17.859 19.938 1 94.81 269 TYR B N 1
ATOM 6046 C CA . TYR B 1 269 ? 19.484 16.594 19.703 1 94.81 269 TYR B CA 1
ATOM 6047 C C . TYR B 1 269 ? 19.688 16.125 18.266 1 94.81 269 TYR B C 1
ATOM 6049 O O . TYR B 1 269 ? 19.438 14.961 17.938 1 94.81 269 TYR B O 1
ATOM 6057 N N . THR B 1 270 ? 20.031 17.047 17.359 1 92.5 270 THR B N 1
ATOM 6058 C CA . THR B 1 270 ? 20.281 16.703 15.961 1 92.5 270 THR B CA 1
ATOM 6059 C C . THR B 1 270 ? 21.594 15.922 15.82 1 92.5 270 THR B C 1
ATOM 6061 O O . THR B 1 270 ? 22.625 16.344 16.344 1 92.5 270 THR B O 1
ATOM 6064 N N . ASP B 1 271 ? 21.531 14.75 15.203 1 86.31 271 ASP B N 1
ATOM 6065 C CA . ASP B 1 271 ? 22.766 13.977 15.055 1 86.31 271 ASP B CA 1
ATOM 6066 C C . ASP B 1 271 ? 23.312 14.086 13.641 1 86.31 271 ASP B C 1
ATOM 6068 O O . ASP B 1 271 ? 22.641 14.609 12.742 1 86.31 271 ASP B O 1
ATOM 6072 N N . SER B 1 272 ? 24.547 13.656 13.5 1 81.81 272 SER B N 1
ATOM 6073 C CA . SER B 1 272 ? 25.266 13.812 12.234 1 81.81 272 SER B CA 1
ATOM 6074 C C . SER B 1 272 ? 25.141 12.57 11.367 1 81.81 272 SER B C 1
ATOM 6076 O O . SER B 1 272 ? 25.734 12.484 10.297 1 81.81 272 SER B O 1
ATOM 6078 N N . LYS B 1 273 ? 24.297 11.656 11.734 1 81.69 273 LYS B N 1
ATOM 6079 C CA . LYS B 1 273 ? 24.188 10.422 10.969 1 81.69 273 LYS B CA 1
ATOM 6080 C C . LYS B 1 273 ? 23.453 10.656 9.641 1 81.69 273 LYS B C 1
ATOM 6082 O O . LYS B 1 273 ? 22.484 11.414 9.586 1 81.69 273 LYS B O 1
ATOM 6087 N N . PRO B 1 274 ? 24.031 9.977 8.609 1 84.56 274 PRO B N 1
ATOM 6088 C CA . PRO B 1 274 ? 23.359 10.125 7.316 1 84.56 274 PRO B CA 1
ATOM 6089 C C . PRO B 1 274 ? 21.969 9.477 7.289 1 84.56 274 PRO B C 1
ATOM 6091 O O . PRO B 1 274 ? 21.703 8.555 8.062 1 84.56 274 PRO B O 1
ATOM 6094 N N . ILE B 1 275 ? 21.188 9.992 6.441 1 86.94 275 ILE B N 1
ATOM 6095 C CA . ILE B 1 275 ? 19.844 9.461 6.242 1 86.94 275 ILE B CA 1
ATOM 6096 C C . ILE B 1 275 ? 19.922 8.094 5.566 1 86.94 275 ILE B C 1
ATOM 6098 O O . ILE B 1 275 ? 20.641 7.922 4.578 1 86.94 275 ILE B O 1
ATOM 6102 N N . ASN B 1 276 ? 19.281 7.117 6.191 1 88.94 276 ASN B N 1
ATOM 6103 C CA . ASN B 1 276 ? 19.109 5.812 5.562 1 88.94 276 ASN B CA 1
ATOM 6104 C C . ASN B 1 276 ? 17.844 5.758 4.719 1 88.94 276 ASN B C 1
ATOM 6106 O O . ASN B 1 276 ? 16.781 5.414 5.223 1 88.94 276 ASN B O 1
ATOM 6110 N N . VAL B 1 277 ? 18.031 6.035 3.445 1 91.12 277 VAL B N 1
ATOM 6111 C CA . VAL B 1 277 ? 16.875 6.188 2.557 1 91.12 277 VAL B CA 1
ATOM 6112 C C . VAL B 1 277 ? 16.141 4.855 2.424 1 91.12 277 VAL B C 1
ATOM 6114 O O . VAL B 1 277 ? 14.914 4.809 2.475 1 91.12 277 VAL B O 1
ATOM 6117 N N . LEU B 1 278 ? 16.906 3.787 2.232 1 92.31 278 LEU B N 1
ATOM 6118 C CA . LEU B 1 278 ? 16.297 2.469 2.08 1 92.31 278 LEU B CA 1
ATOM 6119 C C . LEU B 1 278 ? 15.406 2.137 3.275 1 92.31 278 LEU B C 1
ATOM 6121 O O . LEU B 1 278 ? 14.266 1.704 3.105 1 92.31 278 LEU B O 1
ATOM 6125 N N . SER B 1 279 ? 15.891 2.35 4.43 1 91.62 279 SER B N 1
ATOM 6126 C CA . SER B 1 279 ? 15.133 2.09 5.652 1 91.62 279 SER B CA 1
ATOM 6127 C C . SER B 1 279 ? 13.844 2.896 5.684 1 91.62 279 SER B C 1
ATOM 6129 O O . SER B 1 279 ? 12.781 2.371 6.035 1 91.62 279 SER B O 1
ATOM 6131 N N . ARG B 1 280 ? 13.844 4.129 5.324 1 90.25 280 ARG B N 1
ATOM 6132 C CA . ARG B 1 280 ? 12.672 4.996 5.34 1 90.25 280 ARG B CA 1
ATOM 6133 C C . ARG B 1 280 ? 11.609 4.5 4.359 1 90.25 280 ARG B C 1
ATOM 6135 O O . ARG B 1 280 ? 10.422 4.457 4.691 1 90.25 280 ARG B O 1
ATOM 6142 N N . VAL B 1 281 ? 12.117 4.18 3.189 1 92 281 VAL B N 1
ATOM 6143 C CA . VAL B 1 281 ? 11.188 3.719 2.168 1 92 281 VAL B CA 1
ATOM 6144 C C . VAL B 1 281 ? 10.57 2.385 2.59 1 92 281 VAL B C 1
ATOM 6146 O O . VAL B 1 281 ? 9.367 2.172 2.439 1 92 281 VAL B O 1
ATOM 6149 N N . MET B 1 282 ? 11.406 1.512 3.1 1 93.31 282 MET B N 1
ATOM 6150 C CA . MET B 1 282 ? 10.938 0.213 3.576 1 93.31 282 MET B CA 1
ATOM 6151 C C . MET B 1 282 ? 9.891 0.381 4.672 1 93.31 282 MET B C 1
ATOM 6153 O O . MET B 1 282 ? 8.844 -0.267 4.641 1 93.31 282 MET B O 1
ATOM 6157 N N . GLN B 1 283 ? 10.148 1.233 5.59 1 90.62 283 GLN B N 1
ATOM 6158 C CA . GLN B 1 283 ? 9.234 1.446 6.707 1 90.62 283 GLN B CA 1
ATOM 6159 C C . GLN B 1 283 ? 7.91 2.043 6.227 1 90.62 283 GLN B C 1
ATOM 6161 O O . GLN B 1 283 ? 6.84 1.629 6.672 1 90.62 283 GLN B O 1
ATOM 6166 N N . LEU B 1 284 ? 7.977 2.984 5.398 1 90.06 284 LEU B N 1
ATOM 6167 C CA . LEU B 1 284 ? 6.754 3.537 4.824 1 90.06 284 LEU B CA 1
ATOM 6168 C C . LEU B 1 284 ? 5.961 2.459 4.094 1 90.06 284 LEU B C 1
ATOM 6170 O O . LEU B 1 284 ? 4.746 2.348 4.27 1 90.06 284 LEU B O 1
ATOM 6174 N N . ALA B 1 285 ? 6.676 1.726 3.242 1 91.75 285 ALA B N 1
ATOM 6175 C CA . ALA B 1 285 ? 6.02 0.665 2.484 1 91.75 285 ALA B CA 1
ATOM 6176 C C . ALA B 1 285 ? 5.32 -0.323 3.414 1 91.75 285 ALA B C 1
ATOM 6178 O O . ALA B 1 285 ? 4.211 -0.783 3.123 1 91.75 285 ALA B O 1
ATOM 6179 N N . GLU B 1 286 ? 5.953 -0.682 4.477 1 90.88 286 GLU B N 1
ATOM 6180 C CA . GLU B 1 286 ? 5.352 -1.591 5.445 1 90.88 286 GLU B CA 1
ATOM 6181 C C . GLU B 1 286 ? 4.043 -1.026 5.996 1 90.88 286 GLU B C 1
ATOM 6183 O O . GLU B 1 286 ? 3.045 -1.742 6.094 1 90.88 286 GLU B O 1
ATOM 6188 N N . LYS B 1 287 ? 4.094 0.232 6.363 1 88.19 287 LYS B N 1
ATOM 6189 C CA . LYS B 1 287 ? 2.891 0.888 6.875 1 88.19 287 LYS B CA 1
ATOM 6190 C C . LYS B 1 287 ? 1.765 0.847 5.844 1 88.19 287 LYS B C 1
ATOM 6192 O O . LYS B 1 287 ? 0.607 0.608 6.195 1 88.19 287 LYS B O 1
ATOM 6197 N N . ILE B 1 288 ? 2.143 1.083 4.648 1 88.62 288 ILE B N 1
ATOM 6198 C CA . ILE B 1 288 ? 1.155 1.092 3.574 1 88.62 288 ILE B CA 1
ATOM 6199 C C . ILE B 1 288 ? 0.583 -0.312 3.389 1 88.62 288 ILE B C 1
ATOM 6201 O O . ILE B 1 288 ? -0.627 -0.478 3.223 1 88.62 288 ILE B O 1
ATOM 6205 N N . CYS B 1 289 ? 1.448 -1.281 3.363 1 89.19 289 CYS B N 1
ATOM 6206 C CA . CYS B 1 289 ? 1.01 -2.666 3.229 1 89.19 289 CYS B CA 1
ATOM 6207 C C . CYS B 1 289 ? 0.042 -3.043 4.344 1 89.19 289 CYS B C 1
ATOM 6209 O O . CYS B 1 289 ? -0.992 -3.664 4.09 1 89.19 289 CYS B O 1
ATOM 6211 N N . ASP B 1 290 ? 0.391 -2.686 5.504 1 86.69 290 ASP B N 1
ATOM 6212 C CA . ASP B 1 290 ? -0.464 -2.967 6.652 1 86.69 290 ASP B CA 1
ATOM 6213 C C . ASP B 1 290 ? -1.835 -2.312 6.488 1 86.69 290 ASP B C 1
ATOM 6215 O O . ASP B 1 290 ? -2.863 -2.953 6.715 1 86.69 290 ASP B O 1
ATOM 6219 N N . LYS B 1 291 ? -1.801 -1.073 6.184 1 86.06 291 LYS B N 1
ATOM 6220 C CA . LYS B 1 291 ? -3.047 -0.34 5.98 1 86.06 291 LYS B CA 1
ATOM 6221 C C . LYS B 1 291 ? -3.883 -0.971 4.871 1 86.06 291 LYS B C 1
ATOM 6223 O O . LYS B 1 291 ? -5.105 -1.091 5 1 86.06 291 LYS B O 1
ATOM 6228 N N . TYR B 1 292 ? -3.258 -1.339 3.82 1 86 292 TYR B N 1
ATOM 6229 C CA . TYR B 1 292 ? -3.947 -1.994 2.713 1 86 292 TYR B CA 1
ATOM 6230 C C . TYR B 1 292 ? -4.637 -3.271 3.18 1 86 292 TYR B C 1
ATOM 6232 O O . TYR B 1 292 ? -5.816 -3.486 2.895 1 86 292 TYR B O 1
ATOM 6240 N N . ALA B 1 293 ? -3.871 -4.102 3.803 1 84.06 293 ALA B N 1
ATOM 6241 C CA . ALA B 1 293 ? -4.41 -5.375 4.27 1 84.06 293 ALA B CA 1
ATOM 6242 C C . ALA B 1 293 ? -5.613 -5.16 5.184 1 84.06 293 ALA B C 1
ATOM 6244 O O . ALA B 1 293 ? -6.641 -5.824 5.031 1 84.06 293 ALA B O 1
ATOM 6245 N N . ARG B 1 294 ? -5.527 -4.246 6.047 1 82.44 294 ARG B N 1
ATOM 6246 C CA . ARG B 1 294 ? -6.586 -3.971 7.016 1 82.44 294 ARG B CA 1
ATOM 6247 C C . ARG B 1 294 ? -7.82 -3.391 6.332 1 82.44 294 ARG B C 1
ATOM 6249 O O . ARG B 1 294 ? -8.945 -3.816 6.602 1 82.44 294 ARG B O 1
ATOM 6256 N N . GLU B 1 295 ? -7.594 -2.459 5.477 1 81.5 295 GLU B N 1
ATOM 6257 C CA . GLU B 1 295 ? -8.719 -1.835 4.785 1 81.5 295 GLU B CA 1
ATOM 6258 C C . GLU B 1 295 ? -9.438 -2.836 3.885 1 81.5 295 GLU B C 1
ATOM 6260 O O . GLU B 1 295 ? -10.664 -2.82 3.789 1 81.5 295 GLU B O 1
ATOM 6265 N N . THR B 1 296 ? -8.688 -3.65 3.242 1 81.94 296 THR B N 1
ATOM 6266 C CA . THR B 1 296 ? -9.281 -4.684 2.398 1 81.94 296 THR B CA 1
ATOM 6267 C C . THR B 1 296 ? -10.109 -5.656 3.236 1 81.94 296 THR B C 1
ATOM 6269 O O . THR B 1 296 ? -11.188 -6.074 2.822 1 81.94 296 THR B O 1
ATOM 6272 N N . ALA B 1 297 ? -9.617 -6 4.352 1 82.75 297 ALA B N 1
ATOM 6273 C CA . ALA B 1 297 ? -10.32 -6.918 5.242 1 82.75 297 ALA B CA 1
ATOM 6274 C C . ALA B 1 297 ? -11.594 -6.281 5.793 1 82.75 297 ALA B C 1
ATOM 6276 O O . ALA B 1 297 ? -12.625 -6.941 5.895 1 82.75 297 ALA B O 1
ATOM 6277 N N . VAL B 1 298 ? -11.523 -5.039 6.156 1 81.31 298 VAL B N 1
ATOM 6278 C CA . VAL B 1 298 ? -12.641 -4.336 6.77 1 81.31 298 VAL B CA 1
ATOM 6279 C C . VAL B 1 298 ? -13.836 -4.348 5.82 1 81.31 298 VAL B C 1
ATOM 6281 O O . VAL B 1 298 ? -14.984 -4.516 6.25 1 81.31 298 VAL B O 1
ATOM 6284 N N . HIS B 1 299 ? -13.633 -4.227 4.559 1 78.12 299 HIS B N 1
ATOM 6285 C CA . HIS B 1 299 ? -14.703 -4.164 3.572 1 78.12 299 HIS B CA 1
ATOM 6286 C C . HIS B 1 299 ? -15.344 -5.531 3.363 1 78.12 299 HIS B C 1
ATOM 6288 O O . HIS B 1 299 ? -16.453 -5.629 2.832 1 78.12 299 HIS B O 1
ATOM 6294 N N . LYS B 1 300 ? -14.664 -6.516 3.82 1 81 300 LYS B N 1
ATOM 6295 C CA . LYS B 1 300 ? -15.164 -7.875 3.619 1 81 300 LYS B CA 1
ATOM 6296 C C . LYS B 1 300 ? -15.758 -8.438 4.906 1 81 300 LYS B C 1
ATOM 6298 O O . LYS B 1 300 ? -16.219 -9.578 4.934 1 81 300 LYS B O 1
ATOM 6303 N N . LEU B 1 301 ? -15.688 -7.664 5.902 1 86.38 301 LEU B N 1
ATOM 6304 C CA . LEU B 1 301 ? -16.125 -8.164 7.203 1 86.38 301 LEU B CA 1
ATOM 6305 C C . LEU B 1 301 ? -17.609 -8.469 7.195 1 86.38 301 LEU B C 1
ATOM 6307 O O . LEU B 1 301 ? -18.406 -7.719 6.625 1 86.38 301 LEU B O 1
ATOM 6311 N N . SER B 1 302 ? -17.922 -9.562 7.727 1 85.69 302 SER B N 1
ATOM 6312 C CA . SER B 1 302 ? -19.312 -9.867 8.039 1 85.69 302 SER B CA 1
ATOM 6313 C C . SER B 1 302 ? -19.766 -9.164 9.312 1 85.69 302 SER B C 1
ATOM 6315 O O . SER B 1 302 ? -18.938 -8.641 10.062 1 85.69 302 SER B O 1
ATOM 6317 N N . THR B 1 303 ? -21.047 -9.156 9.5 1 91.94 303 THR B N 1
ATOM 6318 C CA . THR B 1 303 ? -21.625 -8.578 10.711 1 91.94 303 THR B CA 1
ATOM 6319 C C . THR B 1 303 ? -21.094 -9.289 11.953 1 91.94 303 THR B C 1
ATOM 6321 O O . THR B 1 303 ? -20.797 -10.484 11.914 1 91.94 303 THR B O 1
ATOM 6324 N N . ILE B 1 304 ? -20.938 -8.508 13.047 1 94.31 304 ILE B N 1
ATOM 6325 C CA . ILE B 1 304 ? -20.5 -9.07 14.32 1 94.31 304 ILE B CA 1
ATOM 6326 C C . ILE B 1 304 ? -21.688 -9.18 15.273 1 94.31 304 ILE B C 1
ATOM 6328 O O . ILE B 1 304 ? -22.344 -8.18 15.57 1 94.31 304 ILE B O 1
ATOM 6332 N N . THR B 1 305 ? -21.969 -10.352 15.695 1 95.5 305 THR B N 1
ATOM 6333 C CA . THR B 1 305 ? -23.016 -10.586 16.688 1 95.5 305 THR B CA 1
ATOM 6334 C C . THR B 1 305 ? -22.422 -10.648 18.094 1 95.5 305 THR B C 1
ATOM 6336 O O . THR B 1 305 ? -21.562 -11.492 18.375 1 95.5 305 THR B O 1
ATOM 6339 N N . VAL B 1 306 ? -22.844 -9.75 18.938 1 95.5 306 VAL B N 1
ATOM 6340 C CA . VAL B 1 306 ? -22.422 -9.734 20.344 1 95.5 306 VAL B CA 1
ATOM 6341 C C . VAL B 1 306 ? -23.531 -10.289 21.234 1 95.5 306 VAL B C 1
ATOM 6343 O O . VAL B 1 306 ? -24.703 -9.922 21.062 1 95.5 306 VAL B O 1
ATOM 6346 N N . ILE B 1 307 ? -23.172 -11.18 22.156 1 94.25 307 ILE B N 1
ATOM 6347 C CA . ILE B 1 307 ? -24.141 -11.781 23.047 1 94.25 307 ILE B CA 1
ATOM 6348 C C . ILE B 1 307 ? -23.734 -11.539 24.5 1 94.25 307 ILE B C 1
ATOM 6350 O O . ILE B 1 307 ? -22.578 -11.781 24.875 1 94.25 307 ILE B O 1
ATOM 6354 N N . MET B 1 308 ? -24.641 -11.07 25.281 1 93.62 308 MET B N 1
ATOM 6355 C CA . MET B 1 308 ? -24.344 -10.711 26.672 1 93.62 308 MET B CA 1
ATOM 6356 C C . MET B 1 308 ? -25.484 -11.148 27.594 1 93.62 308 MET B C 1
ATOM 6358 O O . MET B 1 308 ? -26.625 -10.695 27.438 1 93.62 308 MET B O 1
ATOM 6362 N N . PRO B 1 309 ? -25.172 -11.969 28.484 1 92.62 309 PRO B N 1
ATOM 6363 C CA . PRO B 1 309 ? -26.188 -12.258 29.5 1 92.62 309 PRO B CA 1
ATOM 6364 C C . PRO B 1 309 ? -26.359 -11.125 30.516 1 92.62 309 PRO B C 1
ATOM 6366 O O . PRO B 1 309 ? -25.375 -10.484 30.891 1 92.62 309 PRO B O 1
ATOM 6369 N N . LEU B 1 310 ? -27.547 -10.852 30.844 1 90.06 310 LEU B N 1
ATOM 6370 C CA . LEU B 1 310 ? -27.844 -9.781 31.797 1 90.06 310 LEU B CA 1
ATOM 6371 C C . LEU B 1 310 ? -28.422 -10.352 33.094 1 90.06 310 LEU B C 1
ATOM 6373 O O . LEU B 1 310 ? -29.562 -10.812 33.094 1 90.06 310 LEU B O 1
ATOM 6377 N N . GLY B 1 311 ? -27.594 -10.391 34.062 1 77.38 311 GLY B N 1
ATOM 6378 C CA . GLY B 1 311 ? -28.062 -10.734 35.375 1 77.38 311 GLY B CA 1
ATOM 6379 C C . GLY B 1 311 ? -28.609 -9.539 36.156 1 77.38 311 GLY B C 1
ATOM 6380 O O . GLY B 1 311 ? -29.453 -8.797 35.625 1 77.38 311 GLY B O 1
ATOM 6381 N N . HIS B 1 312 ? -28.125 -9.406 37.375 1 72 312 HIS B N 1
ATOM 6382 C CA . HIS B 1 312 ? -28.656 -8.383 38.281 1 72 312 HIS B CA 1
ATOM 6383 C C . HIS B 1 312 ? -27.797 -7.113 38.219 1 72 312 HIS B C 1
ATOM 6385 O O . HIS B 1 312 ? -28.156 -6.102 38.844 1 72 312 HIS B O 1
ATOM 6391 N N . ASP B 1 313 ? -26.875 -7.18 37.438 1 75.81 313 ASP B N 1
ATOM 6392 C CA . ASP B 1 313 ? -25.953 -6.039 37.438 1 75.81 313 ASP B CA 1
ATOM 6393 C C . ASP B 1 313 ? -26.172 -5.172 36.188 1 75.81 313 ASP B C 1
ATOM 6395 O O . ASP B 1 313 ? -25.359 -5.203 35.25 1 75.81 313 ASP B O 1
ATOM 6399 N N . PHE B 1 314 ? -27.078 -4.344 36.312 1 80.44 314 PHE B N 1
ATOM 6400 C CA . PHE B 1 314 ? -27.469 -3.5 35.188 1 80.44 314 PHE B CA 1
ATOM 6401 C C . PHE B 1 314 ? -26.422 -2.42 34.938 1 80.44 314 PHE B C 1
ATOM 6403 O O . PHE B 1 314 ? -26.125 -2.088 33.781 1 80.44 314 PHE B O 1
ATOM 6410 N N . ASP B 1 315 ? -25.828 -2 36 1 82.31 315 ASP B N 1
ATOM 6411 C CA . ASP B 1 315 ? -24.812 -0.966 35.875 1 82.31 315 ASP B CA 1
ATOM 6412 C C . ASP B 1 315 ? -23.625 -1.476 35.062 1 82.31 315 ASP B C 1
ATOM 6414 O O . ASP B 1 315 ? -23.078 -0.756 34.219 1 82.31 315 ASP B O 1
ATOM 6418 N N . ALA B 1 316 ? -23.328 -2.643 35.312 1 84.38 316 ALA B N 1
ATOM 6419 C CA . ALA B 1 316 ? -22.203 -3.252 34.594 1 84.38 316 ALA B CA 1
ATOM 6420 C C . ALA B 1 316 ? -22.531 -3.387 33.125 1 84.38 316 ALA B C 1
ATOM 6422 O O . ALA B 1 316 ? -21.672 -3.15 32.25 1 84.38 316 ALA B O 1
ATOM 6423 N N . ALA B 1 317 ? -23.75 -3.703 32.844 1 87.25 317 ALA B N 1
ATOM 6424 C CA . ALA B 1 317 ? -24.172 -3.873 31.453 1 87.25 317 ALA B CA 1
ATOM 6425 C C . ALA B 1 317 ? -24.109 -2.551 30.688 1 87.25 317 ALA B C 1
ATOM 6427 O O . ALA B 1 317 ? -23.766 -2.52 29.516 1 87.25 317 ALA B O 1
ATOM 6428 N N . VAL B 1 318 ? -24.422 -1.51 31.375 1 85.25 318 VAL B N 1
ATOM 6429 C CA . VAL B 1 318 ? -24.422 -0.19 30.75 1 85.25 318 VAL B CA 1
ATOM 6430 C C . VAL B 1 318 ? -23 0.178 30.312 1 85.25 318 VAL B C 1
ATOM 6432 O O . VAL B 1 318 ? -22.812 0.746 29.234 1 85.25 318 VAL B O 1
ATOM 6435 N N . ASP B 1 319 ? -22.062 -0.194 31.125 1 84.75 319 ASP B N 1
ATOM 6436 C CA . ASP B 1 319 ? -20.672 0.066 30.781 1 84.75 319 ASP B CA 1
ATOM 6437 C C . ASP B 1 319 ? -20.281 -0.669 29.516 1 84.75 319 ASP B C 1
ATOM 6439 O O . ASP B 1 319 ? -19.641 -0.092 28.625 1 84.75 319 ASP B O 1
ATOM 6443 N N . THR B 1 320 ? -20.688 -1.891 29.5 1 88.69 320 THR B N 1
ATOM 6444 C CA . THR B 1 320 ? -20.375 -2.709 28.328 1 88.69 320 THR B CA 1
ATOM 6445 C C . THR B 1 320 ? -21.047 -2.15 27.078 1 88.69 320 THR B C 1
ATOM 6447 O O . THR B 1 320 ? -20.406 -2.002 26.031 1 88.69 320 THR B O 1
ATOM 6450 N N . ILE B 1 321 ? -22.25 -1.765 27.219 1 90.12 321 ILE B N 1
ATOM 6451 C CA . ILE B 1 321 ? -23.016 -1.227 26.094 1 90.12 321 ILE B CA 1
ATOM 6452 C C . ILE B 1 321 ? -22.391 0.089 25.641 1 90.12 321 ILE B C 1
ATOM 6454 O O . ILE B 1 321 ? -22.25 0.33 24.438 1 90.12 321 ILE B O 1
ATOM 6458 N N . GLY B 1 322 ? -22.016 0.914 26.562 1 88.31 322 GLY B N 1
ATOM 6459 C CA . GLY B 1 322 ? -21.328 2.146 26.203 1 88.31 322 GLY B CA 1
ATOM 6460 C C . GLY B 1 322 ? -20.078 1.919 25.391 1 88.31 322 GLY B C 1
ATOM 6461 O O . GLY B 1 322 ? -19.828 2.639 24.422 1 88.31 322 GLY B O 1
ATOM 6462 N N . SER B 1 323 ? -19.312 0.916 25.781 1 88.06 323 SER B N 1
ATOM 6463 C CA . SER B 1 323 ? -18.094 0.61 25.047 1 88.06 323 SER B CA 1
ATOM 6464 C C . SER B 1 323 ? -18.391 0.092 23.641 1 88.06 323 SER B C 1
ATOM 6466 O O . SER B 1 323 ? -17.625 0.325 22.719 1 88.06 323 SER B O 1
ATOM 6468 N N . LEU B 1 324 ? -19.5 -0.623 23.484 1 90.88 324 LEU B N 1
ATOM 6469 C CA . LEU B 1 324 ? -19.906 -1.127 22.172 1 90.88 324 LEU B CA 1
ATOM 6470 C C . LEU B 1 324 ? -20.328 0.017 21.266 1 90.88 324 LEU B C 1
ATOM 6472 O O . LEU B 1 324 ? -19.969 0.039 20.078 1 90.88 324 LEU B O 1
ATOM 6476 N N . LEU B 1 325 ? -20.984 0.974 21.828 1 88.19 325 LEU B N 1
ATOM 6477 C CA . LEU B 1 325 ? -21.453 2.119 21.047 1 88.19 325 LEU B CA 1
ATOM 6478 C C . LEU B 1 325 ? -20.266 2.955 20.562 1 88.19 325 LEU B C 1
ATOM 6480 O O . LEU B 1 325 ? -20.375 3.658 19.547 1 88.19 325 LEU B O 1
ATOM 6484 N N . ASN B 1 326 ? -19.172 2.791 21.219 1 86.75 326 ASN B N 1
ATOM 6485 C CA . ASN B 1 326 ? -18 3.578 20.891 1 86.75 326 ASN B CA 1
ATOM 6486 C C . ASN B 1 326 ? -17.062 2.826 19.938 1 86.75 326 ASN B C 1
ATOM 6488 O O . ASN B 1 326 ? -15.969 3.293 19.625 1 86.75 326 ASN B O 1
ATOM 6492 N N . GLN B 1 327 ? -17.578 1.699 19.5 1 89.62 327 GLN B N 1
ATOM 6493 C CA . GLN B 1 327 ? -16.734 0.915 18.594 1 89.62 327 GLN B CA 1
ATOM 6494 C C . GLN B 1 327 ? -16.609 1.604 17.234 1 89.62 327 GLN B C 1
ATOM 6496 O O . GLN B 1 327 ? -17.547 2.227 16.75 1 89.62 327 GLN B O 1
ATOM 6501 N N . THR B 1 328 ? -15.398 1.507 16.578 1 85.69 328 THR B N 1
ATOM 6502 C CA . THR B 1 328 ? -15.141 2.074 15.258 1 85.69 328 THR B CA 1
ATOM 6503 C C . THR B 1 328 ? -15.977 1.367 14.188 1 85.69 328 THR B C 1
ATOM 6505 O O . THR B 1 328 ? -16.484 2.008 13.266 1 85.69 328 THR B O 1
ATOM 6508 N N . ILE B 1 329 ? -16.078 0.089 14.305 1 87.75 329 ILE B N 1
ATOM 6509 C CA . ILE B 1 329 ? -16.938 -0.659 13.383 1 87.75 329 ILE B CA 1
ATOM 6510 C C . ILE B 1 329 ? -18.406 -0.487 13.789 1 87.75 329 ILE B C 1
ATOM 6512 O O . ILE B 1 329 ? -18.734 -0.572 14.969 1 87.75 329 ILE B O 1
ATOM 6516 N N . ARG B 1 330 ? -19.203 -0.276 12.82 1 87.94 330 ARG B N 1
ATOM 6517 C CA . ARG B 1 330 ? -20.594 0.03 13.141 1 87.94 330 ARG B CA 1
ATOM 6518 C C . ARG B 1 330 ? -21.5 -1.171 12.867 1 87.94 330 ARG B C 1
ATOM 6520 O O . ARG B 1 330 ? -22.594 -1.26 13.406 1 87.94 330 ARG B O 1
ATOM 6527 N N . ASP B 1 331 ? -21.062 -2.102 12.141 1 90.94 331 ASP B N 1
ATOM 6528 C CA . ASP B 1 331 ? -21.906 -3.232 11.75 1 90.94 331 ASP B CA 1
ATOM 6529 C C . ASP B 1 331 ? -21.844 -4.34 12.805 1 90.94 331 ASP B C 1
ATOM 6531 O O . ASP B 1 331 ? -21.281 -5.406 12.555 1 90.94 331 ASP B O 1
ATOM 6535 N N . TRP B 1 332 ? -22.453 -4.105 13.898 1 93.69 332 TRP B N 1
ATOM 6536 C CA . TRP B 1 332 ? -22.609 -5.113 14.945 1 93.69 332 TRP B CA 1
ATOM 6537 C C . TRP B 1 332 ? -24.031 -5.117 15.492 1 93.69 332 TRP B C 1
ATOM 6539 O O . TRP B 1 332 ? -24.781 -4.148 15.312 1 93.69 332 TRP B O 1
ATOM 6549 N N . LYS B 1 333 ? -24.438 -6.27 16.094 1 95.75 333 LYS B N 1
ATOM 6550 C CA . LYS B 1 333 ? -25.703 -6.457 16.797 1 95.75 333 LYS B CA 1
ATOM 6551 C C . LYS B 1 333 ? -25.484 -7.035 18.188 1 95.75 333 LYS B C 1
ATOM 6553 O O . LYS B 1 333 ? -24.641 -7.918 18.375 1 95.75 333 LYS B O 1
ATOM 6558 N N . LEU B 1 334 ? -26.219 -6.504 19.109 1 95.94 334 LEU B N 1
ATOM 6559 C CA . LEU B 1 334 ? -26.109 -6.992 20.484 1 95.94 334 LEU B CA 1
ATOM 6560 C C . LEU B 1 334 ? -27.391 -7.703 20.906 1 95.94 334 LEU B C 1
ATOM 6562 O O . LEU B 1 334 ? -28.484 -7.137 20.812 1 95.94 334 LEU B O 1
ATOM 6566 N N . PHE B 1 335 ? -27.234 -8.906 21.328 1 94.81 335 PHE B N 1
ATOM 6567 C CA . PHE B 1 335 ? -28.312 -9.664 21.938 1 94.81 335 PHE B CA 1
ATOM 6568 C C . PHE B 1 335 ? -28.109 -9.781 23.453 1 94.81 335 PHE B C 1
ATOM 6570 O O . PHE B 1 335 ? -27.125 -10.375 23.891 1 94.81 335 PHE B O 1
ATOM 6577 N N . ILE B 1 336 ? -29.031 -9.273 24.172 1 93.94 336 ILE B N 1
ATOM 6578 C CA . ILE B 1 336 ? -28.984 -9.352 25.625 1 93.94 336 ILE B CA 1
ATOM 6579 C C . ILE B 1 336 ? -29.922 -10.453 26.125 1 93.94 336 ILE B C 1
ATOM 6581 O O . ILE B 1 336 ? -31.125 -10.398 25.875 1 93.94 336 ILE B O 1
ATOM 6585 N N . ILE B 1 337 ? -29.344 -11.414 26.766 1 93.25 337 ILE B N 1
ATOM 6586 C CA . ILE B 1 337 ? -30.141 -12.492 27.328 1 93.25 337 ILE B CA 1
ATOM 6587 C C . ILE B 1 337 ? -30.562 -12.133 28.75 1 93.25 337 ILE B C 1
ATOM 6589 O O . ILE B 1 337 ? -29.734 -12.062 29.656 1 93.25 337 ILE B O 1
ATOM 6593 N N . ALA B 1 338 ? -31.828 -11.969 28.922 1 90.75 338 ALA B N 1
ATOM 6594 C CA . ALA B 1 338 ? -32.344 -11.516 30.203 1 90.75 338 ALA B CA 1
ATOM 6595 C C . ALA B 1 338 ? -33.469 -12.438 30.703 1 90.75 338 ALA B C 1
ATOM 6597 O O . ALA B 1 338 ? -34.062 -13.164 29.906 1 90.75 338 ALA B O 1
ATOM 6598 N N . PRO B 1 339 ? -33.594 -12.406 32.062 1 86.44 339 PRO B N 1
ATOM 6599 C CA . PRO B 1 339 ? -34.719 -13.172 32.625 1 86.44 339 PRO B CA 1
ATOM 6600 C C . PRO B 1 339 ? -36.094 -12.648 32.156 1 86.44 339 PRO B C 1
ATOM 6602 O O . PRO B 1 339 ? -36.219 -11.469 31.812 1 86.44 339 PRO B O 1
ATOM 6605 N N . ASN B 1 340 ? -37.062 -13.539 32.125 1 80.44 340 ASN B N 1
ATOM 6606 C CA . ASN B 1 340 ? -38.406 -13.172 31.672 1 80.44 340 ASN B CA 1
ATOM 6607 C C . ASN B 1 340 ? -39 -12.102 32.562 1 80.44 340 ASN B C 1
ATOM 6609 O O . ASN B 1 340 ? -39.844 -11.32 32.125 1 80.44 340 ASN B O 1
ATOM 6613 N N . ASP B 1 341 ? -38.5 -12.078 33.812 1 82.62 341 ASP B N 1
ATOM 6614 C CA . ASP B 1 341 ? -39.125 -11.156 34.75 1 82.62 341 ASP B CA 1
ATOM 6615 C C . ASP B 1 341 ? -38.281 -9.867 34.875 1 82.62 341 ASP B C 1
ATOM 6617 O O . ASP B 1 341 ? -38.344 -9.164 35.875 1 82.62 341 ASP B O 1
ATOM 6621 N N . ILE B 1 342 ? -37.531 -9.586 33.844 1 85.5 342 ILE B N 1
ATOM 6622 C CA . ILE B 1 342 ? -36.719 -8.359 33.844 1 85.5 342 ILE B CA 1
ATOM 6623 C C . ILE B 1 342 ? -37.656 -7.148 33.938 1 85.5 342 ILE B C 1
ATOM 6625 O O . ILE B 1 342 ? -38.781 -7.176 33.438 1 85.5 342 ILE B O 1
ATOM 6629 N N . ASP B 1 343 ? -37.25 -6.145 34.688 1 87.06 343 ASP B N 1
ATOM 6630 C CA . ASP B 1 343 ? -38 -4.891 34.781 1 87.06 343 ASP B CA 1
ATOM 6631 C C . ASP B 1 343 ? -38.281 -4.32 33.375 1 87.06 343 ASP B C 1
ATOM 6633 O O . ASP B 1 343 ? -37.344 -4.141 32.594 1 87.06 343 ASP B O 1
ATOM 6637 N N . GLU B 1 344 ? -39.5 -4.09 33.094 1 88.56 344 GLU B N 1
ATOM 6638 C CA . GLU B 1 344 ? -39.906 -3.635 31.766 1 88.56 344 GLU B CA 1
ATOM 6639 C C . GLU B 1 344 ? -39.281 -2.281 31.438 1 88.56 344 GLU B C 1
ATOM 6641 O O . GLU B 1 344 ? -39.031 -1.98 30.266 1 88.56 344 GLU B O 1
ATOM 6646 N N . ARG B 1 345 ? -39.062 -1.528 32.406 1 86.75 345 ARG B N 1
ATOM 6647 C CA . ARG B 1 345 ? -38.438 -0.238 32.188 1 86.75 345 ARG B CA 1
ATOM 6648 C C . ARG B 1 345 ? -37 -0.42 31.703 1 86.75 345 ARG B C 1
ATOM 6650 O O . ARG B 1 345 ? -36.531 0.291 30.797 1 86.75 345 ARG B O 1
ATOM 6657 N N . VAL B 1 346 ? -36.375 -1.309 32.281 1 85 346 VAL B N 1
ATOM 6658 C CA . VAL B 1 346 ? -35 -1.607 31.906 1 85 346 VAL B CA 1
ATOM 6659 C C . VAL B 1 346 ? -34.969 -2.174 30.484 1 85 346 VAL B C 1
ATOM 6661 O O . VAL B 1 346 ? -34.156 -1.749 29.672 1 85 346 VAL B O 1
ATOM 6664 N N . ARG B 1 347 ? -35.844 -3.049 30.219 1 88.31 347 ARG B N 1
ATOM 6665 C CA . ARG B 1 347 ? -35.938 -3.656 28.891 1 88.31 347 ARG B CA 1
ATOM 6666 C C . ARG B 1 347 ? -36.125 -2.596 27.812 1 88.31 347 ARG B C 1
ATOM 6668 O O . ARG B 1 347 ? -35.406 -2.588 26.812 1 88.31 347 ARG B O 1
ATOM 6675 N N . THR B 1 348 ? -37.062 -1.753 28.047 1 90.62 348 THR B N 1
ATOM 6676 C CA . THR B 1 348 ? -37.375 -0.705 27.078 1 90.62 348 THR B CA 1
ATOM 6677 C C . THR B 1 348 ? -36.219 0.252 26.906 1 90.62 348 THR B C 1
ATOM 6679 O O . THR B 1 348 ? -35.906 0.656 25.781 1 90.62 348 THR B O 1
ATOM 6682 N N . ALA B 1 349 ? -35.625 0.549 27.984 1 86.69 349 ALA B N 1
ATOM 6683 C CA . ALA B 1 349 ? -34.469 1.463 27.938 1 86.69 349 ALA B CA 1
ATOM 6684 C C . ALA B 1 349 ? -33.344 0.887 27.078 1 86.69 349 ALA B C 1
ATOM 6686 O O . ALA B 1 349 ? -32.719 1.609 26.312 1 86.69 349 ALA B O 1
ATOM 6687 N N . LEU B 1 350 ? -33.156 -0.325 27.156 1 87 350 LEU B N 1
ATOM 6688 C CA . LEU B 1 350 ? -32.062 -0.991 26.438 1 87 350 LEU B CA 1
ATOM 6689 C C . LEU B 1 350 ? -32.375 -1.021 24.938 1 87 350 LEU B C 1
ATOM 6691 O O . LEU B 1 350 ? -31.5 -0.694 24.125 1 87 350 LEU B O 1
ATOM 6695 N N . ILE B 1 351 ? -33.562 -1.337 24.578 1 89.38 351 ILE B N 1
ATOM 6696 C CA . ILE B 1 351 ? -33.938 -1.479 23.172 1 89.38 351 ILE B CA 1
ATOM 6697 C C . ILE B 1 351 ? -33.969 -0.108 22.5 1 89.38 351 ILE B C 1
ATOM 6699 O O . ILE B 1 351 ? -33.594 0.023 21.344 1 89.38 351 ILE B O 1
ATOM 6703 N N . GLU B 1 352 ? -34.281 0.892 23.203 1 87.69 352 GLU B N 1
ATOM 6704 C CA . GLU B 1 352 ? -34.406 2.227 22.641 1 87.69 352 GLU B CA 1
ATOM 6705 C C . GLU B 1 352 ? -33.062 2.939 22.562 1 87.69 352 GLU B C 1
ATOM 6707 O O . GLU B 1 352 ? -32.906 3.92 21.828 1 87.69 352 GLU B O 1
ATOM 6712 N N . CYS B 1 353 ? -32.188 2.461 23.328 1 85.12 353 CYS B N 1
ATOM 6713 C CA . CYS B 1 353 ? -30.859 3.062 23.359 1 85.12 353 CYS B CA 1
ATOM 6714 C C . CYS B 1 353 ? -30.219 3.047 21.969 1 85.12 353 CYS B C 1
ATOM 6716 O O . CYS B 1 353 ? -29.609 4.035 21.547 1 85.12 353 CYS B O 1
ATOM 6718 N N . ASP B 1 354 ? -30.297 1.973 21.266 1 89 354 ASP B N 1
ATOM 6719 C CA . ASP B 1 354 ? -29.719 1.77 19.953 1 89 354 ASP B CA 1
ATOM 6720 C C . ASP B 1 354 ? -30.469 0.667 19.188 1 89 354 ASP B C 1
ATOM 6722 O O . ASP B 1 354 ? -30.766 -0.384 19.75 1 89 354 ASP B O 1
ATOM 6726 N N . GLY B 1 355 ? -30.781 0.909 17.953 1 90.62 355 GLY B N 1
ATOM 6727 C CA . GLY B 1 355 ? -31.547 -0.029 17.156 1 90.62 355 GLY B CA 1
ATOM 6728 C C . GLY B 1 355 ? -30.844 -1.354 16.938 1 90.62 355 GLY B C 1
ATOM 6729 O O . GLY B 1 355 ? -31.469 -2.34 16.547 1 90.62 355 GLY B O 1
ATOM 6730 N N . ARG B 1 356 ? -29.625 -1.508 17.312 1 93.12 356 ARG B N 1
ATOM 6731 C CA . ARG B 1 356 ? -28.844 -2.723 17.141 1 93.12 356 ARG B CA 1
ATOM 6732 C C . ARG B 1 356 ? -28.969 -3.648 18.344 1 93.12 356 ARG B C 1
ATOM 6734 O O . ARG B 1 356 ? -28.453 -4.766 18.328 1 93.12 356 ARG B O 1
ATOM 6741 N N . ILE B 1 357 ? -29.672 -3.182 19.406 1 93.94 357 ILE B N 1
ATOM 6742 C CA . ILE B 1 357 ? -29.766 -3.926 20.656 1 93.94 357 ILE B CA 1
ATOM 6743 C C . ILE B 1 357 ? -31.109 -4.648 20.734 1 93.94 357 ILE B C 1
ATOM 6745 O O . ILE B 1 357 ? -32.156 -4.043 20.5 1 93.94 357 ILE B O 1
ATOM 6749 N N . SER B 1 358 ? -31.047 -5.914 21 1 93.81 358 SER B N 1
ATOM 6750 C CA . SER B 1 358 ? -32.219 -6.742 21.234 1 93.81 358 SER B CA 1
ATOM 6751 C C . SER B 1 358 ? -32.156 -7.441 22.594 1 93.81 358 SER B C 1
ATOM 6753 O O . SER B 1 358 ? -31.062 -7.848 23.016 1 93.81 358 SER B O 1
ATOM 6755 N N . VAL B 1 359 ? -33.312 -7.566 23.234 1 92.19 359 VAL B N 1
ATOM 6756 C CA . VAL B 1 359 ? -33.406 -8.297 24.5 1 92.19 359 VAL B CA 1
ATOM 6757 C C . VAL B 1 359 ? -34.219 -9.562 24.297 1 92.19 359 VAL B C 1
ATOM 6759 O O . VAL B 1 359 ? -35.375 -9.508 23.859 1 92.19 359 VAL B O 1
ATOM 6762 N N . VAL B 1 360 ? -33.531 -10.664 24.594 1 92.06 360 VAL B N 1
ATOM 6763 C CA . VAL B 1 360 ? -34.156 -11.945 24.312 1 92.06 360 VAL B CA 1
ATOM 6764 C C . VAL B 1 360 ? -34.125 -12.82 25.562 1 92.06 360 VAL B C 1
ATOM 6766 O O . VAL B 1 360 ? -33.375 -12.547 26.5 1 92.06 360 VAL B O 1
ATOM 6769 N N . GLY B 1 361 ? -34.969 -13.844 25.562 1 88.88 361 GLY B N 1
ATOM 6770 C CA . GLY B 1 361 ? -34.969 -14.82 26.641 1 88.88 361 GLY B CA 1
ATOM 6771 C C . GLY B 1 361 ? -33.938 -15.898 26.469 1 88.88 361 GLY B C 1
ATOM 6772 O O . GLY B 1 361 ? -33.406 -16.094 25.375 1 88.88 361 GLY B O 1
ATOM 6773 N N . ILE B 1 362 ? -33.594 -16.562 27.547 1 83.56 362 ILE B N 1
ATOM 6774 C CA . ILE B 1 362 ? -32.531 -17.562 27.562 1 83.56 362 ILE B CA 1
ATOM 6775 C C . ILE B 1 362 ? -32.875 -18.688 26.609 1 83.56 362 ILE B C 1
ATOM 6777 O O . ILE B 1 362 ? -32 -19.328 26.031 1 83.56 362 ILE B O 1
ATOM 6781 N N . ASN B 1 363 ? -34.156 -18.984 26.391 1 78.12 363 ASN B N 1
ATOM 6782 C CA . ASN B 1 363 ? -34.594 -20.109 25.562 1 78.12 363 ASN B CA 1
ATOM 6783 C C . ASN B 1 363 ? -34.781 -19.688 24.109 1 78.12 363 ASN B C 1
ATOM 6785 O O . ASN B 1 363 ? -35.188 -20.516 23.281 1 78.12 363 ASN B O 1
ATOM 6789 N N . ASN B 1 364 ? -34.5 -18.484 23.859 1 76.62 364 ASN B N 1
ATOM 6790 C CA . ASN B 1 364 ? -34.625 -18.047 22.469 1 76.62 364 ASN B CA 1
ATOM 6791 C C . ASN B 1 364 ? -33.438 -18.5 21.625 1 76.62 364 ASN B C 1
ATOM 6793 O O . ASN B 1 364 ? -32.312 -18.5 22.094 1 76.62 364 ASN B O 1
ATOM 6797 N N . ASP B 1 365 ? -33.781 -19.016 20.516 1 74.62 365 ASP B N 1
ATOM 6798 C CA . ASP B 1 365 ? -32.75 -19.438 19.594 1 74.62 365 ASP B CA 1
ATOM 6799 C C . ASP B 1 365 ? -32.094 -18.234 18.906 1 74.62 365 ASP B C 1
ATOM 6801 O O . ASP B 1 365 ? -32.75 -17.516 18.141 1 74.62 365 ASP B O 1
ATOM 6805 N N . ILE B 1 366 ? -30.969 -17.828 19.391 1 83.94 366 ILE B N 1
ATOM 6806 C CA . ILE B 1 366 ? -30.172 -16.797 18.734 1 83.94 366 ILE B CA 1
ATOM 6807 C C . ILE B 1 366 ? -29.391 -17.391 17.578 1 83.94 366 ILE B C 1
ATOM 6809 O O . ILE B 1 366 ? -28.641 -18.359 17.766 1 83.94 366 ILE B O 1
ATOM 6813 N N . VAL B 1 367 ? -29.625 -16.953 16.344 1 83.88 367 VAL B N 1
ATOM 6814 C CA . VAL B 1 367 ? -28.844 -17.359 15.188 1 83.88 367 VAL B CA 1
ATOM 6815 C C . VAL B 1 367 ? -27.859 -16.25 14.82 1 83.88 367 VAL B C 1
ATOM 6817 O O . VAL B 1 367 ? -28.203 -15.336 14.062 1 83.88 367 VAL B O 1
ATOM 6820 N N . PRO B 1 368 ? -26.734 -16.359 15.461 1 86.75 368 PRO B N 1
ATOM 6821 C CA . PRO B 1 368 ? -25.766 -15.289 15.211 1 86.75 368 PRO B CA 1
ATOM 6822 C C . PRO B 1 368 ? -25.344 -15.203 13.742 1 86.75 368 PRO B C 1
ATOM 6824 O O . PRO B 1 368 ? -25.219 -16.234 13.078 1 86.75 368 PRO B O 1
ATOM 6827 N N . GLU B 1 369 ? -25.266 -14.055 13.289 1 88.25 369 GLU B N 1
ATOM 6828 C CA . GLU B 1 369 ? -24.75 -13.789 11.945 1 88.25 369 GLU B CA 1
ATOM 6829 C C . GLU B 1 369 ? -23.281 -13.367 11.992 1 88.25 369 GLU B C 1
ATOM 6831 O O . GLU B 1 369 ? -22.875 -12.594 12.859 1 88.25 369 GLU B O 1
ATOM 6836 N N . GLY B 1 370 ? -22.531 -13.945 11.109 1 91.38 370 GLY B N 1
ATOM 6837 C CA . GLY B 1 370 ? -21.141 -13.547 11 1 91.38 370 GLY B CA 1
ATOM 6838 C C . GLY B 1 370 ? -20.312 -13.938 12.219 1 91.38 370 GLY B C 1
ATOM 6839 O O . GLY B 1 370 ? -20.469 -15.023 12.758 1 91.38 370 GLY B O 1
ATOM 6840 N N . PHE B 1 371 ? -19.406 -13.016 12.641 1 93.44 371 PHE B N 1
ATOM 6841 C CA . PHE B 1 371 ? -18.562 -13.258 13.797 1 93.44 371 PHE B CA 1
ATOM 6842 C C . PHE B 1 371 ? -19.359 -13.148 15.094 1 93.44 371 PHE B C 1
ATOM 6844 O O . PHE B 1 371 ? -20.344 -12.414 15.164 1 93.44 371 PHE B O 1
ATOM 6851 N N . VAL B 1 372 ? -18.906 -13.867 16.094 1 93.62 372 VAL B N 1
ATOM 6852 C CA . VAL B 1 372 ? -19.641 -13.891 17.344 1 93.62 372 VAL B CA 1
ATOM 6853 C C . VAL B 1 372 ? -18.719 -13.531 18.5 1 93.62 372 VAL B C 1
ATOM 6855 O O . VAL B 1 372 ? -17.609 -14.055 18.594 1 93.62 372 VAL B O 1
ATOM 6858 N N . LYS B 1 373 ? -19.141 -12.68 19.281 1 92.94 373 LYS B N 1
ATOM 6859 C CA . LYS B 1 373 ? -18.422 -12.289 20.484 1 92.94 373 LYS B CA 1
ATOM 6860 C C . LYS B 1 373 ? -19.297 -12.477 21.719 1 92.94 373 LYS B C 1
ATOM 6862 O O . LYS B 1 373 ? -20.422 -11.977 21.781 1 92.94 373 LYS B O 1
ATOM 6867 N N . LEU B 1 374 ? -18.812 -13.273 22.641 1 90.94 374 LEU B N 1
ATOM 6868 C CA . LEU B 1 374 ? -19.453 -13.422 23.953 1 90.94 374 LEU B CA 1
ATOM 6869 C C . LEU B 1 374 ? -18.859 -12.453 24.969 1 90.94 374 LEU B C 1
ATOM 6871 O O . LEU B 1 374 ? -17.641 -12.406 25.141 1 90.94 374 LEU B O 1
ATOM 6875 N N . ILE B 1 375 ? -19.719 -11.688 25.562 1 90.88 375 ILE B N 1
ATOM 6876 C CA . ILE B 1 375 ? -19.172 -10.672 26.469 1 90.88 375 ILE B CA 1
ATOM 6877 C C . ILE B 1 375 ? -19.906 -10.719 27.797 1 90.88 375 ILE B C 1
ATOM 6879 O O . ILE B 1 375 ? -21.109 -10.984 27.844 1 90.88 375 ILE B O 1
ATOM 6883 N N . SER B 1 376 ? -19.141 -10.484 28.828 1 87.44 376 SER B N 1
ATOM 6884 C CA . SER B 1 376 ? -19.703 -10.391 30.172 1 87.44 376 SER B CA 1
ATOM 6885 C C . SER B 1 376 ? -20.031 -8.945 30.531 1 87.44 376 SER B C 1
ATOM 6887 O O . SER B 1 376 ? -19.297 -8.023 30.172 1 87.44 376 SER B O 1
ATOM 6889 N N . PRO B 1 377 ? -21.156 -8.852 31.281 1 87.12 377 PRO B N 1
ATOM 6890 C CA . PRO B 1 377 ? -21.422 -7.496 31.75 1 87.12 377 PRO B CA 1
ATOM 6891 C C . PRO B 1 377 ? -20.266 -6.922 32.594 1 87.12 377 PRO B C 1
ATOM 6893 O O . PRO B 1 377 ? -19.656 -7.641 33.375 1 87.12 377 PRO B O 1
ATOM 6896 N N . GLY B 1 378 ? -19.969 -5.668 32.312 1 83.12 378 GLY B N 1
ATOM 6897 C CA . GLY B 1 378 ? -18.891 -5.008 33.031 1 83.12 378 GLY B CA 1
ATOM 6898 C C . GLY B 1 378 ? -17.594 -4.945 32.25 1 83.12 378 GLY B C 1
ATOM 6899 O O . GLY B 1 378 ? -16.734 -4.121 32.562 1 83.12 378 GLY B O 1
ATOM 6900 N N . ARG B 1 379 ? -17.547 -5.785 31.312 1 83.12 379 ARG B N 1
ATOM 6901 C CA . ARG B 1 379 ? -16.359 -5.77 30.453 1 83.12 379 ARG B CA 1
ATOM 6902 C C . ARG B 1 379 ? -16.438 -4.641 29.438 1 83.12 379 ARG B C 1
ATOM 6904 O O . ARG B 1 379 ? -17.484 -4.445 28.797 1 83.12 379 ARG B O 1
ATOM 6911 N N . LYS B 1 380 ? -15.375 -3.895 29.453 1 84.56 380 LYS B N 1
ATOM 6912 C CA . LYS B 1 380 ? -15.297 -2.797 28.5 1 84.56 380 LYS B CA 1
ATOM 6913 C C . LYS B 1 380 ? -14.305 -3.111 27.375 1 84.56 380 LYS B C 1
ATOM 6915 O O . LYS B 1 380 ? -13.242 -3.689 27.625 1 84.56 380 LYS B O 1
ATOM 6920 N N . LEU B 1 381 ? -14.656 -2.697 26.188 1 85.19 381 LEU B N 1
ATOM 6921 C CA . LEU B 1 381 ? -13.828 -2.902 25 1 85.19 381 LEU B CA 1
ATOM 6922 C C . LEU B 1 381 ? -13.211 -1.586 24.531 1 85.19 381 LEU B C 1
ATOM 6924 O O . LEU B 1 381 ? -13.875 -0.546 24.547 1 85.19 381 LEU B O 1
ATOM 6928 N N . SER B 1 382 ? -11.961 -1.628 24.141 1 81.75 382 SER B N 1
ATOM 6929 C CA . SER B 1 382 ? -11.391 -0.467 23.469 1 81.75 382 SER B CA 1
ATOM 6930 C C . SER B 1 382 ? -12.125 -0.168 22.156 1 81.75 382 SER B C 1
ATOM 6932 O O . SER B 1 382 ? -12.766 -1.05 21.594 1 81.75 382 SER B O 1
ATOM 6934 N N . SER B 1 383 ? -12.055 1.003 21.656 1 85.38 383 SER B N 1
ATOM 6935 C CA . SER B 1 383 ? -12.875 1.474 20.547 1 85.38 383 SER B CA 1
ATOM 6936 C C . SER B 1 383 ? -12.594 0.675 19.281 1 85.38 383 SER B C 1
ATOM 6938 O O . SER B 1 383 ? -13.445 0.59 18.391 1 85.38 383 SER B O 1
ATOM 6940 N N . ASP B 1 384 ? -11.445 0.035 19.234 1 83.94 384 ASP B N 1
ATOM 6941 C CA . ASP B 1 384 ? -11.109 -0.674 18 1 83.94 384 ASP B CA 1
ATOM 6942 C C . ASP B 1 384 ? -11.039 -2.182 18.234 1 83.94 384 ASP B C 1
ATOM 6944 O O . ASP B 1 384 ? -10.531 -2.924 17.391 1 83.94 384 ASP B O 1
ATOM 6948 N N . CYS B 1 385 ? -11.531 -2.6 19.297 1 85.25 385 CYS B N 1
ATOM 6949 C CA . CYS B 1 385 ? -11.398 -3.996 19.703 1 85.25 385 CYS B CA 1
ATOM 6950 C C . CYS B 1 385 ? -12.117 -4.918 18.719 1 85.25 385 CYS B C 1
ATOM 6952 O O . CYS B 1 385 ? -11.508 -5.832 18.156 1 85.25 385 CYS B O 1
ATOM 6954 N N . LEU B 1 386 ? -13.43 -4.684 18.5 1 89.25 386 LEU B N 1
ATOM 6955 C CA . LEU B 1 386 ? -14.203 -5.535 17.609 1 89.25 386 LEU B CA 1
ATOM 6956 C C . LEU B 1 386 ? -13.594 -5.566 16.203 1 89.25 386 LEU B C 1
ATOM 6958 O O . LEU B 1 386 ? -13.484 -6.629 15.594 1 89.25 386 LEU B O 1
ATOM 6962 N N . GLU B 1 387 ? -13.211 -4.426 15.781 1 87.75 387 GLU B N 1
ATOM 6963 C CA . GLU B 1 387 ? -12.641 -4.305 14.445 1 87.75 387 GLU B CA 1
ATOM 6964 C C . GLU B 1 387 ? -11.344 -5.109 14.32 1 87.75 387 GLU B C 1
ATOM 6966 O O . GLU B 1 387 ? -11.172 -5.863 13.359 1 87.75 387 GLU B O 1
ATOM 6971 N N . LYS B 1 388 ? -10.43 -4.949 15.25 1 83.5 388 LYS B N 1
ATOM 6972 C CA . LYS B 1 388 ? -9.141 -5.637 15.227 1 83.5 388 LYS B CA 1
ATOM 6973 C C . LYS B 1 388 ? -9.32 -7.152 15.258 1 83.5 388 LYS B C 1
ATOM 6975 O O . LYS B 1 388 ? -8.656 -7.879 14.516 1 83.5 388 LYS B O 1
ATOM 6980 N N . GLU B 1 389 ? -10.227 -7.602 16.062 1 85.81 389 GLU B N 1
ATOM 6981 C CA . GLU B 1 389 ? -10.477 -9.031 16.188 1 85.81 389 GLU B CA 1
ATOM 6982 C C . GLU B 1 389 ? -11.086 -9.594 14.898 1 85.81 389 GLU B C 1
ATOM 6984 O O . GLU B 1 389 ? -10.664 -10.641 14.406 1 85.81 389 GLU B O 1
ATOM 6989 N N . ALA B 1 390 ? -12.07 -8.906 14.398 1 88.88 390 ALA B N 1
ATOM 6990 C CA . ALA B 1 390 ? -12.742 -9.359 13.18 1 88.88 390 ALA B CA 1
ATOM 6991 C C . ALA B 1 390 ? -11.789 -9.375 11.992 1 88.88 390 ALA B C 1
ATOM 6993 O O . ALA B 1 390 ? -11.797 -10.312 11.195 1 88.88 390 ALA B O 1
ATOM 6994 N N . ILE B 1 391 ? -11.008 -8.344 11.922 1 86 391 ILE B N 1
ATOM 6995 C CA . ILE B 1 391 ? -10.047 -8.242 10.828 1 86 391 ILE B CA 1
ATOM 6996 C C . ILE B 1 391 ? -9.062 -9.406 10.898 1 86 391 ILE B C 1
ATOM 6998 O O . ILE B 1 391 ? -8.727 -10.016 9.883 1 86 391 ILE B O 1
ATOM 7002 N N . ALA B 1 392 ? -8.57 -9.672 12.102 1 82.31 392 ALA B N 1
ATOM 7003 C CA . ALA B 1 392 ? -7.621 -10.766 12.281 1 82.31 392 ALA B CA 1
ATOM 7004 C C . ALA B 1 392 ? -8.195 -12.086 11.766 1 82.31 392 ALA B C 1
ATOM 7006 O O . ALA B 1 392 ? -7.516 -12.836 11.062 1 82.31 392 ALA B O 1
ATOM 7007 N N . LEU B 1 393 ? -9.43 -12.336 12.031 1 85.38 393 LEU B N 1
ATOM 7008 C CA . LEU B 1 393 ? -10.07 -13.578 11.602 1 85.38 393 LEU B CA 1
ATOM 7009 C C . LEU B 1 393 ? -10.344 -13.562 10.102 1 85.38 393 LEU B C 1
ATOM 7011 O O . LEU B 1 393 ? -10.328 -14.602 9.453 1 85.38 393 LEU B O 1
ATOM 7015 N N . GLU B 1 394 ? -10.594 -12.383 9.656 1 87 394 GLU B N 1
ATOM 7016 C CA . GLU B 1 394 ? -10.844 -12.266 8.219 1 87 394 GLU B CA 1
ATOM 7017 C C . GLU B 1 394 ? -9.57 -12.516 7.414 1 87 394 GLU B C 1
ATOM 7019 O O . GLU B 1 394 ? -9.617 -13.141 6.355 1 87 394 GLU B O 1
ATOM 7024 N N . ILE B 1 395 ? -8.547 -11.992 7.906 1 80.81 395 ILE B N 1
ATOM 7025 C CA . ILE B 1 395 ? -7.262 -12.125 7.227 1 80.81 395 ILE B CA 1
ATOM 7026 C C . ILE B 1 395 ? -6.754 -13.562 7.352 1 80.81 395 ILE B C 1
ATOM 7028 O O . ILE B 1 395 ? -6.262 -14.141 6.379 1 80.81 395 ILE B O 1
ATOM 7032 N N . HIS B 1 396 ? -6.859 -14.125 8.555 1 78.81 396 HIS B N 1
ATOM 7033 C CA . HIS B 1 396 ? -6.41 -15.484 8.805 1 78.81 396 HIS B CA 1
ATOM 7034 C C . HIS B 1 396 ? -7.582 -16.469 8.812 1 78.81 396 HIS B C 1
ATOM 7036 O O . HIS B 1 396 ? -7.992 -16.938 9.875 1 78.81 396 HIS B O 1
ATOM 7042 N N . ARG B 1 397 ? -7.953 -16.844 7.723 1 77.25 397 ARG B N 1
ATOM 7043 C CA . ARG B 1 397 ? -9.188 -17.594 7.531 1 77.25 397 ARG B CA 1
ATOM 7044 C C . ARG B 1 397 ? -9.039 -19.031 8.039 1 77.25 397 ARG B C 1
ATOM 7046 O O . ARG B 1 397 ? -10.031 -19.734 8.227 1 77.25 397 ARG B O 1
ATOM 7053 N N . GLU B 1 398 ? -7.812 -19.406 8.273 1 72.44 398 GLU B N 1
ATOM 7054 C CA . GLU B 1 398 ? -7.578 -20.75 8.773 1 72.44 398 GLU B CA 1
ATOM 7055 C C . GLU B 1 398 ? -7.953 -20.875 10.242 1 72.44 398 GLU B C 1
ATOM 7057 O O . GLU B 1 398 ? -8.102 -21.984 10.766 1 72.44 398 GLU B O 1
ATOM 7062 N N . PHE B 1 399 ? -8.172 -19.703 10.875 1 77.31 399 PHE B N 1
ATOM 7063 C CA . PHE B 1 399 ? -8.539 -19.703 12.289 1 77.31 399 PHE B CA 1
ATOM 7064 C C . PHE B 1 399 ? -10.023 -19.422 12.461 1 77.31 399 PHE B C 1
ATOM 7066 O O . PHE B 1 399 ? -10.594 -18.594 11.758 1 77.31 399 PHE B O 1
ATOM 7073 N N . ASN B 1 400 ? -10.594 -20.078 13.383 1 80.94 400 ASN B N 1
ATOM 7074 C CA . ASN B 1 400 ? -12.016 -19.891 13.648 1 80.94 400 ASN B CA 1
ATOM 7075 C C . ASN B 1 400 ? -12.234 -19.078 14.922 1 80.94 400 ASN B C 1
ATOM 7077 O O . ASN B 1 400 ? -13.359 -18.641 15.203 1 80.94 400 ASN B O 1
ATOM 7081 N N . ILE B 1 401 ? -11.156 -18.984 15.672 1 81.88 401 ILE B N 1
ATOM 7082 C CA . ILE B 1 401 ? -11.289 -18.297 16.953 1 81.88 401 ILE B CA 1
ATOM 7083 C C . ILE B 1 401 ? -10.039 -17.453 17.219 1 81.88 401 ILE B C 1
ATOM 7085 O O . ILE B 1 401 ? -8.93 -17.875 16.891 1 81.88 401 ILE B O 1
ATOM 7089 N N . ASN B 1 402 ? -10.281 -16.297 17.719 1 81.62 402 ASN B N 1
ATOM 7090 C CA . ASN B 1 402 ? -9.148 -15.539 18.234 1 81.62 402 ASN B CA 1
ATOM 7091 C C . ASN B 1 402 ? -9.289 -15.297 19.734 1 81.62 402 ASN B C 1
ATOM 7093 O O . ASN B 1 402 ? -10.391 -15.375 20.281 1 81.62 402 ASN B O 1
ATOM 7097 N N . VAL B 1 403 ? -8.156 -15.125 20.391 1 75.62 403 VAL B N 1
ATOM 7098 C CA . VAL B 1 403 ? -8.117 -14.859 21.828 1 75.62 403 VAL B CA 1
ATOM 7099 C C . VAL B 1 403 ? -7.246 -13.633 22.094 1 75.62 403 VAL B C 1
ATOM 7101 O O . VAL B 1 403 ? -6.18 -13.477 21.5 1 75.62 403 VAL B O 1
ATOM 7104 N N . THR B 1 404 ? -7.75 -12.695 22.766 1 70.38 404 THR B N 1
ATOM 7105 C CA . THR B 1 404 ? -6.984 -11.508 23.141 1 70.38 404 THR B CA 1
ATOM 7106 C C . THR B 1 404 ? -6.641 -11.539 24.625 1 70.38 404 THR B C 1
ATOM 7108 O O . THR B 1 404 ? -7.438 -12.008 25.453 1 70.38 404 THR B O 1
ATOM 7111 N N . TYR B 1 405 ? -5.258 -11.305 24.938 1 58.81 405 TYR B N 1
ATOM 7112 C CA . TYR B 1 405 ? -4.859 -11.211 26.328 1 58.81 405 TYR B CA 1
ATOM 7113 C C . TYR B 1 405 ? -5.066 -9.797 26.859 1 58.81 405 TYR B C 1
ATOM 7115 O O . TYR B 1 405 ? -4.895 -8.82 26.125 1 58.81 405 TYR B O 1
ATOM 7123 N N . SER B 1 406 ? -5.891 -9.492 27.641 1 52.09 406 SER B N 1
ATOM 7124 C CA . SER B 1 406 ? -6.262 -8.227 28.266 1 52.09 406 SER B CA 1
ATOM 7125 C C . SER B 1 406 ? -5.031 -7.473 28.75 1 52.09 406 SER B C 1
ATOM 7127 O O . SER B 1 406 ? -4.258 -7.992 29.562 1 52.09 406 SER B O 1
ATOM 7129 N N . ASN B 1 407 ? -3.994 -7.086 27.953 1 50.09 407 ASN B N 1
ATOM 7130 C CA . ASN B 1 407 ? -2.934 -6.383 28.672 1 50.09 407 ASN B CA 1
ATOM 7131 C C . ASN B 1 407 ? -3.314 -4.934 28.953 1 50.09 407 ASN B C 1
ATOM 7133 O O . ASN B 1 407 ? -2.453 -4.113 29.281 1 50.09 407 ASN B O 1
ATOM 7137 N N . GLY B 1 408 ? -4.305 -4.34 28.844 1 44.31 408 GLY B N 1
ATOM 7138 C CA . GLY B 1 408 ? -4.219 -2.902 28.641 1 44.31 408 GLY B CA 1
ATOM 7139 C C . GLY B 1 408 ? -3.77 -2.152 29.875 1 44.31 408 GLY B C 1
ATOM 7140 O O . GLY B 1 408 ? -4.473 -2.135 30.891 1 44.31 408 GLY B O 1
ATOM 7141 N N . LYS B 1 409 ? -2.49 -2.15 30.203 1 40.97 409 LYS B N 1
ATOM 7142 C CA . LYS B 1 409 ? -2.199 -1.104 31.172 1 40.97 409 LYS B CA 1
ATOM 7143 C C . LYS B 1 409 ? -3.074 0.125 30.938 1 40.97 409 LYS B C 1
ATOM 7145 O O . LYS B 1 409 ? -3.48 0.794 31.891 1 40.97 409 LYS B O 1
ATOM 7150 N N . ASP B 1 410 ? -2.91 0.641 29.734 1 38.84 410 ASP B N 1
ATOM 7151 C CA . ASP B 1 410 ? -3.371 2.008 29.516 1 38.84 410 ASP B CA 1
ATOM 7152 C C . ASP B 1 410 ? -4.895 2.084 29.516 1 38.84 410 ASP B C 1
ATOM 7154 O O . ASP B 1 410 ? -5.469 3.174 29.453 1 38.84 410 ASP B O 1
ATOM 7158 N N . ALA B 1 411 ? -5.648 1.079 29.016 1 42.12 411 ALA B N 1
ATOM 7159 C CA . ALA B 1 411 ? -7.055 1.473 28.969 1 42.12 411 ALA B CA 1
ATOM 7160 C C . ALA B 1 411 ? -7.754 1.165 30.297 1 42.12 411 ALA B C 1
ATOM 7162 O O . ALA B 1 411 ? -7.641 0.055 30.812 1 42.12 411 ALA B O 1
ATOM 7163 N N . MET B 1 412 ? -7.965 2.051 31.047 1 42.75 412 MET B N 1
ATOM 7164 C CA . MET B 1 412 ? -8.797 2.184 32.219 1 42.75 412 MET B CA 1
ATOM 7165 C C . MET B 1 412 ? -9.992 1.235 32.156 1 42.75 412 MET B C 1
ATOM 7167 O O . MET B 1 412 ? -11.125 1.666 31.922 1 42.75 412 MET B O 1
ATOM 7171 N N . GLY B 1 413 ? -9.82 -0.023 32.312 1 52.09 413 GLY B N 1
ATOM 7172 C CA . GLY B 1 413 ? -10.93 -0.933 32.531 1 52.09 413 GLY B CA 1
ATOM 7173 C C . GLY B 1 413 ? -11.438 -1.591 31.266 1 52.09 413 GLY B C 1
ATOM 7174 O O . GLY B 1 413 ? -12.477 -2.254 31.281 1 52.09 413 GLY B O 1
ATOM 7175 N N . ALA B 1 414 ? -10.82 -1.28 30.016 1 52.41 414 ALA B N 1
ATOM 7176 C CA . ALA B 1 414 ? -11.328 -1.89 28.781 1 52.41 414 ALA B CA 1
ATOM 7177 C C . ALA B 1 414 ? -10.344 -2.906 28.219 1 52.41 414 ALA B C 1
ATOM 7179 O O . ALA B 1 414 ? -9.125 -2.764 28.406 1 52.41 414 ALA B O 1
ATOM 7180 N N . ASP B 1 415 ? -10.859 -4.004 27.688 1 60.59 415 ASP B N 1
ATOM 7181 C CA . ASP B 1 415 ? -10.086 -5.016 26.969 1 60.59 415 ASP B CA 1
ATOM 7182 C C . ASP B 1 415 ? -9.469 -4.441 25.703 1 60.59 415 ASP B C 1
ATOM 7184 O O . ASP B 1 415 ? -10.172 -3.838 24.891 1 60.59 415 ASP B O 1
ATOM 7188 N N . VAL B 1 416 ? -8.055 -4.418 25.719 1 53.12 416 VAL B N 1
ATOM 7189 C CA . VAL B 1 416 ? -7.316 -3.91 24.562 1 53.12 416 VAL B CA 1
ATOM 7190 C C . VAL B 1 416 ? -6.738 -5.078 23.766 1 53.12 416 VAL B C 1
ATOM 7192 O O . VAL B 1 416 ? -6.277 -6.062 24.344 1 53.12 416 VAL B O 1
ATOM 7195 N N . VAL B 1 417 ? -6.977 -4.996 22.422 1 61.59 417 VAL B N 1
ATOM 7196 C CA . VAL B 1 417 ? -6.375 -5.98 21.531 1 61.59 417 VAL B CA 1
ATOM 7197 C C . VAL B 1 417 ? -5.02 -5.48 21.031 1 61.59 417 VAL B C 1
ATOM 7199 O O . VAL B 1 417 ? -4.91 -4.359 20.531 1 61.59 417 VAL B O 1
ATOM 7202 N N . VAL B 1 418 ? -3.998 -6.289 21.312 1 58.31 418 VAL B N 1
ATOM 7203 C CA . VAL B 1 418 ? -2.654 -5.949 20.859 1 58.31 418 VAL B CA 1
ATOM 7204 C C . VAL B 1 418 ? -2.531 -6.238 19.359 1 58.31 418 VAL B C 1
ATOM 7206 O O . VAL B 1 418 ? -3.369 -6.938 18.781 1 58.31 418 VAL B O 1
ATOM 7209 N N . ASP B 1 419 ? -1.525 -5.633 18.75 1 60.38 419 ASP B N 1
ATOM 7210 C CA . ASP B 1 419 ? -1.381 -5.699 17.297 1 60.38 419 ASP B CA 1
ATOM 7211 C C . ASP B 1 419 ? -0.645 -6.969 16.875 1 60.38 419 ASP B C 1
ATOM 7213 O O . ASP B 1 419 ? -0.547 -7.27 15.68 1 60.38 419 ASP B O 1
ATOM 7217 N N . HIS B 1 420 ? -0.184 -7.727 17.891 1 62.66 420 HIS B N 1
ATOM 7218 C CA . HIS B 1 420 ? 0.556 -8.93 17.531 1 62.66 420 HIS B CA 1
ATOM 7219 C C . HIS B 1 420 ? -0.201 -10.188 17.938 1 62.66 420 HIS B C 1
ATOM 7221 O O . HIS B 1 420 ? -0.922 -10.188 18.938 1 62.66 420 HIS B O 1
ATOM 7227 N N . PHE B 1 421 ? -0.068 -11.156 17.078 1 65.12 421 PHE B N 1
ATOM 7228 C CA . PHE B 1 421 ? -0.74 -12.398 17.438 1 65.12 421 PHE B CA 1
ATOM 7229 C C . PHE B 1 421 ? 0.106 -13.602 17.047 1 65.12 421 PHE B C 1
ATOM 7231 O O . PHE B 1 421 ? 1.066 -13.469 16.281 1 65.12 421 PHE B O 1
ATOM 7238 N N . CYS B 1 422 ? -0.115 -14.641 17.781 1 65.44 422 CYS B N 1
ATOM 7239 C CA . CYS B 1 422 ? 0.485 -15.938 17.484 1 65.44 422 CYS B CA 1
ATOM 7240 C C . CYS B 1 422 ? -0.584 -17.016 17.344 1 65.44 422 CYS B C 1
ATOM 7242 O O . CYS B 1 422 ? -1.743 -16.797 17.703 1 65.44 422 CYS B O 1
ATOM 7244 N N . ALA B 1 423 ? -0.129 -18.062 16.641 1 67.75 423 ALA B N 1
ATOM 7245 C CA . ALA B 1 423 ? -0.993 -19.234 16.578 1 67.75 423 ALA B CA 1
ATOM 7246 C C . ALA B 1 423 ? -0.694 -20.188 17.734 1 67.75 423 ALA B C 1
ATOM 7248 O O . ALA B 1 423 ? 0.47 -20.438 18.062 1 67.75 423 ALA B O 1
ATOM 7249 N N . GLN B 1 424 ? -1.718 -20.531 18.391 1 69.06 424 GLN B N 1
ATOM 7250 C CA . GLN B 1 424 ? -1.548 -21.484 19.484 1 69.06 424 GLN B CA 1
ATOM 7251 C C . GLN B 1 424 ? -2.562 -22.609 19.375 1 69.06 424 GLN B C 1
ATOM 7253 O O . GLN B 1 424 ? -3.664 -22.422 18.859 1 69.06 424 GLN B O 1
ATOM 7258 N N . ASP B 1 425 ? -2.07 -23.766 19.797 1 72.25 425 ASP B N 1
ATOM 7259 C CA . ASP B 1 425 ? -2.963 -24.906 19.906 1 72.25 425 ASP B CA 1
ATOM 7260 C C . ASP B 1 425 ? -3.916 -24.766 21.078 1 72.25 425 ASP B C 1
ATOM 7262 O O . ASP B 1 425 ? -3.479 -24.547 22.219 1 72.25 425 ASP B O 1
ATOM 7266 N N . GLY B 1 426 ? -5.156 -24.922 20.75 1 73.31 426 GLY B N 1
ATOM 7267 C CA . GLY B 1 426 ? -6.172 -24.781 21.781 1 73.31 426 GLY B CA 1
ATOM 7268 C C . GLY B 1 426 ? -6.035 -25.812 22.891 1 73.31 426 GLY B C 1
ATOM 7269 O O . GLY B 1 426 ? -6.391 -25.531 24.047 1 73.31 426 GLY B O 1
ATOM 7270 N N . THR B 1 427 ? -5.562 -26.938 22.516 1 74.81 427 THR B N 1
ATOM 7271 C CA . THR B 1 427 ? -5.348 -27.969 23.516 1 74.81 427 THR B CA 1
ATOM 7272 C C . THR B 1 427 ? -4.324 -27.516 24.547 1 74.81 427 THR B C 1
ATOM 7274 O O . THR B 1 427 ? -4.496 -27.734 25.75 1 74.81 427 THR B O 1
ATOM 7277 N N . ASP B 1 428 ? -3.311 -26.828 24.094 1 74.12 428 ASP B N 1
ATOM 7278 C CA . ASP B 1 428 ? -2.281 -26.328 25 1 74.12 428 ASP B CA 1
ATOM 7279 C C . ASP B 1 428 ? -2.838 -25.25 25.922 1 74.12 428 ASP B C 1
ATOM 7281 O O . ASP B 1 428 ? -2.541 -25.234 27.109 1 74.12 428 ASP B O 1
ATOM 7285 N N . ILE B 1 429 ? -3.605 -24.5 25.328 1 70.44 429 ILE B N 1
ATOM 7286 C CA . ILE B 1 429 ? -4.211 -23.422 26.109 1 70.44 429 ILE B CA 1
ATOM 7287 C C . ILE B 1 429 ? -5.125 -24.031 27.188 1 70.44 429 ILE B C 1
ATOM 7289 O O . ILE B 1 429 ? -5.051 -23.656 28.359 1 70.44 429 ILE B O 1
ATOM 7293 N N . TRP B 1 430 ? -5.879 -24.969 26.766 1 76.25 430 TRP B N 1
ATOM 7294 C CA . TRP B 1 430 ? -6.832 -25.609 27.672 1 76.25 430 TRP B CA 1
ATOM 7295 C C . TRP B 1 430 ? -6.105 -26.312 28.812 1 76.25 430 TRP B C 1
ATOM 7297 O O . TRP B 1 430 ? -6.492 -26.188 29.969 1 76.25 430 TRP B O 1
ATOM 7307 N N . ASN B 1 431 ? -5.133 -26.953 28.484 1 77.25 431 ASN B N 1
ATOM 7308 C CA . ASN B 1 431 ? -4.371 -27.672 29.484 1 77.25 431 ASN B CA 1
ATOM 7309 C C . ASN B 1 431 ? -3.75 -26.719 30.516 1 77.25 431 ASN B C 1
ATOM 7311 O O . ASN B 1 431 ? -3.57 -27.094 31.672 1 77.25 431 ASN B O 1
ATOM 7315 N N . GLY B 1 432 ? -3.48 -25.578 30.047 1 72 432 GLY B N 1
ATOM 7316 C CA . GLY B 1 432 ? -2.891 -24.578 30.922 1 72 432 GLY B CA 1
ATOM 7317 C C . GLY B 1 432 ? -3.893 -23.969 31.875 1 72 432 GLY B C 1
ATOM 7318 O O . GLY B 1 432 ? -3.521 -23.484 32.969 1 72 432 GLY B O 1
ATOM 7319 N N . ILE B 1 433 ? -5.188 -24.094 31.5 1 72.25 433 ILE B N 1
ATOM 7320 C CA . ILE B 1 433 ? -6.133 -23.328 32.281 1 72.25 433 ILE B CA 1
ATOM 7321 C C . ILE B 1 433 ? -7.141 -24.266 32.938 1 72.25 433 ILE B C 1
ATOM 7323 O O . ILE B 1 433 ? -7.828 -23.891 33.906 1 72.25 433 ILE B O 1
ATOM 7327 N N . LYS B 1 434 ? -7.289 -25.453 32.469 1 76.81 434 LYS B N 1
ATOM 7328 C CA . LYS B 1 434 ? -8.383 -26.328 32.875 1 76.81 434 LYS B CA 1
ATOM 7329 C C . LYS B 1 434 ? -8.312 -26.625 34.375 1 76.81 434 LYS B C 1
ATOM 7331 O O . LYS B 1 434 ? -9.344 -26.75 35.031 1 76.81 434 LYS B O 1
ATOM 7336 N N . ASP B 1 435 ? -7.117 -26.734 34.844 1 74.5 435 ASP B N 1
ATOM 7337 C CA . ASP B 1 435 ? -6.973 -27.125 36.219 1 74.5 435 ASP B CA 1
ATOM 7338 C C . ASP B 1 435 ? -6.559 -25.938 37.094 1 74.5 435 ASP B C 1
ATOM 7340 O O . ASP B 1 435 ? -6.105 -26.109 38.219 1 74.5 435 ASP B O 1
ATOM 7344 N N . THR B 1 436 ? -6.594 -24.781 36.5 1 63.59 436 THR B N 1
ATOM 7345 C CA . THR B 1 436 ? -6.199 -23.609 37.25 1 63.59 436 THR B CA 1
ATOM 7346 C C . THR B 1 436 ? -7.398 -22.688 37.5 1 63.59 436 THR B C 1
ATOM 7348 O O . THR B 1 436 ? -8.391 -22.766 36.781 1 63.59 436 THR B O 1
ATOM 7351 N N . PRO B 1 437 ? -7.23 -22.016 38.531 1 57.09 437 PRO B N 1
ATOM 7352 C CA . PRO B 1 437 ? -8.297 -21.047 38.75 1 57.09 437 PRO B CA 1
ATOM 7353 C C . PRO B 1 437 ? -8.266 -19.875 37.75 1 57.09 437 PRO B C 1
ATOM 7355 O O . PRO B 1 437 ? -9.227 -19.109 37.688 1 57.09 437 PRO B O 1
ATOM 7358 N N . TYR B 1 438 ? -7.172 -19.828 37 1 52.09 438 TYR B N 1
ATOM 7359 C CA . TYR B 1 438 ? -6.996 -18.719 36.094 1 52.09 438 TYR B CA 1
ATOM 7360 C C . TYR B 1 438 ? -7.688 -19 34.75 1 52.09 438 TYR B C 1
ATOM 7362 O O . TYR B 1 438 ? -7.699 -20.141 34.281 1 52.09 438 TYR B O 1
ATOM 7370 N N . SER B 1 439 ? -8.57 -18.016 34.406 1 56.47 439 SER B N 1
ATOM 7371 C CA . SER B 1 439 ? -9.148 -18.047 33.062 1 56.47 439 SER B CA 1
ATOM 7372 C C . SER B 1 439 ? -8.336 -17.203 32.094 1 56.47 439 SER B C 1
ATOM 7374 O O . SER B 1 439 ? -7.441 -16.453 32.5 1 56.47 439 SER B O 1
ATOM 7376 N N . LEU B 1 440 ? -8.352 -17.469 30.891 1 60.03 440 LEU B N 1
ATOM 7377 C CA . LEU B 1 440 ? -7.77 -16.594 29.875 1 60.03 440 LEU B CA 1
ATOM 7378 C C . LEU B 1 440 ? -8.07 -15.125 30.188 1 60.03 440 LEU B C 1
ATOM 7380 O O . LEU B 1 440 ? -9.172 -14.797 30.641 1 60.03 440 LEU B O 1
ATOM 7384 N N . THR B 1 441 ? -7.078 -14.266 30.484 1 54.75 441 THR B N 1
ATOM 7385 C CA . THR B 1 441 ? -7.203 -12.891 30.953 1 54.75 441 THR B CA 1
ATOM 7386 C C . THR B 1 441 ? -8.422 -12.219 30.344 1 54.75 441 THR B C 1
ATOM 7388 O O . THR B 1 441 ? -9.133 -11.469 31.016 1 54.75 441 THR B O 1
ATOM 7391 N N . GLY B 1 442 ? -8.727 -12.586 29.141 1 62.72 442 GLY B N 1
ATOM 7392 C CA . GLY B 1 442 ? -9.914 -11.977 28.562 1 62.72 442 GLY B CA 1
ATOM 7393 C C . GLY B 1 442 ? -11.148 -12.844 28.672 1 62.72 442 GLY B C 1
ATOM 7394 O O . GLY B 1 442 ? -12.266 -12.383 28.422 1 62.72 442 GLY B O 1
ATOM 7395 N N . GLY B 1 443 ? -10.984 -14.008 29.344 1 71.25 443 GLY B N 1
ATOM 7396 C CA . GLY B 1 443 ? -12.094 -14.945 29.438 1 71.25 443 GLY B CA 1
ATOM 7397 C C . GLY B 1 443 ? -12.797 -15.156 28.109 1 71.25 443 GLY B C 1
ATOM 7398 O O . GLY B 1 443 ? -12.156 -15.125 27.047 1 71.25 443 GLY B O 1
ATOM 7399 N N . VAL B 1 444 ? -14.055 -15.398 28.234 1 78.94 444 VAL B N 1
ATOM 7400 C CA . VAL B 1 444 ? -14.867 -15.609 27.031 1 78.94 444 VAL B CA 1
ATOM 7401 C C . VAL B 1 444 ? -15.016 -14.289 26.281 1 78.94 444 VAL B C 1
ATOM 7403 O O . VAL B 1 444 ? -15.109 -14.281 25.047 1 78.94 444 VAL B O 1
ATOM 7406 N N . SER B 1 445 ? -14.914 -13.18 27.078 1 82.81 445 SER B N 1
ATOM 7407 C CA . SER B 1 445 ? -15.086 -11.859 26.469 1 82.81 445 SER B CA 1
ATOM 7408 C C . SER B 1 445 ? -13.883 -11.492 25.609 1 82.81 445 SER B C 1
ATOM 7410 O O . SER B 1 445 ? -13.961 -10.562 24.797 1 82.81 445 SER B O 1
ATOM 7412 N N . GLY B 1 446 ? -12.82 -12.125 25.797 1 79.5 446 GLY B N 1
ATOM 7413 C CA . GLY B 1 446 ? -11.633 -11.859 25 1 79.5 446 GLY B CA 1
ATOM 7414 C C . GLY B 1 446 ? -11.57 -12.664 23.719 1 79.5 446 GLY B C 1
ATOM 7415 O O . GLY B 1 446 ? -10.602 -12.578 22.969 1 79.5 446 GLY B O 1
ATOM 7416 N N . MET B 1 447 ? -12.688 -13.352 23.469 1 82.88 447 MET B N 1
ATOM 7417 C CA . MET B 1 447 ? -12.68 -14.227 22.297 1 82.88 447 MET B CA 1
ATOM 7418 C C . MET B 1 447 ? -13.672 -13.75 21.25 1 82.88 447 MET B C 1
ATOM 7420 O O . MET B 1 447 ? -14.711 -13.18 21.594 1 82.88 447 MET B O 1
ATOM 7424 N N . MET B 1 448 ? -13.289 -13.938 20.078 1 89.62 448 MET B N 1
ATOM 7425 C CA . MET B 1 448 ? -14.219 -13.805 18.969 1 89.62 448 MET B CA 1
ATOM 7426 C C . MET B 1 448 ? -14.234 -15.07 18.109 1 89.62 448 MET B C 1
ATOM 7428 O O . MET B 1 448 ? -13.188 -15.633 17.812 1 89.62 448 MET B O 1
ATOM 7432 N N . LEU B 1 449 ? -15.469 -15.469 17.828 1 90 449 LEU B N 1
ATOM 7433 C CA . LEU B 1 449 ? -15.672 -16.688 17.047 1 90 449 LEU B CA 1
ATOM 7434 C C . LEU B 1 449 ? -16.109 -16.375 15.633 1 90 449 LEU B C 1
ATOM 7436 O O . LEU B 1 449 ? -16.906 -15.453 15.414 1 90 449 LEU B O 1
ATOM 7440 N N . ARG B 1 450 ? -15.555 -17.109 14.695 1 88.31 450 ARG B N 1
ATOM 7441 C CA . ARG B 1 450 ? -16.047 -16.984 13.328 1 88.31 450 ARG B CA 1
ATOM 7442 C C . ARG B 1 450 ? -17.5 -17.438 13.227 1 88.31 450 ARG B C 1
ATOM 7444 O O . ARG B 1 450 ? -18.281 -16.844 12.492 1 88.31 450 ARG B O 1
ATOM 7451 N N . ASN B 1 451 ? -17.766 -18.531 13.875 1 85 451 ASN B N 1
ATOM 7452 C CA . ASN B 1 451 ? -19.109 -19.062 14.031 1 85 451 ASN B CA 1
ATOM 7453 C C . ASN B 1 451 ? -19.266 -19.812 15.344 1 85 451 ASN B C 1
ATOM 7455 O O . ASN B 1 451 ? -18.281 -20.281 15.914 1 85 451 ASN B O 1
ATOM 7459 N N . ILE B 1 452 ? -20.469 -19.844 15.812 1 82 452 ILE B N 1
ATOM 7460 C CA . ILE B 1 452 ? -20.703 -20.656 17 1 82 452 ILE B CA 1
ATOM 7461 C C . ILE B 1 452 ? -20.703 -22.141 16.641 1 82 452 ILE B C 1
ATOM 7463 O O . ILE B 1 452 ? -21.438 -22.562 15.734 1 82 452 ILE B O 1
ATOM 7467 N N . PRO B 1 453 ? -19.812 -22.75 17.312 1 79.5 453 PRO B N 1
ATOM 7468 C CA . PRO B 1 453 ? -19.828 -24.188 17.016 1 79.5 453 PRO B CA 1
ATOM 7469 C C . PRO B 1 453 ? -21.188 -24.828 17.297 1 79.5 453 PRO B C 1
ATOM 7471 O O . PRO B 1 453 ? -21.891 -24.422 18.234 1 79.5 453 PRO B O 1
ATOM 7474 N N . GLN B 1 454 ? -21.5 -25.828 16.562 1 75.56 454 GLN B N 1
ATOM 7475 C CA . GLN B 1 454 ? -22.781 -26.516 16.672 1 75.56 454 GLN B CA 1
ATOM 7476 C C . GLN B 1 454 ? -22.953 -27.141 18.062 1 75.56 454 GLN B C 1
ATOM 7478 O O . GLN B 1 454 ? -24.078 -27.219 18.562 1 75.56 454 GLN B O 1
ATOM 7483 N N . ASP B 1 455 ? -21.891 -27.453 18.641 1 77 455 ASP B N 1
ATOM 7484 C CA . ASP B 1 455 ? -21.969 -28.156 19.922 1 77 455 ASP B CA 1
ATOM 7485 C C . ASP B 1 455 ? -22.078 -27.172 21.078 1 77 455 ASP B C 1
ATOM 7487 O O . ASP B 1 455 ? -22.25 -27.578 22.234 1 77 455 ASP B O 1
ATOM 7491 N N . LEU B 1 456 ? -22.031 -25.969 20.828 1 82.38 456 LEU B N 1
ATOM 7492 C CA . LEU B 1 456 ? -22.156 -24.969 21.875 1 82.38 456 LEU B CA 1
ATOM 7493 C C . LEU B 1 456 ? -23.578 -24.406 21.922 1 82.38 456 LEU B C 1
ATOM 7495 O O . LEU B 1 456 ? -23.922 -23.562 21.109 1 82.38 456 LEU B O 1
ATOM 7499 N N . GLN B 1 457 ? -24.328 -24.922 22.859 1 84.88 457 GLN B N 1
ATOM 7500 C CA . GLN B 1 457 ? -25.672 -24.422 23.094 1 84.88 457 GLN B CA 1
ATOM 7501 C C . GLN B 1 457 ? -25.672 -23.359 24.203 1 84.88 457 GLN B C 1
ATOM 7503 O O . GLN B 1 457 ? -25.406 -23.656 25.359 1 84.88 457 GLN B O 1
ATOM 7508 N N . LEU B 1 458 ? -26.078 -22.234 23.906 1 85.81 458 LEU B N 1
ATOM 7509 C CA . LEU B 1 458 ? -25.938 -21.078 24.781 1 85.81 458 LEU B CA 1
ATOM 7510 C C . LEU B 1 458 ? -26.672 -21.297 26.094 1 85.81 458 LEU B C 1
ATOM 7512 O O . LEU B 1 458 ? -26.125 -21.031 27.172 1 85.81 458 LEU B O 1
ATOM 7516 N N . PRO B 1 459 ? -27.891 -21.906 26.047 1 85.94 459 PRO B N 1
ATOM 7517 C CA . PRO B 1 459 ? -28.609 -22.078 27.312 1 85.94 459 PRO B CA 1
ATOM 7518 C C . PRO B 1 459 ? -27.859 -23 28.281 1 85.94 459 PRO B C 1
ATOM 7520 O O . PRO B 1 459 ? -28.016 -22.875 29.5 1 85.94 459 PRO B O 1
ATOM 7523 N N . GLU B 1 460 ? -27.047 -23.812 27.719 1 87.88 460 GLU B N 1
ATOM 7524 C CA . GLU B 1 460 ? -26.359 -24.797 28.547 1 87.88 460 GLU B CA 1
ATOM 7525 C C . GLU B 1 460 ? -25.125 -24.203 29.203 1 87.88 460 GLU B C 1
ATOM 7527 O O . GLU B 1 460 ? -24.578 -24.766 30.156 1 87.88 460 GLU B O 1
ATOM 7532 N N . VAL B 1 461 ? -24.75 -23.094 28.672 1 88.81 461 VAL B N 1
ATOM 7533 C CA . VAL B 1 461 ? -23.484 -22.562 29.188 1 88.81 461 VAL B CA 1
ATOM 7534 C C . VAL B 1 461 ? -23.75 -21.25 29.906 1 88.81 461 VAL B C 1
ATOM 7536 O O . VAL B 1 461 ? -22.812 -20.484 30.172 1 88.81 461 VAL B O 1
ATOM 7539 N N . ILE B 1 462 ? -24.969 -20.984 30.188 1 89.25 462 ILE B N 1
ATOM 7540 C CA . ILE B 1 462 ? -25.359 -19.812 30.984 1 89.25 462 ILE B CA 1
ATOM 7541 C C . ILE B 1 462 ? -26.016 -20.266 32.281 1 89.25 462 ILE B C 1
ATOM 7543 O O . ILE B 1 462 ? -26.969 -21.062 32.25 1 89.25 462 ILE B O 1
ATOM 7547 N N . GLU B 1 463 ? -25.438 -19.844 33.375 1 87.38 463 GLU B N 1
ATOM 7548 C CA . GLU B 1 463 ? -26.016 -20.078 34.719 1 87.38 463 GLU B CA 1
ATOM 7549 C C . GLU B 1 463 ? -26.203 -18.781 35.469 1 87.38 463 GLU B C 1
ATOM 7551 O O . GLU B 1 463 ? -25.25 -18 35.625 1 87.38 463 GLU B O 1
ATOM 7556 N N . ASN B 1 464 ? -27.391 -18.484 35.969 1 84.69 464 ASN B N 1
ATOM 7557 C CA . ASN B 1 464 ? -27.719 -17.25 36.688 1 84.69 464 ASN B CA 1
ATOM 7558 C C . ASN B 1 464 ? -27.375 -16.016 35.844 1 84.69 464 ASN B C 1
ATOM 7560 O O . ASN B 1 464 ? -26.844 -15.031 36.375 1 84.69 464 ASN B O 1
ATOM 7564 N N . TYR B 1 465 ? -27.484 -16.281 34.562 1 87.12 465 TYR B N 1
ATOM 7565 C CA . TYR B 1 465 ? -27.281 -15.234 33.594 1 87.12 465 TYR B CA 1
ATOM 7566 C C . TYR B 1 465 ? -25.844 -14.734 33.594 1 87.12 465 TYR B C 1
ATOM 7568 O O . TYR B 1 465 ? -25.594 -13.531 33.531 1 87.12 465 TYR B O 1
ATOM 7576 N N . GLN B 1 466 ? -25 -15.742 33.875 1 86.75 466 GLN B N 1
ATOM 7577 C CA . GLN B 1 466 ? -23.562 -15.586 33.719 1 86.75 466 GLN B CA 1
ATOM 7578 C C . GLN B 1 466 ? -22.969 -16.703 32.875 1 86.75 466 GLN B C 1
ATOM 7580 O O . GLN B 1 466 ? -23.453 -17.844 32.906 1 86.75 466 GLN B O 1
ATOM 7585 N N . TRP B 1 467 ? -21.953 -16.359 32.188 1 89 467 TRP B N 1
ATOM 7586 C CA . TRP B 1 467 ? -21.281 -17.375 31.375 1 89 467 TRP B CA 1
ATOM 7587 C C . TRP B 1 467 ? -20.594 -18.422 32.25 1 89 467 TRP B C 1
ATOM 7589 O O . TRP B 1 467 ? -19.938 -18.078 33.25 1 89 467 TRP B O 1
ATOM 7599 N N . GLN B 1 468 ? -20.797 -19.594 31.891 1 87.31 468 GLN B N 1
ATOM 7600 C CA . GLN B 1 468 ? -19.938 -20.641 32.438 1 87.31 468 GLN B CA 1
ATOM 7601 C C . GLN B 1 468 ? -18.625 -20.75 31.656 1 87.31 468 GLN B C 1
ATOM 7603 O O . GLN B 1 468 ? -18.484 -21.609 30.781 1 87.31 468 GLN B O 1
ATOM 7608 N N . GLU B 1 469 ? -17.766 -19.922 31.969 1 83.25 469 GLU B N 1
ATOM 7609 C CA . GLU B 1 469 ? -16.578 -19.688 31.156 1 83.25 469 GLU B CA 1
ATOM 7610 C C . GLU B 1 469 ? -15.781 -20.969 30.953 1 83.25 469 GLU B C 1
ATOM 7612 O O . GLU B 1 469 ? -15.359 -21.281 29.844 1 83.25 469 GLU B O 1
ATOM 7617 N N . LYS B 1 470 ? -15.602 -21.672 32 1 81.75 470 LYS B N 1
ATOM 7618 C CA . LYS B 1 470 ? -14.797 -22.875 31.922 1 81.75 470 LYS B CA 1
ATOM 7619 C C . LYS B 1 470 ? -15.445 -23.906 30.984 1 81.75 470 LYS B C 1
ATOM 7621 O O . LYS B 1 470 ? -14.75 -24.594 30.234 1 81.75 470 LYS B O 1
ATOM 7626 N N . GLU B 1 471 ? -16.734 -23.984 31.062 1 84.44 471 GLU B N 1
ATOM 7627 C CA . GLU B 1 471 ? -17.453 -24.906 30.188 1 84.44 471 GLU B CA 1
ATOM 7628 C C . GLU B 1 471 ? -17.344 -24.484 28.734 1 84.44 471 GLU B C 1
ATOM 7630 O O . GLU B 1 471 ? -17.156 -25.312 27.844 1 84.44 471 GLU B O 1
ATOM 7635 N N . ILE B 1 472 ? -17.453 -23.266 28.547 1 87.12 472 ILE B N 1
ATOM 7636 C CA . ILE B 1 472 ? -17.375 -22.719 27.203 1 87.12 472 ILE B CA 1
ATOM 7637 C C . ILE B 1 472 ? -15.977 -22.984 26.641 1 87.12 472 ILE B C 1
ATOM 7639 O O . ILE B 1 472 ? -15.828 -23.5 25.531 1 87.12 472 ILE B O 1
ATOM 7643 N N . LEU B 1 473 ? -14.984 -22.656 27.406 1 81.5 473 LEU B N 1
ATOM 7644 C CA . LEU B 1 473 ? -13.602 -22.812 26.969 1 81.5 473 LEU B CA 1
ATOM 7645 C C . LEU B 1 473 ? -13.258 -24.281 26.75 1 81.5 473 LEU B C 1
ATOM 7647 O O . LEU B 1 473 ? -12.516 -24.625 25.828 1 81.5 473 LEU B O 1
ATOM 7651 N N . GLY B 1 474 ? -13.781 -25.062 27.562 1 81.12 474 GLY B N 1
ATOM 7652 C CA . GLY B 1 474 ? -13.562 -26.5 27.422 1 81.12 474 GLY B CA 1
ATOM 7653 C C . GLY B 1 474 ? -14.125 -27.047 26.125 1 81.12 474 GLY B C 1
ATOM 7654 O O . GLY B 1 474 ? -13.578 -28 25.562 1 81.12 474 GLY B O 1
ATOM 7655 N N . LYS B 1 475 ? -15.133 -26.469 25.672 1 84 475 LYS B N 1
ATOM 7656 C CA . LYS B 1 475 ? -15.773 -26.922 24.438 1 84 475 LYS B CA 1
ATOM 7657 C C . LYS B 1 475 ? -15.102 -26.297 23.203 1 84 475 LYS B C 1
ATOM 7659 O O . LYS B 1 475 ? -15.055 -26.922 22.141 1 84 475 LYS B O 1
ATOM 7664 N N . LEU B 1 476 ? -14.586 -25.156 23.422 1 82.5 476 LEU B N 1
ATOM 7665 C CA . LEU B 1 476 ? -14.109 -24.406 22.266 1 82.5 476 LEU B CA 1
ATOM 7666 C C . LEU B 1 476 ? -12.625 -24.656 22.016 1 82.5 476 LEU B C 1
ATOM 7668 O O . LEU B 1 476 ? -12.172 -24.641 20.875 1 82.5 476 LEU B O 1
ATOM 7672 N N . LEU B 1 477 ? -11.844 -24.875 22.984 1 76.94 477 LEU B N 1
ATOM 7673 C CA . LEU B 1 477 ? -10.391 -24.797 22.859 1 76.94 477 LEU B CA 1
ATOM 7674 C C . LEU B 1 477 ? -9.805 -26.109 22.375 1 76.94 477 LEU B C 1
ATOM 7676 O O . LEU B 1 477 ? -9.031 -26.141 21.406 1 76.94 477 LEU B O 1
ATOM 7680 N N . PRO B 1 478 ? -10.203 -27.203 22.922 1 73.44 478 PRO B N 1
ATOM 7681 C CA . PRO B 1 478 ? -9.477 -28.422 22.562 1 73.44 478 PRO B CA 1
ATOM 7682 C C . PRO B 1 478 ? -9.617 -28.781 21.094 1 73.44 478 PRO B C 1
ATOM 7684 O O . PRO B 1 478 ? -10.734 -28.797 20.562 1 73.44 478 PRO B O 1
ATOM 7687 N N . GLY B 1 479 ? -8.445 -29.031 20.422 1 65.69 479 GLY B N 1
ATOM 7688 C CA . GLY B 1 479 ? -8.391 -29.562 19.078 1 65.69 479 GLY B CA 1
ATOM 7689 C C . GLY B 1 479 ? -8.469 -28.484 18 1 65.69 479 GLY B C 1
ATOM 7690 O O . GLY B 1 479 ? -8.562 -28.797 16.812 1 65.69 479 GLY B O 1
ATOM 7691 N N . LYS B 1 480 ? -8.547 -27.219 18.453 1 70.38 480 LYS B N 1
ATOM 7692 C CA . LYS B 1 480 ? -8.664 -26.125 17.484 1 70.38 480 LYS B CA 1
ATOM 7693 C C . LYS B 1 480 ? -7.465 -25.188 17.562 1 70.38 480 LYS B C 1
ATOM 7695 O O . LYS B 1 480 ? -6.734 -25.188 18.562 1 70.38 480 LYS B O 1
ATOM 7700 N N . LEU B 1 481 ? -7.172 -24.578 16.469 1 66.81 481 LEU B N 1
ATOM 7701 C CA . LEU B 1 481 ? -6.113 -23.578 16.422 1 66.81 481 LEU B CA 1
ATOM 7702 C C . LEU B 1 481 ? -6.672 -22.172 16.656 1 66.81 481 LEU B C 1
ATOM 7704 O O . LEU B 1 481 ? -7.734 -21.828 16.125 1 66.81 481 LEU B O 1
ATOM 7708 N N . PHE B 1 482 ? -5.922 -21.469 17.531 1 68.31 482 PHE B N 1
ATOM 7709 C CA . PHE B 1 482 ? -6.383 -20.156 17.922 1 68.31 482 PHE B CA 1
ATOM 7710 C C . PHE B 1 482 ? -5.387 -19.078 17.5 1 68.31 482 PHE B C 1
ATOM 7712 O O . PHE B 1 482 ? -4.176 -19.312 17.5 1 68.31 482 PHE B O 1
ATOM 7719 N N . LEU B 1 483 ? -5.992 -18.031 17.078 1 69.25 483 LEU B N 1
ATOM 7720 C CA . LEU B 1 483 ? -5.211 -16.812 16.891 1 69.25 483 LEU B CA 1
ATOM 7721 C C . LEU B 1 483 ? -5.148 -16 18.188 1 69.25 483 LEU B C 1
ATOM 7723 O O . LEU B 1 483 ? -6.176 -15.539 18.672 1 69.25 483 LEU B O 1
ATOM 7727 N N . VAL B 1 484 ? -4.023 -15.906 18.797 1 63.38 484 VAL B N 1
ATOM 7728 C CA . VAL B 1 484 ? -3.891 -15.266 20.094 1 63.38 484 VAL B CA 1
ATOM 7729 C C . VAL B 1 484 ? -3.172 -13.93 19.953 1 63.38 484 VAL B C 1
ATOM 7731 O O . VAL B 1 484 ? -2.039 -13.875 19.469 1 63.38 484 VAL B O 1
ATOM 7734 N N . PHE B 1 485 ? -3.852 -12.883 20.312 1 61.62 485 PHE B N 1
ATOM 7735 C CA . PHE B 1 485 ? -3.227 -11.562 20.375 1 61.62 485 PHE B CA 1
ATOM 7736 C C . PHE B 1 485 ? -2.297 -11.453 21.578 1 61.62 485 PHE B C 1
ATOM 7738 O O . PHE B 1 485 ? -2.721 -11.648 22.719 1 61.62 485 PHE B O 1
ATOM 7745 N N . SER B 1 486 ? -1.002 -11.547 21.359 1 57.34 486 SER B N 1
ATOM 7746 C CA . SER B 1 486 ? -0.079 -11.453 22.484 1 57.34 486 SER B CA 1
ATOM 7747 C C . SER B 1 486 ? 1.071 -10.5 22.172 1 57.34 486 SER B C 1
ATOM 7749 O O . SER B 1 486 ? 1.491 -10.375 21.031 1 57.34 486 SER B O 1
ATOM 7751 N N . GLU B 1 487 ? 1.308 -9.43 22.984 1 50.72 487 GLU B N 1
ATOM 7752 C CA . GLU B 1 487 ? 2.52 -8.617 22.891 1 50.72 487 GLU B CA 1
ATOM 7753 C C . GLU B 1 487 ? 3.77 -9.492 22.891 1 50.72 487 GLU B C 1
ATOM 7755 O O . GLU B 1 487 ? 4.805 -9.109 22.344 1 50.72 487 GLU B O 1
ATOM 7760 N N . ARG B 1 488 ? 3.9 -10.602 23.75 1 39.78 488 ARG B N 1
ATOM 7761 C CA . ARG B 1 488 ? 5.105 -11.32 24.156 1 39.78 488 ARG B CA 1
ATOM 7762 C C . ARG B 1 488 ? 5.602 -12.227 23.031 1 39.78 488 ARG B C 1
ATOM 7764 O O . ARG B 1 488 ? 6.492 -13.055 23.25 1 39.78 488 ARG B O 1
ATOM 7771 N N . PHE B 1 489 ? 4.98 -12.508 21.953 1 35.16 489 PHE B N 1
ATOM 7772 C CA . PHE B 1 489 ? 5.648 -13.672 21.375 1 35.16 489 PHE B CA 1
ATOM 7773 C C . PHE B 1 489 ? 7.051 -13.305 20.906 1 35.16 489 PHE B C 1
ATOM 7775 O O . PHE B 1 489 ? 7.367 -13.453 19.719 1 35.16 489 PHE B O 1
ATOM 7782 N N . VAL B 1 490 ? 7.738 -12.266 21.203 1 28.48 490 VAL B N 1
ATOM 7783 C CA . VAL B 1 490 ? 9.102 -12.398 20.703 1 28.48 490 VAL B CA 1
ATOM 7784 C C . VAL B 1 490 ? 9.742 -13.656 21.281 1 28.48 490 VAL B C 1
ATOM 7786 O O . VAL B 1 490 ? 9.734 -13.859 22.5 1 28.48 490 VAL B O 1
#

pLDDT: mean 85.52, std 11.25, range [28.48, 98.56]

InterPro domains:
  IPR029044 Nucleotide-diphospho-sugar transferases [G3DSA:3.90.550.10] (2-181)
  IPR029044 Nucleotide-diphospho-sugar transferases [SSF53448] (4-121)